Protein AF-A0A396QDQ1-F1 (afdb_monomer_lite)

Radius of gyration: 35.63 Å; chains: 1; bounding box: 81×66×108 Å

Foldseek 3Di:
DVVVVVVPDDDDPPPVVLLVLLLLLLLLLVLLLLLLLCCLQVLFPLHDDFSVQSVLSLLLVLLSLLQVLLVVVVPDQDDDLLVVLVVVLVVLCVVQVLLQVVLLVLLLVLVVLLCLQVVVDDPVRVVLQVVQSVCLNVLNCLQDPDPNHSFPLSNSSSLCSVLSSVLSSVLSVLCVVQPPCSLVVLLVVLVVLLVCLVPVPPPDDPSVNSNSSSNNSSSLSSNLNSVLVVCLVVLLPDAQVVLQVLLVVLVCVLVCSRGPPPDPDPSSCNSVSSSVNVSSLVSCRHPVSVVSSDVVSSVSSLLSSQLSSNLSNLSCCQRSPPQDPLNVVNVVSSVVSSVVSSVSSVVSSLVVVCVVCPPPVLVSLLPDDLVVQLVVLVVLLVVLVVLLSLQADPPPDDPLLVVLVVVLSVVLSCCSSVVVVVVSVCSNPPDPCPLVVQLCVQLVLLVVLCQLQPLFFEAFCVLVLSQQCSHSAGPLVQAPVLSSLVSSQSSSPNFSSSSLNVLSNLLSSLLSLLLVLLCVLPVVLSVLLVVLCVFLVNSNLSRYSGLLNNLLSLLSSLVSLVSVVVPDPDADDLVSLLVNQLSLLVSLRSDVLSVCSLPQVLVLVQVVCVVPHDNVSSVSSNCSNCVSNVVSVVSSVVNDDPVVVLLLQVLLALQLVLQLLLDPDFDFPDDVVQLVVLQCVFFNNVQSPVQHHLADSVSRSCRRDPDDDDPVSSVSNVVSSVRRCVRPVPSSLVSLVLLVCQLQLHPPHPHDDDTQQDLVSVQVNSVVSVGDNSSCVSVRRSDSNSSNVSSCVSCQQDQDPPPRDGGCSVRRNLVVLVVLLVVLLVLCVVVVVVSLNSVSVSLNSSVVSLSSRVSHRHNSSRVSSSSNSSSSSSVSVSVVVVVVVVD

Secondary structure (DSSP, 8-state):
-HHHHHTT--SS-HHHHHHHHHHHHHHHHHHHHHHHHHHHHHHSTT--SS-TTGGGHHHHHHHHHHHHHHHHHTT--SS-HHHHHHHHHHHHHHHHHHHHHHHHHHHHHHHHHHHHHHT---HHHHHHHHHHHHHHHTT-TTTS--SS-SSGGGHHHHHHHHHHHHHHHHHHHHHHHHGGGHHHHHHHHHHHHHHHHHHTGGGS-HHHHHHHHHHHHHHHHHHHHHHHHHHHHHHHTS-HHHHHHHHHHHHHHHHHHHH-SS----TTTHHHHHHHHHHHHHH--SSHHHHHT-HHHHHHHHHHHHHHHHHHHHHHHHHT-TT--TTTTTHHHHHHHHHHHHHHHHHHHHHHHHHH-TT-HHHHHHHS-HHHHHHHHHHHHHHHHHHHHHH---TT--HHHHHHHHHHHHHHHHHHHHHHHHHHHHHHTT---HHHHHHHHHHHHHHHHHHHTTT----SHHHHHHHHHHTT---GGG-HHHHHHHHHHHHHSSSHHHHHHHHHHHHHHHHHHHHHHHHHH-HHHHHHHHHHHTSHHHHHHHTS-SHHHHHHHHHHHHHHHHHHHHH--SPPPHHHHHHHHHHHHHHHHH-GGGGGHHHHHHHHHHHHHHHHS-HHHHHHHHHHHHHHHHHHHHHHHTT--HHHHHHHHHHHHHHHHHHHTT-S----SS-HHHHHHHHHTTB-HHHHHHT--SS-HHHHHTTB-SS---HHHHHHHHHHHHHHHHHSHHHHHHHHHHHHHHHTT-TTS--------SHHHHHHHHHHTT--GGGGGG---S-HHHHHHHHHHHHT-SBPTTT--BTHHHH--THHHHHHHHHHHHHHHHTT-HHHHHHHHHHHHHHHHHHHH--SS-GGGTHHHHHHHHHHHHHHHHHHHHHHT--

pLDDT: mean 81.72, std 12.89, range [23.97, 96.94]

Structure (mmCIF, N/CA/C/O backbone):
data_AF-A0A396QDQ1-F1
#
_entry.id   AF-A0A396QDQ1-F1
#
loop_
_atom_site.group_PDB
_atom_site.id
_atom_site.type_symbol
_atom_site.label_atom_id
_atom_site.label_alt_id
_atom_site.label_comp_id
_atom_site.label_asym_id
_atom_site.label_entity_id
_atom_site.label_seq_id
_atom_site.pdbx_PDB_ins_code
_atom_site.Cartn_x
_atom_site.Cartn_y
_atom_site.Cartn_z
_atom_site.occupancy
_atom_site.B_iso_or_equiv
_atom_site.auth_seq_id
_atom_site.auth_comp_id
_atom_site.auth_asym_id
_atom_site.auth_atom_id
_atom_site.pdbx_PDB_model_num
ATOM 1 N N . MET A 1 1 ? -22.490 -0.466 32.644 1.00 31.64 1 MET A N 1
ATOM 2 C CA . MET A 1 1 ? -23.391 -0.479 33.821 1.00 31.64 1 MET A CA 1
ATOM 3 C C . MET A 1 1 ? -24.008 0.895 34.090 1.00 31.64 1 MET A C 1
ATOM 5 O O . MET A 1 1 ? -25.221 0.963 34.162 1.00 31.64 1 MET A O 1
ATOM 9 N N . VAL A 1 2 ? -23.233 1.989 34.145 1.00 31.53 2 VAL A N 1
ATOM 10 C CA . VAL A 1 2 ? -23.748 3.361 34.391 1.00 31.53 2 VAL A CA 1
ATOM 11 C C . VAL A 1 2 ? -24.458 3.986 33.174 1.00 31.53 2 VAL A C 1
ATOM 13 O O . VAL A 1 2 ? -25.451 4.676 33.349 1.00 31.53 2 VAL A O 1
ATOM 16 N N . GLN A 1 3 ? -24.052 3.677 31.935 1.00 29.17 3 GLN A N 1
ATOM 17 C CA . GLN A 1 3 ? -24.669 4.257 30.721 1.00 29.17 3 GLN A CA 1
ATOM 18 C C . GLN A 1 3 ? -26.176 3.952 30.562 1.00 29.17 3 GLN A C 1
ATOM 20 O O . GLN A 1 3 ? -26.912 4.753 30.002 1.00 29.17 3 GLN A O 1
ATOM 25 N N . VAL A 1 4 ? -26.637 2.796 31.056 1.00 33.47 4 VAL A N 1
ATOM 26 C CA . VAL A 1 4 ? -28.059 2.396 31.023 1.00 33.47 4 VAL A CA 1
ATOM 27 C C . VAL A 1 4 ? -28.827 2.969 32.220 1.00 33.47 4 VAL A C 1
ATOM 29 O O . VAL A 1 4 ? -30.010 3.254 32.103 1.00 33.47 4 VAL A O 1
ATOM 32 N N . VAL A 1 5 ? -28.145 3.191 33.349 1.00 34.56 5 VAL A N 1
ATOM 33 C CA . VAL A 1 5 ? -28.727 3.791 34.562 1.00 34.56 5 VAL A CA 1
ATOM 34 C C . VAL A 1 5 ? -28.907 5.307 34.411 1.00 34.56 5 VAL A C 1
ATOM 36 O O . VAL A 1 5 ? -29.848 5.855 34.969 1.00 34.56 5 VAL A O 1
ATOM 39 N N . VAL A 1 6 ? -28.052 5.970 33.624 1.00 34.78 6 VAL A N 1
ATOM 40 C CA . VAL A 1 6 ? -28.139 7.414 33.341 1.00 34.78 6 VAL A CA 1
ATOM 41 C C . VAL A 1 6 ? -29.233 7.724 32.313 1.00 34.78 6 VAL A C 1
ATOM 43 O O . VAL A 1 6 ? -30.038 8.615 32.532 1.00 34.78 6 VAL A O 1
ATOM 46 N N . ASN A 1 7 ? -29.359 6.938 31.239 1.00 30.08 7 ASN A N 1
ATOM 47 C CA . ASN A 1 7 ? -30.282 7.271 30.143 1.00 30.08 7 ASN A CA 1
ATOM 48 C C . ASN A 1 7 ? -31.779 7.036 30.441 1.00 30.08 7 ASN A C 1
ATOM 50 O O . ASN A 1 7 ? -32.611 7.328 29.587 1.00 30.08 7 ASN A O 1
ATOM 54 N N . VAL A 1 8 ? -32.134 6.470 31.599 1.00 28.20 8 VAL A N 1
ATOM 55 C CA . VAL A 1 8 ? -33.528 6.121 31.945 1.00 28.20 8 VAL A CA 1
ATOM 56 C C . VAL A 1 8 ? -34.094 7.023 33.052 1.00 28.20 8 VAL A C 1
ATOM 58 O O . VAL A 1 8 ? -35.284 6.968 33.341 1.00 28.20 8 VAL A O 1
ATOM 61 N N . LEU A 1 9 ? -33.280 7.878 33.678 1.00 29.45 9 LEU A N 1
ATOM 62 C CA . LEU A 1 9 ? -33.678 8.616 34.878 1.00 29.45 9 LEU A CA 1
ATOM 63 C C . LEU A 1 9 ? -33.123 10.045 34.859 1.00 29.45 9 LEU A C 1
ATOM 65 O O . LEU A 1 9 ? -32.116 10.317 35.504 1.00 29.45 9 LEU A O 1
ATOM 69 N N . GLU A 1 10 ? -33.792 10.967 34.165 1.00 28.45 10 GLU A N 1
ATOM 70 C CA . GLU A 1 10 ? -33.435 12.390 34.219 1.00 28.45 10 GLU A CA 1
ATOM 71 C C . GLU A 1 10 ? -34.668 13.279 34.410 1.00 28.45 10 GLU A C 1
ATOM 73 O O . GLU A 1 10 ? -35.495 13.431 33.515 1.00 28.45 10 GLU A O 1
ATOM 78 N N . ASN A 1 11 ? -34.778 13.873 35.605 1.00 27.38 11 ASN A N 1
ATOM 79 C CA . ASN A 1 11 ? -34.887 15.327 35.760 1.00 27.38 11 ASN A CA 1
ATOM 80 C C . ASN A 1 11 ? -34.633 15.749 37.228 1.00 27.38 11 ASN A C 1
ATOM 82 O O . ASN A 1 11 ? -35.232 15.195 38.145 1.00 27.38 11 ASN A O 1
ATOM 86 N N . LYS A 1 12 ? -33.757 16.760 37.399 1.00 23.97 12 LYS A N 1
ATOM 87 C CA . LYS A 1 12 ? -33.323 17.509 38.614 1.00 23.97 12 LYS A CA 1
ATOM 88 C C . LYS A 1 12 ? -32.070 17.090 39.420 1.00 23.97 12 LYS A C 1
ATOM 90 O O . LYS A 1 12 ? -31.622 17.893 40.226 1.00 23.97 12 LYS A O 1
ATOM 95 N N . GLU A 1 13 ? -31.411 15.957 39.174 1.00 27.03 13 GLU A N 1
ATOM 96 C CA . GLU A 1 13 ? -30.294 15.463 40.024 1.00 27.03 13 GLU A CA 1
ATOM 97 C C . GLU A 1 13 ? -28.900 15.529 39.338 1.00 27.03 13 GLU A C 1
ATOM 99 O O . GLU A 1 13 ? -28.123 14.578 39.393 1.00 27.03 13 GLU A O 1
ATOM 104 N N . TYR A 1 14 ? -28.585 16.601 38.600 1.00 31.28 14 TYR A N 1
ATOM 105 C CA . TYR A 1 14 ? -27.526 16.564 37.569 1.00 31.28 14 TYR A CA 1
ATOM 106 C C . TYR A 1 14 ? -26.085 16.833 38.073 1.00 31.28 14 TYR A C 1
ATOM 108 O O . TYR A 1 14 ? -25.161 16.124 37.676 1.00 31.28 14 TYR A O 1
ATOM 116 N N . GLU A 1 15 ? -25.853 17.783 38.988 1.00 28.02 15 GLU A N 1
ATOM 117 C CA . GLU A 1 15 ? -24.480 18.139 39.424 1.00 28.02 15 GLU A CA 1
ATOM 118 C C . GLU A 1 15 ? -23.898 17.189 40.483 1.00 28.02 15 GLU A C 1
ATOM 120 O O . GLU A 1 15 ? -22.721 16.823 40.431 1.00 28.02 15 GLU A O 1
ATOM 125 N N . MET A 1 16 ? -24.729 16.708 41.412 1.00 35.06 16 MET A N 1
ATOM 126 C CA . MET A 1 16 ? -24.302 15.788 42.475 1.00 35.06 16 MET A CA 1
ATOM 127 C C . MET A 1 16 ? -24.015 14.365 41.942 1.00 35.06 16 MET A C 1
ATOM 129 O O . MET A 1 16 ? -23.217 13.625 42.521 1.00 35.06 16 MET A O 1
ATOM 133 N N . ASN A 1 17 ? -24.607 13.990 40.798 1.00 50.72 17 ASN A N 1
ATOM 134 C CA . ASN A 1 17 ? -24.373 12.705 40.124 1.00 50.72 17 ASN A CA 1
ATOM 135 C C . ASN A 1 17 ? -23.088 12.681 39.272 1.00 50.72 17 ASN A C 1
ATOM 137 O O . ASN A 1 17 ? -22.525 11.604 39.071 1.00 50.72 17 ASN A O 1
ATOM 141 N N . ALA A 1 18 ? -22.591 13.826 38.789 1.00 50.22 18 ALA A N 1
ATOM 142 C CA . ALA A 1 18 ? -21.402 13.878 37.930 1.00 50.22 18 ALA A CA 1
ATOM 143 C C . ALA A 1 18 ? -20.108 13.529 38.688 1.00 50.22 18 ALA A C 1
ATOM 145 O O . ALA A 1 18 ? -19.326 12.701 38.221 1.00 50.22 18 ALA A O 1
ATOM 146 N N . LYS A 1 19 ? -19.926 14.074 39.900 1.00 55.50 19 LYS A N 1
ATOM 147 C CA . LYS A 1 19 ? -18.766 13.764 40.757 1.00 55.50 19 LYS A CA 1
ATOM 148 C C . LYS A 1 19 ? -18.715 12.283 41.136 1.00 55.50 19 LYS A C 1
ATOM 150 O O . LYS A 1 19 ? -17.705 11.619 40.929 1.00 55.50 19 LYS A O 1
ATOM 155 N N . ARG A 1 20 ? -19.852 11.734 41.581 1.00 64.50 20 ARG A N 1
ATOM 156 C CA . ARG A 1 20 ? -19.990 10.315 41.957 1.00 64.50 20 ARG A CA 1
ATOM 157 C C . ARG A 1 20 ? -19.826 9.363 40.770 1.00 64.50 20 ARG A C 1
ATOM 159 O O . ARG A 1 20 ? -19.439 8.217 40.957 1.00 64.50 20 ARG A O 1
ATOM 166 N N . LYS A 1 21 ? -20.107 9.815 39.546 1.00 67.94 21 LYS A N 1
ATOM 167 C CA . LYS A 1 21 ? -19.883 9.040 38.319 1.00 67.94 21 LYS A CA 1
ATOM 168 C C . LYS A 1 21 ? -18.395 8.868 38.011 1.00 67.94 21 LYS A C 1
ATOM 170 O O . LYS A 1 21 ? -18.010 7.776 37.607 1.00 67.94 21 LYS A O 1
ATOM 175 N N . ASN A 1 22 ? -17.574 9.896 38.219 1.00 73.69 22 ASN A N 1
ATOM 176 C CA . ASN A 1 22 ? -16.142 9.844 37.912 1.00 73.69 22 ASN A CA 1
ATOM 177 C C . ASN A 1 22 ? -15.368 8.916 38.865 1.00 73.69 22 ASN A C 1
ATOM 179 O O . ASN A 1 22 ? -14.540 8.148 38.379 1.00 73.69 22 ASN A O 1
ATOM 183 N N . ASN A 1 23 ? -15.728 8.870 40.156 1.00 74.50 23 ASN A N 1
ATOM 184 C CA . ASN A 1 23 ? -15.151 7.919 41.125 1.00 74.50 23 ASN A CA 1
ATOM 185 C C . ASN A 1 23 ? -15.324 6.461 40.659 1.00 74.50 23 ASN A C 1
ATOM 187 O O . ASN A 1 23 ? -14.381 5.680 40.633 1.00 74.50 23 ASN A O 1
ATOM 191 N N . ILE A 1 24 ? -16.518 6.114 40.173 1.00 76.31 24 ILE A N 1
ATOM 192 C CA . ILE A 1 24 ? -16.828 4.756 39.694 1.00 76.31 24 ILE A CA 1
ATOM 193 C C . ILE A 1 24 ? -15.998 4.393 38.461 1.00 76.31 24 ILE A C 1
ATOM 195 O O . ILE A 1 24 ? -15.610 3.239 38.262 1.00 76.31 24 ILE A O 1
ATOM 199 N N . GLU A 1 25 ? -15.796 5.363 37.575 1.00 79.44 25 GLU A N 1
ATOM 200 C CA . GLU A 1 25 ? -15.000 5.176 36.368 1.00 79.44 25 GLU A CA 1
ATOM 201 C C . GLU A 1 25 ? -13.502 5.041 36.710 1.00 79.44 25 GLU A C 1
ATOM 203 O O . GLU A 1 25 ? -12.826 4.206 36.101 1.00 79.44 25 GLU A O 1
ATOM 208 N N . LEU A 1 26 ? -13.013 5.740 37.745 1.00 81.12 26 LEU A N 1
ATOM 209 C CA . LEU A 1 26 ? -11.679 5.526 38.314 1.00 81.12 26 LEU A CA 1
ATOM 210 C C . LEU A 1 26 ? -11.514 4.099 38.848 1.00 81.12 26 LEU A C 1
ATOM 212 O O . LEU A 1 26 ? -10.571 3.418 38.447 1.00 81.12 26 LEU A O 1
ATOM 216 N N . ASP A 1 27 ? -12.440 3.616 39.683 1.00 81.62 27 ASP A N 1
ATOM 217 C CA . ASP A 1 27 ? -12.343 2.277 40.281 1.00 81.62 27 ASP A CA 1
ATOM 218 C C . ASP A 1 27 ? -12.247 1.195 39.200 1.00 81.62 27 ASP A C 1
ATOM 220 O O . ASP A 1 27 ? -11.409 0.298 39.259 1.00 81.62 27 ASP A O 1
ATOM 224 N N . ARG A 1 28 ? -13.065 1.299 38.144 1.00 82.38 28 ARG A N 1
ATOM 225 C CA . ARG A 1 28 ? -13.016 0.345 37.025 1.00 82.38 28 ARG A CA 1
ATOM 226 C C . ARG A 1 28 ? -11.686 0.366 36.293 1.00 82.38 28 ARG A C 1
ATOM 228 O O . ARG A 1 28 ? -11.214 -0.687 35.869 1.00 82.38 28 ARG A O 1
ATOM 235 N N . PHE A 1 29 ? -11.118 1.550 36.086 1.00 83.69 29 PHE A N 1
ATOM 236 C CA . PHE A 1 29 ? -9.824 1.679 35.436 1.00 83.69 29 PHE A CA 1
ATOM 237 C C . PHE A 1 29 ? -8.717 1.080 36.310 1.00 83.69 29 PHE A C 1
ATOM 239 O O . PHE A 1 29 ? -7.957 0.237 35.836 1.00 83.69 29 PHE A O 1
ATOM 246 N N . MET A 1 30 ? -8.691 1.428 37.599 1.00 82.94 30 MET A N 1
ATOM 247 C CA . MET A 1 30 ? -7.705 0.934 38.561 1.00 82.94 30 MET A CA 1
ATOM 248 C C . MET A 1 30 ? -7.770 -0.580 38.752 1.00 82.94 30 MET A C 1
ATOM 250 O O . MET A 1 30 ? -6.731 -1.207 38.913 1.00 82.94 30 MET A O 1
ATOM 254 N N . LEU A 1 31 ? -8.953 -1.192 38.673 1.00 87.25 31 LEU A N 1
ATOM 255 C CA . LEU A 1 31 ? -9.101 -2.648 38.746 1.00 87.25 31 LEU A CA 1
ATOM 256 C C . LEU A 1 31 ? -8.688 -3.369 37.451 1.00 87.25 31 LEU A C 1
ATOM 258 O O . LEU A 1 31 ? -8.319 -4.541 37.494 1.00 87.25 31 LEU A O 1
ATOM 262 N N . ALA A 1 32 ? -8.721 -2.703 36.291 1.00 87.81 32 ALA A N 1
ATOM 263 C CA . ALA A 1 32 ? -8.321 -3.317 35.023 1.00 87.81 32 ALA A CA 1
ATOM 264 C C . ALA A 1 32 ? -6.793 -3.478 34.900 1.00 87.81 32 ALA A C 1
ATOM 266 O O . ALA A 1 32 ? -6.327 -4.448 34.297 1.00 87.81 32 ALA A O 1
ATOM 267 N N . LEU A 1 33 ? -6.010 -2.557 35.479 1.00 86.94 33 LEU A N 1
ATOM 268 C CA . LEU A 1 33 ? -4.547 -2.540 35.338 1.00 86.94 33 LEU A CA 1
ATOM 269 C C . LEU A 1 33 ? -3.844 -3.741 35.999 1.00 86.94 33 LEU A C 1
ATOM 271 O O . LEU A 1 33 ? -3.045 -4.374 35.308 1.00 86.94 33 LEU A O 1
ATOM 275 N N . PRO A 1 34 ? -4.130 -4.131 37.262 1.00 86.81 34 PRO A N 1
ATOM 276 C CA . PRO A 1 34 ? -3.499 -5.296 37.882 1.00 86.81 34 PRO A CA 1
ATOM 277 C C . PRO A 1 34 ? -3.752 -6.584 37.096 1.00 86.81 34 PRO A C 1
ATOM 279 O O . PRO A 1 34 ? -2.841 -7.388 36.910 1.00 86.81 34 PRO A O 1
ATOM 282 N N . VAL A 1 35 ? -4.967 -6.755 36.561 1.00 88.12 35 VAL A N 1
ATOM 283 C CA . VAL A 1 35 ? -5.313 -7.908 35.714 1.00 88.12 35 VAL A CA 1
ATOM 284 C C . VAL A 1 35 ? -4.460 -7.922 34.444 1.00 88.12 35 VAL A C 1
ATOM 286 O O . VAL A 1 35 ? -3.999 -8.984 34.025 1.00 88.12 35 VAL A O 1
ATOM 289 N N . CYS A 1 36 ? -4.225 -6.757 33.841 1.00 88.38 36 CYS A N 1
ATOM 290 C CA . CYS A 1 36 ? -3.360 -6.630 32.672 1.00 88.38 36 CYS A CA 1
ATOM 291 C C . CYS A 1 36 ? -1.909 -6.953 32.975 1.00 88.38 36 CYS A C 1
ATOM 293 O O . CYS A 1 36 ? -1.302 -7.747 32.259 1.00 88.38 36 CYS A O 1
ATOM 295 N N . LEU A 1 37 ? -1.368 -6.407 34.058 1.00 86.75 37 LEU A N 1
ATOM 296 C CA . LEU A 1 37 ? 0.009 -6.659 34.468 1.00 86.75 37 LEU A CA 1
ATOM 297 C C . LEU A 1 37 ? 0.247 -8.147 34.775 1.00 86.75 37 LEU A C 1
ATOM 299 O O . LEU A 1 37 ? 1.238 -8.714 34.319 1.00 86.75 37 LEU A O 1
ATOM 303 N N . MET A 1 38 ? -0.706 -8.815 35.434 1.00 86.31 38 MET A N 1
ATOM 304 C CA . MET A 1 38 ? -0.650 -10.263 35.666 1.00 86.31 38 MET A CA 1
ATOM 305 C C . MET A 1 38 ? -0.636 -11.062 34.352 1.00 86.31 38 MET A C 1
ATOM 307 O O . MET A 1 38 ? 0.130 -12.019 34.215 1.00 86.31 38 MET A O 1
ATOM 311 N N . HIS A 1 39 ? -1.464 -10.699 33.366 1.00 86.44 39 HIS A N 1
ATOM 312 C CA . HIS A 1 39 ? -1.489 -11.402 32.079 1.00 86.44 39 HIS A CA 1
ATOM 313 C C . HIS A 1 39 ? -0.238 -11.143 31.239 1.00 86.44 39 HIS A C 1
ATOM 315 O O . HIS A 1 39 ? 0.225 -12.067 30.576 1.00 86.44 39 HIS A O 1
ATOM 321 N N . ILE A 1 40 ? 0.345 -9.940 31.304 1.00 85.88 40 ILE A N 1
ATOM 322 C CA . ILE A 1 40 ? 1.645 -9.659 30.682 1.00 85.88 40 ILE A CA 1
ATOM 323 C C . ILE A 1 40 ? 2.693 -10.616 31.258 1.00 85.88 40 ILE A C 1
ATOM 325 O O . ILE A 1 40 ? 3.344 -11.323 30.496 1.00 85.88 40 ILE A O 1
ATOM 329 N N . GLY A 1 41 ? 2.802 -10.717 32.585 1.00 80.25 41 GLY A N 1
ATOM 330 C CA . GLY A 1 41 ? 3.794 -11.588 33.222 1.00 80.25 41 GLY A CA 1
ATOM 331 C C . GLY A 1 41 ? 3.567 -13.084 33.000 1.00 80.25 41 GLY A C 1
ATOM 332 O O . GLY A 1 41 ? 4.519 -13.824 32.786 1.00 80.25 41 GLY A O 1
ATOM 333 N N . SER A 1 42 ? 2.312 -13.539 33.024 1.00 78.69 42 SER A N 1
ATOM 334 C CA . SER A 1 42 ? 1.974 -14.968 32.880 1.00 78.69 42 SER A CA 1
ATOM 335 C C . SER A 1 42 ? 1.925 -15.466 31.434 1.00 78.69 42 SER A C 1
ATOM 337 O O . SER A 1 42 ? 2.028 -16.667 31.211 1.00 78.69 42 SER A O 1
ATOM 339 N N . SER A 1 43 ? 1.748 -14.573 30.454 1.00 78.38 43 SER A N 1
ATOM 340 C CA . SER A 1 43 ? 1.622 -14.943 29.033 1.00 78.38 43 SER A CA 1
ATOM 341 C C . SER A 1 43 ? 2.834 -14.539 28.185 1.00 78.38 43 SER A C 1
ATOM 343 O O . SER A 1 43 ? 2.807 -14.738 26.975 1.00 78.38 43 SER A O 1
ATOM 345 N N . THR A 1 44 ? 3.881 -13.966 28.787 1.00 75.19 44 THR A N 1
ATOM 346 C CA . THR A 1 44 ? 5.152 -13.625 28.121 1.00 75.19 44 THR A CA 1
ATOM 347 C C . THR A 1 44 ? 6.335 -14.273 28.845 1.00 75.19 44 THR A C 1
ATOM 349 O O . THR A 1 44 ? 6.197 -14.780 29.956 1.00 75.19 44 THR A O 1
ATOM 352 N N . MET A 1 45 ? 7.527 -14.215 28.243 1.00 69.56 45 MET A N 1
ATOM 353 C CA . MET A 1 45 ? 8.767 -14.714 28.856 1.00 69.56 45 MET A CA 1
ATOM 354 C C . MET A 1 45 ? 9.321 -13.826 29.989 1.00 69.56 45 MET A C 1
ATOM 356 O O . MET A 1 45 ? 10.334 -14.174 30.586 1.00 69.56 45 MET A O 1
ATOM 360 N N . LEU A 1 46 ? 8.665 -12.706 30.333 1.00 70.56 46 LEU A N 1
ATOM 361 C CA . LEU A 1 46 ? 9.082 -11.829 31.443 1.00 70.56 46 LEU A CA 1
ATOM 362 C C . LEU A 1 46 ? 8.993 -12.514 32.815 1.00 70.56 46 LEU A C 1
ATOM 364 O O . LEU A 1 46 ? 9.642 -12.081 33.771 1.00 70.56 46 LEU A O 1
ATOM 368 N N . GLY A 1 47 ? 8.179 -13.569 32.915 1.00 63.78 47 GLY A N 1
ATOM 369 C CA . GLY A 1 47 ? 7.889 -14.259 34.163 1.00 63.78 47 GLY A CA 1
ATOM 370 C C . GLY A 1 47 ? 7.062 -13.415 35.139 1.00 63.78 47 GLY A C 1
ATOM 371 O O . GLY A 1 47 ? 6.829 -12.216 34.963 1.00 63.78 47 GLY A O 1
ATOM 372 N N . VAL A 1 48 ? 6.613 -14.057 36.218 1.00 59.84 48 VAL A N 1
ATOM 373 C CA . VAL A 1 48 ? 5.756 -13.449 37.246 1.00 59.84 48 VAL A CA 1
ATOM 374 C C . VAL A 1 48 ? 6.605 -12.697 38.283 1.00 59.84 48 VAL A C 1
ATOM 376 O O . VAL A 1 48 ? 6.660 -13.067 39.452 1.00 59.84 48 VAL A O 1
ATOM 379 N N . ARG A 1 49 ? 7.329 -11.651 37.872 1.00 55.66 49 ARG A N 1
ATOM 380 C CA . ARG A 1 49 ? 8.073 -10.787 38.807 1.00 55.66 49 ARG A CA 1
ATOM 381 C C . ARG A 1 49 ? 7.157 -9.653 39.291 1.00 55.66 49 ARG A C 1
ATOM 383 O O . ARG A 1 49 ? 6.973 -8.670 38.588 1.00 55.66 49 ARG A O 1
ATOM 390 N N . GLY A 1 50 ? 6.540 -9.815 40.466 1.00 59.00 50 GLY A N 1
ATOM 391 C CA . GLY A 1 50 ? 5.827 -8.743 41.191 1.00 59.00 50 GLY A CA 1
ATOM 392 C C . GLY A 1 50 ? 4.342 -8.503 40.857 1.00 59.00 50 GLY A C 1
ATOM 393 O O . GLY A 1 50 ? 3.719 -7.659 41.491 1.00 59.00 50 GLY A O 1
ATOM 394 N N . PHE A 1 51 ? 3.744 -9.240 39.909 1.00 70.56 51 PHE A N 1
ATOM 395 C CA . PHE A 1 51 ? 2.352 -9.021 39.456 1.00 70.56 51 PHE A CA 1
ATOM 396 C C . PHE A 1 51 ? 1.448 -10.269 39.528 1.00 70.56 51 PHE A C 1
ATOM 398 O O . PHE A 1 51 ? 0.412 -10.336 38.867 1.00 70.56 51 PHE A O 1
ATOM 405 N N . SER A 1 52 ? 1.822 -11.275 40.324 1.00 67.38 52 SER A N 1
ATOM 406 C CA . SER A 1 52 ? 1.172 -12.599 40.403 1.00 67.38 52 SER A CA 1
ATOM 407 C C . SER A 1 52 ? -0.299 -12.563 40.806 1.00 67.38 52 SER A C 1
ATOM 409 O O . SER A 1 52 ? -1.070 -13.437 40.417 1.00 67.38 52 SER A O 1
ATOM 411 N N . TYR A 1 53 ? -0.678 -11.571 41.607 1.00 75.81 53 TYR A N 1
ATOM 412 C CA . TYR A 1 53 ? -1.957 -11.535 42.312 1.00 75.81 53 TYR A CA 1
ATOM 413 C C . TYR A 1 53 ? -2.951 -10.536 41.716 1.00 75.81 53 TYR A C 1
ATOM 415 O O . TYR A 1 53 ? -4.045 -10.347 42.246 1.00 75.81 53 TYR A O 1
ATOM 423 N N . GLY A 1 54 ? -2.633 -9.948 40.557 1.00 77.25 54 GLY A N 1
ATOM 424 C CA . GLY A 1 54 ? -3.526 -9.014 39.866 1.00 77.25 54 GLY A CA 1
ATOM 425 C C . GLY A 1 54 ? -4.888 -9.613 39.491 1.00 77.25 54 GLY A C 1
ATOM 426 O O . GLY A 1 54 ? -5.864 -8.883 39.329 1.00 77.25 54 GLY A O 1
ATOM 427 N N . GLY A 1 55 ? -4.993 -10.944 39.425 1.00 77.25 55 GLY A N 1
ATOM 428 C CA . GLY A 1 55 ? -6.249 -11.665 39.229 1.00 77.25 55 GLY A CA 1
ATOM 429 C C . GLY A 1 55 ? -7.295 -11.392 40.313 1.00 77.25 55 GLY A C 1
ATOM 430 O O . GLY A 1 55 ? -8.480 -11.446 39.997 1.00 77.25 55 GLY A O 1
ATOM 431 N N . TYR A 1 56 ? -6.882 -11.017 41.532 1.00 83.19 56 TYR A N 1
ATOM 432 C CA . TYR A 1 56 ? -7.790 -10.692 42.640 1.00 83.19 56 TYR A CA 1
ATOM 433 C C . TYR A 1 56 ? -8.623 -9.425 42.407 1.00 83.19 56 TYR A C 1
ATOM 435 O O . TYR A 1 56 ? -9.632 -9.196 43.073 1.00 83.19 56 TYR A O 1
ATOM 443 N N . ALA A 1 57 ? -8.238 -8.583 41.445 1.00 86.44 57 ALA A N 1
ATOM 444 C CA . ALA A 1 57 ? -9.033 -7.415 41.075 1.00 86.44 57 ALA A CA 1
ATOM 445 C C . ALA A 1 57 ? -10.371 -7.805 40.411 1.00 86.44 57 ALA A C 1
ATOM 447 O O . ALA A 1 57 ? -11.311 -7.007 40.390 1.00 86.44 57 ALA A O 1
ATOM 448 N N . VAL A 1 58 ? -10.501 -9.041 39.905 1.00 83.94 58 VAL A N 1
ATOM 449 C CA . VAL A 1 58 ? -11.756 -9.556 39.333 1.00 83.94 58 VAL A CA 1
ATOM 450 C C . VAL A 1 58 ? -12.844 -9.691 40.404 1.00 83.94 58 VAL A C 1
ATOM 452 O O . VAL A 1 58 ? -14.012 -9.392 40.154 1.00 83.94 58 VAL A O 1
ATOM 455 N N . GLU A 1 59 ? -12.471 -10.074 41.618 1.00 84.44 59 GLU A N 1
ATOM 456 C CA . GLU A 1 59 ? -13.347 -10.157 42.780 1.00 84.44 59 GLU A CA 1
ATOM 457 C C . GLU A 1 59 ? -13.884 -8.767 43.146 1.00 84.44 59 GLU A C 1
ATOM 459 O O . GLU A 1 59 ? -15.085 -8.611 43.375 1.00 84.44 59 GLU A O 1
ATOM 464 N N . CYS A 1 60 ? -13.038 -7.736 43.097 1.00 87.75 60 CYS A N 1
ATOM 465 C CA . CYS A 1 60 ? -13.453 -6.347 43.296 1.00 87.75 60 CYS A CA 1
ATOM 466 C C . CYS A 1 60 ? -14.421 -5.872 42.198 1.00 87.75 60 CYS A C 1
ATOM 468 O O . CYS A 1 60 ? -15.425 -5.226 42.504 1.00 87.75 60 CYS A O 1
ATOM 470 N N . PHE A 1 61 ? -14.205 -6.255 40.930 1.00 87.00 61 PHE A N 1
ATOM 471 C CA . PHE A 1 61 ? -15.154 -5.973 39.840 1.00 87.00 61 PHE A CA 1
ATOM 472 C C . PHE A 1 61 ? -16.541 -6.587 40.090 1.00 87.00 61 PHE A C 1
ATOM 474 O O . PHE A 1 61 ? -17.567 -5.971 39.772 1.00 87.00 61 PHE A O 1
ATOM 481 N N . LEU A 1 62 ? -16.591 -7.791 40.669 1.00 87.06 62 LEU A N 1
ATOM 482 C CA . LEU A 1 62 ? -17.838 -8.459 41.040 1.00 87.06 62 LEU A CA 1
ATOM 483 C C . LEU A 1 62 ? -18.527 -7.764 42.222 1.00 87.06 62 LEU A C 1
ATOM 485 O O . LEU A 1 62 ? -19.733 -7.533 42.155 1.00 87.06 62 LEU A O 1
ATOM 489 N N . VAL A 1 63 ? -17.783 -7.358 43.255 1.00 88.38 63 VAL A N 1
ATOM 490 C CA . VAL A 1 63 ? -18.325 -6.576 44.384 1.00 88.38 63 VAL A CA 1
ATOM 491 C C . VAL A 1 63 ? -18.888 -5.237 43.896 1.00 88.38 63 VAL A C 1
ATOM 493 O O . VAL A 1 63 ? -20.044 -4.918 44.179 1.00 88.38 63 VAL A O 1
ATOM 496 N N . LEU A 1 64 ? -18.144 -4.499 43.064 1.00 88.19 64 LEU A N 1
ATOM 497 C CA . LEU A 1 64 ? -18.613 -3.254 42.442 1.00 88.19 64 LEU A CA 1
ATOM 498 C C . LEU A 1 64 ? -19.913 -3.472 41.652 1.00 88.19 64 LEU A C 1
ATOM 500 O O . LEU A 1 64 ? -20.866 -2.697 41.742 1.00 88.19 64 LEU A O 1
ATOM 504 N N . SER A 1 65 ? -19.971 -4.563 40.885 1.00 86.25 65 SER A N 1
ATOM 505 C CA . SER A 1 65 ? -21.145 -4.939 40.094 1.00 86.25 65 SER A CA 1
ATOM 506 C C . SER A 1 65 ? -22.363 -5.282 40.956 1.00 86.25 65 SER A C 1
ATOM 508 O O . SER A 1 65 ? -23.493 -4.972 40.566 1.00 86.25 65 SER A O 1
ATOM 510 N N . GLY A 1 66 ? -22.147 -5.912 42.112 1.00 86.19 66 GLY A N 1
ATOM 511 C CA . GLY A 1 66 ? -23.176 -6.215 43.105 1.00 86.19 66 GLY A CA 1
ATOM 512 C C . GLY A 1 66 ? -23.743 -4.958 43.764 1.00 86.19 66 GLY A C 1
ATOM 513 O O . GLY A 1 66 ? -24.960 -4.804 43.850 1.00 86.19 66 GLY A O 1
ATOM 514 N N . PHE A 1 67 ? -22.875 -4.013 44.133 1.00 85.88 67 PHE A N 1
ATOM 515 C CA . PHE A 1 67 ? -23.262 -2.731 44.732 1.00 85.88 67 PHE A CA 1
ATOM 516 C C . PHE A 1 67 ? -24.247 -1.956 43.845 1.00 85.88 67 PHE A C 1
ATOM 518 O O . PHE A 1 67 ? -25.331 -1.566 44.284 1.00 85.88 67 PHE A O 1
ATOM 525 N N . PHE A 1 68 ? -23.945 -1.826 42.548 1.00 83.06 68 PHE A N 1
ATOM 526 C CA . PHE A 1 68 ? -24.856 -1.170 41.602 1.00 83.06 68 PHE A CA 1
ATOM 527 C C . PHE A 1 68 ? -26.105 -1.980 41.280 1.00 83.06 68 PHE A C 1
ATOM 529 O O . PHE A 1 68 ? -27.146 -1.402 40.959 1.00 83.06 68 PHE A O 1
ATOM 536 N N . LEU A 1 69 ? -26.018 -3.308 41.345 1.00 80.94 69 LEU A N 1
ATOM 537 C CA . LEU A 1 69 ? -27.178 -4.159 41.141 1.00 80.94 69 LEU A CA 1
ATOM 538 C C . LEU A 1 69 ? -28.229 -3.924 42.231 1.00 80.94 69 LEU A C 1
ATOM 540 O O . LEU A 1 69 ? -29.401 -3.764 41.898 1.00 80.94 69 LEU A O 1
ATOM 544 N N . ALA A 1 70 ? -27.817 -3.844 43.500 1.00 80.06 70 ALA A N 1
ATOM 545 C CA . ALA A 1 70 ? -28.724 -3.552 44.607 1.00 80.06 70 ALA A CA 1
ATOM 546 C C . ALA A 1 70 ? -29.421 -2.197 44.432 1.00 80.06 70 ALA A C 1
ATOM 548 O O . ALA A 1 70 ? -30.649 -2.148 44.466 1.00 80.06 70 ALA A O 1
ATOM 549 N N . ARG A 1 71 ? -28.666 -1.131 44.122 1.00 81.38 71 ARG A N 1
ATOM 550 C CA . ARG A 1 71 ? -29.221 0.206 43.835 1.00 81.38 71 ARG A CA 1
ATOM 551 C C . ARG A 1 71 ? -30.296 0.181 42.744 1.00 81.38 71 ARG A C 1
ATOM 553 O O . ARG A 1 71 ? -31.302 0.877 42.842 1.00 81.38 71 ARG A O 1
ATOM 560 N N . MET A 1 72 ? -30.080 -0.596 41.686 1.00 77.12 72 MET A N 1
ATOM 561 C CA . MET A 1 72 ? -31.015 -0.690 40.563 1.00 77.12 72 MET A CA 1
ATOM 562 C C . MET A 1 72 ? -32.294 -1.458 40.939 1.00 77.12 72 MET A C 1
ATOM 564 O O . MET A 1 72 ? -33.393 -1.008 40.624 1.00 77.12 72 MET A O 1
ATOM 568 N N . LEU A 1 73 ? -32.158 -2.566 41.674 1.00 76.94 73 LEU A N 1
ATOM 569 C CA . LEU A 1 73 ? -33.276 -3.400 42.136 1.00 76.94 73 LEU A CA 1
ATOM 570 C C . LEU A 1 73 ? -34.139 -2.732 43.221 1.00 76.94 73 LEU A C 1
ATOM 572 O O . LEU A 1 73 ? -35.191 -3.260 43.590 1.00 76.94 73 LEU A O 1
ATOM 576 N N . GLU A 1 74 ? -33.734 -1.578 43.757 1.00 70.81 74 GLU A N 1
ATOM 577 C CA . GLU A 1 74 ? -34.601 -0.775 44.625 1.00 70.81 74 GLU A CA 1
ATOM 578 C C . GLU A 1 74 ? -35.785 -0.177 43.863 1.00 70.81 74 GLU A C 1
ATOM 580 O O . GLU A 1 74 ? -36.889 -0.155 44.405 1.00 70.81 74 GLU A O 1
ATOM 585 N N . LYS A 1 75 ? -35.569 0.253 42.613 1.00 64.44 75 LYS A N 1
ATOM 586 C CA . LYS A 1 75 ? -36.563 0.972 41.800 1.00 64.44 75 LYS A CA 1
ATOM 587 C C . LYS A 1 75 ? -37.522 0.049 41.036 1.00 64.44 75 LYS A C 1
ATOM 589 O O . LYS A 1 75 ? -38.599 0.487 40.651 1.00 64.44 75 LYS A O 1
ATOM 594 N N . GLU A 1 76 ? -37.162 -1.218 40.832 1.00 59.69 76 GLU A N 1
ATOM 595 C CA . GLU A 1 76 ? -37.999 -2.215 40.149 1.00 59.69 76 GLU A CA 1
ATOM 596 C C . GLU A 1 76 ? -38.723 -3.117 41.162 1.00 59.69 76 GLU A C 1
ATOM 598 O O . GLU A 1 76 ? -38.101 -3.931 41.848 1.00 59.69 76 GLU A O 1
ATOM 603 N N . THR A 1 77 ? -40.050 -2.993 41.266 1.00 54.47 77 THR A N 1
ATOM 604 C CA . THR A 1 77 ? -40.864 -3.784 42.214 1.00 54.47 77 THR A CA 1
ATOM 605 C C . THR A 1 77 ? -41.976 -4.614 41.570 1.00 54.47 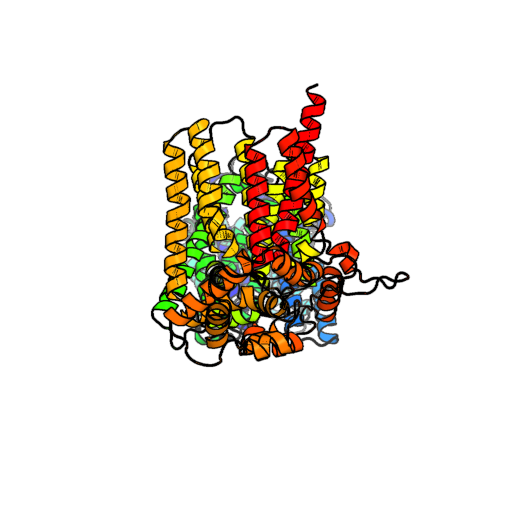77 THR A C 1
ATOM 607 O O . THR A 1 77 ? -42.356 -5.640 42.138 1.00 54.47 77 THR A O 1
ATOM 610 N N . ASN A 1 78 ? -42.437 -4.271 40.362 1.00 56.53 78 ASN A N 1
ATOM 611 C CA . ASN A 1 78 ? -43.649 -4.860 39.781 1.00 56.53 78 ASN A CA 1
ATOM 612 C C . ASN A 1 78 ? -43.351 -5.604 38.463 1.00 56.53 78 ASN A C 1
ATOM 614 O O . ASN A 1 78 ? -43.111 -4.987 37.432 1.00 56.53 78 ASN A O 1
ATOM 618 N N . GLY A 1 79 ? -43.349 -6.944 38.499 1.00 67.31 79 GLY A N 1
ATOM 619 C CA . GLY A 1 79 ? -43.124 -7.821 37.333 1.00 67.31 79 GLY A CA 1
ATOM 620 C C . GLY A 1 79 ? -42.877 -9.287 37.722 1.00 67.31 79 GLY A C 1
ATOM 621 O O . GLY A 1 79 ? -42.775 -9.594 38.899 1.00 67.31 79 GLY A O 1
ATOM 622 N N . SER A 1 80 ? -42.790 -10.236 36.789 1.00 81.94 80 SER A N 1
ATOM 623 C CA . SER A 1 80 ? -42.357 -11.617 37.112 1.00 81.94 80 SER A CA 1
ATOM 624 C C . SER A 1 80 ? -40.865 -11.645 37.492 1.00 81.94 80 SER A C 1
ATOM 626 O O . SER A 1 80 ? -40.069 -11.030 36.788 1.00 81.94 80 SER A O 1
ATOM 628 N N . ILE A 1 81 ? -40.472 -12.375 38.555 1.00 82.19 81 ILE A N 1
ATOM 629 C CA . ILE A 1 81 ? -39.064 -12.485 39.017 1.00 82.19 81 ILE A CA 1
ATOM 630 C C . ILE A 1 81 ? -38.146 -12.887 37.860 1.00 82.19 81 ILE A C 1
ATOM 632 O O . ILE A 1 81 ? -37.124 -12.245 37.622 1.00 82.19 81 ILE A O 1
ATOM 636 N N . PHE A 1 82 ? -38.548 -13.923 37.119 1.00 84.69 82 PHE A N 1
ATOM 637 C CA . PHE A 1 82 ? -37.791 -14.437 35.985 1.00 84.69 82 PHE A CA 1
ATOM 638 C C . PHE A 1 82 ? -37.654 -13.386 34.880 1.00 84.69 82 PHE A C 1
ATOM 640 O O . PHE A 1 82 ? -36.555 -13.155 34.384 1.00 84.69 82 PHE A O 1
ATOM 647 N N . ASN A 1 83 ? -38.746 -12.695 34.535 1.00 85.62 83 ASN A N 1
ATOM 648 C CA . ASN A 1 83 ? -38.732 -11.681 33.479 1.00 85.62 83 ASN A CA 1
ATOM 649 C C . ASN A 1 83 ? -37.874 -10.471 33.864 1.00 85.62 83 ASN A C 1
ATOM 651 O O . ASN A 1 83 ? -37.129 -9.968 33.026 1.00 85.62 83 ASN A O 1
ATOM 655 N N . THR A 1 84 ? -37.930 -10.023 35.121 1.00 82.75 84 THR A N 1
ATOM 656 C CA . THR A 1 84 ? -37.082 -8.934 35.623 1.00 82.75 84 THR A CA 1
ATOM 657 C C . THR A 1 84 ? -35.607 -9.332 35.576 1.00 82.75 84 THR A C 1
ATOM 659 O O . THR A 1 84 ? -34.798 -8.616 34.984 1.00 82.75 84 THR A O 1
ATOM 662 N N . ALA A 1 85 ? -35.254 -10.512 36.100 1.00 85.00 85 ALA A N 1
ATOM 663 C CA . ALA A 1 85 ? -33.886 -11.026 36.046 1.00 85.00 85 ALA A CA 1
ATOM 664 C C . ALA A 1 85 ? -33.383 -11.168 34.598 1.00 85.00 85 ALA A C 1
ATOM 666 O O . ALA A 1 85 ? -32.279 -10.725 34.274 1.00 85.00 85 ALA A O 1
ATOM 667 N N . LEU A 1 86 ? -34.211 -11.711 33.702 1.00 86.75 86 LEU A N 1
ATOM 668 C CA . LEU A 1 86 ? -33.878 -11.886 32.291 1.00 86.75 86 LEU A CA 1
ATOM 669 C C . LEU A 1 86 ? -33.687 -10.545 31.573 1.00 86.75 86 LEU A C 1
ATOM 671 O O . LEU A 1 86 ? -32.723 -10.387 30.823 1.00 86.75 86 LEU A O 1
ATOM 675 N N . ASN A 1 87 ? -34.562 -9.565 31.807 1.00 84.88 87 ASN A N 1
ATOM 676 C CA . ASN A 1 87 ? -34.478 -8.243 31.183 1.00 84.88 87 ASN A CA 1
ATOM 677 C C . ASN A 1 87 ? -33.213 -7.491 31.607 1.00 84.88 87 ASN A C 1
ATOM 679 O O . ASN A 1 87 ? -32.514 -6.931 30.754 1.00 84.88 87 ASN A O 1
ATOM 683 N N . ILE A 1 88 ? -32.871 -7.541 32.896 1.00 83.25 88 ILE A N 1
ATOM 684 C CA . ILE A 1 88 ? -31.628 -6.968 33.419 1.00 83.25 88 ILE A CA 1
ATOM 685 C C . ILE A 1 88 ? -30.414 -7.642 32.773 1.00 83.25 88 ILE A C 1
ATOM 687 O O . ILE A 1 88 ? -29.522 -6.958 32.260 1.00 83.25 88 ILE A O 1
ATOM 691 N N . THR A 1 89 ? -30.377 -8.976 32.755 1.00 85.56 89 THR A N 1
ATOM 692 C CA . THR A 1 89 ? -29.268 -9.735 32.162 1.00 85.56 89 THR A CA 1
ATOM 693 C C . THR A 1 89 ? -29.140 -9.455 30.664 1.00 85.56 89 THR A C 1
ATOM 695 O O . THR A 1 89 ? -28.037 -9.202 30.177 1.00 85.56 89 THR A O 1
ATOM 698 N N . LYS A 1 90 ? -30.256 -9.378 29.929 1.00 84.69 90 LYS A N 1
ATOM 699 C CA . LYS A 1 90 ? -30.287 -9.032 28.499 1.00 84.69 90 LYS A CA 1
ATOM 700 C C . LYS A 1 90 ? -29.771 -7.616 28.238 1.00 84.69 90 LYS A C 1
ATOM 702 O O . LYS A 1 90 ? -29.021 -7.402 27.287 1.00 84.69 90 LYS A O 1
ATOM 707 N N . SER A 1 91 ? -30.139 -6.649 29.076 1.00 82.25 91 SER A N 1
ATOM 708 C CA . SER A 1 91 ? -29.644 -5.268 28.992 1.00 82.25 91 SER A CA 1
ATOM 709 C C . SER A 1 91 ? -28.127 -5.186 29.219 1.00 82.25 91 SER A C 1
ATOM 711 O O . SER A 1 91 ? -27.398 -4.531 28.461 1.00 82.25 91 SER A O 1
ATOM 713 N N . ARG A 1 92 ? -27.619 -5.937 30.204 1.00 82.31 92 ARG A N 1
ATOM 714 C CA . ARG A 1 92 ? -26.176 -6.072 30.460 1.00 82.31 92 ARG A CA 1
ATOM 715 C C . ARG A 1 92 ? -25.453 -6.694 29.271 1.00 82.31 92 ARG A C 1
ATOM 717 O O . ARG A 1 92 ? -24.471 -6.120 28.802 1.00 82.31 92 ARG A O 1
ATOM 724 N N . PHE A 1 93 ? -25.972 -7.800 28.741 1.00 85.69 93 PHE A N 1
ATOM 725 C CA . PHE A 1 93 ? -25.400 -8.465 27.573 1.00 85.69 93 PHE A CA 1
ATOM 726 C C . PHE A 1 93 ? -25.326 -7.529 26.362 1.00 85.69 93 PHE A C 1
ATOM 728 O O . PHE A 1 93 ? -24.259 -7.391 25.776 1.00 85.69 93 PHE A O 1
ATOM 735 N N . LYS A 1 94 ? -26.397 -6.785 26.046 1.00 83.94 94 LYS A N 1
ATOM 736 C CA . LYS A 1 94 ? -26.398 -5.795 24.948 1.00 83.94 94 LYS A CA 1
ATOM 737 C C . LYS A 1 94 ? -25.289 -4.745 25.070 1.00 83.94 94 LYS A C 1
ATOM 739 O O . LYS A 1 94 ? -24.775 -4.279 24.058 1.00 83.94 94 LYS A O 1
ATOM 744 N N . THR A 1 95 ? -24.932 -4.363 26.295 1.00 81.69 95 THR A N 1
ATOM 745 C CA . THR A 1 95 ? -23.876 -3.372 26.543 1.00 81.69 95 THR A CA 1
ATOM 746 C C . THR A 1 95 ? -22.480 -3.971 26.359 1.00 81.69 95 THR A C 1
ATOM 748 O O . THR A 1 95 ? -21.599 -3.311 25.814 1.00 81.69 95 THR A O 1
ATOM 751 N N . LEU A 1 96 ? -22.281 -5.214 26.808 1.00 85.06 96 LEU A N 1
ATOM 752 C CA . LEU A 1 96 ? -20.983 -5.898 26.813 1.00 85.06 96 LEU A CA 1
ATOM 753 C C . LEU A 1 96 ? -20.645 -6.552 25.465 1.00 85.06 96 LEU A C 1
ATOM 755 O O . LEU A 1 96 ? -19.485 -6.542 25.057 1.00 85.06 96 LEU A O 1
ATOM 759 N N . ALA A 1 97 ? -21.650 -7.083 24.765 1.00 85.62 97 ALA A N 1
ATOM 760 C CA . ALA A 1 97 ? -21.491 -7.889 23.557 1.00 85.62 97 ALA A CA 1
ATOM 761 C C . ALA A 1 97 ? -20.629 -7.229 22.464 1.00 85.62 97 ALA A C 1
ATOM 763 O O . ALA A 1 97 ? -19.744 -7.909 21.950 1.00 85.62 97 ALA A O 1
ATOM 764 N N . PRO A 1 98 ? -20.783 -5.930 22.121 1.00 87.12 98 PRO A N 1
ATOM 765 C CA . PRO A 1 98 ? -19.965 -5.322 21.071 1.00 87.12 98 PRO A CA 1
ATOM 766 C C . PRO A 1 98 ? -18.464 -5.341 21.390 1.00 87.12 98 PRO A C 1
ATOM 768 O O . PRO A 1 98 ? -17.657 -5.639 20.516 1.00 87.12 98 PRO A O 1
ATOM 771 N N . TYR A 1 99 ? -18.096 -5.071 22.646 1.00 88.00 99 TYR A N 1
ATOM 772 C CA . TYR A 1 99 ? -16.705 -5.117 23.103 1.00 88.00 99 TYR A CA 1
ATOM 773 C C . TYR A 1 99 ? -16.190 -6.552 23.147 1.00 88.00 99 TYR A C 1
ATOM 775 O O . TYR A 1 99 ? -15.105 -6.833 22.643 1.00 88.00 99 TYR A O 1
ATOM 783 N N . TYR A 1 100 ? -16.992 -7.460 23.710 1.00 88.25 100 TYR A N 1
ATOM 784 C CA . TYR A 1 100 ? -16.648 -8.870 23.845 1.00 88.25 100 TYR A CA 1
ATOM 785 C C . TYR A 1 100 ? -16.369 -9.527 22.496 1.00 88.25 100 TYR A C 1
ATOM 787 O O . TYR A 1 100 ? -15.280 -10.058 22.292 1.00 88.25 100 TYR A O 1
ATOM 795 N N . TYR A 1 101 ? -17.311 -9.435 21.556 1.00 88.81 101 TYR A N 1
ATOM 796 C CA . TYR A 1 101 ? -17.188 -10.092 20.258 1.00 88.81 101 TYR A CA 1
ATOM 797 C C . TYR A 1 101 ? -16.108 -9.474 19.381 1.00 88.81 101 TYR A C 1
ATOM 799 O O . TYR A 1 101 ? -15.425 -10.213 18.678 1.00 88.81 101 TYR A O 1
ATOM 807 N N . LEU A 1 102 ? -15.903 -8.154 19.447 1.00 86.69 102 LEU A N 1
ATOM 808 C CA . LEU A 1 102 ? -14.805 -7.517 18.727 1.00 86.69 102 LEU A CA 1
ATOM 809 C C . LEU A 1 102 ? -13.451 -8.018 19.241 1.00 86.69 102 LEU A C 1
ATOM 811 O O . LEU A 1 102 ? -12.648 -8.499 18.448 1.00 86.69 102 LEU A O 1
ATOM 815 N N . CYS A 1 103 ? -13.224 -7.965 20.557 1.00 89.19 103 CYS A N 1
ATOM 816 C CA . CYS A 1 103 ? -11.962 -8.409 21.154 1.00 89.19 103 CYS A CA 1
ATOM 817 C C . CYS A 1 103 ? -11.735 -9.914 20.961 1.00 89.19 103 CYS A C 1
ATOM 819 O O . CYS A 1 103 ? -10.611 -10.342 20.694 1.00 89.19 103 CYS A O 1
ATOM 821 N N . PHE A 1 104 ? -12.796 -10.720 21.079 1.00 89.12 104 PHE A N 1
ATOM 822 C CA . PHE A 1 104 ? -12.761 -12.151 20.793 1.00 89.12 104 PHE A CA 1
ATOM 823 C C . PHE A 1 104 ? -12.362 -12.405 19.339 1.00 89.12 104 PHE A C 1
ATOM 825 O O . PHE A 1 104 ? -11.383 -13.104 19.106 1.00 89.12 104 PHE A O 1
ATOM 832 N N . ALA A 1 105 ? -13.052 -11.795 18.370 1.00 85.75 105 ALA A N 1
ATOM 833 C CA . ALA A 1 105 ? -12.794 -12.012 16.950 1.00 85.75 105 ALA A CA 1
ATOM 834 C C . ALA A 1 105 ? -11.370 -11.603 16.556 1.00 85.75 105 ALA A C 1
ATOM 836 O O . ALA A 1 105 ? -10.678 -12.367 15.885 1.00 85.75 105 ALA A O 1
ATOM 837 N N . THR A 1 106 ? -10.895 -10.439 17.011 1.00 86.00 106 THR A N 1
ATOM 838 C CA . THR A 1 106 ? -9.533 -9.984 16.697 1.00 86.00 106 THR A CA 1
ATOM 839 C C . THR A 1 106 ? -8.473 -10.906 17.297 1.00 86.00 106 THR A C 1
ATOM 841 O O . THR A 1 106 ? -7.498 -11.235 16.625 1.00 86.00 106 THR A O 1
ATOM 844 N N . THR A 1 107 ? -8.671 -11.366 18.536 1.00 88.38 107 THR A N 1
ATOM 845 C CA . THR A 1 107 ? -7.729 -12.276 19.211 1.00 88.38 107 THR A CA 1
ATOM 846 C C . THR A 1 107 ? -7.761 -13.676 18.596 1.00 88.38 107 THR A C 1
ATOM 848 O O . THR A 1 107 ? -6.707 -14.274 18.388 1.00 88.38 107 THR A O 1
ATOM 851 N N . PHE A 1 108 ? -8.951 -14.180 18.258 1.00 88.38 108 PHE A N 1
ATOM 852 C CA . PHE A 1 108 ? -9.154 -15.467 17.597 1.00 88.38 108 PHE A CA 1
ATOM 853 C C . PHE A 1 108 ? -8.442 -15.515 16.250 1.00 88.38 108 PHE A C 1
ATOM 855 O O . PHE A 1 108 ? -7.603 -16.385 16.037 1.00 88.38 108 PHE A O 1
ATOM 862 N N . LEU A 1 109 ? -8.713 -14.539 15.377 1.00 85.06 109 LEU A N 1
ATOM 863 C CA . LEU A 1 109 ? -8.094 -14.459 14.056 1.00 85.06 109 LEU A CA 1
ATOM 864 C C . LEU A 1 109 ? -6.569 -14.386 14.160 1.00 85.06 109 LEU A C 1
ATOM 866 O O . LEU A 1 109 ? -5.874 -15.104 13.446 1.00 85.06 109 LEU A O 1
ATOM 870 N N . TYR A 1 110 ? -6.046 -13.572 15.083 1.00 83.69 110 TYR A N 1
ATOM 871 C CA . TYR A 1 110 ? -4.605 -13.470 15.296 1.00 83.69 110 TYR A CA 1
ATOM 872 C C . TYR A 1 110 ? -3.986 -14.804 15.735 1.00 83.69 110 TYR A C 1
ATOM 874 O O . TYR A 1 110 ? -2.999 -15.241 15.146 1.00 83.69 110 TYR A O 1
ATOM 882 N N . LYS A 1 111 ? -4.582 -15.479 16.726 1.00 85.25 111 LYS A N 1
ATOM 883 C CA . LYS A 1 111 ? -4.106 -16.784 17.208 1.00 85.25 111 LYS A CA 1
ATOM 884 C C . LYS A 1 111 ? -4.201 -17.868 16.138 1.00 85.25 111 LYS A C 1
ATOM 886 O O . LYS A 1 111 ? -3.239 -18.606 15.973 1.00 85.25 111 LYS A O 1
ATOM 891 N N . CYS A 1 112 ? -5.290 -17.928 15.368 1.00 83.31 112 CYS A N 1
ATOM 892 C CA . CYS A 1 112 ? -5.407 -18.833 14.221 1.00 83.31 112 CYS A CA 1
ATOM 893 C C . CYS A 1 112 ? -4.256 -18.628 13.235 1.00 83.31 112 CYS A C 1
ATOM 895 O O . CYS A 1 112 ? -3.585 -19.586 12.866 1.00 83.31 112 CYS A O 1
ATOM 897 N N . ILE A 1 113 ? -4.002 -17.375 12.844 1.00 77.81 113 ILE A N 1
ATOM 898 C CA . ILE A 1 113 ? -2.913 -17.036 11.925 1.00 77.81 113 ILE A CA 1
ATOM 899 C C . ILE A 1 113 ? -1.566 -17.447 12.525 1.00 77.81 113 ILE A C 1
ATOM 901 O O . ILE A 1 113 ? -0.750 -18.039 11.826 1.00 77.81 113 ILE A O 1
ATOM 905 N N . TYR A 1 114 ? -1.323 -17.151 13.803 1.00 78.56 114 TYR A N 1
ATOM 906 C CA . TYR A 1 114 ? -0.058 -17.472 14.453 1.00 78.56 114 TYR A CA 1
ATOM 907 C C . TYR A 1 114 ? 0.168 -18.981 14.603 1.00 78.56 114 TYR A C 1
ATOM 909 O O . TYR A 1 114 ? 1.190 -19.474 14.137 1.00 78.56 114 TYR A O 1
ATOM 917 N N . TYR A 1 115 ? -0.773 -19.723 15.192 1.00 81.31 115 TYR A N 1
ATOM 918 C CA . TYR A 1 115 ? -0.629 -21.168 15.405 1.00 81.31 115 TYR A CA 1
ATOM 919 C C . TYR A 1 115 ? -0.498 -21.930 14.091 1.00 81.31 115 TYR A C 1
ATOM 921 O O . TYR A 1 115 ? 0.303 -22.858 14.002 1.00 81.31 115 TYR A O 1
ATOM 929 N N . TYR A 1 116 ? -1.211 -21.489 13.053 1.00 76.25 116 TYR A N 1
ATOM 930 C CA . TYR A 1 116 ? -1.049 -22.034 11.712 1.00 76.25 116 TYR A CA 1
ATOM 931 C C . TYR A 1 116 ? 0.345 -21.727 11.145 1.00 76.25 116 TYR A C 1
ATOM 933 O O . TYR A 1 116 ? 1.023 -22.631 10.669 1.00 76.25 116 TYR A O 1
ATOM 941 N N . ARG A 1 117 ? 0.817 -20.475 11.253 1.00 66.00 117 ARG A N 1
ATOM 942 C CA . ARG A 1 117 ? 2.155 -20.068 10.779 1.00 66.00 117 ARG A CA 1
ATOM 943 C C . ARG A 1 117 ? 3.300 -20.755 11.513 1.00 66.00 117 ARG A C 1
ATOM 945 O O . ARG A 1 117 ? 4.355 -20.950 10.923 1.00 66.00 117 ARG A O 1
ATOM 952 N N . ALA A 1 118 ? 3.133 -21.013 12.802 1.00 68.62 118 ALA A N 1
ATOM 953 C CA . ALA A 1 118 ? 4.179 -21.577 13.635 1.00 68.62 118 ALA A CA 1
ATOM 954 C C . ALA A 1 118 ? 4.203 -23.114 13.581 1.00 68.62 118 ALA A C 1
ATOM 956 O O . ALA A 1 118 ? 5.161 -23.710 14.057 1.00 68.62 118 ALA A O 1
ATOM 957 N N . GLY A 1 119 ? 3.166 -23.752 13.018 1.00 72.06 119 GLY A N 1
ATOM 958 C CA . GLY A 1 119 ? 3.072 -25.212 12.928 1.00 72.06 119 GLY A CA 1
ATOM 959 C C . GLY A 1 119 ? 3.054 -25.913 14.290 1.00 72.06 119 GLY A C 1
ATOM 960 O O . GLY A 1 119 ? 3.371 -27.092 14.367 1.00 72.06 119 GLY A O 1
ATOM 961 N N . ILE A 1 120 ? 2.720 -25.187 15.364 1.00 70.25 120 ILE A N 1
ATOM 962 C CA . ILE A 1 120 ? 2.869 -25.668 16.747 1.00 70.25 120 ILE A CA 1
ATOM 963 C C . ILE A 1 120 ? 1.759 -26.661 17.108 1.00 70.25 120 ILE A C 1
ATOM 965 O O . ILE A 1 120 ? 1.979 -27.552 17.917 1.00 70.25 120 ILE A O 1
ATOM 969 N N . PHE A 1 121 ? 0.561 -26.500 16.536 1.00 78.81 121 PHE A N 1
ATOM 970 C CA . PHE A 1 121 ? -0.614 -27.268 16.948 1.00 78.81 121 PHE A CA 1
ATOM 971 C C . PHE A 1 121 ? -0.773 -28.556 16.141 1.00 78.81 121 PHE A C 1
ATOM 973 O O . PHE A 1 121 ? -0.919 -28.535 14.916 1.00 78.81 121 PHE A O 1
ATOM 980 N N . THR A 1 122 ? -0.859 -29.671 16.857 1.00 82.81 122 THR A N 1
ATOM 981 C CA . THR A 1 122 ? -1.372 -30.954 16.372 1.00 82.81 122 THR A CA 1
ATOM 982 C C . THR A 1 122 ? -2.864 -30.865 16.019 1.00 82.81 122 THR A C 1
ATOM 984 O O . THR A 1 122 ? -3.573 -29.934 16.410 1.00 82.81 122 THR A O 1
ATOM 987 N N . GLN A 1 123 ? -3.394 -31.862 15.299 1.00 81.94 123 GLN A N 1
ATOM 988 C CA . GLN A 1 123 ? -4.829 -31.924 14.966 1.00 81.94 123 GLN A CA 1
ATOM 989 C C . GLN A 1 123 ? -5.733 -31.924 16.214 1.00 81.94 123 GLN A C 1
ATOM 991 O O . GLN A 1 123 ? -6.814 -31.325 16.206 1.00 81.94 123 GLN A O 1
ATOM 996 N N . VAL A 1 124 ? -5.286 -32.567 17.297 1.00 82.75 124 VAL A N 1
ATOM 997 C CA . VAL A 1 124 ? -6.010 -32.617 18.575 1.00 82.75 124 VAL A CA 1
ATOM 998 C C . VAL A 1 124 ? -6.037 -31.235 19.228 1.00 82.75 124 VAL A C 1
ATOM 1000 O O . VAL A 1 124 ? -7.096 -30.785 19.663 1.00 82.75 124 VAL A O 1
ATOM 1003 N N . GLU A 1 125 ? -4.913 -30.517 19.224 1.00 82.19 125 GLU A N 1
ATOM 1004 C CA . GLU A 1 125 ? -4.829 -29.163 19.782 1.00 82.19 125 GLU A CA 1
ATOM 1005 C C . GLU A 1 125 ? -5.649 -28.154 18.975 1.00 82.19 125 GLU A C 1
ATOM 1007 O O . GLU A 1 125 ? -6.345 -27.324 19.559 1.00 82.19 125 GLU A O 1
ATOM 1012 N N . TRP A 1 126 ? -5.665 -28.274 17.643 1.00 85.69 126 TRP A N 1
ATOM 1013 C CA . TRP A 1 126 ? -6.576 -27.507 16.789 1.00 85.69 126 TRP A CA 1
ATOM 1014 C C . TRP A 1 126 ? -8.041 -27.761 17.134 1.00 85.69 126 TRP A C 1
ATOM 1016 O O . TRP A 1 126 ? -8.816 -26.814 17.285 1.00 85.69 126 TRP A O 1
ATOM 1026 N N . SER A 1 127 ? -8.415 -29.029 17.298 1.00 82.88 127 SER A N 1
ATOM 1027 C CA . SER A 1 127 ? -9.780 -29.416 17.661 1.00 82.88 127 SER A CA 1
ATOM 1028 C C . SER A 1 127 ? -10.172 -28.854 19.029 1.00 82.88 127 SER A C 1
ATOM 1030 O O . SER A 1 127 ? -11.263 -28.303 19.189 1.00 82.88 127 SER A O 1
ATOM 1032 N N . GLN A 1 128 ? -9.264 -28.918 20.006 1.00 84.12 128 GLN A N 1
ATOM 1033 C CA . GLN A 1 128 ? -9.470 -28.353 21.336 1.00 84.12 128 GLN A CA 1
ATOM 1034 C C . GLN A 1 128 ? -9.595 -26.824 21.294 1.00 84.12 128 GLN A C 1
ATOM 1036 O O . GLN A 1 128 ? -10.524 -26.270 21.883 1.00 84.12 128 GLN A O 1
ATOM 1041 N N . PHE A 1 129 ? -8.721 -26.138 20.555 1.00 86.38 129 PHE A N 1
ATOM 1042 C CA . PHE A 1 129 ? -8.755 -24.685 20.394 1.00 86.38 129 PHE A CA 1
ATOM 1043 C C . PHE A 1 129 ? -10.053 -24.200 19.739 1.00 86.38 129 PHE A C 1
ATOM 1045 O O . PHE A 1 129 ? -10.679 -23.264 20.237 1.00 86.38 129 PHE A O 1
ATOM 1052 N N . LEU A 1 130 ? -10.507 -24.862 18.669 1.00 86.12 130 LEU A N 1
ATOM 1053 C CA . LEU A 1 130 ? -11.767 -24.530 17.997 1.00 86.12 130 LEU A CA 1
ATOM 1054 C C . LEU A 1 130 ? -12.989 -24.815 18.881 1.00 86.12 130 LEU A C 1
ATOM 1056 O O . LEU A 1 130 ? -13.911 -24.001 18.933 1.00 86.12 130 LEU A O 1
ATOM 1060 N N . ASN A 1 131 ? -12.987 -25.923 19.629 1.00 83.81 131 ASN A N 1
ATOM 1061 C CA . ASN A 1 131 ? -14.050 -26.236 20.588 1.00 83.81 131 ASN A CA 1
ATOM 1062 C C . ASN A 1 131 ? -14.127 -25.169 21.696 1.00 83.81 131 ASN A C 1
ATOM 1064 O O . ASN A 1 131 ? -15.204 -24.670 22.020 1.00 83.81 131 ASN A O 1
ATOM 1068 N N . ASN A 1 132 ? -12.984 -24.730 22.225 1.00 83.50 132 ASN A N 1
ATOM 1069 C CA . ASN A 1 132 ? -12.943 -23.644 23.204 1.00 83.50 132 ASN A CA 1
ATOM 1070 C C . ASN A 1 132 ? -13.402 -22.307 22.622 1.00 83.50 132 ASN A C 1
ATOM 1072 O O . ASN A 1 132 ? -14.143 -21.578 23.281 1.00 83.50 132 ASN A O 1
ATOM 1076 N N . ALA A 1 133 ? -13.011 -22.002 21.382 1.00 87.00 133 ALA A N 1
ATOM 1077 C CA . ALA A 1 133 ? -13.461 -20.808 20.681 1.00 87.00 133 ALA A CA 1
ATOM 1078 C C . ALA A 1 133 ? -14.990 -20.787 20.534 1.00 87.00 133 ALA A C 1
ATOM 1080 O O . ALA A 1 133 ? -15.605 -19.745 20.749 1.00 87.00 133 ALA A O 1
ATOM 1081 N N . LEU A 1 134 ? -15.619 -21.933 20.250 1.00 84.69 134 LEU A N 1
ATOM 1082 C CA . LEU A 1 134 ? -17.078 -22.055 20.188 1.00 84.69 134 LEU A CA 1
ATOM 1083 C C . LEU A 1 134 ? -17.739 -21.762 21.547 1.00 84.69 134 LEU A C 1
ATOM 1085 O O . LEU A 1 134 ? -18.715 -21.018 21.616 1.00 84.69 134 LEU A O 1
ATOM 1089 N N . ILE A 1 135 ? -17.194 -22.297 22.641 1.00 83.56 135 ILE A N 1
ATOM 1090 C CA . ILE A 1 135 ? -17.704 -22.052 24.002 1.00 83.56 135 ILE A CA 1
ATOM 1091 C C . ILE A 1 135 ? -17.542 -20.582 24.417 1.00 83.56 135 ILE A C 1
ATOM 1093 O O . ILE A 1 135 ? -18.440 -20.006 25.039 1.00 83.56 135 ILE A O 1
ATOM 1097 N N . GLU A 1 136 ? -16.423 -19.952 24.063 1.00 86.19 136 GLU A N 1
ATOM 1098 C CA . GLU A 1 136 ? -16.204 -18.520 24.281 1.00 86.19 136 GLU A CA 1
ATOM 1099 C C . GLU A 1 136 ? -17.151 -17.664 23.432 1.00 86.19 136 GLU A C 1
ATOM 1101 O O . GLU A 1 136 ? -17.755 -16.728 23.952 1.00 86.19 136 GLU A O 1
ATOM 1106 N N . LEU A 1 137 ? -17.400 -18.029 22.173 1.00 85.50 137 LEU A N 1
ATOM 1107 C CA . LEU A 1 137 ? -18.379 -17.350 21.320 1.00 85.50 137 LEU A CA 1
ATOM 1108 C C . LEU A 1 137 ? -19.791 -17.349 21.944 1.00 85.50 137 LEU A C 1
ATOM 1110 O O . LEU A 1 137 ? -20.534 -16.373 21.823 1.00 85.50 137 LEU A O 1
ATOM 1114 N N . LEU A 1 138 ? -20.146 -18.412 22.668 1.00 83.38 138 LEU A N 1
ATOM 1115 C CA . LEU A 1 138 ? -21.411 -18.529 23.402 1.00 83.38 138 LEU A CA 1
ATOM 1116 C C . LEU A 1 138 ? -21.394 -17.858 24.792 1.00 83.38 138 LEU A C 1
ATOM 1118 O O . LEU A 1 138 ? -22.394 -17.907 25.504 1.00 83.38 138 LEU A O 1
ATOM 1122 N N . CYS A 1 139 ? -20.286 -17.226 25.194 1.00 81.75 139 CYS A N 1
ATOM 1123 C CA . CYS A 1 139 ? -20.074 -16.652 26.527 1.00 81.75 139 CYS A CA 1
ATOM 1124 C C . CYS A 1 139 ? -20.242 -17.673 27.674 1.00 81.75 139 CYS A C 1
ATOM 1126 O O . CYS A 1 139 ? -20.764 -17.331 28.735 1.00 81.75 139 CYS A O 1
ATOM 1128 N N . LEU A 1 140 ? -19.785 -18.917 27.485 1.00 78.62 140 LEU A N 1
ATOM 1129 C CA . LEU A 1 140 ? -19.929 -20.011 28.463 1.00 78.62 140 LEU A CA 1
ATOM 1130 C C . LEU A 1 140 ? -18.617 -20.400 29.173 1.00 78.62 140 LEU A C 1
ATOM 1132 O O . LEU A 1 140 ? -18.592 -21.339 29.967 1.00 78.62 140 LEU A O 1
ATOM 1136 N N . ASN A 1 141 ? -17.526 -19.669 28.932 1.00 75.56 141 ASN A N 1
ATOM 1137 C CA . ASN A 1 141 ? -16.175 -20.030 29.392 1.00 75.56 141 ASN A CA 1
ATOM 1138 C C . ASN A 1 141 ? -16.024 -20.142 30.931 1.00 75.56 141 ASN A C 1
ATOM 1140 O O . ASN A 1 141 ? -15.214 -20.907 31.440 1.00 75.56 141 ASN A O 1
ATOM 1144 N N . GLY A 1 142 ? -16.813 -19.400 31.710 1.00 67.06 142 GLY A N 1
ATOM 1145 C CA . GLY A 1 142 ? -16.776 -19.441 33.177 1.00 67.06 142 GLY A CA 1
ATOM 1146 C C . GLY A 1 142 ? -17.519 -20.622 33.804 1.00 67.06 142 GLY A C 1
ATOM 1147 O O . GLY A 1 142 ? -17.299 -20.887 34.983 1.00 67.06 142 GLY A O 1
ATOM 1148 N N . LEU A 1 143 ? -18.368 -21.324 33.043 1.00 67.88 143 LEU A N 1
ATOM 1149 C CA . LEU A 1 143 ? -19.100 -22.512 33.506 1.00 67.88 143 LEU A CA 1
ATOM 1150 C C . LEU A 1 143 ? -18.323 -23.810 33.250 1.00 67.88 143 LEU A C 1
ATOM 1152 O O . LEU A 1 143 ? -18.473 -24.777 33.992 1.00 67.88 143 LEU A O 1
ATOM 1156 N N . PHE A 1 144 ? -17.477 -23.818 32.220 1.00 65.25 144 PHE A N 1
ATOM 1157 C CA . PHE A 1 144 ? -16.695 -24.977 31.810 1.00 65.25 144 PHE A CA 1
ATOM 1158 C C . PHE A 1 144 ? -15.213 -24.591 31.786 1.00 65.25 144 PHE A C 1
ATOM 1160 O O . PHE A 1 144 ? -14.744 -24.033 30.798 1.00 65.25 144 PHE A O 1
ATOM 1167 N N . TYR A 1 145 ? -14.462 -24.859 32.862 1.00 55.50 145 TYR A N 1
ATOM 1168 C CA . TYR A 1 145 ? -13.012 -24.649 32.848 1.00 55.50 145 TYR A CA 1
ATOM 1169 C C . TYR A 1 145 ? -12.346 -25.522 31.785 1.00 55.50 145 TYR A C 1
ATOM 1171 O O . TYR A 1 145 ? -12.568 -26.734 31.746 1.00 55.50 145 TYR A O 1
ATOM 1179 N N . ARG A 1 146 ? -11.530 -24.901 30.928 1.00 62.66 146 ARG A N 1
ATOM 1180 C CA . ARG A 1 146 ? -10.804 -25.567 29.840 1.00 62.66 146 ARG A CA 1
ATOM 1181 C C . ARG A 1 146 ? -9.441 -24.906 29.633 1.00 62.66 146 ARG A C 1
ATOM 1183 O O . ARG A 1 146 ? -9.304 -23.711 29.840 1.00 62.66 146 ARG A O 1
ATOM 1190 N N . THR A 1 147 ? -8.427 -25.667 29.237 1.00 63.69 147 THR A N 1
ATOM 1191 C CA . THR A 1 147 ? -7.113 -25.136 28.822 1.00 63.69 147 THR A CA 1
ATOM 1192 C C . THR A 1 147 ? -7.178 -24.619 27.380 1.00 63.69 147 THR A C 1
ATOM 1194 O O . THR A 1 147 ? -8.055 -25.053 26.647 1.00 63.69 147 THR A O 1
ATOM 1197 N N . MET A 1 148 ? -6.271 -23.722 26.957 1.00 71.88 148 MET A N 1
ATOM 1198 C CA . MET A 1 148 ? -6.232 -23.083 25.617 1.00 71.88 148 MET A CA 1
ATOM 1199 C C . MET A 1 148 ? -7.392 -22.121 25.295 1.00 71.88 148 MET A C 1
ATOM 1201 O O . MET A 1 148 ? -8.143 -22.309 24.337 1.00 71.88 148 MET A O 1
ATOM 1205 N N . HIS A 1 149 ? -7.512 -21.051 26.083 1.00 75.62 149 HIS A N 1
ATOM 1206 C CA . HIS A 1 149 ? -8.473 -19.974 25.835 1.00 75.62 149 HIS A CA 1
ATOM 1207 C C . HIS A 1 149 ? -8.075 -19.075 24.653 1.00 75.62 149 HIS A C 1
ATOM 1209 O O . HIS A 1 149 ? -6.898 -18.740 24.464 1.00 75.62 149 HIS A O 1
ATOM 1215 N N . VAL A 1 150 ? -9.072 -18.590 23.913 1.00 81.38 150 VAL A N 1
ATOM 1216 C CA . VAL A 1 150 ? -8.901 -17.516 22.928 1.00 81.38 150 VAL A CA 1
ATOM 1217 C C . VAL A 1 150 ? -8.644 -16.209 23.670 1.00 81.38 150 VAL A C 1
ATOM 1219 O O . VAL A 1 150 ? -7.579 -15.611 23.504 1.00 81.38 150 VAL A O 1
ATOM 1222 N N . ASN A 1 151 ? -9.568 -15.812 24.544 1.00 80.75 151 ASN A N 1
ATOM 1223 C CA . ASN A 1 151 ? -9.482 -14.616 25.366 1.00 80.75 151 ASN A CA 1
ATOM 1224 C C . ASN A 1 151 ? -9.702 -14.979 26.842 1.00 80.75 151 ASN A C 1
ATOM 1226 O O . ASN A 1 151 ? -10.828 -14.959 27.342 1.00 80.75 151 ASN A O 1
ATOM 1230 N N . GLY A 1 152 ? -8.605 -15.294 27.542 1.00 71.19 152 GLY A N 1
ATOM 1231 C CA . GLY A 1 152 ? -8.606 -15.705 28.953 1.00 71.19 152 GLY A CA 1
ATOM 1232 C C . GLY A 1 152 ? -9.509 -14.847 29.855 1.00 71.19 152 GLY A C 1
ATOM 1233 O O . GLY A 1 152 ? -10.419 -15.402 30.460 1.00 71.19 152 GLY A O 1
ATOM 1234 N N . PRO A 1 153 ? -9.364 -13.509 29.891 1.00 75.31 153 PRO A N 1
ATOM 1235 C CA . PRO A 1 153 ? -10.218 -12.601 30.671 1.00 75.31 153 PRO A CA 1
ATOM 1236 C C . PRO A 1 153 ? -11.732 -12.735 30.425 1.00 75.31 153 PRO A C 1
ATOM 1238 O O . PRO A 1 153 ? -12.539 -12.361 31.274 1.00 75.31 153 PRO A O 1
ATOM 1241 N N . GLY A 1 154 ? -12.158 -13.292 29.288 1.00 75.44 154 GLY A N 1
ATOM 1242 C CA . GLY A 1 154 ? -13.566 -13.418 28.916 1.00 75.44 154 GLY A CA 1
ATOM 1243 C C . GLY A 1 154 ? -14.432 -14.218 29.899 1.00 75.44 154 GLY A C 1
ATOM 1244 O O . GLY A 1 154 ? -15.650 -14.022 29.921 1.00 75.44 154 GLY A O 1
ATOM 1245 N N . TRP A 1 155 ? -13.845 -15.072 30.749 1.00 79.25 155 TRP A N 1
ATOM 1246 C CA . TRP A 1 155 ? -14.602 -15.849 31.741 1.00 79.25 155 TRP A CA 1
ATOM 1247 C C . TRP A 1 155 ? -15.364 -14.956 32.739 1.00 79.25 155 TRP A C 1
ATOM 1249 O O . TRP A 1 155 ? -16.472 -15.309 33.148 1.00 79.25 155 TRP A O 1
ATOM 1259 N N . TYR A 1 156 ? -14.852 -13.765 33.069 1.00 80.19 156 TYR A N 1
ATOM 1260 C CA . TYR A 1 156 ? -15.544 -12.820 33.953 1.00 80.19 156 TYR A CA 1
ATOM 1261 C C . TYR A 1 156 ? -16.914 -12.399 33.407 1.00 80.19 156 TYR A C 1
ATOM 1263 O O . TYR A 1 156 ? -17.874 -12.286 34.165 1.00 80.19 156 TYR A O 1
ATOM 1271 N N . ILE A 1 157 ? -17.043 -12.222 32.087 1.00 82.44 157 ILE A N 1
ATOM 1272 C CA . ILE A 1 157 ? -18.310 -11.824 31.458 1.00 82.44 157 ILE A CA 1
ATOM 1273 C C . ILE A 1 157 ? -19.366 -12.908 31.653 1.00 82.44 157 ILE A C 1
ATOM 1275 O O . ILE A 1 157 ? -20.496 -12.613 32.041 1.00 82.44 157 ILE A O 1
ATOM 1279 N N . SER A 1 158 ? -18.986 -14.168 31.444 1.00 79.06 158 SER A N 1
ATOM 1280 C CA . SER A 1 158 ? -19.883 -15.298 31.680 1.00 79.06 158 SER A CA 1
ATOM 1281 C C . SER A 1 158 ? -20.294 -15.397 33.154 1.00 79.06 158 SER A C 1
ATOM 1283 O O . SER A 1 158 ? -21.484 -15.476 33.454 1.00 79.06 158 SER A O 1
ATOM 1285 N N . ALA A 1 159 ? -19.342 -15.261 34.081 1.00 79.38 159 ALA A N 1
ATOM 1286 C CA . ALA A 1 159 ? -19.614 -15.247 35.514 1.00 79.38 159 ALA A CA 1
ATOM 1287 C C . ALA A 1 159 ? -20.592 -14.118 35.895 1.00 79.38 159 ALA A C 1
ATOM 1289 O O . ALA A 1 159 ? -21.596 -14.358 36.562 1.00 79.38 159 ALA A O 1
ATOM 1290 N N . LEU A 1 160 ? -20.368 -12.901 35.398 1.00 82.44 160 LEU A N 1
ATOM 1291 C CA . LEU A 1 160 ? -21.212 -11.742 35.676 1.00 82.44 160 LEU A CA 1
ATOM 1292 C C . LEU A 1 160 ? -22.654 -11.906 35.162 1.00 82.44 160 LEU A C 1
ATOM 1294 O O . LEU A 1 160 ? -23.592 -11.454 35.823 1.00 82.44 160 LEU A O 1
ATOM 1298 N N . LEU A 1 161 ? -22.843 -12.522 33.990 1.00 85.81 161 LEU A N 1
ATOM 1299 C CA . LEU A 1 161 ? -24.167 -12.722 33.390 1.00 85.81 161 LEU A CA 1
ATOM 1300 C C . LEU A 1 161 ? -24.956 -13.823 34.108 1.00 85.81 161 LEU A C 1
ATOM 1302 O O . LEU A 1 161 ? -26.090 -13.579 34.523 1.00 85.81 161 LEU A O 1
ATOM 1306 N N . PHE A 1 162 ? -24.353 -15.000 34.303 1.00 84.06 162 PHE A N 1
ATOM 1307 C CA . PHE A 1 162 ? -25.008 -16.132 34.968 1.00 84.06 162 PHE A CA 1
ATOM 1308 C C . PHE A 1 162 ? -25.160 -15.901 36.472 1.00 84.06 162 PHE A C 1
ATOM 1310 O O . PHE A 1 162 ? -26.264 -16.001 37.007 1.00 84.06 162 PHE A O 1
ATOM 1317 N N . GLY A 1 163 ? -24.073 -15.521 37.148 1.00 80.19 163 GLY A N 1
ATOM 1318 C CA . GLY A 1 163 ? -24.088 -15.199 38.573 1.00 80.19 163 GLY A CA 1
ATOM 1319 C C . GLY A 1 163 ? -25.021 -14.029 38.871 1.00 80.19 163 GLY A C 1
ATOM 1320 O O . GLY A 1 163 ? -25.814 -14.102 39.803 1.00 80.19 163 GLY A O 1
ATOM 1321 N N . GLY A 1 164 ? -25.017 -12.994 38.024 1.00 84.00 164 GLY A N 1
ATOM 1322 C CA . GLY A 1 164 ? -25.957 -11.881 38.125 1.00 84.00 164 GLY A CA 1
ATOM 1323 C C . GLY A 1 164 ? -27.415 -12.330 38.033 1.00 84.00 164 GLY A C 1
ATOM 1324 O O . GLY A 1 164 ? -28.209 -11.956 38.889 1.00 84.00 164 GLY A O 1
ATOM 1325 N N . PHE A 1 165 ? -27.770 -13.158 37.047 1.00 86.88 165 PHE A N 1
ATOM 1326 C CA . PHE A 1 165 ? -29.136 -13.672 36.892 1.00 86.88 165 PHE A CA 1
ATOM 1327 C C . PHE A 1 165 ? -29.621 -14.444 38.133 1.00 86.88 165 PHE A C 1
ATOM 1329 O O . PHE A 1 165 ? -30.731 -14.203 38.617 1.00 86.88 165 PHE A O 1
ATOM 1336 N N . ILE A 1 166 ? -28.777 -15.327 38.678 1.00 85.38 166 ILE A N 1
ATOM 1337 C CA . ILE A 1 166 ? -29.080 -16.107 39.887 1.00 85.38 166 ILE A CA 1
ATOM 1338 C C . ILE A 1 166 ? -29.256 -15.172 41.088 1.00 85.38 166 ILE A C 1
ATOM 1340 O O . ILE A 1 166 ? -30.273 -15.234 41.776 1.00 85.38 166 ILE A O 1
ATOM 1344 N N . VAL A 1 167 ? -28.303 -14.260 41.303 1.00 84.00 167 VAL A N 1
ATOM 1345 C CA . VAL A 1 167 ? -28.318 -13.315 42.427 1.00 84.00 167 VAL A CA 1
ATOM 1346 C C . VAL A 1 167 ? -29.555 -12.416 42.393 1.00 84.00 167 VAL A C 1
ATOM 1348 O O . VAL A 1 167 ? -30.220 -12.253 43.413 1.00 84.00 167 VAL A O 1
ATOM 1351 N N . ILE A 1 168 ? -29.920 -11.884 41.222 1.00 84.12 168 ILE A N 1
ATOM 1352 C CA . ILE A 1 168 ? -31.138 -11.076 41.052 1.00 84.12 168 ILE A CA 1
ATOM 1353 C C . ILE A 1 168 ? -32.377 -11.885 41.428 1.00 84.12 168 ILE A C 1
ATOM 1355 O O . ILE A 1 168 ? -33.239 -11.395 42.158 1.00 84.12 168 ILE A O 1
ATOM 1359 N N . SER A 1 169 ? -32.462 -13.120 40.934 1.00 84.88 169 SER A N 1
ATOM 1360 C CA . SER A 1 169 ? -33.615 -13.989 41.164 1.00 84.88 169 SER A CA 1
ATOM 1361 C C . SER A 1 169 ? -33.796 -14.273 42.656 1.00 84.88 169 SER A C 1
ATOM 1363 O O . SER A 1 169 ? -34.881 -14.053 43.191 1.00 84.88 169 SER A O 1
ATOM 1365 N N . ILE A 1 170 ? -32.720 -14.666 43.348 1.00 81.38 170 ILE A N 1
ATOM 1366 C CA . ILE A 1 170 ? -32.739 -14.932 44.794 1.00 81.38 170 ILE A CA 1
ATOM 1367 C C . ILE A 1 170 ? -33.078 -13.655 45.572 1.00 81.38 170 ILE A C 1
ATOM 1369 O O . ILE A 1 170 ? -33.920 -13.686 46.469 1.00 81.38 170 ILE A O 1
ATOM 1373 N N . TYR A 1 171 ? -32.482 -12.515 45.214 1.00 78.19 171 TYR A N 1
ATOM 1374 C CA . TYR A 1 171 ? -32.752 -11.243 45.883 1.00 78.19 171 TYR A CA 1
ATOM 1375 C C . TYR A 1 171 ? -34.231 -10.850 45.784 1.00 78.19 171 TYR A C 1
ATOM 1377 O O . TYR A 1 171 ? -34.846 -10.491 46.785 1.00 78.19 171 TYR A O 1
ATOM 1385 N N . LEU A 1 172 ? -34.836 -10.963 44.598 1.00 78.88 172 LEU A N 1
ATOM 1386 C CA . LEU A 1 172 ? -36.253 -10.648 44.399 1.00 78.88 172 LEU A CA 1
ATOM 1387 C C . LEU A 1 172 ? -37.184 -11.615 45.148 1.00 78.88 172 LEU A C 1
ATOM 1389 O O . LEU A 1 172 ? -38.215 -11.172 45.660 1.00 78.88 172 LEU A O 1
ATOM 1393 N N . ILE A 1 173 ? -36.824 -12.901 45.252 1.00 79.88 173 ILE A N 1
ATOM 1394 C CA . ILE A 1 173 ? -37.554 -13.887 46.068 1.00 79.88 173 ILE A CA 1
ATOM 1395 C C . ILE A 1 173 ? -37.549 -13.455 47.539 1.00 79.88 173 ILE A C 1
ATOM 1397 O O . ILE A 1 173 ? -38.613 -13.288 48.137 1.00 79.88 173 ILE A O 1
ATOM 1401 N N . ILE A 1 174 ? -36.366 -13.185 48.101 1.00 76.00 174 ILE A N 1
ATOM 1402 C CA . ILE A 1 174 ? -36.202 -12.767 49.502 1.00 76.00 174 ILE A CA 1
ATOM 1403 C C . ILE A 1 174 ? -36.949 -11.452 49.771 1.00 76.00 174 ILE A C 1
ATOM 1405 O O . ILE A 1 174 ? -37.667 -11.338 50.768 1.00 76.00 174 ILE A O 1
ATOM 1409 N N . LYS A 1 175 ? -36.849 -10.473 48.859 1.00 74.06 175 LYS A N 1
ATOM 1410 C CA . LYS A 1 175 ? -37.535 -9.174 48.963 1.00 74.06 175 LYS A CA 1
ATOM 1411 C C . LYS A 1 175 ? -39.051 -9.341 49.064 1.00 74.06 175 LYS A C 1
ATOM 1413 O O . LYS A 1 175 ? -39.686 -8.660 49.865 1.00 74.06 175 LYS A O 1
ATOM 1418 N N . ARG A 1 176 ? -39.630 -10.254 48.275 1.00 75.75 176 ARG A N 1
ATOM 1419 C CA . ARG A 1 176 ? -41.075 -10.539 48.279 1.00 75.75 176 ARG A CA 1
ATOM 1420 C C . ARG A 1 176 ? -41.532 -11.267 49.529 1.00 75.75 176 ARG A C 1
ATOM 1422 O O . ARG A 1 176 ? -42.586 -10.928 50.056 1.00 75.75 176 ARG A O 1
ATOM 1429 N N . MET A 1 177 ? -40.750 -12.241 49.989 1.00 72.38 177 MET A N 1
ATOM 1430 C CA . MET A 1 177 ? -41.094 -13.036 51.166 1.00 72.38 177 MET A CA 1
ATOM 1431 C C . MET A 1 177 ? -41.040 -12.216 52.459 1.00 72.38 177 MET A C 1
ATOM 1433 O O . MET A 1 177 ? -41.874 -12.411 53.336 1.00 72.38 177 MET A O 1
ATOM 1437 N N . LEU A 1 178 ? -40.078 -11.294 52.588 1.00 70.12 178 LEU A N 1
ATOM 1438 C CA . LEU A 1 178 ? -39.765 -10.650 53.871 1.00 70.12 178 LEU A CA 1
ATOM 1439 C C . LEU A 1 178 ? -40.196 -9.181 54.000 1.00 70.12 178 LEU A C 1
ATOM 1441 O O . LEU A 1 178 ? -40.058 -8.629 55.093 1.00 70.12 178 LEU A O 1
ATOM 1445 N N . ARG A 1 179 ? -40.703 -8.547 52.929 1.00 68.56 179 ARG A N 1
ATOM 1446 C CA . ARG A 1 179 ? -41.164 -7.138 52.901 1.00 68.56 179 ARG A CA 1
ATOM 1447 C C . ARG A 1 179 ? -40.240 -6.202 53.718 1.00 68.56 179 ARG A C 1
ATOM 1449 O O . ARG A 1 179 ? -39.051 -6.110 53.401 1.00 68.56 179 ARG A O 1
ATOM 1456 N N . ASP A 1 180 ? -40.734 -5.563 54.783 1.00 58.97 180 ASP A N 1
ATOM 1457 C CA . ASP A 1 180 ? -39.996 -4.583 55.606 1.00 58.97 180 ASP A CA 1
ATOM 1458 C C . ASP A 1 180 ? -38.826 -5.171 56.418 1.00 58.97 180 ASP A C 1
ATOM 1460 O O . ASP A 1 180 ? -37.899 -4.450 56.785 1.00 58.97 180 ASP A O 1
ATOM 1464 N N . LYS A 1 181 ? -38.788 -6.491 56.658 1.00 59.25 181 LYS A N 1
ATOM 1465 C CA . LYS A 1 181 ? -37.657 -7.157 57.342 1.00 59.25 181 LYS A CA 1
ATOM 1466 C C . LYS A 1 181 ? -36.492 -7.499 56.401 1.00 59.25 181 LYS A C 1
ATOM 1468 O O . LYS A 1 181 ? -35.448 -7.970 56.859 1.00 59.25 181 LYS A O 1
ATOM 1473 N N . SER A 1 182 ? -36.639 -7.244 55.099 1.00 61.59 182 SER A N 1
ATOM 1474 C CA . SER A 1 182 ? -35.684 -7.661 54.064 1.00 61.59 182 SER A CA 1
ATOM 1475 C C . SER A 1 182 ? -34.268 -7.095 54.260 1.00 61.59 182 SER A C 1
ATOM 1477 O O . SER A 1 182 ? -33.297 -7.824 54.074 1.00 61.59 182 SER A O 1
ATOM 1479 N N . GLN A 1 183 ? -34.123 -5.852 54.734 1.00 60.84 183 GLN A N 1
ATOM 1480 C CA . GLN A 1 183 ? -32.812 -5.205 54.913 1.00 60.84 183 GLN A CA 1
ATOM 1481 C C . GLN A 1 183 ? -31.897 -5.920 55.918 1.00 60.84 183 GLN A C 1
ATOM 1483 O O . GLN A 1 183 ? -30.714 -6.116 55.639 1.00 60.84 183 GLN A O 1
ATOM 1488 N N . LYS A 1 184 ? -32.432 -6.353 57.070 1.00 61.16 184 LYS A N 1
ATOM 1489 C CA . LYS A 1 184 ? -31.655 -7.103 58.074 1.00 61.16 184 LYS A CA 1
ATOM 1490 C C . LYS A 1 184 ? -31.246 -8.474 57.527 1.00 61.16 184 LYS A C 1
ATOM 1492 O O . LYS A 1 184 ? -30.091 -8.866 57.667 1.00 61.16 184 LYS A O 1
ATOM 1497 N N . CYS A 1 185 ? -32.148 -9.163 56.826 1.00 62.25 185 CYS A N 1
ATOM 1498 C CA . CYS A 1 185 ? -31.847 -10.452 56.202 1.00 62.25 185 CYS A CA 1
ATOM 1499 C C . CYS A 1 185 ? -30.775 -10.371 55.108 1.00 62.25 185 CYS A C 1
ATOM 1501 O O . CYS A 1 185 ? -30.010 -11.320 54.975 1.00 62.25 185 CYS A O 1
ATOM 1503 N N . TYR A 1 186 ? -30.642 -9.267 54.366 1.00 63.25 186 TYR A N 1
ATOM 1504 C CA . TYR A 1 186 ? -29.545 -9.132 53.397 1.00 63.25 186 TYR A CA 1
ATOM 1505 C C . TYR A 1 186 ? -28.174 -9.045 54.064 1.00 63.25 186 TYR A C 1
ATOM 1507 O O . TYR A 1 186 ? -27.254 -9.717 53.616 1.00 63.25 186 TYR A O 1
ATOM 1515 N N . ILE A 1 187 ? -28.056 -8.292 55.160 1.00 61.44 187 ILE A N 1
ATOM 1516 C CA . ILE A 1 187 ? -26.794 -8.143 55.901 1.00 61.44 187 ILE A CA 1
ATOM 1517 C C . ILE A 1 187 ? -26.412 -9.468 56.586 1.00 61.44 187 ILE A C 1
ATOM 1519 O O . ILE A 1 187 ? -25.278 -9.935 56.457 1.00 61.44 187 ILE A O 1
ATOM 1523 N N . TYR A 1 188 ? -27.364 -10.136 57.246 1.00 65.69 188 TYR A N 1
ATOM 1524 C CA . TYR A 1 188 ? -27.096 -11.433 57.878 1.00 65.69 188 TYR A CA 1
ATOM 1525 C C . TYR A 1 188 ? -26.844 -12.544 56.850 1.00 65.69 188 TYR A C 1
ATOM 1527 O O . TYR A 1 188 ? -25.906 -13.317 57.021 1.00 65.69 188 TYR A O 1
ATOM 1535 N N . SER A 1 189 ? -27.596 -12.596 55.742 1.00 65.19 189 SER A N 1
ATOM 1536 C CA . SER A 1 189 ? -27.341 -13.573 54.670 1.00 65.19 189 SER A CA 1
ATOM 1537 C C . SER A 1 189 ? -26.000 -13.344 53.981 1.00 65.19 189 SER A C 1
ATOM 1539 O O . SER A 1 189 ? -25.346 -14.324 53.647 1.00 65.19 189 SER A O 1
ATOM 1541 N N . SER A 1 190 ? -25.538 -12.096 53.823 1.00 61.25 190 SER A N 1
ATOM 1542 C CA . SER A 1 190 ? -24.199 -11.823 53.289 1.00 61.25 190 SER A CA 1
ATOM 1543 C C . SER A 1 190 ? -23.082 -12.283 54.210 1.00 61.25 190 SER A C 1
ATOM 1545 O O . SER A 1 190 ? -22.125 -12.876 53.728 1.00 61.25 190 SER A O 1
ATOM 1547 N N . LEU A 1 191 ? -23.225 -12.089 55.524 1.00 63.00 191 LEU A N 1
ATOM 1548 C CA . LEU A 1 191 ? -22.241 -12.564 56.494 1.00 63.00 191 LEU A CA 1
ATOM 1549 C C . LEU A 1 191 ? -22.230 -14.094 56.561 1.00 63.00 191 LEU A C 1
ATOM 1551 O O . LEU A 1 191 ? -21.156 -14.679 56.587 1.00 63.00 191 LEU A O 1
ATOM 1555 N N . ILE A 1 192 ? -23.398 -14.744 56.492 1.00 66.62 192 ILE A N 1
ATOM 1556 C CA . ILE A 1 192 ? -23.521 -16.210 56.462 1.00 66.62 192 ILE A CA 1
ATOM 1557 C C . ILE A 1 192 ? -22.953 -16.791 55.158 1.00 66.62 192 ILE A C 1
ATOM 1559 O O . ILE A 1 192 ? -22.158 -17.723 55.212 1.00 66.62 192 ILE A O 1
ATOM 1563 N N . LEU A 1 193 ? -23.293 -16.235 53.989 1.00 64.88 193 LEU A N 1
ATOM 1564 C CA . LEU A 1 193 ? -22.744 -16.658 52.689 1.00 64.88 193 LEU A CA 1
ATOM 1565 C C . LEU A 1 193 ? -21.230 -16.442 52.611 1.00 64.88 193 LEU A C 1
ATOM 1567 O O . LEU A 1 193 ? -20.520 -17.291 52.076 1.00 64.88 193 LEU A O 1
ATOM 1571 N N . PHE A 1 194 ? -20.729 -15.343 53.175 1.00 63.84 194 PHE A N 1
ATOM 1572 C CA . PHE A 1 194 ? -19.299 -15.084 53.302 1.00 63.84 194 PHE A CA 1
ATOM 1573 C C . PHE A 1 194 ? -18.627 -16.088 54.250 1.00 63.84 194 PHE A C 1
ATOM 1575 O O . PHE A 1 194 ? -17.578 -16.630 53.916 1.00 63.84 194 PHE A O 1
ATOM 1582 N N . PHE A 1 195 ? -19.249 -16.426 55.383 1.00 63.81 195 PHE A N 1
ATOM 1583 C CA . PHE A 1 195 ? -18.728 -17.433 56.316 1.00 63.81 195 PHE A CA 1
ATOM 1584 C C . PHE A 1 195 ? -18.713 -18.841 55.697 1.00 63.81 195 PHE A C 1
ATOM 1586 O O . PHE A 1 195 ? -17.732 -19.572 55.828 1.00 63.81 195 PHE A O 1
ATOM 1593 N N . ILE A 1 196 ? -19.755 -19.196 54.938 1.00 63.09 196 ILE A N 1
ATOM 1594 C CA . ILE A 1 196 ? -19.826 -20.439 54.155 1.00 63.09 196 ILE A CA 1
ATOM 1595 C C . ILE A 1 196 ? -18.724 -20.460 53.084 1.00 63.09 196 ILE A C 1
ATOM 1597 O O . ILE A 1 196 ? -18.024 -21.460 52.946 1.00 63.09 196 ILE A O 1
ATOM 1601 N N . TYR A 1 197 ? -18.505 -19.354 52.367 1.00 64.12 197 TYR A N 1
ATOM 1602 C CA . TYR A 1 197 ? -17.413 -19.210 51.396 1.00 64.12 197 TYR A CA 1
ATOM 1603 C C . TYR A 1 197 ? -16.025 -19.359 52.039 1.00 64.12 197 TYR A C 1
ATOM 1605 O O . TYR A 1 197 ? -15.131 -19.985 51.465 1.00 64.12 197 TYR A O 1
ATOM 1613 N N . MET A 1 198 ? -15.854 -18.827 53.252 1.00 60.56 198 MET A N 1
ATOM 1614 C CA . MET A 1 198 ? -14.612 -18.921 54.018 1.00 60.56 198 MET A CA 1
ATOM 1615 C C . MET A 1 198 ? -14.286 -20.362 54.436 1.00 60.56 198 MET A C 1
ATOM 1617 O O . MET A 1 198 ? -13.127 -20.768 54.289 1.00 60.56 198 MET A O 1
ATOM 1621 N N . TYR A 1 199 ? -15.289 -21.130 54.892 1.00 56.66 199 TYR A N 1
ATOM 1622 C CA . TYR A 1 199 ? -15.098 -22.411 55.589 1.00 56.66 199 TYR A CA 1
ATOM 1623 C C . TYR A 1 199 ? -15.483 -23.686 54.806 1.00 56.66 199 TYR A C 1
ATOM 1625 O O . TYR A 1 199 ? -14.878 -24.727 55.047 1.00 56.66 199 TYR A O 1
ATOM 1633 N N . VAL A 1 200 ? -16.431 -23.651 53.858 1.00 54.09 200 VAL A N 1
ATOM 1634 C CA . VAL A 1 200 ? -17.013 -24.874 53.243 1.00 54.09 200 VAL A CA 1
ATOM 1635 C C . VAL A 1 200 ? -16.338 -25.284 51.920 1.00 54.09 200 VAL A C 1
ATOM 1637 O O . VAL A 1 200 ? -16.366 -26.447 51.527 1.00 54.09 200 VAL A O 1
ATOM 1640 N N . LEU A 1 201 ? -15.656 -24.369 51.228 1.00 53.69 201 LEU A N 1
ATOM 1641 C CA . LEU A 1 201 ? -15.172 -24.595 49.854 1.00 53.69 201 LEU A CA 1
ATOM 1642 C C . LEU A 1 201 ? -13.868 -25.395 49.702 1.00 53.69 201 LEU A C 1
ATOM 1644 O O . LEU A 1 201 ? -13.378 -25.534 48.585 1.00 53.69 201 LEU A O 1
ATOM 1648 N N . LYS A 1 202 ? -13.315 -25.977 50.773 1.00 50.94 202 LYS A N 1
ATOM 1649 C CA . LYS A 1 202 ? -12.124 -26.846 50.668 1.00 50.94 202 LYS A CA 1
ATOM 1650 C C . LYS A 1 202 ? -12.389 -28.170 49.916 1.00 50.94 202 LYS A C 1
ATOM 1652 O O . LYS A 1 202 ? -11.439 -28.895 49.652 1.00 50.94 202 LYS A O 1
ATOM 1657 N N . VAL A 1 203 ? -13.650 -28.478 49.578 1.00 48.50 203 VAL A N 1
ATOM 1658 C CA . VAL A 1 203 ? -14.115 -29.805 49.113 1.00 48.50 203 VAL A CA 1
ATOM 1659 C C . VAL A 1 203 ? -14.721 -29.789 47.689 1.00 48.50 203 VAL A C 1
ATOM 1661 O O . VAL A 1 203 ? -15.072 -30.836 47.154 1.00 48.50 203 VAL A O 1
ATOM 1664 N N . ALA A 1 204 ? -14.850 -28.632 47.025 1.00 51.28 204 ALA A N 1
ATOM 1665 C CA . ALA A 1 204 ? -15.581 -28.528 45.752 1.00 51.28 204 ALA A CA 1
ATOM 1666 C C . ALA A 1 204 ? -14.681 -28.535 44.496 1.00 51.28 204 ALA A C 1
ATOM 1668 O O . ALA A 1 204 ? -13.579 -27.999 44.491 1.00 51.28 204 ALA A O 1
ATOM 1669 N N . ASN A 1 205 ? -15.202 -29.090 43.392 1.00 62.00 205 ASN A N 1
ATOM 1670 C CA . ASN A 1 205 ? -14.626 -29.004 42.042 1.00 62.00 205 ASN A CA 1
ATOM 1671 C C . ASN A 1 205 ? -14.366 -27.529 41.639 1.00 62.00 205 ASN A C 1
ATOM 1673 O O . ASN A 1 205 ? -15.218 -26.670 41.876 1.00 62.00 205 ASN A O 1
ATOM 1677 N N . VAL A 1 206 ? -13.237 -27.245 40.973 1.00 63.16 206 VAL A N 1
ATOM 1678 C CA . VAL A 1 206 ? -12.792 -25.899 40.534 1.00 63.16 206 VAL A CA 1
ATOM 1679 C C . VAL A 1 206 ? -13.885 -25.109 39.790 1.00 63.16 206 VAL A C 1
ATOM 1681 O O . VAL A 1 206 ? -13.968 -23.886 39.910 1.00 63.16 206 VAL A O 1
ATOM 1684 N N . ASN A 1 207 ? -14.764 -25.784 39.040 1.00 62.53 207 ASN A N 1
ATOM 1685 C CA . ASN A 1 207 ? -15.890 -25.134 38.353 1.00 62.53 207 ASN A CA 1
ATOM 1686 C C . ASN A 1 207 ? -16.961 -24.608 39.325 1.00 62.53 207 ASN A C 1
ATOM 1688 O O . ASN A 1 207 ? -17.472 -23.500 39.158 1.00 62.53 207 ASN A O 1
ATOM 1692 N N . ILE A 1 208 ? -17.271 -25.382 40.365 1.00 67.00 208 ILE A N 1
ATOM 1693 C CA . ILE A 1 208 ? -18.255 -25.030 41.396 1.00 67.00 208 ILE A CA 1
ATOM 1694 C C . ILE A 1 208 ? -17.715 -23.884 42.260 1.00 67.00 208 ILE A C 1
ATOM 1696 O O . ILE A 1 208 ? -18.442 -22.933 42.552 1.00 67.00 208 ILE A O 1
ATOM 1700 N N . GLU A 1 209 ? -16.419 -23.914 42.582 1.00 70.88 209 GLU A N 1
ATOM 1701 C CA . GLU A 1 209 ? -15.732 -22.837 43.304 1.00 70.88 209 GLU A CA 1
ATOM 1702 C C . GLU A 1 209 ? -15.881 -21.481 42.590 1.00 70.88 209 GLU A C 1
ATOM 1704 O O . GLU A 1 209 ? -16.205 -20.477 43.224 1.00 70.88 209 GLU A O 1
ATOM 1709 N N . ARG A 1 210 ? -15.719 -21.436 41.258 1.00 71.69 210 ARG A N 1
ATOM 1710 C CA . ARG A 1 210 ? -15.828 -20.196 40.462 1.00 71.69 210 ARG A CA 1
ATOM 1711 C C . ARG A 1 210 ? -17.225 -19.586 40.486 1.00 71.69 210 ARG A C 1
ATOM 1713 O O . ARG A 1 210 ? -17.353 -18.363 40.600 1.00 71.69 210 ARG A O 1
ATOM 1720 N N . ILE A 1 211 ? -18.259 -20.418 40.373 1.00 73.75 211 ILE A N 1
ATOM 1721 C CA . ILE A 1 211 ? -19.654 -19.969 40.424 1.00 73.75 211 ILE A CA 1
ATOM 1722 C C . ILE A 1 211 ? -19.961 -19.434 41.820 1.00 73.75 211 ILE A C 1
ATOM 1724 O O . ILE A 1 211 ? -20.434 -18.307 41.944 1.00 73.75 211 ILE A O 1
ATOM 1728 N N . ILE A 1 212 ? -19.623 -20.187 42.871 1.00 75.69 212 ILE A N 1
ATOM 1729 C CA . ILE A 1 212 ? -19.888 -19.771 44.254 1.00 75.69 212 ILE A CA 1
ATOM 1730 C C . ILE A 1 212 ? -19.137 -18.481 44.585 1.00 75.69 212 ILE A C 1
ATOM 1732 O O . ILE A 1 212 ? -19.744 -17.553 45.115 1.00 75.69 212 ILE A O 1
ATOM 1736 N N . ARG A 1 213 ? -17.864 -18.363 44.188 1.00 77.81 213 ARG A N 1
ATOM 1737 C CA . ARG A 1 213 ? -17.090 -17.119 44.319 1.00 77.81 213 ARG A CA 1
ATOM 1738 C C . ARG A 1 213 ? -17.823 -15.935 43.697 1.00 77.81 213 ARG A C 1
ATOM 1740 O O . ARG A 1 213 ? -17.959 -14.890 44.322 1.00 77.81 213 ARG A O 1
ATOM 1747 N N . THR A 1 214 ? -18.337 -16.117 42.485 1.00 80.75 214 THR A N 1
ATOM 1748 C CA . THR A 1 214 ? -19.075 -15.075 41.765 1.00 80.75 214 THR A CA 1
ATOM 1749 C C . THR A 1 214 ? -20.333 -14.645 42.515 1.00 80.75 214 THR A C 1
ATOM 1751 O O . THR A 1 214 ? -20.581 -13.448 42.669 1.00 80.75 214 THR A O 1
ATOM 1754 N N . LEU A 1 215 ? -21.111 -15.615 43.003 1.00 82.00 215 LEU A N 1
ATOM 1755 C CA . LEU A 1 215 ? -22.324 -15.359 43.776 1.00 82.00 215 LEU A CA 1
ATOM 1756 C C . LEU A 1 215 ? -22.002 -14.587 45.062 1.00 82.00 215 LEU A C 1
ATOM 1758 O O . LEU A 1 215 ? -22.640 -13.574 45.329 1.00 82.00 215 LEU A O 1
ATOM 1762 N N . VAL A 1 216 ? -20.981 -15.016 45.809 1.00 81.12 216 VAL A N 1
ATOM 1763 C CA . VAL A 1 216 ? -20.568 -14.401 47.080 1.00 81.12 216 VAL A CA 1
ATOM 1764 C C . VAL A 1 216 ? -20.081 -12.970 46.868 1.00 81.12 216 VAL A C 1
ATOM 1766 O O . VAL A 1 216 ? -20.549 -12.069 47.558 1.00 81.12 216 VAL A O 1
ATOM 1769 N N . SER A 1 217 ? -19.207 -12.721 45.887 1.00 84.69 217 SER A N 1
ATOM 1770 C CA . SER A 1 217 ? -18.706 -11.369 45.603 1.00 84.69 217 SER A CA 1
ATOM 1771 C C . SER A 1 217 ? -19.827 -10.408 45.190 1.00 84.69 217 SER A C 1
ATOM 1773 O O . SER A 1 217 ? -19.887 -9.284 45.689 1.00 84.69 217 SER A O 1
ATOM 1775 N N . LEU A 1 218 ? -20.756 -10.844 44.330 1.00 85.62 218 LEU A N 1
ATOM 1776 C CA . LEU A 1 218 ? -21.928 -10.039 43.965 1.00 85.62 218 LEU A CA 1
ATOM 1777 C C . LEU A 1 218 ? -22.812 -9.753 45.189 1.00 85.62 218 LEU A C 1
ATOM 1779 O O . LEU A 1 218 ? -23.240 -8.616 45.382 1.00 85.62 218 LEU A O 1
ATOM 1783 N N . TRP A 1 219 ? -23.055 -10.759 46.033 1.00 83.19 219 TRP A N 1
ATOM 1784 C CA . TRP A 1 219 ? -23.872 -10.613 47.240 1.00 83.19 219 TRP A CA 1
ATOM 1785 C C . TRP A 1 219 ? -23.235 -9.661 48.261 1.00 83.19 219 TRP A C 1
ATOM 1787 O O . TRP A 1 219 ? -23.931 -8.829 48.840 1.00 83.19 219 TRP A O 1
ATOM 1797 N N . MET A 1 220 ? -21.908 -9.713 48.426 1.00 84.62 220 MET A N 1
ATOM 1798 C CA . MET A 1 220 ? -21.145 -8.781 49.267 1.00 84.62 220 MET A CA 1
ATOM 1799 C C . MET A 1 220 ? -21.276 -7.334 48.789 1.00 84.62 220 MET A C 1
ATOM 1801 O O . MET A 1 220 ? -21.486 -6.434 49.599 1.00 84.62 220 MET A O 1
ATOM 1805 N N . GLY A 1 221 ? -21.241 -7.102 47.475 1.00 87.12 221 GLY A N 1
ATOM 1806 C CA . GLY A 1 221 ? -21.521 -5.783 46.907 1.00 87.12 221 GLY A CA 1
ATOM 1807 C C . GLY A 1 221 ? -22.929 -5.282 47.236 1.00 87.12 221 GLY A C 1
ATOM 1808 O O . GLY A 1 221 ? -23.114 -4.131 47.630 1.00 87.12 221 GLY A O 1
ATOM 1809 N N . MET A 1 222 ? -23.934 -6.154 47.123 1.00 82.62 222 MET A N 1
ATOM 1810 C CA . MET A 1 222 ? -25.316 -5.806 47.476 1.00 82.62 222 MET A CA 1
ATOM 1811 C C . MET A 1 222 ? -25.475 -5.498 48.970 1.00 82.62 222 MET A C 1
ATOM 1813 O O . MET A 1 222 ? -26.228 -4.598 49.342 1.00 82.62 222 MET A O 1
ATOM 1817 N N . ALA A 1 223 ? -24.755 -6.218 49.830 1.00 81.56 223 ALA A N 1
ATOM 1818 C CA . ALA A 1 223 ? -24.712 -5.946 51.259 1.00 81.56 223 ALA A CA 1
ATOM 1819 C C . ALA A 1 223 ? -24.067 -4.592 51.565 1.00 81.56 223 ALA A C 1
ATOM 1821 O O . ALA A 1 223 ? -24.631 -3.825 52.341 1.00 81.56 223 ALA A O 1
ATOM 1822 N N . ALA A 1 224 ? -22.955 -4.264 50.902 1.00 85.31 224 ALA A N 1
ATOM 1823 C CA . ALA A 1 224 ? -22.305 -2.962 51.016 1.00 85.31 224 ALA A CA 1
ATOM 1824 C C . ALA A 1 224 ? -23.262 -1.809 50.672 1.00 85.31 224 ALA A C 1
ATOM 1826 O O . ALA A 1 224 ? -23.333 -0.841 51.421 1.00 85.31 224 ALA A O 1
ATOM 1827 N N . TRP A 1 225 ? -24.082 -1.939 49.622 1.00 84.38 225 TRP A N 1
ATOM 1828 C CA . TRP A 1 225 ? -25.115 -0.939 49.305 1.00 84.38 225 TRP A CA 1
ATOM 1829 C C . TRP A 1 225 ? -26.131 -0.755 50.445 1.00 84.38 225 TRP A C 1
ATOM 1831 O O . TRP A 1 225 ? -26.471 0.370 50.810 1.00 84.38 225 TRP A O 1
ATOM 1841 N N . ASN A 1 226 ? -26.596 -1.853 51.045 1.00 79.00 226 ASN A N 1
ATOM 1842 C CA . ASN A 1 226 ? -27.547 -1.794 52.158 1.00 79.00 226 ASN A CA 1
ATOM 1843 C C . ASN A 1 226 ? -26.921 -1.208 53.435 1.00 79.00 226 ASN A C 1
ATOM 1845 O O 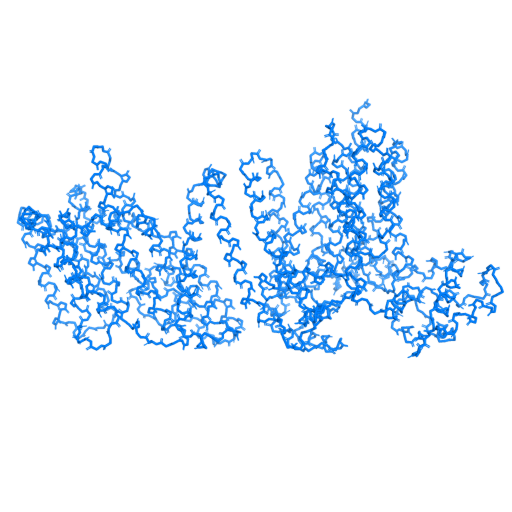. ASN A 1 226 ? -27.598 -0.490 54.170 1.00 79.00 226 ASN A O 1
ATOM 1849 N N . ILE A 1 227 ? -25.643 -1.503 53.700 1.00 81.75 227 ILE A N 1
ATOM 1850 C CA . ILE A 1 227 ? -24.878 -0.919 54.811 1.00 81.75 227 ILE A CA 1
ATOM 1851 C C . ILE A 1 227 ? -24.726 0.584 54.592 1.00 81.75 227 ILE A C 1
ATOM 1853 O O . ILE A 1 227 ? -25.084 1.357 55.477 1.00 81.75 227 ILE A O 1
ATOM 1857 N N . TYR A 1 228 ? -24.283 0.991 53.400 1.00 84.12 228 TYR A N 1
ATOM 1858 C CA . TYR A 1 228 ? -24.205 2.392 52.998 1.00 84.12 228 TYR A CA 1
ATOM 1859 C C . TYR A 1 228 ? -25.532 3.109 53.260 1.00 84.12 228 TYR A C 1
ATOM 1861 O O . TYR A 1 228 ? -25.562 4.075 54.009 1.00 84.12 228 TYR A O 1
ATOM 1869 N N . LYS A 1 229 ? -26.652 2.583 52.755 1.00 79.69 229 LYS A N 1
ATOM 1870 C CA . LYS A 1 229 ? -27.974 3.204 52.922 1.00 79.69 229 LYS A CA 1
ATOM 1871 C C . LYS A 1 229 ? -28.389 3.391 54.383 1.00 79.69 229 LYS A C 1
ATOM 1873 O O . LYS A 1 229 ? -29.090 4.342 54.704 1.00 79.69 229 LYS A O 1
ATOM 1878 N N . LYS A 1 230 ? -28.010 2.457 55.257 1.00 78.50 230 LYS A N 1
ATOM 1879 C CA . LYS A 1 230 ? -28.393 2.486 56.671 1.00 78.50 230 LYS A CA 1
ATOM 1880 C C . LYS A 1 230 ? -27.503 3.407 57.505 1.00 78.50 230 LYS A C 1
ATOM 1882 O O . LYS A 1 230 ? -27.980 3.989 58.472 1.00 78.50 230 LYS A O 1
ATOM 1887 N N . PHE A 1 231 ? -26.220 3.494 57.166 1.00 78.44 231 PHE A N 1
ATOM 1888 C CA . PHE A 1 231 ? -25.212 4.157 57.993 1.00 78.44 231 PHE A CA 1
ATOM 1889 C C . PHE A 1 231 ? -24.621 5.418 57.355 1.00 78.44 231 PHE A C 1
ATOM 1891 O O . PHE A 1 231 ? -23.803 6.069 57.998 1.00 78.44 231 PHE A O 1
ATOM 1898 N N . SER A 1 232 ? -25.037 5.808 56.145 1.00 78.12 232 SER A N 1
ATOM 1899 C CA . SER A 1 232 ? -24.480 6.964 55.430 1.00 78.12 232 SER A CA 1
ATOM 1900 C C . SER A 1 232 ? -24.564 8.257 56.232 1.00 78.12 232 SER A C 1
ATOM 1902 O O . SER A 1 232 ? -23.603 9.011 56.236 1.00 78.12 232 SER A O 1
ATOM 1904 N N . GLU A 1 233 ? -25.663 8.498 56.953 1.00 75.50 233 GLU A N 1
ATOM 1905 C CA . GLU A 1 233 ? -25.830 9.703 57.783 1.00 75.50 233 GLU A CA 1
ATOM 1906 C C . GLU A 1 233 ? -24.876 9.722 58.986 1.00 75.50 233 GLU A C 1
ATOM 1908 O O . GLU A 1 233 ? -24.306 10.758 59.317 1.00 75.50 233 GLU A O 1
ATOM 1913 N N . HIS A 1 234 ? -24.637 8.562 59.605 1.00 77.75 234 HIS A N 1
ATOM 1914 C CA . HIS A 1 234 ? -23.700 8.442 60.725 1.00 77.75 234 HIS A CA 1
ATOM 1915 C C . HIS A 1 234 ? -22.250 8.553 60.247 1.00 77.75 234 HIS A C 1
ATOM 1917 O O . HIS A 1 234 ? -21.454 9.261 60.854 1.00 77.75 234 HIS A O 1
ATOM 1923 N N . ILE A 1 235 ? -21.907 7.905 59.132 1.00 74.88 235 ILE A N 1
ATOM 1924 C CA . ILE A 1 235 ? -20.571 7.987 58.529 1.00 74.88 235 ILE A CA 1
ATOM 1925 C C . ILE A 1 235 ? -20.296 9.416 58.045 1.00 74.88 235 ILE A C 1
ATOM 1927 O O . ILE A 1 235 ? -19.185 9.911 58.203 1.00 74.88 235 ILE A O 1
ATOM 1931 N N . ALA A 1 236 ? -21.313 10.110 57.531 1.00 68.94 236 ALA A N 1
ATOM 1932 C CA . ALA A 1 236 ? -21.200 11.501 57.117 1.00 68.94 236 ALA A CA 1
ATOM 1933 C C . ALA A 1 236 ? -20.886 12.460 58.283 1.00 68.94 236 ALA A C 1
ATOM 1935 O O . ALA A 1 236 ? -20.273 13.501 58.057 1.00 68.94 236 ALA A O 1
ATOM 1936 N N . SER A 1 237 ? -21.263 12.114 59.518 1.00 74.69 237 SER A N 1
ATOM 1937 C CA . SER A 1 237 ? -20.956 12.916 60.714 1.00 74.69 237 SER A CA 1
ATOM 1938 C C . SER A 1 237 ? -19.513 12.764 61.224 1.00 74.69 237 SER A C 1
ATOM 1940 O O . SER A 1 237 ? -19.084 13.515 62.098 1.00 74.69 237 SER A O 1
ATOM 1942 N N . VAL A 1 238 ? -18.748 11.809 60.680 1.00 81.00 238 VAL A N 1
ATOM 1943 C CA . VAL A 1 238 ? -17.340 11.582 61.031 1.00 81.00 238 VAL A CA 1
ATOM 1944 C C . VAL A 1 238 ? -16.454 12.631 60.352 1.00 81.00 238 VAL A C 1
ATOM 1946 O O . VAL A 1 238 ? -16.649 12.974 59.188 1.00 81.00 238 VAL A O 1
ATOM 1949 N N . HIS A 1 239 ? -15.448 13.135 61.073 1.00 82.38 239 HIS A N 1
ATOM 1950 C CA . HIS A 1 239 ? -14.518 14.145 60.563 1.00 82.38 239 HIS A CA 1
ATOM 1951 C C . HIS A 1 239 ? -13.758 13.657 59.313 1.00 82.38 239 HIS A C 1
ATOM 1953 O O . HIS A 1 239 ? -13.219 12.548 59.305 1.00 82.38 239 HIS A O 1
ATOM 1959 N N . SER A 1 240 ? -13.638 14.508 58.287 1.00 79.44 240 SER A N 1
ATOM 1960 C CA . SER A 1 240 ? -13.094 14.138 56.966 1.00 79.44 240 SER A CA 1
ATOM 1961 C C . SER A 1 240 ? -11.687 13.532 57.026 1.00 79.44 240 SER A C 1
ATOM 1963 O O . SER A 1 240 ? -11.433 12.538 56.359 1.00 79.44 240 SER A O 1
ATOM 1965 N N . CYS A 1 241 ? -10.794 14.044 57.885 1.00 80.50 241 CYS A N 1
ATOM 1966 C CA . CYS A 1 241 ? -9.445 13.480 58.056 1.00 80.50 241 CYS A CA 1
ATOM 1967 C C . CYS A 1 241 ? -9.443 12.018 58.539 1.00 80.50 241 CYS A C 1
ATOM 1969 O O . CYS A 1 241 ? -8.552 11.256 58.179 1.00 80.50 241 CYS A O 1
ATOM 1971 N N . VAL A 1 242 ? -10.421 11.611 59.358 1.00 81.94 242 VAL A N 1
ATOM 1972 C CA . VAL A 1 242 ? -10.530 10.219 59.829 1.00 81.94 242 VAL A CA 1
ATOM 1973 C C . VAL A 1 242 ? -10.981 9.316 58.681 1.00 81.94 242 VAL A C 1
ATOM 1975 O O . VAL A 1 242 ? -10.455 8.216 58.523 1.00 81.94 242 VAL A O 1
ATOM 1978 N N . LEU A 1 243 ? -11.907 9.800 57.848 1.00 82.19 243 LEU A N 1
ATOM 1979 C CA . LEU A 1 243 ? -12.337 9.106 56.633 1.00 82.19 243 LEU A CA 1
ATOM 1980 C C . LEU A 1 243 ? -11.188 8.987 55.620 1.00 82.19 243 LEU A C 1
ATOM 1982 O O . LEU A 1 243 ? -10.977 7.901 55.091 1.00 82.19 243 LEU A O 1
ATOM 1986 N N . ASP A 1 244 ? -10.395 10.048 55.429 1.00 81.94 244 ASP A N 1
ATOM 1987 C CA . ASP A 1 244 ? -9.211 10.047 54.557 1.00 81.94 244 ASP A CA 1
ATOM 1988 C C . ASP A 1 244 ? -8.183 8.990 55.009 1.00 81.94 244 ASP A C 1
ATOM 1990 O O . ASP A 1 244 ? -7.682 8.216 54.193 1.00 81.94 244 ASP A O 1
ATOM 1994 N N . ILE A 1 245 ? -7.895 8.903 56.316 1.00 83.75 245 ILE A N 1
ATOM 1995 C CA . ILE A 1 245 ? -6.980 7.891 56.875 1.00 83.75 245 ILE A CA 1
ATOM 1996 C C . ILE A 1 245 ? -7.518 6.475 56.633 1.00 83.75 245 ILE A C 1
ATOM 1998 O O . ILE A 1 245 ? -6.766 5.599 56.202 1.00 83.75 245 ILE A O 1
ATOM 2002 N N . LEU A 1 246 ? -8.809 6.239 56.884 1.00 85.06 246 LEU A N 1
ATOM 2003 C CA . LEU A 1 246 ? -9.436 4.934 56.660 1.00 85.06 246 LEU A CA 1
ATOM 2004 C C . LEU A 1 246 ? -9.423 4.536 55.176 1.00 85.06 246 LEU A C 1
ATOM 2006 O O . LEU A 1 246 ? -9.107 3.389 54.859 1.00 85.06 246 LEU A O 1
ATOM 2010 N N . GLU A 1 247 ? -9.714 5.467 54.266 1.00 84.38 247 GLU A N 1
ATOM 2011 C CA . GLU A 1 247 ? -9.636 5.237 52.819 1.00 84.38 247 GLU A CA 1
ATOM 2012 C C . GLU A 1 247 ? -8.209 4.913 52.371 1.00 84.38 247 GLU A C 1
ATOM 2014 O O . GLU A 1 247 ? -8.012 3.944 51.638 1.00 84.38 247 GLU A O 1
ATOM 2019 N N . ILE A 1 248 ? -7.202 5.650 52.855 1.00 84.94 248 ILE A N 1
ATOM 2020 C CA . ILE A 1 248 ? -5.788 5.381 52.551 1.00 84.94 248 ILE A CA 1
ATOM 2021 C C . ILE A 1 248 ? -5.381 3.991 53.043 1.00 84.94 248 ILE A C 1
ATOM 2023 O O . ILE A 1 248 ? -4.753 3.244 52.292 1.00 84.94 248 ILE A O 1
ATOM 2027 N N . ILE A 1 249 ? -5.763 3.612 54.267 1.00 85.94 249 ILE A N 1
ATOM 2028 C CA . ILE A 1 249 ? -5.488 2.276 54.812 1.00 85.94 249 ILE A CA 1
ATOM 2029 C C . ILE A 1 249 ? -6.094 1.201 53.905 1.00 85.94 249 ILE A C 1
ATOM 2031 O O . ILE A 1 249 ? -5.393 0.270 53.509 1.00 85.94 249 ILE A O 1
ATOM 2035 N N . LEU A 1 250 ? -7.363 1.344 53.512 1.00 86.69 250 LEU A N 1
ATOM 2036 C CA . LEU A 1 250 ? -8.028 0.379 52.633 1.00 86.69 250 LEU A CA 1
ATOM 2037 C C . LEU A 1 250 ? -7.393 0.326 51.237 1.00 86.69 250 LEU A C 1
ATOM 2039 O O . LEU A 1 250 ? -7.219 -0.766 50.699 1.00 86.69 250 LEU A O 1
ATOM 2043 N N . ILE A 1 251 ? -6.989 1.464 50.665 1.00 84.88 251 ILE A N 1
ATOM 2044 C CA . ILE A 1 251 ? -6.266 1.515 49.385 1.00 84.88 251 ILE A CA 1
ATOM 2045 C C . ILE A 1 251 ? -4.922 0.788 49.501 1.00 84.88 251 ILE A C 1
ATOM 2047 O O . ILE A 1 251 ? -4.604 -0.034 48.643 1.00 84.88 251 ILE A O 1
ATOM 2051 N N . ILE A 1 252 ? -4.150 1.024 50.566 1.00 83.19 252 ILE A N 1
ATOM 2052 C CA . ILE A 1 252 ? -2.875 0.333 50.813 1.00 83.19 252 ILE A CA 1
ATOM 2053 C C . ILE A 1 252 ? -3.104 -1.177 50.959 1.00 83.19 252 ILE A C 1
ATOM 2055 O O . ILE A 1 252 ? -2.369 -1.976 50.373 1.00 83.19 252 ILE A O 1
ATOM 2059 N N . MET A 1 253 ? -4.149 -1.594 51.677 1.00 82.31 253 MET A N 1
ATOM 2060 C CA . MET A 1 253 ? -4.519 -3.007 51.804 1.00 82.31 253 MET A CA 1
ATOM 2061 C C . MET A 1 253 ? -4.887 -3.623 50.446 1.00 82.31 253 MET A C 1
ATOM 2063 O O . MET A 1 253 ? -4.430 -4.717 50.125 1.00 82.31 253 MET A O 1
ATOM 2067 N N . LEU A 1 254 ? -5.649 -2.918 49.605 1.00 83.00 254 LEU A N 1
ATOM 2068 C CA . LEU A 1 254 ? -6.011 -3.384 48.261 1.00 83.00 254 LEU A CA 1
ATOM 2069 C C . LEU A 1 254 ? -4.790 -3.496 47.339 1.00 83.00 254 LEU A C 1
ATOM 2071 O O . LEU A 1 254 ? -4.591 -4.530 46.705 1.00 83.00 254 LEU A O 1
ATOM 2075 N N . VAL A 1 255 ? -3.944 -2.464 47.294 1.00 79.88 255 VAL A N 1
ATOM 2076 C CA . VAL A 1 255 ? -2.716 -2.449 46.484 1.00 79.88 255 VAL A CA 1
ATOM 2077 C C . VAL A 1 255 ? -1.761 -3.551 46.945 1.00 79.88 255 VAL A C 1
ATOM 2079 O O . VAL A 1 255 ? -1.253 -4.312 46.125 1.00 79.88 255 VAL A O 1
ATOM 2082 N N . SER A 1 256 ? -1.561 -3.710 48.253 1.00 77.12 256 SER A N 1
ATOM 2083 C CA . SER A 1 256 ? -0.702 -4.777 48.778 1.00 77.12 256 SER A CA 1
ATOM 2084 C C . SER A 1 256 ? -1.225 -6.177 48.432 1.00 77.12 256 SER A C 1
ATOM 2086 O O . SER A 1 256 ? -0.415 -7.038 48.096 1.00 77.12 256 SER A O 1
ATOM 2088 N N . CYS A 1 257 ? -2.547 -6.386 48.383 1.00 76.75 257 CYS A N 1
ATOM 2089 C CA . CYS A 1 257 ? -3.141 -7.642 47.908 1.00 76.75 257 CYS A CA 1
ATOM 2090 C C . CYS A 1 257 ? -2.902 -7.909 46.409 1.00 76.75 257 CYS A C 1
ATOM 2092 O O . CYS A 1 257 ? -2.880 -9.068 46.001 1.00 76.75 257 CYS A O 1
ATOM 2094 N N . PHE A 1 258 ? -2.738 -6.875 45.577 1.00 77.06 258 PHE A N 1
ATOM 2095 C CA . PHE A 1 258 ? -2.506 -7.041 44.136 1.00 77.06 258 PHE A CA 1
ATOM 2096 C C . PHE A 1 258 ? -1.032 -7.272 43.769 1.00 77.06 258 PHE A C 1
ATOM 2098 O O . PHE A 1 258 ? -0.764 -7.935 42.764 1.00 77.06 258 PHE A O 1
ATOM 2105 N N . PHE A 1 259 ? -0.091 -6.736 44.558 1.00 70.62 259 PHE A N 1
ATOM 2106 C CA . PHE A 1 259 ? 1.327 -6.641 44.172 1.00 70.62 259 PHE A CA 1
ATOM 2107 C C . PHE A 1 259 ? 2.328 -7.271 45.163 1.00 70.62 259 PHE A C 1
ATOM 2109 O O . PHE A 1 259 ? 3.459 -7.550 44.771 1.00 70.62 259 PHE A O 1
ATOM 2116 N N . SER A 1 260 ? 1.971 -7.517 46.431 1.00 65.06 260 SER A N 1
ATOM 2117 C CA . SER A 1 260 ? 2.923 -8.062 47.417 1.00 65.06 260 SER A CA 1
ATOM 2118 C C . SER A 1 260 ? 2.982 -9.590 47.395 1.00 65.06 260 SER A C 1
ATOM 2120 O O . SER A 1 260 ? 1.958 -10.263 47.470 1.00 65.06 260 SER A O 1
ATOM 2122 N N . THR A 1 261 ? 4.194 -10.151 47.355 1.00 56.41 261 THR A N 1
ATOM 2123 C CA . THR A 1 261 ? 4.437 -11.603 47.431 1.00 56.41 261 THR A CA 1
ATOM 2124 C C . THR A 1 261 ? 4.573 -12.143 48.852 1.00 56.41 261 THR A C 1
ATOM 2126 O O . THR A 1 261 ? 4.467 -13.351 49.042 1.00 56.41 261 THR A O 1
ATOM 2129 N N . ASN A 1 262 ? 4.784 -11.268 49.842 1.00 54.50 262 ASN A N 1
ATOM 2130 C CA . ASN A 1 262 ? 5.176 -11.649 51.207 1.00 54.50 262 ASN A CA 1
ATOM 2131 C C . ASN A 1 262 ? 4.041 -11.525 52.238 1.00 54.50 262 ASN A C 1
ATOM 2133 O O . ASN A 1 262 ? 4.250 -11.766 53.424 1.00 54.50 262 ASN A O 1
ATOM 2137 N N . LEU A 1 263 ? 2.842 -11.133 51.808 1.00 56.00 263 LEU A N 1
ATOM 2138 C CA . LEU A 1 263 ? 1.682 -10.965 52.677 1.00 56.00 263 LEU A CA 1
ATOM 2139 C C . LEU A 1 263 ? 0.779 -12.206 52.574 1.00 56.00 263 LEU A C 1
ATOM 2141 O O . LEU A 1 263 ? 0.231 -12.494 51.515 1.00 56.00 263 LEU A O 1
ATOM 2145 N N . LEU A 1 264 ? 0.602 -12.919 53.696 1.00 49.97 264 LEU A N 1
ATOM 2146 C CA . LEU A 1 264 ? -0.288 -14.084 53.908 1.00 49.97 264 LEU A CA 1
ATOM 2147 C C . LEU A 1 264 ? -1.793 -13.732 53.809 1.00 49.97 264 LEU A C 1
ATOM 2149 O O . LEU A 1 264 ? -2.625 -14.246 54.557 1.00 49.97 264 LEU A O 1
ATOM 2153 N N . TRP A 1 265 ? -2.169 -12.813 52.924 1.00 54.91 265 TRP A N 1
ATOM 2154 C CA . TRP A 1 265 ? -3.553 -12.383 52.771 1.00 54.91 265 TRP A CA 1
ATOM 2155 C C . TRP A 1 265 ? -4.246 -13.332 51.794 1.00 54.91 265 TRP A C 1
ATOM 2157 O O . TRP A 1 265 ? -4.007 -13.305 50.589 1.00 54.91 265 TRP A O 1
ATOM 2167 N N . ASP A 1 266 ? -5.093 -14.216 52.330 1.00 58.56 266 ASP A N 1
ATOM 2168 C CA . ASP A 1 266 ? -5.930 -15.110 51.526 1.00 58.56 266 ASP A CA 1
ATOM 2169 C C . ASP A 1 266 ? -6.850 -14.261 50.622 1.00 58.56 266 ASP A C 1
ATOM 2171 O O . ASP A 1 266 ? -7.512 -13.325 51.084 1.00 58.56 266 ASP A O 1
ATOM 2175 N N . ARG A 1 267 ? -6.930 -14.618 49.331 1.00 61.06 267 ARG A N 1
ATOM 2176 C CA . ARG A 1 267 ? -7.779 -14.010 48.279 1.00 61.06 267 ARG A CA 1
ATOM 2177 C C . ARG A 1 267 ? -9.223 -13.738 48.709 1.00 61.06 267 ARG A C 1
ATOM 2179 O O . ARG A 1 267 ? -9.925 -12.934 48.106 1.00 61.06 267 ARG A O 1
ATOM 2186 N N . LYS A 1 268 ? -9.695 -14.426 49.746 1.00 63.31 268 LYS A N 1
ATOM 2187 C CA . LYS A 1 268 ? -11.049 -14.315 50.287 1.00 63.31 268 LYS A CA 1
ATOM 2188 C C . LYS A 1 268 ? -11.323 -12.974 50.982 1.00 63.31 268 LYS A C 1
ATOM 2190 O O . LYS A 1 268 ? -12.448 -12.483 50.896 1.00 63.31 268 LYS A O 1
ATOM 2195 N N . TYR A 1 269 ? -10.320 -12.344 51.598 1.00 73.81 269 TYR A N 1
ATOM 2196 C CA . TYR A 1 269 ? -10.508 -11.104 52.366 1.00 73.81 269 TYR A CA 1
ATOM 2197 C C . TYR A 1 269 ? -10.683 -9.858 51.488 1.00 73.81 269 TYR A C 1
ATOM 2199 O O . TYR A 1 269 ? -11.303 -8.886 51.919 1.00 73.81 269 TYR A O 1
ATOM 2207 N N . ILE A 1 270 ? -10.216 -9.896 50.235 1.00 80.56 270 ILE A N 1
ATOM 2208 C CA . ILE A 1 270 ? -10.232 -8.727 49.344 1.00 80.56 270 ILE A CA 1
ATOM 2209 C C . ILE A 1 270 ? -11.648 -8.225 49.042 1.00 80.56 270 ILE A C 1
ATOM 2211 O O . ILE A 1 270 ? -11.883 -7.023 48.950 1.00 80.56 270 ILE A O 1
ATOM 2215 N N . THR A 1 271 ? -12.615 -9.144 48.961 1.00 80.50 271 THR A N 1
ATOM 2216 C CA . THR A 1 271 ? -14.023 -8.808 48.710 1.00 80.50 271 THR A CA 1
ATOM 2217 C C . THR A 1 271 ? -14.625 -7.966 49.832 1.00 80.50 271 THR A C 1
ATOM 2219 O O . THR A 1 271 ? -15.396 -7.050 49.555 1.00 80.50 271 THR A O 1
ATOM 2222 N N . LEU A 1 272 ? -14.245 -8.242 51.084 1.00 81.25 272 LEU A N 1
ATOM 2223 C CA . LEU A 1 272 ? -14.695 -7.500 52.258 1.00 81.25 272 LEU A CA 1
ATOM 2224 C C . LEU A 1 272 ? -14.018 -6.128 52.339 1.00 81.25 272 LEU A C 1
ATOM 2226 O O . LEU A 1 272 ? -14.699 -5.128 52.544 1.00 81.25 272 LEU A O 1
ATOM 2230 N N . ILE A 1 273 ? -12.699 -6.076 52.128 1.00 85.88 273 ILE A N 1
ATOM 2231 C CA . ILE A 1 273 ? -11.920 -4.826 52.127 1.00 85.88 273 ILE A CA 1
ATOM 2232 C C . ILE A 1 273 ? -12.472 -3.870 51.064 1.00 85.88 273 ILE A C 1
ATOM 2234 O O . ILE A 1 273 ? -12.753 -2.710 51.355 1.00 85.88 273 ILE A O 1
ATOM 2238 N N . PHE A 1 274 ? -12.706 -4.371 49.848 1.00 88.38 274 PHE A N 1
ATOM 2239 C CA . PHE A 1 274 ? -13.253 -3.562 48.762 1.00 88.38 274 PHE A CA 1
ATOM 2240 C C . PHE A 1 274 ? -14.713 -3.152 49.010 1.00 88.38 274 PHE A C 1
ATOM 2242 O O . PHE A 1 274 ? -15.102 -2.034 48.690 1.00 88.38 274 PHE A O 1
ATOM 2249 N N . ALA A 1 275 ? -15.527 -4.017 49.623 1.00 86.62 275 ALA A N 1
ATOM 2250 C CA . ALA A 1 275 ? -16.890 -3.674 50.027 1.00 86.62 275 ALA A CA 1
ATOM 2251 C C . ALA A 1 275 ? -16.923 -2.521 51.049 1.00 86.62 275 ALA A C 1
ATOM 2253 O O . ALA A 1 275 ? -17.741 -1.615 50.908 1.00 86.62 275 ALA A O 1
ATOM 2254 N N . LEU A 1 276 ? -16.024 -2.528 52.042 1.00 86.19 276 LEU A N 1
ATOM 2255 C CA . LEU A 1 276 ? -15.877 -1.441 53.019 1.00 86.19 276 LEU A CA 1
ATOM 2256 C C . LEU A 1 276 ? -15.385 -0.147 52.363 1.00 86.19 276 LEU A C 1
ATOM 2258 O O . LEU A 1 276 ? -15.924 0.921 52.649 1.00 86.19 276 LEU A O 1
ATOM 2262 N N . PHE A 1 277 ? -14.420 -0.256 51.448 1.00 87.88 277 PHE A N 1
ATOM 2263 C CA . PHE A 1 277 ? -13.926 0.875 50.663 1.00 87.88 277 PHE A CA 1
ATOM 2264 C C . PHE A 1 277 ? -15.058 1.555 49.883 1.00 87.88 277 PHE A C 1
ATOM 2266 O O . PHE A 1 277 ? -15.228 2.766 49.993 1.00 87.88 277 PHE A O 1
ATOM 2273 N N . LEU A 1 278 ? -15.907 0.780 49.195 1.00 86.44 278 LEU A N 1
ATOM 2274 C CA . LEU A 1 278 ? -17.060 1.329 48.475 1.00 86.44 278 LEU A CA 1
ATOM 2275 C C . LEU A 1 278 ? -18.052 2.044 49.393 1.00 86.44 278 LEU A C 1
ATOM 2277 O O . LEU A 1 278 ? -18.604 3.062 48.994 1.00 86.44 278 LEU A O 1
ATOM 2281 N N . VAL A 1 279 ? -18.300 1.534 50.605 1.00 85.00 279 VAL A N 1
ATOM 2282 C CA . VAL A 1 279 ? -19.201 2.199 51.564 1.00 85.00 279 VAL A CA 1
ATOM 2283 C C . VAL A 1 279 ? -18.661 3.574 51.954 1.00 85.00 279 VAL A C 1
ATOM 2285 O O . VAL A 1 279 ? -19.430 4.532 51.952 1.00 85.00 279 VAL A O 1
ATOM 2288 N N . LEU A 1 280 ? -17.363 3.677 52.255 1.00 83.31 280 LEU A N 1
ATOM 2289 C CA . LEU A 1 280 ? -16.720 4.939 52.638 1.00 83.31 280 LEU A CA 1
ATOM 2290 C C . LEU A 1 280 ? -16.707 5.940 51.475 1.00 83.31 280 LEU A C 1
ATOM 2292 O O . LEU A 1 280 ? -17.249 7.036 51.614 1.00 83.31 280 LEU A O 1
ATOM 2296 N N . GLN A 1 281 ? -16.235 5.507 50.305 1.00 80.62 281 GLN A N 1
ATOM 2297 C CA . GLN A 1 281 ? -16.125 6.337 49.102 1.00 80.62 281 GLN A CA 1
ATOM 2298 C C . GLN A 1 281 ? -17.495 6.847 48.602 1.00 80.62 281 GLN A C 1
ATOM 2300 O O . GLN A 1 281 ? -17.604 7.924 48.020 1.00 80.62 281 GLN A O 1
ATOM 2305 N N . TYR A 1 282 ? -18.588 6.094 48.807 1.00 77.12 282 TYR A N 1
ATOM 2306 C CA . TYR A 1 282 ? -19.933 6.538 48.397 1.00 77.12 282 TYR A CA 1
ATOM 2307 C C . TYR A 1 282 ? -20.603 7.499 49.391 1.00 77.12 282 TYR A C 1
ATOM 2309 O O . TYR A 1 282 ? -21.577 8.170 49.024 1.00 77.12 282 TYR A O 1
ATOM 2317 N N . CYS A 1 283 ? -20.110 7.586 50.632 1.00 75.19 283 CYS A N 1
ATOM 2318 C CA . CYS A 1 283 ? -20.585 8.560 51.618 1.00 75.19 283 CYS A CA 1
ATOM 2319 C C . CYS A 1 283 ? -20.202 9.999 51.241 1.00 75.19 283 CYS A C 1
ATOM 2321 O O . CYS A 1 283 ? -20.969 10.906 51.555 1.00 75.19 283 CYS A O 1
ATOM 2323 N N . GLY A 1 284 ? -19.126 10.210 50.472 1.00 65.06 284 GLY A N 1
ATOM 2324 C CA . GLY A 1 284 ? -18.862 11.483 49.792 1.00 65.06 284 GLY A CA 1
ATOM 2325 C C . GLY A 1 284 ? -18.284 12.600 50.668 1.00 65.06 284 GLY A C 1
ATOM 2326 O O . GLY A 1 284 ? -18.375 13.764 50.273 1.00 65.06 284 GLY A O 1
ATOM 2327 N N . ASN A 1 285 ? -17.761 12.267 51.853 1.00 70.56 285 ASN A N 1
ATOM 2328 C CA . ASN A 1 285 ? -17.294 13.229 52.859 1.00 70.56 285 ASN A CA 1
ATOM 2329 C C . ASN A 1 285 ? -15.766 13.225 53.058 1.00 70.56 285 ASN A C 1
ATOM 2331 O O . ASN A 1 285 ? -15.269 13.966 53.913 1.00 70.56 285 ASN A O 1
ATOM 2335 N N . SER A 1 286 ? -15.016 12.430 52.285 1.00 76.50 286 SER A N 1
ATOM 2336 C CA . SER A 1 286 ? -13.549 12.451 52.306 1.00 76.50 286 SER A CA 1
ATOM 2337 C C . SER A 1 286 ? -13.007 13.594 51.434 1.00 76.50 286 SER A C 1
ATOM 2339 O O . SER A 1 286 ? -13.666 14.089 50.513 1.00 76.50 286 SER A O 1
ATOM 2341 N N . ASN A 1 287 ? -11.795 14.071 51.716 1.00 75.06 287 ASN A N 1
ATOM 2342 C CA . ASN A 1 287 ? -11.118 15.017 50.829 1.00 75.06 287 ASN A CA 1
ATOM 2343 C C . ASN A 1 287 ? -10.597 14.328 49.561 1.00 75.06 287 ASN A C 1
ATOM 2345 O O . ASN A 1 287 ? -10.490 14.981 48.518 1.00 75.06 287 ASN A O 1
ATOM 2349 N N . LEU A 1 288 ? -10.317 13.024 49.627 1.00 73.56 288 LEU A N 1
ATOM 2350 C CA . LEU A 1 288 ? -9.906 12.214 48.478 1.00 73.56 288 LEU A CA 1
ATOM 2351 C C . LEU A 1 288 ? -10.995 12.135 47.400 1.00 73.56 288 LEU A C 1
ATOM 2353 O O . LEU A 1 288 ? -10.676 12.147 46.210 1.00 73.56 288 LEU A O 1
ATOM 2357 N N . ASP A 1 289 ? -12.273 12.198 47.779 1.00 71.62 289 ASP A N 1
ATOM 2358 C CA . ASP A 1 289 ? -13.396 12.247 46.837 1.00 71.62 289 ASP A CA 1
ATOM 2359 C C . ASP A 1 289 ? -13.325 13.436 45.866 1.00 71.62 289 ASP A C 1
ATOM 2361 O O . ASP A 1 289 ? -13.754 13.341 44.710 1.00 71.62 289 ASP A O 1
ATOM 2365 N N . LYS A 1 290 ? -12.746 14.569 46.286 1.00 71.44 290 LYS A N 1
ATOM 2366 C CA . LYS A 1 290 ? -12.537 15.729 45.399 1.00 71.44 290 LYS A CA 1
ATOM 2367 C C . LYS A 1 290 ? -11.506 15.429 44.310 1.00 71.44 290 LYS A C 1
ATOM 2369 O O . LYS A 1 290 ? -11.645 15.926 43.196 1.00 71.44 290 LYS A O 1
ATOM 2374 N N . ILE A 1 291 ? -10.504 14.607 44.616 1.00 73.81 291 ILE A N 1
ATOM 2375 C CA . ILE A 1 291 ? -9.484 14.171 43.659 1.00 73.81 291 ILE A CA 1
ATOM 2376 C C . ILE A 1 291 ? -10.079 13.106 42.736 1.00 73.81 291 ILE A C 1
ATOM 2378 O O . ILE A 1 291 ? -9.980 13.223 41.518 1.00 73.81 291 ILE A O 1
ATOM 2382 N N . PHE A 1 292 ? -10.763 12.101 43.285 1.00 71.38 292 PHE A N 1
ATOM 2383 C CA . PHE A 1 292 ? -11.337 10.998 42.503 1.00 71.38 292 PHE A CA 1
ATOM 2384 C C . PHE A 1 292 ? -12.475 11.426 41.567 1.00 71.38 292 PHE A C 1
ATOM 2386 O O . PHE A 1 292 ? -12.750 10.747 40.574 1.00 71.38 292 PHE A O 1
ATOM 2393 N N . SER A 1 293 ? -13.084 12.588 41.816 1.00 69.94 293 SER A N 1
ATOM 2394 C CA . SER A 1 293 ? -14.182 13.115 41.002 1.00 69.94 293 SER A CA 1
ATOM 2395 C C . SER A 1 293 ? -13.745 13.959 39.796 1.00 69.94 293 SER A C 1
ATOM 2397 O O . SER A 1 293 ? -14.606 14.465 39.067 1.00 69.94 293 SER A O 1
ATOM 2399 N N . LEU A 1 294 ? -12.437 14.081 39.531 1.00 74.56 294 LEU A N 1
ATOM 2400 C CA . LEU A 1 294 ? -11.907 14.791 38.361 1.00 74.56 294 LEU A CA 1
ATOM 2401 C C . LEU A 1 294 ? -12.415 14.200 37.033 1.00 74.56 294 LEU A C 1
ATOM 2403 O O . LEU A 1 294 ? -12.531 12.985 36.862 1.00 74.56 294 LEU A O 1
ATOM 2407 N N . GLU A 1 295 ? -12.667 15.068 36.047 1.00 71.19 295 GLU A N 1
ATOM 2408 C CA . GLU A 1 295 ? -13.235 14.670 34.747 1.00 71.19 295 GLU A CA 1
ATOM 2409 C C . GLU A 1 295 ? -12.369 13.669 33.972 1.00 71.19 295 GLU A C 1
ATOM 2411 O O . GLU A 1 295 ? -12.901 12.824 33.247 1.00 71.19 295 GLU A O 1
ATOM 2416 N N . ILE A 1 296 ? -11.043 13.725 34.143 1.00 69.06 296 ILE A N 1
ATOM 2417 C CA . ILE A 1 296 ? -10.098 12.817 33.480 1.00 69.06 296 ILE A CA 1
ATOM 2418 C C . ILE A 1 296 ? -10.417 11.345 33.779 1.00 69.06 296 ILE A C 1
ATOM 2420 O O . ILE A 1 296 ? -10.350 10.499 32.884 1.00 69.06 296 ILE A O 1
ATOM 2424 N N . PHE A 1 297 ? -10.878 11.044 34.994 1.00 75.25 297 PHE A N 1
ATOM 2425 C CA . PHE A 1 297 ? -11.220 9.685 35.399 1.00 75.25 297 PHE A CA 1
ATOM 2426 C C . PHE A 1 297 ? -12.507 9.176 34.748 1.00 75.25 297 PHE A C 1
ATOM 2428 O O . PHE A 1 297 ? -12.601 7.993 34.413 1.00 75.25 297 PHE A O 1
ATOM 2435 N N . GLY A 1 298 ? -13.441 10.076 34.431 1.00 67.50 298 GLY A N 1
ATOM 2436 C CA . GLY A 1 298 ? -14.614 9.758 33.618 1.00 67.50 298 GLY A CA 1
ATOM 2437 C C . GLY A 1 298 ? -14.257 9.297 32.197 1.00 67.50 298 GLY A C 1
ATOM 2438 O O . GLY A 1 298 ? -14.963 8.465 31.619 1.00 67.50 298 GLY A O 1
ATOM 2439 N N . TYR A 1 299 ? -13.153 9.793 31.625 1.00 68.38 299 TYR A N 1
ATOM 2440 C CA . TYR A 1 299 ? -12.624 9.301 30.347 1.00 68.38 299 TYR A CA 1
ATOM 2441 C C . TYR A 1 299 ? -11.879 7.972 30.507 1.00 68.38 299 TYR A C 1
ATOM 2443 O O . TYR A 1 299 ? -12.083 7.066 29.699 1.00 68.38 299 TYR A O 1
ATOM 2451 N N . MET A 1 300 ? -11.065 7.828 31.555 1.00 71.81 300 MET A N 1
ATOM 2452 C CA . MET A 1 300 ? -10.273 6.617 31.804 1.00 71.81 300 MET A CA 1
ATOM 2453 C C . MET A 1 300 ? -11.151 5.386 32.066 1.00 71.81 300 MET A C 1
ATOM 2455 O O . MET A 1 300 ? -10.889 4.320 31.507 1.00 71.81 300 MET A O 1
ATOM 2459 N N . GLY A 1 301 ? -12.254 5.514 32.810 1.00 74.19 301 GLY A N 1
ATOM 2460 C CA . GLY A 1 301 ? -13.138 4.370 33.065 1.00 74.19 301 GLY A CA 1
ATOM 2461 C C . GLY A 1 301 ? -13.850 3.826 31.828 1.00 74.19 301 GLY A C 1
ATOM 2462 O O . GLY A 1 301 ? -14.091 2.619 31.757 1.00 74.19 301 GLY A O 1
ATOM 2463 N N . LYS A 1 302 ? -14.070 4.639 30.783 1.00 76.94 302 LYS A N 1
ATOM 2464 C CA . LYS A 1 302 ? -14.578 4.138 29.488 1.00 76.94 302 LYS A CA 1
ATOM 2465 C C . LYS A 1 302 ? -13.622 3.136 28.836 1.00 76.94 302 LYS A C 1
ATOM 2467 O O . LYS A 1 302 ? -14.077 2.239 28.131 1.00 76.94 302 LYS A O 1
ATOM 2472 N N . LEU A 1 303 ? -12.320 3.254 29.101 1.00 82.06 303 LEU A N 1
ATOM 2473 C CA . LEU A 1 303 ? -11.296 2.352 28.571 1.00 82.06 303 LEU A CA 1
ATOM 2474 C C . LEU A 1 303 ? -11.163 1.055 29.377 1.00 82.06 303 LEU A C 1
ATOM 2476 O O . LEU A 1 303 ? -10.596 0.099 28.864 1.00 82.06 303 LEU A O 1
ATOM 2480 N N . SER A 1 304 ? -11.715 0.973 30.593 1.00 86.44 304 SER A N 1
ATOM 2481 C CA . SER A 1 304 ? -11.560 -0.197 31.477 1.00 86.44 304 SER A CA 1
ATOM 2482 C C . SER A 1 304 ? -11.982 -1.523 30.829 1.00 86.44 304 SER A C 1
ATOM 2484 O O . SER A 1 304 ? -11.247 -2.506 30.885 1.00 86.44 304 SER A O 1
ATOM 2486 N N . LEU A 1 305 ? -13.148 -1.554 30.175 1.00 85.06 305 LEU A N 1
ATOM 2487 C CA . LEU A 1 305 ? -13.684 -2.757 29.536 1.00 85.06 305 LEU A CA 1
ATOM 2488 C C . LEU A 1 305 ? -12.888 -3.154 28.274 1.00 85.06 305 LEU A C 1
ATOM 2490 O O . LEU A 1 305 ? -12.538 -4.332 28.162 1.00 85.06 305 LEU A O 1
ATOM 2494 N N . PRO A 1 306 ? -12.559 -2.226 27.351 1.00 87.25 306 PRO A N 1
ATOM 2495 C CA . PRO A 1 306 ? -11.602 -2.490 26.278 1.00 87.25 306 PRO A CA 1
ATOM 2496 C C . PRO A 1 306 ? -10.221 -2.956 26.760 1.00 87.25 306 PRO A C 1
ATOM 2498 O O . PRO A 1 306 ? -9.682 -3.875 26.156 1.00 87.25 306 PRO A O 1
ATOM 2501 N N . ILE A 1 307 ? -9.674 -2.403 27.850 1.00 88.00 307 ILE A N 1
ATOM 2502 C CA . ILE A 1 307 ? -8.393 -2.851 28.430 1.00 88.00 307 ILE A CA 1
ATOM 2503 C C . ILE A 1 307 ? -8.531 -4.300 28.886 1.00 88.00 307 ILE A C 1
ATOM 2505 O O . ILE A 1 307 ? -7.783 -5.175 28.455 1.00 88.00 307 ILE A O 1
ATOM 2509 N N . TYR A 1 308 ? -9.552 -4.574 29.696 1.00 88.69 308 TYR A N 1
ATOM 2510 C CA . TYR A 1 308 ? -9.781 -5.891 30.271 1.00 88.69 308 TYR A CA 1
ATOM 2511 C C . TYR A 1 308 ? -9.994 -6.982 29.206 1.00 88.69 308 TYR A C 1
ATOM 2513 O O . TYR A 1 308 ? -9.446 -8.079 29.319 1.00 88.69 308 TYR A O 1
ATOM 2521 N N . LEU A 1 309 ? -10.780 -6.698 28.162 1.00 88.00 309 LEU A N 1
ATOM 2522 C CA . LEU A 1 309 ? -11.104 -7.672 27.114 1.00 88.00 309 LEU A CA 1
ATOM 2523 C C . LEU A 1 309 ? -10.099 -7.683 25.956 1.00 88.00 309 LEU A C 1
ATOM 2525 O O . LEU A 1 309 ? -9.921 -8.719 25.322 1.00 88.00 309 LEU A O 1
ATOM 2529 N N . GLY A 1 310 ? -9.467 -6.553 25.649 1.00 86.44 310 GLY A N 1
ATOM 2530 C CA . GLY A 1 310 ? -8.612 -6.364 24.476 1.00 86.44 310 GLY A CA 1
ATOM 2531 C C . GLY A 1 310 ? -7.135 -6.666 24.713 1.00 86.44 310 GLY A C 1
ATOM 2532 O O . GLY A 1 310 ? -6.398 -6.855 23.746 1.00 86.44 310 GLY A O 1
ATOM 2533 N N . GLN A 1 311 ? -6.698 -6.757 25.972 1.00 89.94 311 GLN A N 1
ATOM 2534 C CA . GLN A 1 311 ? -5.297 -6.989 26.340 1.00 89.94 311 GLN A CA 1
ATOM 2535 C C . GLN A 1 311 ? -4.664 -8.224 25.686 1.00 89.94 311 GLN A C 1
ATOM 2537 O O . GLN A 1 311 ? -3.503 -8.173 25.285 1.00 89.94 311 GLN A O 1
ATOM 2542 N N . MET A 1 312 ? -5.416 -9.319 25.524 1.00 88.38 312 MET A N 1
ATOM 2543 C CA . MET A 1 312 ? -4.852 -10.591 25.061 1.00 88.38 312 MET A CA 1
ATOM 2544 C C . MET A 1 312 ? -4.314 -10.538 23.636 1.00 88.38 312 MET A C 1
ATOM 2546 O O . MET A 1 312 ? -3.305 -11.178 23.364 1.00 88.38 312 MET A O 1
ATOM 2550 N N . LEU A 1 313 ? -4.923 -9.759 22.739 1.00 87.44 313 LEU A N 1
ATOM 2551 C CA . LEU A 1 313 ? -4.394 -9.586 21.386 1.00 87.44 313 LEU A CA 1
ATOM 2552 C C . LEU A 1 313 ? -2.992 -8.971 21.420 1.00 87.44 313 LEU A C 1
ATOM 2554 O O . LEU A 1 313 ? -2.074 -9.481 20.781 1.00 87.44 313 LEU A O 1
ATOM 2558 N N . VAL A 1 314 ? -2.841 -7.876 22.168 1.00 85.56 314 VAL A N 1
ATOM 2559 C CA . VAL A 1 314 ? -1.576 -7.144 22.278 1.00 85.56 314 VAL A CA 1
ATOM 2560 C C . VAL A 1 314 ? -0.532 -8.026 22.947 1.00 85.56 314 VAL A C 1
ATOM 2562 O O . VAL A 1 314 ? 0.546 -8.210 22.394 1.00 85.56 314 VAL A O 1
ATOM 2565 N N . ILE A 1 315 ? -0.874 -8.642 24.080 1.00 85.56 315 ILE A N 1
ATOM 2566 C CA . ILE A 1 315 ? 0.033 -9.533 24.807 1.00 85.56 315 ILE A CA 1
ATOM 2567 C C . ILE A 1 315 ? 0.483 -10.691 23.913 1.00 85.56 315 ILE A C 1
ATOM 2569 O O . ILE A 1 315 ? 1.680 -10.928 23.812 1.00 85.56 315 ILE A O 1
ATOM 2573 N N . CYS A 1 316 ? -0.435 -11.355 23.199 1.00 80.50 316 CYS A N 1
ATOM 2574 C CA . CYS A 1 316 ? -0.082 -12.421 22.257 1.00 80.50 316 CYS A CA 1
ATOM 2575 C C . CYS A 1 316 ? 0.831 -11.908 21.142 1.00 80.50 316 CYS A C 1
ATOM 2577 O O . CYS A 1 316 ? 1.779 -12.592 20.780 1.00 80.50 316 CYS A O 1
ATOM 2579 N N . LYS A 1 317 ? 0.584 -10.704 20.613 1.00 80.38 317 LYS A N 1
ATOM 2580 C CA . LYS A 1 317 ? 1.430 -10.124 19.566 1.00 80.38 317 LYS A CA 1
ATOM 2581 C C . LYS A 1 317 ? 2.872 -9.958 20.019 1.00 80.38 317 LYS A C 1
ATOM 2583 O O . LYS A 1 317 ? 3.770 -10.236 19.238 1.00 80.38 317 LYS A O 1
ATOM 2588 N N . TYR A 1 318 ? 3.083 -9.514 21.252 1.00 76.12 318 TYR A N 1
ATOM 2589 C CA . TYR A 1 318 ? 4.417 -9.367 21.820 1.00 76.12 318 TYR A CA 1
ATOM 2590 C C . TYR A 1 318 ? 5.011 -10.729 22.203 1.00 76.12 318 TYR A C 1
ATOM 2592 O O . TYR A 1 318 ? 6.108 -11.048 21.757 1.00 76.12 318 TYR A O 1
ATOM 2600 N N . ALA A 1 319 ? 4.271 -11.568 22.932 1.00 71.56 319 ALA A N 1
ATOM 2601 C CA . ALA A 1 319 ? 4.718 -12.890 23.379 1.00 71.56 319 ALA A CA 1
ATOM 2602 C C . ALA A 1 319 ? 5.153 -13.817 22.235 1.00 71.56 319 ALA A C 1
ATOM 2604 O O . ALA A 1 319 ? 6.036 -14.649 22.408 1.00 71.56 319 ALA A O 1
ATOM 2605 N N . PHE A 1 320 ? 4.513 -13.685 21.075 1.00 67.81 320 PHE A N 1
ATOM 2606 C CA . PHE A 1 320 ? 4.698 -14.569 19.932 1.00 67.81 320 PHE A CA 1
ATOM 2607 C C . PHE A 1 320 ? 5.523 -13.949 18.797 1.00 67.81 320 PHE A C 1
ATOM 2609 O O . PHE A 1 320 ? 5.610 -14.542 17.720 1.00 67.81 320 PHE A O 1
ATOM 2616 N N . ASN A 1 321 ? 6.120 -12.767 18.997 1.00 65.38 321 ASN A N 1
ATOM 2617 C CA . ASN A 1 321 ? 6.933 -12.116 17.971 1.00 65.38 321 ASN A CA 1
ATOM 2618 C C . ASN A 1 321 ? 8.353 -12.722 17.924 1.00 65.38 321 ASN A C 1
ATOM 2620 O O . ASN A 1 321 ? 9.129 -12.490 18.847 1.00 65.38 321 ASN A O 1
ATOM 2624 N N . PRO A 1 322 ? 8.745 -13.438 16.852 1.00 52.25 322 PRO A N 1
ATOM 2625 C CA . PRO A 1 322 ? 10.018 -14.164 16.799 1.00 52.25 322 PRO A CA 1
ATOM 2626 C C . PRO A 1 322 ? 11.272 -13.273 16.715 1.00 52.25 322 PRO A C 1
ATOM 2628 O O . PRO A 1 322 ? 12.378 -13.802 16.739 1.00 52.25 322 PRO A O 1
ATOM 2631 N N . GLY A 1 323 ? 11.126 -11.950 16.578 1.00 54.72 323 GLY A N 1
ATOM 2632 C CA . GLY A 1 323 ? 12.245 -11.007 16.430 1.00 54.72 323 GLY A CA 1
ATOM 2633 C C . GLY A 1 323 ? 12.454 -10.037 17.596 1.00 54.72 323 GLY A C 1
ATOM 2634 O O . GLY A 1 323 ? 13.305 -9.161 17.489 1.00 54.72 323 GLY A O 1
ATOM 2635 N N . TYR A 1 324 ? 11.675 -10.137 18.677 1.00 59.53 324 TYR A N 1
ATOM 2636 C CA . TYR A 1 324 ? 11.781 -9.223 19.817 1.00 59.53 324 TYR A CA 1
ATOM 2637 C C . TYR A 1 324 ? 12.030 -10.012 21.101 1.00 59.53 324 TYR A C 1
ATOM 2639 O O . TYR A 1 324 ? 11.119 -10.661 21.615 1.00 59.53 324 TYR A O 1
ATOM 2647 N N . ASP A 1 325 ? 13.259 -9.948 21.619 1.00 64.88 325 ASP A N 1
ATOM 2648 C CA . ASP A 1 325 ? 13.567 -10.489 22.940 1.00 64.88 325 ASP A CA 1
ATOM 2649 C C . ASP A 1 325 ? 13.029 -9.546 24.019 1.00 64.88 325 ASP A C 1
ATOM 2651 O O . ASP A 1 325 ? 13.668 -8.588 24.453 1.00 64.88 325 ASP A O 1
ATOM 2655 N N . ILE A 1 326 ? 11.806 -9.840 24.445 1.00 67.38 326 ILE A N 1
ATOM 2656 C CA . ILE A 1 326 ? 11.102 -9.123 25.505 1.00 67.38 326 ILE A CA 1
ATOM 2657 C C . ILE A 1 326 ? 11.887 -9.130 26.825 1.00 67.38 326 ILE A C 1
ATOM 2659 O O . ILE A 1 326 ? 11.696 -8.228 27.646 1.00 67.38 326 ILE A O 1
ATOM 2663 N N . THR A 1 327 ? 12.740 -10.134 27.050 1.00 67.94 327 THR A N 1
ATOM 2664 C CA . THR A 1 327 ? 13.438 -10.319 28.325 1.00 67.94 327 THR A CA 1
ATOM 2665 C C . THR A 1 327 ? 14.618 -9.368 28.504 1.00 67.94 327 THR A C 1
ATOM 2667 O O . THR A 1 327 ? 14.906 -8.995 29.641 1.00 67.94 327 THR A O 1
ATOM 2670 N N . ALA A 1 328 ? 15.219 -8.889 27.408 1.00 67.00 328 ALA A N 1
ATOM 2671 C CA . ALA A 1 328 ? 16.363 -7.978 27.435 1.00 67.00 328 ALA A CA 1
ATOM 2672 C C . ALA A 1 328 ? 16.060 -6.631 28.124 1.00 67.00 328 ALA A C 1
ATOM 2674 O O . ALA A 1 328 ? 16.929 -6.052 28.768 1.00 67.00 328 ALA A O 1
ATOM 2675 N N . GLU A 1 329 ? 14.814 -6.155 28.036 1.00 66.12 329 GLU A N 1
ATOM 2676 C CA . GLU A 1 329 ? 14.400 -4.810 28.476 1.00 66.12 329 GLU A CA 1
ATOM 2677 C C . GLU A 1 329 ? 13.585 -4.817 29.795 1.00 66.12 329 GLU A C 1
ATOM 2679 O O . GLU A 1 329 ? 13.182 -3.770 30.311 1.00 66.12 329 GLU A O 1
ATOM 2684 N N . GLY A 1 330 ? 13.318 -5.998 30.373 1.00 71.75 330 GLY A N 1
ATOM 2685 C CA . GLY A 1 330 ? 12.706 -6.165 31.701 1.00 71.75 330 GLY A CA 1
ATOM 2686 C C . GLY A 1 330 ? 11.427 -5.340 31.949 1.00 71.75 330 GLY A C 1
ATOM 2687 O O . GLY A 1 330 ? 10.381 -5.578 31.343 1.00 71.75 330 GLY A O 1
ATOM 2688 N N . TYR A 1 331 ? 11.485 -4.380 32.883 1.00 72.38 331 TYR A N 1
ATOM 2689 C CA . TYR A 1 331 ? 10.347 -3.519 33.249 1.00 72.38 331 TYR A CA 1
ATOM 2690 C C . TYR A 1 331 ? 9.914 -2.561 32.129 1.00 72.38 331 TYR A C 1
ATOM 2692 O O . TYR A 1 331 ? 8.737 -2.199 32.062 1.00 72.38 331 TYR A O 1
ATOM 2700 N N . LEU A 1 332 ? 10.820 -2.174 31.226 1.00 71.62 332 LEU A N 1
ATOM 2701 C CA . LEU A 1 332 ? 10.473 -1.317 30.092 1.00 71.62 332 LEU A CA 1
ATOM 2702 C C . LEU A 1 332 ? 9.496 -2.040 29.150 1.00 71.62 332 LEU A C 1
ATOM 2704 O O . LEU A 1 332 ? 8.529 -1.435 28.683 1.00 71.62 332 LEU A O 1
ATOM 2708 N N . SER A 1 333 ? 9.659 -3.356 28.973 1.00 75.81 333 SER A N 1
ATOM 2709 C CA . SER A 1 333 ? 8.719 -4.204 28.228 1.00 75.81 333 SER A CA 1
ATOM 2710 C C . SER A 1 333 ? 7.314 -4.204 28.842 1.00 75.81 333 SER A C 1
ATOM 2712 O O . SER A 1 333 ? 6.329 -4.123 28.108 1.00 75.81 333 SER A O 1
ATOM 2714 N N . TYR A 1 334 ? 7.190 -4.229 30.178 1.00 79.06 334 TYR A N 1
ATOM 2715 C CA . TYR A 1 334 ? 5.888 -4.117 30.855 1.00 79.06 334 TYR A CA 1
ATOM 2716 C C . TYR A 1 334 ? 5.186 -2.796 30.517 1.00 79.06 334 TYR A C 1
ATOM 2718 O O . TYR A 1 334 ? 3.999 -2.797 30.187 1.00 79.06 334 TYR A O 1
ATOM 2726 N N . ILE A 1 335 ? 5.920 -1.680 30.563 1.00 79.00 335 ILE A N 1
ATOM 2727 C CA . ILE A 1 335 ? 5.385 -0.342 30.270 1.00 79.00 335 ILE A CA 1
ATOM 2728 C C . ILE A 1 335 ? 4.959 -0.243 28.801 1.00 79.00 335 ILE A C 1
ATOM 2730 O O . ILE A 1 335 ? 3.859 0.229 28.513 1.00 79.00 335 ILE A O 1
ATOM 2734 N N . LEU A 1 336 ? 5.786 -0.734 27.874 1.00 78.69 336 LEU A N 1
ATOM 2735 C CA . LEU A 1 336 ? 5.496 -0.715 26.437 1.00 78.69 336 LEU A CA 1
ATOM 2736 C C . LEU A 1 336 ? 4.255 -1.541 26.082 1.00 78.69 336 LEU A C 1
ATOM 2738 O O . LEU A 1 336 ? 3.398 -1.081 25.319 1.00 78.69 336 LEU A O 1
ATOM 2742 N N . ILE A 1 337 ? 4.125 -2.744 26.650 1.00 83.56 337 ILE A N 1
ATOM 2743 C CA . ILE A 1 337 ? 2.957 -3.598 26.413 1.00 83.56 337 ILE A CA 1
ATOM 2744 C C . ILE A 1 337 ? 1.711 -2.962 27.033 1.00 83.56 337 ILE A C 1
ATOM 2746 O O . ILE A 1 337 ? 0.681 -2.884 26.364 1.00 83.56 337 ILE A O 1
ATOM 2750 N N . LEU A 1 338 ? 1.795 -2.441 28.262 1.00 84.44 338 LEU A N 1
ATOM 2751 C CA . LEU A 1 338 ? 0.673 -1.760 28.914 1.00 84.44 338 LEU A CA 1
ATOM 2752 C C . LEU A 1 338 ? 0.201 -0.541 28.108 1.00 84.44 338 LEU A C 1
ATOM 2754 O O . LEU A 1 338 ? -0.997 -0.382 27.865 1.00 84.44 338 LEU A O 1
ATOM 2758 N N . PHE A 1 339 ? 1.131 0.288 27.635 1.00 81.12 339 PHE A N 1
ATOM 2759 C CA . PHE A 1 339 ? 0.821 1.429 26.777 1.00 81.12 339 PHE A CA 1
ATOM 2760 C C . PHE A 1 339 ? 0.146 0.986 25.471 1.00 81.12 339 PHE A C 1
ATOM 2762 O O . PHE A 1 339 ? -0.860 1.563 25.056 1.00 81.12 339 PHE A O 1
ATOM 2769 N N . SER A 1 340 ? 0.633 -0.099 24.867 1.00 81.38 340 SER A N 1
ATOM 2770 C CA . SER A 1 340 ? 0.041 -0.689 23.662 1.00 81.38 340 SER A CA 1
ATOM 2771 C C . SER A 1 340 ? -1.375 -1.227 23.905 1.00 81.38 340 SER A C 1
ATOM 2773 O O . SER A 1 340 ? -2.245 -1.079 23.046 1.00 81.38 340 SER A O 1
ATOM 2775 N N . VAL A 1 341 ? -1.646 -1.804 25.083 1.00 85.50 341 VAL A N 1
ATOM 2776 C CA . VAL A 1 341 ? -2.995 -2.231 25.493 1.00 85.50 341 VAL A CA 1
ATOM 2777 C C . VAL A 1 341 ? -3.927 -1.029 25.634 1.00 85.50 341 VAL A C 1
ATOM 2779 O O . VAL A 1 341 ? -5.056 -1.075 25.142 1.00 85.50 341 VAL A O 1
ATOM 2782 N N . ILE A 1 342 ? -3.470 0.061 26.254 1.00 83.12 342 ILE A N 1
ATOM 2783 C CA . ILE A 1 342 ? -4.255 1.299 26.387 1.00 83.12 342 ILE A CA 1
ATOM 2784 C C . ILE A 1 342 ? -4.554 1.894 25.004 1.00 83.12 342 ILE A C 1
ATOM 2786 O O . ILE A 1 342 ? -5.695 2.262 24.725 1.00 83.12 342 ILE A O 1
ATOM 2790 N N . LEU A 1 343 ? -3.574 1.923 24.102 1.00 78.38 343 LEU A N 1
ATOM 2791 C CA . LEU A 1 343 ? -3.773 2.388 22.730 1.00 78.38 343 LEU A CA 1
ATOM 2792 C C . LEU A 1 343 ? -4.807 1.533 21.983 1.00 78.38 343 LEU A C 1
ATOM 2794 O O . LEU A 1 343 ? -5.742 2.061 21.380 1.00 78.38 343 LEU A O 1
ATOM 2798 N N . TRP A 1 344 ? -4.671 0.208 22.053 1.00 85.19 344 TRP A N 1
ATOM 2799 C CA . TRP A 1 344 ? -5.621 -0.725 21.448 1.00 85.19 344 TRP A CA 1
ATOM 2800 C C . TRP A 1 344 ? -7.041 -0.543 22.002 1.00 85.19 344 TRP A C 1
ATOM 2802 O O . TRP A 1 344 ? -8.026 -0.578 21.265 1.00 85.19 344 TRP A O 1
ATOM 2812 N N . SER A 1 345 ? -7.142 -0.248 23.293 1.00 82.88 345 SER A N 1
ATOM 2813 C CA . SER A 1 345 ? -8.399 0.035 23.985 1.00 82.88 345 SER A CA 1
ATOM 2814 C C . SER A 1 345 ? -9.081 1.305 23.477 1.00 82.88 345 SER A C 1
ATOM 2816 O O . SER A 1 345 ? -10.297 1.315 23.273 1.00 82.88 345 SER A O 1
ATOM 2818 N N . ILE A 1 346 ? -8.302 2.356 23.204 1.00 78.00 346 ILE A N 1
ATOM 2819 C CA . ILE A 1 346 ? -8.791 3.587 22.569 1.00 78.00 346 ILE A CA 1
ATOM 2820 C C . ILE A 1 346 ? -9.310 3.286 21.156 1.00 78.00 346 ILE A C 1
ATOM 2822 O O . ILE A 1 346 ? -10.379 3.768 20.780 1.00 78.00 346 ILE A O 1
ATOM 2826 N N . LEU A 1 347 ? -8.601 2.457 20.381 1.00 76.25 347 LEU A N 1
ATOM 2827 C CA . LEU A 1 347 ? -9.025 2.073 19.028 1.00 76.25 347 LEU A CA 1
ATOM 2828 C C . LEU A 1 347 ? -10.346 1.297 19.031 1.00 76.25 347 LEU A C 1
ATOM 2830 O O . LEU A 1 347 ? -11.231 1.606 18.231 1.00 76.25 347 LEU A O 1
ATOM 2834 N N . ILE A 1 348 ? -10.506 0.336 19.947 1.00 79.31 348 ILE A N 1
ATOM 2835 C CA . ILE A 1 348 ? -11.759 -0.410 20.140 1.00 79.31 348 ILE A CA 1
ATOM 2836 C C . ILE A 1 348 ? -12.917 0.546 20.440 1.00 79.31 348 ILE A C 1
ATOM 2838 O O . ILE A 1 348 ? -13.975 0.456 19.812 1.00 79.31 348 ILE A O 1
ATOM 2842 N N . GLU A 1 349 ? -12.721 1.475 21.376 1.00 79.69 349 GLU A N 1
ATOM 2843 C CA . GLU A 1 349 ? -13.750 2.439 21.768 1.00 79.69 349 GLU A CA 1
ATOM 2844 C C . GLU A 1 349 ? -14.132 3.360 20.599 1.00 79.69 349 GLU A C 1
ATOM 2846 O O . GLU A 1 349 ? -15.316 3.551 20.311 1.00 79.69 349 GLU A O 1
ATOM 2851 N N . CYS A 1 350 ? -13.146 3.868 19.856 1.00 69.69 350 CYS A N 1
ATOM 2852 C CA . CYS A 1 350 ? -13.374 4.650 18.641 1.00 69.69 350 CYS A CA 1
ATOM 2853 C C . CYS A 1 350 ? -14.162 3.855 17.589 1.00 69.69 350 CYS A C 1
ATOM 2855 O O . CYS A 1 350 ? -15.165 4.347 17.069 1.00 69.69 350 CYS A O 1
ATOM 2857 N N . PHE A 1 351 ? -13.756 2.616 17.303 1.00 72.94 351 PHE A N 1
ATOM 2858 C CA . PHE A 1 351 ? -14.403 1.758 16.310 1.00 72.94 351 PHE A CA 1
ATOM 2859 C C . PHE A 1 351 ? -15.861 1.445 16.671 1.00 72.94 351 PHE A C 1
ATOM 2861 O O . PHE A 1 351 ? -16.762 1.574 15.839 1.00 72.94 351 PHE A O 1
ATOM 2868 N N . LEU A 1 352 ? -16.131 1.098 17.930 1.00 75.50 352 LEU A N 1
ATOM 2869 C CA . LEU A 1 352 ? -17.490 0.813 18.389 1.00 75.50 352 LEU A CA 1
ATOM 2870 C C . LEU A 1 352 ? -18.372 2.064 18.418 1.00 75.50 352 LEU A C 1
ATOM 2872 O O . LEU A 1 352 ? -19.561 1.972 18.106 1.00 75.50 352 LEU A O 1
ATOM 2876 N N . ASN A 1 353 ? -17.811 3.234 18.729 1.00 70.12 353 ASN A N 1
ATOM 2877 C CA . ASN A 1 353 ? -18.533 4.504 18.636 1.00 70.12 353 ASN A CA 1
ATOM 2878 C C . ASN A 1 353 ? -18.891 4.862 17.185 1.00 70.12 353 ASN A C 1
ATOM 2880 O O . ASN A 1 353 ? -19.998 5.344 16.934 1.00 70.12 353 ASN A O 1
ATOM 2884 N N . ILE A 1 354 ? -18.014 4.557 16.223 1.00 61.94 354 ILE A N 1
ATOM 2885 C CA . ILE A 1 354 ? -18.300 4.689 14.785 1.00 61.94 354 ILE A CA 1
ATOM 2886 C C . ILE A 1 354 ? -19.457 3.760 14.378 1.00 61.94 354 ILE A C 1
ATOM 2888 O O . ILE A 1 354 ? -20.398 4.209 13.726 1.00 61.94 354 ILE A O 1
ATOM 2892 N N . LEU A 1 355 ? -19.436 2.491 14.804 1.00 65.94 355 LEU A N 1
ATOM 2893 C CA . LEU A 1 355 ? -20.479 1.512 14.468 1.00 65.94 355 LEU A CA 1
ATOM 2894 C C . LEU A 1 355 ? -21.844 1.818 15.103 1.00 65.94 355 LEU A C 1
ATOM 2896 O O . LEU A 1 355 ? -22.878 1.614 14.464 1.00 65.94 355 LEU A O 1
ATOM 2900 N N . LYS A 1 356 ? -21.870 2.293 16.357 1.00 66.38 356 LYS A N 1
ATOM 2901 C CA . LYS A 1 356 ? -23.114 2.654 17.064 1.00 66.38 356 LYS A CA 1
ATOM 2902 C C . LYS A 1 356 ? -23.784 3.877 16.438 1.00 66.38 356 LYS A C 1
ATOM 2904 O O . LYS A 1 356 ? -25.006 3.898 16.303 1.00 66.38 356 LYS A O 1
ATOM 2909 N N . ASN A 1 357 ? -23.003 4.851 15.972 1.00 59.28 357 ASN A N 1
ATOM 2910 C CA . ASN A 1 357 ? -23.501 6.043 15.287 1.00 59.28 357 ASN A CA 1
ATOM 2911 C C . ASN A 1 357 ? -23.752 5.788 13.790 1.00 59.28 357 ASN A C 1
ATOM 2913 O O . ASN A 1 357 ? -23.287 6.546 12.935 1.00 59.28 357 ASN A O 1
ATOM 2917 N N . LYS A 1 358 ? -24.564 4.758 13.478 1.00 47.91 358 LYS A N 1
ATOM 2918 C CA . LYS A 1 358 ? -24.985 4.366 12.112 1.00 47.91 358 LYS A CA 1
ATOM 2919 C C . LYS A 1 358 ? -25.472 5.533 11.242 1.00 47.91 358 LYS A C 1
ATOM 2921 O O . LYS A 1 358 ? -25.505 5.395 10.024 1.00 47.91 358 LYS A O 1
ATOM 2926 N N . LYS A 1 359 ? -25.871 6.662 11.840 1.00 45.59 359 LYS A N 1
ATOM 2927 C CA . LYS A 1 359 ? -26.428 7.808 11.121 1.00 45.59 359 LYS A CA 1
ATOM 2928 C C . LYS A 1 359 ? -25.440 8.874 10.658 1.00 45.59 359 LYS A C 1
ATOM 2930 O O . LYS A 1 359 ? -25.864 9.654 9.825 1.00 45.59 359 LYS A O 1
ATOM 2935 N N . ASN A 1 360 ? -24.172 8.908 11.080 1.00 52.94 360 ASN A N 1
ATOM 2936 C CA . ASN A 1 360 ? -23.185 9.821 10.478 1.00 52.94 360 ASN A CA 1
ATOM 2937 C C . ASN A 1 360 ? -21.758 9.517 10.973 1.00 52.94 360 ASN A C 1
ATOM 2939 O O . ASN A 1 360 ? -21.227 10.209 11.844 1.00 52.94 360 ASN A O 1
ATOM 2943 N N . ILE A 1 361 ? -21.075 8.546 10.356 1.00 50.00 361 ILE A N 1
ATOM 2944 C CA . ILE A 1 361 ? -19.606 8.403 10.477 1.00 50.00 361 ILE A CA 1
ATOM 2945 C C . ILE A 1 361 ? -18.926 9.762 10.225 1.00 50.00 361 ILE A C 1
ATOM 2947 O O . ILE A 1 361 ? -18.006 10.158 10.934 1.00 50.00 361 ILE A O 1
ATOM 2951 N N . VAL A 1 362 ? -19.481 10.538 9.290 1.00 52.09 362 VAL A N 1
ATOM 2952 C CA . VAL A 1 362 ? -19.063 11.904 8.961 1.00 52.09 362 VAL A CA 1
ATOM 2953 C C . VAL A 1 362 ? -19.201 12.883 10.142 1.00 52.09 362 VAL A C 1
ATOM 2955 O O . VAL A 1 362 ? -18.370 13.773 10.269 1.00 52.09 362 VAL A O 1
ATOM 2958 N N . GLU A 1 363 ? -20.192 12.759 11.034 1.00 52.72 363 GLU A N 1
ATOM 2959 C CA . GLU A 1 363 ? -20.325 13.641 12.215 1.00 52.72 363 GLU A CA 1
ATOM 2960 C C . GLU A 1 363 ? -19.382 13.255 13.349 1.00 52.72 363 GLU A C 1
ATOM 2962 O O . GLU A 1 363 ? -18.818 14.136 13.996 1.00 52.72 363 GLU A O 1
ATOM 2967 N N . VAL A 1 364 ? -19.155 11.959 13.567 1.00 52.53 364 VAL A N 1
ATOM 2968 C CA . VAL A 1 364 ? -18.155 11.491 14.540 1.00 52.53 364 VAL A CA 1
ATOM 2969 C C . VAL A 1 364 ? -16.756 11.923 14.095 1.00 52.53 364 VAL A C 1
ATOM 2971 O O . VAL A 1 364 ? -16.009 12.505 14.879 1.00 52.53 364 VAL A O 1
ATOM 2974 N N . MET A 1 365 ? -16.436 11.752 12.809 1.00 51.81 365 MET A N 1
ATOM 2975 C CA . MET A 1 365 ? -15.190 12.256 12.223 1.00 51.81 365 MET A CA 1
ATOM 2976 C C . MET A 1 365 ? -15.127 13.791 12.203 1.00 51.81 365 MET A C 1
ATOM 2978 O O . MET A 1 365 ? -14.050 14.367 12.253 1.00 51.81 365 MET A O 1
ATOM 2982 N N . LYS A 1 366 ? -16.248 14.519 12.213 1.00 55.69 366 LYS A N 1
ATOM 2983 C CA . LYS A 1 366 ? -16.202 15.975 12.439 1.00 55.69 366 LYS A CA 1
ATOM 2984 C C . LYS A 1 366 ? -15.774 16.337 13.859 1.00 55.69 366 LYS A C 1
ATOM 2986 O O . LYS A 1 366 ? -15.065 17.325 14.013 1.00 55.69 366 LYS A O 1
ATOM 2991 N N . LYS A 1 367 ? -16.144 15.539 14.864 1.00 54.03 367 LYS A N 1
ATOM 2992 C CA . LYS A 1 367 ? -15.856 15.805 16.285 1.00 54.03 367 LYS A CA 1
ATOM 2993 C C . LYS A 1 367 ? -14.482 15.324 16.771 1.00 54.03 367 LYS A C 1
ATOM 2995 O O . LYS A 1 367 ? -14.049 15.781 17.821 1.00 54.03 367 LYS A O 1
ATOM 3000 N N . LEU A 1 368 ? -13.795 14.430 16.051 1.00 57.56 368 LEU A N 1
ATOM 3001 C CA . LEU A 1 368 ? -12.455 13.965 16.447 1.00 57.56 368 LEU A CA 1
ATOM 3002 C C . LEU A 1 368 ? -11.433 15.111 16.363 1.00 57.56 368 LEU A C 1
ATOM 3004 O O . LEU A 1 368 ? -11.259 15.698 15.302 1.00 57.56 368 LEU A O 1
ATOM 3008 N N . ASP A 1 369 ? -10.748 15.435 17.455 1.00 64.06 369 ASP A N 1
ATOM 3009 C CA . ASP A 1 369 ? -9.702 16.464 17.459 1.00 64.06 369 ASP A CA 1
ATOM 3010 C C . ASP A 1 369 ? -8.488 16.028 16.609 1.00 64.06 369 ASP A C 1
ATOM 3012 O O . ASP A 1 369 ? -8.073 14.866 16.642 1.00 64.06 369 ASP A O 1
ATOM 3016 N N . ASN A 1 370 ? -7.887 16.972 15.877 1.00 68.62 370 ASN A N 1
ATOM 3017 C CA . ASN A 1 370 ? -6.657 16.755 15.110 1.00 68.62 370 ASN A CA 1
ATOM 3018 C C . ASN A 1 370 ? -5.506 16.258 16.007 1.00 68.62 370 ASN A C 1
ATOM 3020 O O . ASN A 1 370 ? -4.633 15.533 15.532 1.00 68.62 370 ASN A O 1
ATOM 3024 N N . ARG A 1 371 ? -5.525 16.594 17.306 1.00 67.38 371 ARG A N 1
ATOM 3025 C CA . ARG A 1 371 ? -4.540 16.124 18.294 1.00 67.38 371 ARG A CA 1
ATOM 3026 C C . ARG A 1 371 ? -4.527 14.601 18.457 1.00 67.38 371 ARG A C 1
ATOM 3028 O O . ARG A 1 371 ? -3.453 14.028 18.606 1.00 67.38 371 ARG A O 1
ATOM 3035 N N . TYR A 1 372 ? -5.679 13.930 18.364 1.00 66.00 372 TYR A N 1
ATOM 3036 C CA . TYR A 1 372 ? -5.742 12.464 18.454 1.00 66.00 372 TYR A CA 1
ATOM 3037 C C . TYR A 1 372 ? -5.156 11.781 17.217 1.00 66.00 372 TYR A C 1
ATOM 3039 O O . TYR A 1 372 ? -4.512 10.742 17.333 1.00 66.00 372 TYR A O 1
ATOM 3047 N N . LEU A 1 373 ? -5.354 12.377 16.037 1.00 68.25 373 LEU A N 1
ATOM 3048 C CA . LEU A 1 373 ? -4.752 11.892 14.794 1.00 68.25 373 LEU A CA 1
ATOM 3049 C C . LEU A 1 373 ? -3.237 12.053 14.831 1.00 68.25 373 LEU A C 1
ATOM 3051 O O . LEU A 1 373 ? -2.528 11.104 14.526 1.00 68.25 373 LEU A O 1
ATOM 3055 N N . LEU A 1 374 ? -2.753 13.218 15.272 1.00 73.00 374 LEU A N 1
ATOM 3056 C CA . LEU A 1 374 ? -1.325 13.457 15.450 1.00 73.00 374 LEU A CA 1
ATOM 3057 C C . LEU A 1 374 ? -0.712 12.472 16.453 1.00 73.00 374 LEU A C 1
ATOM 3059 O O . LEU A 1 374 ? 0.330 11.895 16.170 1.00 73.00 374 LEU A O 1
ATOM 3063 N N . PHE A 1 375 ? -1.377 12.237 17.587 1.00 73.06 375 PHE A N 1
ATOM 3064 C CA . PHE A 1 375 ? -0.939 11.240 18.562 1.00 73.06 375 PHE A CA 1
ATOM 3065 C C . PHE A 1 375 ? -0.843 9.843 17.936 1.00 73.06 375 PHE A C 1
ATOM 3067 O O . PHE A 1 375 ? 0.173 9.177 18.095 1.00 73.06 375 PHE A O 1
ATOM 3074 N N . PHE A 1 376 ? -1.853 9.415 17.173 1.00 71.88 376 PHE A N 1
ATOM 3075 C CA . PHE A 1 376 ? -1.826 8.116 16.500 1.00 71.88 376 PHE A CA 1
ATOM 3076 C C . PHE A 1 376 ? -0.689 8.010 15.473 1.00 71.88 376 PHE A C 1
ATOM 3078 O O . PHE A 1 376 ? 0.015 7.004 15.457 1.00 71.88 376 PHE A O 1
ATOM 3085 N N . SER A 1 377 ? -0.466 9.055 14.670 1.00 79.38 377 SER A N 1
ATOM 3086 C CA . SER A 1 377 ? 0.657 9.135 13.728 1.00 79.38 377 SER A CA 1
ATOM 3087 C C . SER A 1 377 ? 2.010 9.044 14.437 1.00 79.38 377 SER A C 1
ATOM 3089 O O . SER A 1 377 ? 2.876 8.304 13.995 1.00 79.38 377 SER A O 1
ATOM 3091 N N . ILE A 1 378 ? 2.180 9.737 15.568 1.00 77.31 378 ILE A N 1
ATOM 3092 C CA . ILE A 1 378 ? 3.410 9.671 16.372 1.00 77.31 378 ILE A CA 1
ATOM 3093 C C . ILE A 1 378 ? 3.615 8.264 16.934 1.00 77.31 378 ILE A C 1
ATOM 3095 O O . ILE A 1 378 ? 4.733 7.760 16.938 1.00 77.31 378 ILE A O 1
ATOM 3099 N N . VAL A 1 379 ? 2.550 7.611 17.400 1.00 75.31 379 VAL A N 1
ATOM 3100 C CA . VAL A 1 379 ? 2.655 6.245 17.916 1.00 75.31 379 VAL A CA 1
ATOM 3101 C C . VAL A 1 379 ? 3.046 5.269 16.806 1.00 75.31 379 VAL A C 1
ATOM 3103 O O . VAL A 1 379 ? 3.953 4.469 17.023 1.00 75.31 379 VAL A O 1
ATOM 3106 N N . LEU A 1 380 ? 2.437 5.361 15.618 1.00 77.81 380 LEU A N 1
ATOM 3107 C CA . LEU A 1 380 ? 2.850 4.565 14.455 1.00 77.81 380 LEU A CA 1
ATOM 3108 C C . LEU A 1 380 ? 4.330 4.795 14.120 1.00 77.81 380 LEU A C 1
ATOM 3110 O O . LEU A 1 380 ? 5.092 3.827 14.027 1.00 77.81 380 LEU A O 1
ATOM 3114 N N . PHE A 1 381 ? 4.759 6.056 14.096 1.00 83.75 381 PHE A N 1
ATOM 3115 C CA . PHE A 1 381 ? 6.148 6.418 13.851 1.00 83.75 381 PHE A CA 1
ATOM 3116 C C . PHE A 1 381 ? 7.101 5.798 14.877 1.00 83.75 381 PHE A C 1
ATOM 3118 O O . PHE A 1 381 ? 8.107 5.198 14.503 1.00 83.75 381 PHE A O 1
ATOM 3125 N N . ILE A 1 382 ? 6.771 5.864 16.171 1.00 76.06 382 ILE A N 1
ATOM 3126 C CA . ILE A 1 382 ? 7.571 5.241 17.237 1.00 76.06 382 ILE A CA 1
ATOM 3127 C C . ILE A 1 382 ? 7.629 3.720 17.046 1.00 76.06 382 ILE A C 1
ATOM 3129 O O . ILE A 1 382 ? 8.702 3.129 17.162 1.00 76.06 382 ILE A O 1
ATOM 3133 N N . THR A 1 383 ? 6.511 3.074 16.693 1.00 74.94 383 THR A N 1
ATOM 3134 C CA . THR A 1 383 ? 6.512 1.625 16.438 1.00 74.94 383 THR A CA 1
ATOM 3135 C C . THR A 1 383 ? 7.354 1.221 15.228 1.00 74.94 383 THR A C 1
ATOM 3137 O O . THR A 1 383 ? 7.890 0.111 15.214 1.00 74.94 383 THR A O 1
ATOM 3140 N N . SER A 1 384 ? 7.543 2.115 14.251 1.00 82.62 384 SER A N 1
ATOM 3141 C CA . SER A 1 384 ? 8.370 1.834 13.074 1.00 82.62 384 SER A CA 1
ATOM 3142 C C . SER A 1 384 ? 9.831 1.534 13.437 1.00 82.62 384 SER A C 1
ATOM 3144 O O . SER A 1 384 ? 10.447 0.689 12.800 1.00 82.62 384 SER A O 1
ATOM 3146 N N . PHE A 1 385 ? 10.384 2.131 14.501 1.00 80.75 385 PHE A N 1
ATOM 3147 C CA . PHE A 1 385 ? 11.758 1.844 14.947 1.00 80.75 385 PHE A CA 1
ATOM 3148 C C . PHE A 1 385 ? 11.939 0.394 15.408 1.00 80.75 385 PHE A C 1
ATOM 3150 O O . PHE A 1 385 ? 12.990 -0.209 15.195 1.00 80.75 385 PHE A O 1
ATOM 3157 N N . SER A 1 386 ? 10.912 -0.191 16.031 1.00 76.38 386 SER A N 1
ATOM 3158 C CA . SER A 1 386 ? 10.930 -1.607 16.406 1.00 76.38 386 SER A CA 1
ATOM 3159 C C . SER A 1 386 ? 10.829 -2.513 15.180 1.00 76.38 386 SER A C 1
ATOM 3161 O O . SER A 1 386 ? 11.474 -3.558 15.144 1.00 76.38 386 SER A O 1
ATOM 3163 N N . ASN A 1 387 ? 10.048 -2.111 14.174 1.00 81.69 387 ASN A N 1
ATOM 3164 C CA . ASN A 1 387 ? 9.918 -2.852 12.921 1.00 81.69 387 ASN A CA 1
ATOM 3165 C C . ASN A 1 387 ? 11.233 -2.893 12.140 1.00 81.69 387 ASN A C 1
ATOM 3167 O O . ASN A 1 387 ? 11.540 -3.923 11.543 1.00 81.69 387 ASN A O 1
ATOM 3171 N N . ASP A 1 388 ? 12.018 -1.811 12.174 1.00 85.12 388 ASP A N 1
ATOM 3172 C CA . ASP A 1 388 ? 13.260 -1.729 11.406 1.00 85.12 388 ASP A CA 1
ATOM 3173 C C . ASP A 1 388 ? 14.222 -2.872 11.749 1.00 85.12 388 ASP A C 1
ATOM 3175 O O . ASP A 1 388 ? 14.786 -3.505 10.859 1.00 85.12 388 ASP A O 1
ATOM 3179 N N . ARG A 1 389 ? 14.351 -3.183 13.046 1.00 83.00 389 ARG A N 1
ATOM 3180 C CA . ARG A 1 389 ? 15.257 -4.220 13.566 1.00 83.00 389 ARG A CA 1
ATOM 3181 C C . ARG A 1 389 ? 14.881 -5.643 13.142 1.00 83.00 389 ARG A C 1
ATOM 3183 O O . ARG A 1 389 ? 15.673 -6.557 13.338 1.00 83.00 389 ARG A O 1
ATOM 3190 N N . VAL A 1 390 ? 13.681 -5.851 12.595 1.00 81.38 390 VAL A N 1
ATOM 3191 C CA . VAL A 1 390 ? 13.212 -7.176 12.154 1.00 81.38 390 VAL A CA 1
ATOM 3192 C C . VAL A 1 390 ? 13.802 -7.562 10.797 1.00 81.38 390 VAL A C 1
ATOM 3194 O O . VAL A 1 390 ? 14.012 -8.748 10.545 1.00 81.38 390 VAL A O 1
ATOM 3197 N N . PHE A 1 391 ? 14.044 -6.583 9.922 1.00 86.50 391 PHE A N 1
ATOM 3198 C CA . PHE A 1 391 ? 14.499 -6.826 8.553 1.00 86.50 391 PHE A CA 1
ATOM 3199 C C . PHE A 1 391 ? 15.848 -6.175 8.254 1.00 86.50 391 PHE A C 1
ATOM 3201 O O . PHE A 1 391 ? 16.722 -6.849 7.713 1.00 86.50 391 PHE A O 1
ATOM 3208 N N . PHE A 1 392 ? 16.023 -4.897 8.602 1.00 90.44 392 PHE A N 1
ATOM 3209 C CA . PHE A 1 392 ? 17.204 -4.131 8.220 1.00 90.44 392 PHE A CA 1
ATOM 3210 C C . PHE A 1 392 ? 18.420 -4.457 9.087 1.00 90.44 392 PHE A C 1
ATOM 3212 O O . PHE A 1 392 ? 18.315 -4.674 10.297 1.00 90.44 392 PHE A O 1
ATOM 3219 N N . VAL A 1 393 ? 19.590 -4.422 8.457 1.00 88.81 393 VAL A N 1
ATOM 3220 C CA . VAL A 1 393 ? 20.895 -4.632 9.080 1.00 88.81 393 VAL A CA 1
ATOM 3221 C C . VAL A 1 393 ? 21.553 -3.272 9.308 1.00 88.81 393 VAL A C 1
ATOM 3223 O O . VAL A 1 393 ? 21.592 -2.433 8.416 1.00 88.81 393 VAL A O 1
ATOM 3226 N N . PHE A 1 394 ? 22.053 -3.042 10.524 1.00 88.19 394 PHE A N 1
ATOM 3227 C CA . PHE A 1 394 ? 22.700 -1.783 10.931 1.00 88.19 394 PHE A CA 1
ATOM 3228 C C . PHE A 1 394 ? 24.217 -1.929 11.152 1.00 88.19 394 PHE A C 1
ATOM 3230 O O . PHE A 1 394 ? 24.850 -1.034 11.710 1.00 88.19 394 PHE A O 1
ATOM 3237 N N . GLN A 1 395 ? 24.800 -3.060 10.752 1.00 85.81 395 GLN A N 1
ATOM 3238 C CA . GLN A 1 395 ? 26.245 -3.297 10.818 1.00 85.81 395 GLN A CA 1
ATOM 3239 C C . GLN A 1 395 ? 26.947 -2.579 9.654 1.00 85.81 395 GLN A C 1
ATOM 3241 O O . GLN A 1 395 ? 26.381 -2.486 8.569 1.00 85.81 395 GLN A O 1
ATOM 3246 N N . ASP A 1 396 ? 28.144 -2.040 9.904 1.00 85.00 396 ASP A N 1
ATOM 3247 C CA . ASP A 1 396 ? 29.034 -1.421 8.903 1.00 85.00 396 ASP A CA 1
ATOM 3248 C C . ASP A 1 396 ? 28.391 -0.335 8.014 1.00 85.00 396 ASP A C 1
ATOM 3250 O O . ASP A 1 396 ? 28.663 -0.200 6.822 1.00 85.00 396 ASP A O 1
ATOM 3254 N N . MET A 1 397 ? 27.527 0.488 8.615 1.00 88.44 397 MET A N 1
ATOM 3255 C CA . MET A 1 397 ? 26.781 1.535 7.915 1.00 88.44 397 MET A CA 1
ATOM 3256 C C . MET A 1 397 ? 27.677 2.670 7.401 1.00 88.44 397 MET A C 1
ATOM 3258 O O . MET A 1 397 ? 28.253 3.434 8.181 1.00 88.44 397 MET A O 1
ATOM 3262 N N . SER A 1 398 ? 27.701 2.857 6.078 1.00 88.25 398 SER A N 1
ATOM 3263 C CA . SER A 1 398 ? 28.335 4.015 5.439 1.00 88.25 398 SER A CA 1
ATOM 3264 C C . SER A 1 398 ? 27.593 5.329 5.759 1.00 88.25 398 SER A C 1
ATOM 3266 O O . SER A 1 398 ? 26.418 5.337 6.142 1.00 88.25 398 SER A O 1
ATOM 3268 N N . LYS A 1 399 ? 28.246 6.483 5.543 1.00 88.62 399 LYS A N 1
ATOM 3269 C CA . LYS A 1 399 ? 27.597 7.807 5.668 1.00 88.62 399 LYS A CA 1
ATOM 3270 C C . LYS A 1 399 ? 26.367 7.932 4.760 1.00 88.62 399 LYS A C 1
ATOM 3272 O O . LYS A 1 399 ? 25.370 8.532 5.157 1.00 88.62 399 LYS A O 1
ATOM 3277 N N . LEU A 1 400 ? 26.438 7.367 3.556 1.00 85.19 400 LEU A N 1
ATOM 3278 C CA . LEU A 1 400 ? 25.358 7.407 2.577 1.00 85.19 400 LEU A CA 1
ATOM 3279 C C . LEU A 1 400 ? 24.165 6.554 3.044 1.00 85.19 400 LEU A C 1
ATOM 3281 O O . LEU A 1 400 ? 23.028 7.020 3.009 1.00 85.19 400 LEU A O 1
ATOM 3285 N N . ASN A 1 401 ? 24.434 5.375 3.607 1.00 89.81 401 ASN A N 1
ATOM 3286 C CA . ASN A 1 401 ? 23.421 4.476 4.167 1.00 89.81 401 ASN A CA 1
ATOM 3287 C C . ASN A 1 401 ? 22.679 5.140 5.341 1.00 89.81 401 ASN A C 1
ATOM 3289 O O . ASN A 1 401 ? 21.450 5.091 5.428 1.00 89.81 401 ASN A O 1
ATOM 3293 N N . TRP A 1 402 ? 23.406 5.851 6.212 1.00 90.75 402 TRP A N 1
ATOM 3294 C CA . TRP A 1 402 ? 22.798 6.662 7.273 1.00 90.75 402 TRP A CA 1
ATOM 3295 C C . TRP A 1 402 ? 21.888 7.764 6.728 1.00 90.75 402 TRP A C 1
ATOM 3297 O O . TRP A 1 402 ? 20.809 8.000 7.277 1.00 90.75 402 TRP A O 1
ATOM 3307 N N . MET A 1 403 ? 22.282 8.421 5.633 1.00 88.31 403 MET A N 1
ATOM 3308 C CA . MET A 1 403 ? 21.432 9.417 4.981 1.00 88.31 403 MET A CA 1
ATOM 3309 C C . MET A 1 403 ? 20.151 8.790 4.424 1.00 88.31 403 MET A C 1
ATOM 3311 O O . MET A 1 403 ? 19.088 9.391 4.586 1.00 88.31 403 MET A O 1
ATOM 3315 N N . VAL A 1 404 ? 20.210 7.591 3.833 1.00 90.38 404 VAL A N 1
ATOM 3316 C CA . VAL A 1 404 ? 19.015 6.866 3.359 1.00 90.38 404 VAL A CA 1
ATOM 3317 C C . VAL A 1 404 ? 18.072 6.564 4.519 1.00 90.38 404 VAL A C 1
ATOM 3319 O O . VAL A 1 404 ? 16.878 6.858 4.424 1.00 90.38 404 VAL A O 1
ATOM 3322 N N . TYR A 1 405 ? 18.595 6.043 5.631 1.00 93.25 405 TYR A N 1
ATOM 3323 C CA . TYR A 1 405 ? 17.805 5.733 6.824 1.00 93.25 405 TYR A CA 1
ATOM 3324 C C . TYR A 1 405 ? 17.102 6.974 7.395 1.00 93.25 405 TYR A C 1
ATOM 3326 O O . TYR A 1 405 ? 15.876 6.987 7.537 1.00 93.25 405 TYR A O 1
ATOM 3334 N N . ILE A 1 406 ? 17.860 8.044 7.668 1.00 91.94 406 ILE A N 1
ATOM 3335 C CA . ILE A 1 406 ? 17.330 9.292 8.240 1.00 91.94 406 ILE A CA 1
ATOM 3336 C C . ILE A 1 406 ? 16.296 9.915 7.298 1.00 91.94 406 ILE A C 1
ATOM 3338 O O . ILE A 1 406 ? 15.206 10.291 7.733 1.00 91.94 406 ILE A O 1
ATOM 3342 N N . SER A 1 407 ? 16.600 9.978 5.999 1.00 90.69 407 SER A N 1
ATOM 3343 C CA . SER A 1 407 ? 15.683 10.537 5.001 1.00 90.69 407 SER A CA 1
ATOM 3344 C C . SER A 1 407 ? 14.394 9.724 4.916 1.00 90.69 407 SER A C 1
ATOM 3346 O O . SER A 1 407 ? 13.307 10.298 4.910 1.00 90.69 407 SER A O 1
ATOM 3348 N N . SER A 1 408 ? 14.494 8.392 4.934 1.00 93.88 408 SER A N 1
ATOM 3349 C CA . SER A 1 408 ? 13.331 7.500 4.926 1.00 93.88 408 SER A CA 1
ATOM 3350 C C . SER A 1 408 ? 12.467 7.690 6.171 1.00 93.88 408 SER A C 1
ATOM 3352 O O . SER A 1 408 ? 11.246 7.752 6.054 1.00 93.88 408 SER A O 1
ATOM 3354 N N . LYS A 1 409 ? 13.066 7.882 7.354 1.00 93.06 409 LYS A N 1
ATOM 3355 C CA . LYS A 1 409 ? 12.318 8.192 8.584 1.00 93.06 409 LYS A CA 1
ATOM 3356 C C . LYS A 1 409 ? 11.613 9.541 8.526 1.00 93.06 409 LYS A C 1
ATOM 3358 O O . LYS A 1 409 ? 10.452 9.629 8.919 1.00 93.06 409 LYS A O 1
ATOM 3363 N N . ILE A 1 410 ? 12.270 10.576 8.007 1.00 93.56 410 ILE A N 1
ATOM 3364 C CA . ILE A 1 410 ? 11.642 11.893 7.826 1.00 93.56 410 ILE A CA 1
ATOM 3365 C C . ILE A 1 410 ? 10.455 11.782 6.864 1.00 93.56 410 ILE A C 1
ATOM 3367 O O . ILE A 1 410 ? 9.370 12.281 7.164 1.00 93.56 410 ILE A O 1
ATOM 3371 N N . ILE A 1 411 ? 10.634 11.091 5.735 1.00 93.12 411 ILE A N 1
ATOM 3372 C CA . ILE A 1 411 ? 9.562 10.861 4.762 1.00 93.12 411 ILE A CA 1
ATOM 3373 C C . ILE A 1 411 ? 8.415 10.079 5.410 1.00 93.12 411 ILE A C 1
ATOM 3375 O O . ILE A 1 411 ? 7.263 10.490 5.278 1.00 93.12 411 ILE A O 1
ATOM 3379 N N . LEU A 1 412 ? 8.708 9.004 6.146 1.00 93.00 412 LEU A N 1
ATOM 3380 C CA . LEU A 1 412 ? 7.698 8.205 6.838 1.00 93.00 412 LEU A CA 1
ATOM 3381 C C . LEU A 1 412 ? 6.881 9.058 7.812 1.00 93.00 412 LEU A C 1
ATOM 3383 O O . LEU A 1 412 ? 5.657 9.040 7.739 1.00 93.00 412 LEU A O 1
ATOM 3387 N N . LEU A 1 413 ? 7.540 9.867 8.648 1.00 91.06 413 LEU A N 1
ATOM 3388 C CA . LEU A 1 413 ? 6.866 10.765 9.587 1.00 91.06 413 LEU A CA 1
ATOM 3389 C C . LEU A 1 413 ? 5.945 11.751 8.858 1.00 91.06 413 LEU A C 1
ATOM 3391 O O . LEU A 1 413 ? 4.793 11.940 9.251 1.00 91.06 413 LEU A O 1
ATOM 3395 N N . ILE A 1 414 ? 6.429 12.365 7.773 1.00 90.38 414 ILE A N 1
ATOM 3396 C CA . ILE A 1 414 ? 5.617 13.276 6.959 1.00 90.38 414 ILE A CA 1
ATOM 3397 C C . ILE A 1 414 ? 4.397 12.537 6.408 1.00 90.38 414 ILE A C 1
ATOM 3399 O O . ILE A 1 414 ? 3.287 13.060 6.496 1.00 90.38 414 ILE A O 1
ATOM 3403 N N . LEU A 1 415 ? 4.557 11.328 5.867 1.00 89.25 415 LEU A N 1
ATOM 3404 C CA . LEU A 1 415 ? 3.451 10.545 5.311 1.00 89.25 415 LEU A CA 1
ATOM 3405 C C . LEU A 1 415 ? 2.441 10.136 6.391 1.00 89.25 415 LEU A C 1
ATOM 3407 O O . LEU A 1 415 ? 1.240 10.351 6.217 1.00 89.25 415 LEU A O 1
ATOM 3411 N N . GLU A 1 416 ? 2.912 9.616 7.523 1.00 85.88 416 GLU A N 1
ATOM 3412 C CA . GLU A 1 416 ? 2.075 9.178 8.643 1.00 85.88 416 GLU A CA 1
ATOM 3413 C C . GLU A 1 416 ? 1.303 10.331 9.281 1.00 85.88 416 GLU A C 1
ATOM 3415 O O . GLU A 1 416 ? 0.196 10.121 9.769 1.00 85.88 416 GLU A O 1
ATOM 3420 N N . VAL A 1 417 ? 1.828 11.558 9.250 1.00 84.44 417 VAL A N 1
ATOM 3421 C CA . VAL A 1 417 ? 1.128 12.752 9.746 1.00 84.44 417 VAL A CA 1
ATOM 3422 C C . VAL A 1 417 ? 0.189 13.333 8.684 1.00 84.44 417 VAL A C 1
ATOM 3424 O O . VAL A 1 417 ? -0.984 13.595 8.960 1.00 84.44 417 VAL A O 1
ATOM 3427 N N . THR A 1 418 ? 0.672 13.539 7.459 1.00 84.00 418 THR A N 1
ATOM 3428 C CA . THR A 1 418 ? -0.067 14.278 6.420 1.00 84.00 418 THR A CA 1
ATOM 3429 C C . THR A 1 418 ? -1.210 13.476 5.811 1.00 84.00 418 THR A C 1
ATOM 3431 O O . THR A 1 418 ? -2.285 14.042 5.597 1.00 84.00 418 THR A O 1
ATOM 3434 N N . ILE A 1 419 ? -1.030 12.173 5.557 1.00 82.75 419 ILE A N 1
ATOM 3435 C CA . ILE A 1 419 ? -2.052 11.342 4.907 1.00 82.75 419 ILE A CA 1
ATOM 3436 C C . ILE A 1 419 ? -3.318 11.263 5.775 1.00 82.75 419 ILE A C 1
ATOM 3438 O O . ILE A 1 419 ? -4.387 11.640 5.275 1.00 82.75 419 ILE A O 1
ATOM 3442 N N . PRO A 1 420 ? -3.262 10.865 7.066 1.00 77.81 420 PRO A N 1
ATOM 3443 C CA . PRO A 1 420 ? -4.458 10.805 7.904 1.00 77.81 420 PRO A CA 1
ATOM 3444 C C . PRO A 1 420 ? -5.137 12.165 8.045 1.00 77.81 420 PRO A C 1
ATOM 3446 O O . PRO A 1 420 ? -6.360 12.252 7.924 1.00 77.81 420 PRO A O 1
ATOM 3449 N N . GLN A 1 421 ? -4.363 13.240 8.228 1.00 76.69 421 GLN A N 1
ATOM 3450 C CA . GLN A 1 421 ? -4.905 14.597 8.325 1.00 76.69 421 GLN A CA 1
ATOM 3451 C C . GLN A 1 421 ? -5.617 15.026 7.039 1.00 76.69 421 GLN A C 1
ATOM 3453 O O . GLN A 1 421 ? -6.726 15.561 7.098 1.00 76.69 421 GLN A O 1
ATOM 3458 N N . TYR A 1 422 ? -5.026 14.763 5.871 1.00 78.56 422 TYR A N 1
ATOM 3459 C CA . TYR A 1 422 ? -5.627 15.088 4.582 1.00 78.56 422 TYR A CA 1
ATOM 3460 C C . TYR A 1 422 ? -6.951 14.351 4.375 1.00 78.56 422 TYR A C 1
ATOM 3462 O O . TYR A 1 422 ? -7.970 14.985 4.077 1.00 78.56 422 TYR A O 1
ATOM 3470 N N . PHE A 1 423 ? -6.960 13.028 4.577 1.00 71.75 423 PHE A N 1
ATOM 3471 C CA . PHE A 1 423 ? -8.178 12.220 4.486 1.00 71.75 423 PHE A CA 1
ATOM 3472 C C . PHE A 1 423 ? -9.251 12.735 5.443 1.00 71.75 423 PHE A C 1
ATOM 3474 O O . PHE A 1 423 ? -10.409 12.898 5.060 1.00 71.75 423 PHE A O 1
ATOM 3481 N N . PHE A 1 424 ? -8.863 13.081 6.664 1.00 71.06 424 PHE A N 1
ATOM 3482 C CA . PHE A 1 424 ? -9.779 13.565 7.680 1.00 71.06 424 PHE A CA 1
ATOM 3483 C C . PHE A 1 424 ? -10.380 14.942 7.351 1.00 71.06 424 PHE A C 1
ATOM 3485 O O . PHE A 1 424 ? -11.596 15.131 7.442 1.00 71.06 424 PHE A O 1
ATOM 3492 N N . ILE A 1 425 ? -9.569 15.892 6.873 1.00 72.44 425 ILE A N 1
ATOM 3493 C CA . ILE A 1 425 ? -10.041 17.196 6.376 1.00 72.44 425 ILE A CA 1
ATOM 3494 C C . ILE A 1 425 ? -11.006 17.006 5.202 1.00 72.44 425 ILE A C 1
ATOM 3496 O O . ILE A 1 425 ? -12.044 17.672 5.129 1.00 72.44 425 ILE A O 1
ATOM 3500 N N . LYS A 1 426 ? -10.677 16.097 4.278 1.00 69.62 426 LYS A N 1
ATOM 3501 C CA . LYS A 1 426 ? -11.515 15.787 3.118 1.00 69.62 426 LYS A CA 1
ATOM 3502 C C . LYS A 1 426 ? -12.830 15.125 3.510 1.00 69.62 426 LYS A C 1
ATOM 3504 O O . LYS A 1 426 ? -13.822 15.415 2.860 1.00 69.62 426 LYS A O 1
ATOM 3509 N N . ILE A 1 427 ? -12.862 14.321 4.571 1.00 66.06 427 ILE A N 1
ATOM 3510 C CA . ILE A 1 427 ? -14.105 13.735 5.087 1.00 66.06 427 ILE A CA 1
ATOM 3511 C C . ILE A 1 427 ? -14.977 14.787 5.802 1.00 66.06 427 ILE A C 1
ATOM 3513 O O . ILE A 1 427 ? -16.208 14.768 5.731 1.00 66.06 427 ILE A O 1
ATOM 3517 N N . ARG A 1 428 ? -14.352 15.758 6.479 1.00 65.62 428 ARG A N 1
ATOM 3518 C CA . ARG A 1 428 ? -15.067 16.867 7.136 1.00 65.62 428 ARG A CA 1
ATOM 3519 C C . ARG A 1 428 ? -15.744 17.804 6.143 1.00 65.62 428 ARG A C 1
ATOM 3521 O O . ARG A 1 428 ? -16.880 18.233 6.374 1.00 65.62 428 ARG A O 1
ATOM 3528 N N . LYS A 1 429 ? -15.055 18.128 5.048 1.00 64.94 429 LYS A N 1
ATOM 3529 C CA . LYS A 1 429 ? -15.631 18.862 3.916 1.00 64.94 429 LYS A CA 1
ATOM 3530 C C . LYS A 1 429 ? -16.602 17.899 3.221 1.00 64.94 429 LYS A C 1
ATOM 3532 O O . LYS A 1 429 ? -16.212 16.791 2.907 1.00 64.94 429 LYS A O 1
ATOM 3537 N N . LYS A 1 430 ? -17.876 18.259 3.023 1.00 55.44 430 LYS A N 1
ATOM 3538 C CA . LYS A 1 430 ? -18.904 17.394 2.394 1.00 55.44 430 LYS A CA 1
ATOM 3539 C C . LYS A 1 430 ? -18.576 17.103 0.914 1.00 55.44 430 LYS A C 1
ATOM 3541 O O . LYS A 1 430 ? -19.213 17.646 0.019 1.00 55.44 430 LYS A O 1
ATOM 3546 N N . ILE A 1 431 ? -17.541 16.317 0.653 1.00 60.16 431 ILE A N 1
ATOM 3547 C CA . ILE A 1 431 ? -17.060 16.003 -0.689 1.00 60.16 431 ILE A CA 1
ATOM 3548 C C . ILE A 1 431 ? -17.892 14.863 -1.262 1.00 60.16 431 ILE A C 1
ATOM 3550 O O . ILE A 1 431 ? -18.383 14.008 -0.531 1.00 60.16 431 ILE A O 1
ATOM 3554 N N . ASP A 1 432 ? -18.063 14.871 -2.580 1.00 61.72 432 ASP A N 1
ATOM 3555 C CA . ASP A 1 432 ? -18.679 13.768 -3.304 1.00 61.72 432 ASP A CA 1
ATOM 3556 C C . ASP A 1 432 ? -17.873 12.469 -3.093 1.00 61.72 432 ASP A C 1
ATOM 3558 O O . ASP A 1 432 ? -16.741 12.331 -3.563 1.00 61.72 432 ASP A O 1
ATOM 3562 N N . TYR A 1 433 ? -18.467 11.517 -2.368 1.00 66.38 433 TYR A N 1
ATOM 3563 C CA . TYR A 1 433 ? -17.912 10.186 -2.099 1.00 66.38 433 TYR A CA 1
ATOM 3564 C C . TYR A 1 433 ? -18.271 9.164 -3.185 1.00 66.38 433 TYR A C 1
ATOM 3566 O O . TYR A 1 433 ? -18.121 7.961 -2.969 1.00 66.38 433 TYR A O 1
ATOM 3574 N N . SER A 1 434 ? -18.735 9.602 -4.362 1.00 70.12 434 SER A N 1
ATOM 3575 C CA . SER A 1 434 ? -19.038 8.717 -5.494 1.00 70.12 434 SER A CA 1
ATOM 3576 C C . SER A 1 434 ? -17.867 7.801 -5.866 1.00 70.12 434 SER A C 1
ATOM 3578 O O . SER A 1 434 ? -18.091 6.675 -6.323 1.00 70.12 434 SER A O 1
ATOM 3580 N N . TRP A 1 435 ? -16.633 8.245 -5.597 1.00 76.94 435 TRP A N 1
ATOM 3581 C CA . TRP A 1 435 ? -15.420 7.465 -5.807 1.00 76.94 435 TRP A CA 1
ATOM 3582 C C . TRP A 1 435 ? -15.129 6.412 -4.746 1.00 76.94 435 TRP A C 1
ATOM 3584 O O . TRP A 1 435 ? -14.526 5.389 -5.072 1.00 76.94 435 TRP A O 1
ATOM 3594 N N . LEU A 1 436 ? -15.609 6.613 -3.518 1.00 80.94 436 LEU A N 1
ATOM 3595 C CA . LEU A 1 436 ? -15.354 5.723 -2.391 1.00 80.94 436 LEU A CA 1
ATOM 3596 C C . LEU A 1 436 ? -15.936 4.332 -2.647 1.00 80.94 436 LEU A C 1
ATOM 3598 O O . LEU A 1 436 ? -15.281 3.337 -2.366 1.00 80.94 436 LEU A O 1
ATOM 3602 N N . LYS A 1 437 ? -17.135 4.246 -3.241 1.00 81.19 437 LYS A N 1
ATOM 3603 C CA . LYS A 1 437 ? -17.751 2.953 -3.581 1.00 81.19 437 LYS A CA 1
ATOM 3604 C C . LYS A 1 437 ? -16.884 2.164 -4.564 1.00 81.19 437 LYS A C 1
ATOM 3606 O O . LYS A 1 437 ? -16.615 0.991 -4.332 1.00 81.19 437 LYS A O 1
ATOM 3611 N N . SER A 1 438 ? -16.442 2.808 -5.644 1.00 85.81 438 SER A N 1
ATOM 3612 C CA . SER A 1 438 ? -15.584 2.174 -6.651 1.00 85.81 438 SER A CA 1
ATOM 3613 C C . SER A 1 438 ? -14.237 1.762 -6.053 1.00 85.81 438 SER A C 1
ATOM 3615 O O . SER A 1 438 ? -13.745 0.683 -6.367 1.00 85.81 438 SER A O 1
ATOM 3617 N N . TRP A 1 439 ? -13.681 2.596 -5.167 1.00 90.44 439 TRP A N 1
ATOM 3618 C CA . TRP A 1 439 ? -12.443 2.316 -4.445 1.00 90.44 439 TRP A CA 1
ATOM 3619 C C . TRP A 1 439 ? -12.569 1.111 -3.516 1.00 90.44 439 TRP A C 1
ATOM 3621 O O . TRP A 1 439 ? -11.763 0.199 -3.631 1.00 90.44 439 TRP A O 1
ATOM 3631 N N . VAL A 1 440 ? -13.600 1.058 -2.664 1.00 85.50 440 VAL A N 1
ATOM 3632 C CA . VAL A 1 440 ? -13.831 -0.064 -1.735 1.00 85.50 440 VAL A CA 1
ATOM 3633 C C . VAL A 1 440 ? -13.961 -1.387 -2.485 1.00 85.50 440 VAL A C 1
ATOM 3635 O O . VAL A 1 440 ? -13.423 -2.391 -2.030 1.00 85.50 440 VAL A O 1
ATOM 3638 N N . ILE A 1 441 ? -14.638 -1.399 -3.637 1.00 85.62 441 ILE A N 1
ATOM 3639 C CA . ILE A 1 441 ? -14.775 -2.617 -4.444 1.00 85.62 441 ILE A CA 1
ATOM 3640 C C . ILE A 1 441 ? -13.419 -3.034 -5.029 1.00 85.62 441 ILE A C 1
ATOM 3642 O O . ILE A 1 441 ? -13.024 -4.180 -4.838 1.00 85.62 441 ILE A O 1
ATOM 3646 N N . LEU A 1 442 ? -12.687 -2.124 -5.688 1.00 91.69 442 LEU A N 1
ATOM 3647 C CA . LEU A 1 442 ? -11.367 -2.443 -6.256 1.00 91.69 442 LEU A CA 1
ATOM 3648 C C . LEU A 1 442 ? -10.389 -2.896 -5.166 1.00 91.69 442 LEU A C 1
ATOM 3650 O O . LEU A 1 442 ? -9.775 -3.949 -5.281 1.00 91.69 442 LEU A O 1
ATOM 3654 N N . PHE A 1 443 ? -10.294 -2.133 -4.077 1.00 92.94 443 PHE A N 1
ATOM 3655 C CA . PHE A 1 443 ? -9.454 -2.454 -2.929 1.00 92.94 443 PHE A CA 1
ATOM 3656 C C . PHE A 1 443 ? -9.833 -3.801 -2.305 1.00 92.94 443 PHE A C 1
ATOM 3658 O O . PHE A 1 443 ? -8.951 -4.596 -1.991 1.00 92.94 443 PHE A O 1
ATOM 3665 N N . GLY A 1 444 ? -11.132 -4.082 -2.162 1.00 85.12 444 GLY A N 1
ATOM 3666 C CA . GLY A 1 444 ? -11.641 -5.343 -1.629 1.00 85.12 444 GLY A CA 1
ATOM 3667 C C . GLY A 1 444 ? -11.277 -6.543 -2.500 1.00 85.12 444 GLY A C 1
ATOM 3668 O O . GLY A 1 444 ? -10.765 -7.528 -1.974 1.00 85.12 444 GLY A O 1
ATOM 3669 N N . VAL A 1 445 ? -11.473 -6.449 -3.820 1.00 89.81 445 VAL A N 1
ATOM 3670 C CA . VAL A 1 445 ? -11.104 -7.517 -4.765 1.00 89.81 445 VAL A CA 1
ATOM 3671 C C . VAL A 1 445 ? -9.594 -7.740 -4.765 1.00 89.81 445 VAL A C 1
ATOM 3673 O O . VAL A 1 445 ? -9.147 -8.865 -4.569 1.00 89.81 445 VAL A O 1
ATOM 3676 N N . TYR A 1 446 ? -8.796 -6.680 -4.904 1.00 94.81 446 TYR A N 1
ATOM 3677 C CA . TYR A 1 446 ? -7.337 -6.800 -4.910 1.00 94.81 446 TYR A CA 1
ATOM 3678 C C . TYR A 1 446 ? -6.791 -7.353 -3.592 1.00 94.81 446 TYR A C 1
ATOM 3680 O O . TYR A 1 446 ? -5.898 -8.194 -3.607 1.00 94.81 446 TYR A O 1
ATOM 3688 N N . THR A 1 447 ? -7.349 -6.934 -2.451 1.00 92.25 447 THR A N 1
ATOM 3689 C CA . THR A 1 447 ? -6.966 -7.474 -1.139 1.00 92.25 447 THR A CA 1
ATOM 3690 C C . THR A 1 447 ? -7.357 -8.943 -1.018 1.00 92.25 447 THR A C 1
ATOM 3692 O O . THR A 1 447 ? -6.563 -9.736 -0.523 1.00 92.25 447 THR A O 1
ATOM 3695 N N . ALA A 1 448 ? -8.541 -9.338 -1.496 1.00 86.81 448 ALA A N 1
ATOM 3696 C CA . ALA A 1 448 ? -8.944 -10.740 -1.514 1.00 86.81 448 ALA A CA 1
ATOM 3697 C C . ALA A 1 448 ? -7.970 -11.581 -2.352 1.00 86.81 448 ALA A C 1
ATOM 3699 O O . ALA A 1 448 ? -7.472 -12.593 -1.865 1.00 86.81 448 ALA A O 1
ATOM 3700 N N . CYS A 1 449 ? -7.615 -11.127 -3.558 1.00 89.00 449 CYS A N 1
ATOM 3701 C CA . CYS A 1 449 ? -6.616 -11.799 -4.385 1.00 89.00 449 CYS A CA 1
ATOM 3702 C C . CYS A 1 449 ? -5.239 -11.844 -3.704 1.00 89.00 449 CYS A C 1
ATOM 3704 O O . CYS A 1 449 ? -4.619 -12.902 -3.697 1.00 89.00 449 CYS A O 1
ATOM 3706 N N . LEU A 1 450 ? -4.793 -10.758 -3.057 1.00 92.38 450 LEU A N 1
ATOM 3707 C CA . LEU A 1 450 ? -3.548 -10.733 -2.280 1.00 92.38 450 LEU A CA 1
ATOM 3708 C C . LEU A 1 450 ? -3.547 -11.770 -1.158 1.00 92.38 450 LEU A C 1
ATOM 3710 O O . LEU A 1 450 ? -2.532 -12.418 -0.942 1.00 92.38 450 LEU A O 1
ATOM 3714 N N . LEU A 1 451 ? -4.661 -11.952 -0.449 1.00 86.75 451 LEU A N 1
ATOM 3715 C CA . LEU A 1 451 ? -4.762 -12.973 0.596 1.00 86.75 451 LEU A CA 1
ATOM 3716 C C . LEU A 1 451 ? -4.665 -14.393 0.019 1.00 86.75 451 LEU A C 1
ATOM 3718 O O . LEU A 1 451 ? -4.079 -15.262 0.661 1.00 86.75 451 LEU A O 1
ATOM 3722 N N . LEU A 1 452 ? -5.185 -14.618 -1.194 1.00 84.62 452 LEU A N 1
ATOM 3723 C CA . LEU A 1 452 ? -5.080 -15.901 -1.897 1.00 84.62 452 LEU A CA 1
ATOM 3724 C C . LEU A 1 452 ? -3.650 -16.204 -2.368 1.00 84.62 452 LEU A C 1
ATOM 3726 O O . LEU A 1 452 ? -3.242 -17.364 -2.349 1.00 84.62 452 LEU A O 1
ATOM 3730 N N . VAL A 1 453 ? -2.881 -15.181 -2.756 1.00 87.69 453 VAL A N 1
ATOM 3731 C CA . VAL A 1 453 ? -1.475 -15.324 -3.181 1.00 87.69 453 VAL A CA 1
ATOM 3732 C C . VAL A 1 453 ? -0.467 -14.855 -2.134 1.00 87.69 453 VAL A C 1
ATOM 3734 O O . VAL A 1 453 ? 0.690 -14.627 -2.476 1.00 87.69 453 VAL A O 1
ATOM 3737 N N . TRP A 1 454 ? -0.874 -14.677 -0.873 1.00 88.81 454 TRP A N 1
ATOM 3738 C CA . TRP A 1 454 ? -0.040 -14.056 0.162 1.00 88.81 454 TRP A CA 1
ATOM 3739 C C . TRP A 1 454 ? 1.342 -14.731 0.239 1.00 88.81 454 TRP A C 1
ATOM 3741 O O . TRP A 1 454 ? 1.385 -15.962 0.195 1.00 88.81 454 TRP A O 1
ATOM 3751 N N . PRO A 1 455 ? 2.459 -13.985 0.381 1.00 89.94 455 PRO A N 1
ATOM 3752 C CA . PRO A 1 455 ? 2.577 -12.532 0.532 1.00 89.94 455 PRO A CA 1
ATOM 3753 C C . PRO A 1 455 ? 2.734 -11.804 -0.814 1.00 89.94 455 PRO A C 1
ATOM 3755 O O . PRO A 1 455 ? 3.444 -10.806 -0.872 1.00 89.94 455 PRO A O 1
ATOM 3758 N N . GLY A 1 456 ? 2.131 -12.320 -1.888 1.00 91.25 456 GLY A N 1
ATOM 3759 C CA . GLY A 1 456 ? 2.218 -11.788 -3.245 1.00 91.25 456 GLY A CA 1
ATOM 3760 C C . GLY A 1 456 ? 2.883 -12.717 -4.253 1.00 91.25 456 GLY A C 1
ATOM 3761 O O . GLY A 1 456 ? 3.330 -13.826 -3.935 1.00 91.25 456 GLY A O 1
ATOM 3762 N N . ILE A 1 457 ? 3.003 -12.224 -5.480 1.00 89.88 457 ILE A N 1
ATOM 3763 C CA . ILE A 1 457 ? 3.761 -12.859 -6.555 1.00 89.88 457 ILE A CA 1
ATOM 3764 C C . ILE A 1 457 ? 5.159 -12.250 -6.525 1.00 89.88 457 ILE A C 1
ATOM 3766 O O . ILE A 1 457 ? 5.303 -11.039 -6.589 1.00 89.88 457 ILE A O 1
ATOM 3770 N N . TRP A 1 458 ? 6.174 -13.087 -6.360 1.00 88.12 458 TRP A N 1
ATOM 3771 C CA . TRP A 1 458 ? 7.578 -12.686 -6.266 1.00 88.12 458 TRP A CA 1
ATOM 3772 C C . TRP A 1 458 ? 8.362 -13.595 -7.194 1.00 88.12 458 TRP A C 1
ATOM 3774 O O . TRP A 1 458 ? 8.069 -14.798 -7.221 1.00 88.12 458 TRP A O 1
ATOM 3784 N N . ASN A 1 459 ? 9.285 -13.031 -7.971 1.00 80.19 459 ASN A N 1
ATOM 3785 C CA . ASN A 1 459 ? 9.973 -13.803 -8.989 1.00 80.19 459 ASN A CA 1
ATOM 3786 C C . ASN A 1 459 ? 11.470 -13.527 -9.024 1.00 80.19 459 ASN A C 1
ATOM 3788 O O . ASN A 1 459 ? 12.213 -14.365 -8.545 1.00 80.19 459 ASN A O 1
ATOM 3792 N N . ASN A 1 460 ? 11.898 -12.368 -9.525 1.00 79.81 460 ASN A N 1
ATOM 3793 C CA . ASN A 1 460 ? 13.273 -12.124 -9.961 1.00 79.81 460 ASN A CA 1
ATOM 3794 C C . ASN A 1 460 ? 13.863 -10.907 -9.229 1.00 79.81 460 ASN A C 1
ATOM 3796 O O . ASN A 1 460 ? 14.251 -10.999 -8.064 1.00 79.81 460 ASN A O 1
ATOM 3800 N N . ASP A 1 461 ? 13.871 -9.749 -9.898 1.00 83.62 461 ASP A N 1
ATOM 3801 C CA . ASP A 1 461 ? 14.491 -8.495 -9.456 1.00 83.62 461 ASP A CA 1
ATOM 3802 C C . ASP A 1 461 ? 14.019 -8.024 -8.075 1.00 83.62 461 ASP A C 1
ATOM 3804 O O . ASP A 1 461 ? 14.726 -7.293 -7.384 1.00 83.62 461 ASP A O 1
ATOM 3808 N N . GLU A 1 462 ? 12.828 -8.436 -7.645 1.00 88.94 462 GLU A N 1
ATOM 3809 C CA . GLU A 1 462 ? 12.255 -8.041 -6.359 1.00 88.94 462 GLU A CA 1
ATOM 3810 C C . GLU A 1 462 ? 13.057 -8.603 -5.181 1.00 88.94 462 GLU A C 1
ATOM 3812 O O . GLU A 1 462 ? 13.205 -7.931 -4.158 1.00 88.94 462 GLU A O 1
ATOM 3817 N N . PHE A 1 463 ? 13.606 -9.815 -5.323 1.00 89.19 463 PHE A N 1
ATOM 3818 C CA . PHE A 1 463 ? 14.481 -10.401 -4.308 1.00 89.19 463 PHE A CA 1
ATOM 3819 C C . PHE A 1 463 ? 15.835 -9.695 -4.262 1.00 89.19 463 PHE A C 1
ATOM 3821 O O . PHE A 1 463 ? 16.358 -9.473 -3.170 1.00 89.19 463 PHE A O 1
ATOM 3828 N N . LEU A 1 464 ? 16.355 -9.270 -5.418 1.00 88.88 464 LEU A N 1
ATOM 3829 C CA . LEU A 1 464 ? 17.564 -8.454 -5.491 1.00 88.88 464 LEU A CA 1
ATOM 3830 C C . LEU A 1 464 ? 17.360 -7.108 -4.784 1.00 88.88 464 LEU A C 1
ATOM 3832 O O . LEU A 1 464 ? 18.159 -6.757 -3.923 1.00 88.88 464 LEU A O 1
ATOM 3836 N N . ILE A 1 465 ? 16.245 -6.411 -5.052 1.00 91.88 465 ILE A N 1
ATOM 3837 C CA . ILE A 1 465 ? 15.888 -5.172 -4.339 1.00 91.88 465 ILE A CA 1
ATOM 3838 C C . ILE A 1 465 ? 15.853 -5.424 -2.829 1.00 91.88 465 ILE A C 1
ATOM 3840 O O . ILE A 1 465 ? 16.468 -4.666 -2.086 1.00 91.88 465 ILE A O 1
ATOM 3844 N N . LEU A 1 466 ? 15.170 -6.483 -2.367 1.00 91.94 466 LEU A N 1
ATOM 3845 C CA . LEU A 1 466 ? 15.100 -6.820 -0.940 1.00 91.94 466 LEU A CA 1
ATOM 3846 C C . LEU A 1 466 ? 16.484 -7.027 -0.318 1.00 91.94 466 LEU A C 1
ATOM 3848 O O . LEU A 1 466 ? 16.733 -6.494 0.760 1.00 91.94 466 LEU A O 1
ATOM 3852 N N . GLY A 1 467 ? 17.369 -7.772 -0.983 1.00 90.56 467 GLY A N 1
ATOM 3853 C CA . GLY A 1 467 ? 18.738 -7.996 -0.512 1.00 90.56 467 GLY A CA 1
ATOM 3854 C C . GLY A 1 467 ? 19.546 -6.703 -0.395 1.00 90.56 467 GLY A C 1
ATOM 3855 O O . GLY A 1 467 ? 20.225 -6.484 0.610 1.00 90.56 467 GLY A O 1
ATOM 3856 N N . THR A 1 468 ? 19.419 -5.816 -1.385 1.00 90.50 468 THR A N 1
ATOM 3857 C CA . THR A 1 468 ? 20.101 -4.515 -1.410 1.00 90.50 468 THR A CA 1
ATOM 3858 C C . THR A 1 468 ? 19.581 -3.587 -0.309 1.00 90.50 468 THR A C 1
ATOM 3860 O O . THR A 1 468 ? 20.357 -3.085 0.507 1.00 90.50 468 THR A O 1
ATOM 3863 N N . ILE A 1 469 ? 18.258 -3.409 -0.203 1.00 92.50 469 ILE A N 1
ATOM 3864 C CA . ILE A 1 469 ? 17.682 -2.486 0.786 1.00 92.50 469 ILE A CA 1
ATOM 3865 C C . ILE A 1 469 ? 17.820 -2.981 2.227 1.00 92.50 469 ILE A C 1
ATOM 3867 O O . ILE A 1 469 ? 17.756 -2.170 3.150 1.00 92.50 469 ILE A O 1
ATOM 3871 N N . GLN A 1 470 ? 18.027 -4.287 2.442 1.00 91.75 470 GLN A N 1
ATOM 3872 C CA . GLN A 1 470 ? 18.299 -4.852 3.764 1.00 91.75 470 GLN A CA 1
ATOM 3873 C C . GLN A 1 470 ? 19.511 -4.176 4.427 1.00 91.75 470 GLN A C 1
ATOM 3875 O O . GLN A 1 470 ? 19.518 -3.994 5.643 1.00 91.75 470 GLN A O 1
ATOM 3880 N N . HIS A 1 471 ? 20.486 -3.754 3.619 1.00 90.62 471 HIS A N 1
ATOM 3881 C CA . HIS A 1 471 ? 21.723 -3.095 4.043 1.00 90.62 471 HIS A CA 1
ATOM 3882 C C . HIS A 1 471 ? 21.701 -1.575 3.812 1.00 90.62 471 HIS A C 1
ATOM 3884 O O . HIS A 1 471 ? 22.750 -0.933 3.831 1.00 90.62 471 HIS A O 1
ATOM 3890 N N . TRP A 1 472 ? 20.512 -0.989 3.608 1.00 90.62 472 TRP A N 1
ATOM 3891 C CA . TRP A 1 472 ? 20.307 0.443 3.333 1.00 90.62 472 TRP A CA 1
ATOM 3892 C C . TRP A 1 472 ? 20.961 0.960 2.048 1.00 90.62 472 TRP A C 1
ATOM 3894 O O . TRP A 1 472 ? 21.163 2.169 1.906 1.00 90.62 472 TRP A O 1
ATOM 3904 N N . ASP A 1 473 ? 21.258 0.059 1.118 1.00 88.56 473 ASP A N 1
ATOM 3905 C CA . ASP A 1 473 ? 21.774 0.404 -0.199 1.00 88.56 473 ASP A CA 1
ATOM 3906 C C . ASP A 1 473 ? 20.623 0.562 -1.214 1.00 88.56 473 ASP A C 1
ATOM 3908 O O . ASP A 1 473 ? 19.470 0.206 -0.941 1.00 88.56 473 ASP A O 1
ATOM 3912 N N . ILE A 1 474 ? 20.912 1.127 -2.386 1.00 87.62 474 ILE A N 1
ATOM 3913 C CA . ILE A 1 474 ? 19.920 1.455 -3.413 1.00 87.62 474 ILE A CA 1
ATOM 3914 C C . ILE A 1 474 ? 20.236 0.719 -4.709 1.00 87.62 474 ILE A C 1
ATOM 3916 O O . ILE A 1 474 ? 21.227 1.001 -5.378 1.00 87.62 474 ILE A O 1
ATOM 3920 N N . GLN A 1 475 ? 19.312 -0.140 -5.148 1.00 85.69 475 GLN A N 1
ATOM 3921 C CA . GLN A 1 475 ? 19.439 -0.788 -6.448 1.00 85.69 475 GLN A CA 1
ATOM 3922 C C . GLN A 1 475 ? 19.075 0.192 -7.569 1.00 85.69 475 GLN A C 1
ATOM 3924 O O . GLN A 1 475 ? 17.898 0.352 -7.920 1.00 85.69 475 GLN A O 1
ATOM 3929 N N . PHE A 1 476 ? 20.080 0.867 -8.133 1.00 78.06 476 PHE A N 1
ATOM 3930 C CA . PHE A 1 476 ? 19.876 1.992 -9.051 1.00 78.06 476 PHE A CA 1
ATOM 3931 C C . PHE A 1 476 ? 19.124 1.602 -10.335 1.00 78.06 476 PHE A C 1
ATOM 3933 O O . PHE A 1 476 ? 18.286 2.375 -10.810 1.00 78.06 476 PHE A O 1
ATOM 3940 N N . HIS A 1 477 ? 19.333 0.385 -10.859 1.00 76.38 477 HIS A N 1
ATOM 3941 C CA . HIS A 1 477 ? 18.614 -0.120 -12.037 1.00 76.38 477 HIS A CA 1
ATOM 3942 C C . HIS A 1 477 ? 17.102 -0.163 -11.844 1.00 76.38 477 HIS A C 1
ATOM 3944 O O . HIS A 1 477 ? 16.370 -0.070 -12.827 1.00 76.38 477 HIS A O 1
ATOM 3950 N N . GLN A 1 478 ? 16.630 -0.268 -10.599 1.00 82.31 478 GLN A N 1
ATOM 3951 C CA . GLN A 1 478 ? 15.213 -0.351 -10.248 1.00 82.31 478 GLN A CA 1
ATOM 3952 C C . GLN A 1 478 ? 14.619 0.998 -9.810 1.00 82.31 478 GLN A C 1
ATOM 3954 O O . GLN A 1 478 ? 13.432 1.058 -9.496 1.00 82.31 478 GLN A O 1
ATOM 3959 N N . SER A 1 479 ? 15.382 2.097 -9.911 1.00 85.62 479 SER A N 1
ATOM 3960 C CA . SER A 1 479 ? 15.049 3.464 -9.470 1.00 85.62 479 SER A CA 1
ATOM 3961 C C . SER A 1 479 ? 15.000 3.648 -7.949 1.00 85.62 479 SER A C 1
ATOM 3963 O O . SER A 1 479 ? 14.449 2.832 -7.205 1.00 85.62 479 SER A O 1
ATOM 3965 N N . LEU A 1 480 ? 15.517 4.790 -7.483 1.00 89.00 480 LEU A N 1
ATOM 3966 C CA . LEU A 1 480 ? 15.429 5.239 -6.090 1.00 89.00 480 LEU A CA 1
ATOM 3967 C C . LEU A 1 480 ? 13.993 5.194 -5.536 1.00 89.00 480 LEU A C 1
ATOM 3969 O O . LEU A 1 480 ? 13.802 4.810 -4.385 1.00 89.00 480 LEU A O 1
ATOM 3973 N N . LEU A 1 481 ? 12.974 5.534 -6.340 1.00 90.69 481 LEU A N 1
ATOM 3974 C CA . LEU A 1 481 ? 11.576 5.538 -5.880 1.00 90.69 481 LEU A CA 1
ATOM 3975 C C . LEU A 1 481 ? 11.092 4.143 -5.475 1.00 90.69 481 LEU A C 1
ATOM 3977 O O . LEU A 1 481 ? 10.382 4.012 -4.481 1.00 90.69 481 LEU A O 1
ATOM 3981 N N . THR A 1 482 ? 11.490 3.104 -6.210 1.00 92.44 482 THR A N 1
ATOM 3982 C CA . THR A 1 482 ? 11.117 1.715 -5.902 1.00 92.44 482 THR A CA 1
ATOM 3983 C C . THR A 1 482 ? 11.783 1.249 -4.613 1.00 92.44 482 THR A C 1
ATOM 3985 O O . THR A 1 482 ? 11.119 0.676 -3.753 1.00 92.44 482 THR A O 1
ATOM 3988 N N . ASN A 1 483 ? 13.071 1.558 -4.441 1.00 92.88 483 ASN A N 1
ATOM 3989 C CA . ASN A 1 483 ? 13.812 1.226 -3.224 1.00 92.88 483 ASN A CA 1
ATOM 3990 C C . ASN A 1 483 ? 13.202 1.932 -1.999 1.00 92.88 483 ASN A C 1
ATOM 3992 O O . ASN A 1 483 ? 12.889 1.281 -1.005 1.00 92.88 483 ASN A O 1
ATOM 3996 N N . LEU A 1 484 ? 12.928 3.240 -2.095 1.00 93.44 484 LEU A N 1
ATOM 3997 C CA . LEU A 1 484 ? 12.255 3.993 -1.030 1.00 93.44 484 LEU A CA 1
ATOM 3998 C C . LEU A 1 484 ? 10.855 3.444 -0.737 1.00 93.44 484 LEU A C 1
ATOM 4000 O O . LEU A 1 484 ? 10.474 3.329 0.426 1.00 93.44 484 LEU A O 1
ATOM 4004 N N . PHE A 1 485 ? 10.094 3.070 -1.767 1.00 95.00 485 PHE A N 1
ATOM 4005 C CA . PHE A 1 485 ? 8.782 2.451 -1.592 1.00 95.00 485 PHE A CA 1
ATOM 4006 C C . PHE A 1 485 ? 8.867 1.153 -0.776 1.00 95.00 485 PHE A C 1
ATOM 4008 O O . PHE A 1 485 ? 8.075 0.964 0.151 1.00 95.00 485 PHE A O 1
ATOM 4015 N N . TYR A 1 486 ? 9.845 0.290 -1.066 1.00 95.12 486 TYR A N 1
ATOM 4016 C CA . TYR A 1 486 ? 10.079 -0.936 -0.301 1.00 95.12 486 TYR A CA 1
ATOM 4017 C C . TYR A 1 486 ? 10.489 -0.631 1.144 1.00 95.12 486 TYR A C 1
ATOM 4019 O O . TYR A 1 486 ? 9.883 -1.173 2.070 1.00 95.12 486 TYR A O 1
ATOM 4027 N N . ILE A 1 487 ? 11.460 0.269 1.342 1.00 95.31 487 ILE A N 1
ATOM 4028 C CA . ILE A 1 487 ? 11.956 0.646 2.672 1.00 95.31 487 ILE A CA 1
ATOM 4029 C C . ILE A 1 487 ? 10.802 1.156 3.541 1.00 95.31 487 ILE A C 1
ATOM 4031 O O . ILE A 1 487 ? 10.541 0.601 4.608 1.00 95.31 487 ILE A O 1
ATOM 4035 N N . LEU A 1 488 ? 10.057 2.158 3.062 1.00 95.44 488 LEU A N 1
ATOM 4036 C CA . LEU A 1 488 ? 8.933 2.753 3.792 1.00 95.44 488 LEU A CA 1
ATOM 4037 C C . LEU A 1 488 ? 7.844 1.720 4.109 1.00 95.44 488 LEU A C 1
ATOM 4039 O O . LEU A 1 488 ? 7.279 1.728 5.202 1.00 95.44 488 LEU A O 1
ATOM 4043 N N . SER A 1 489 ? 7.572 0.801 3.180 1.00 94.69 489 SER A N 1
ATOM 4044 C CA . SER A 1 489 ? 6.591 -0.267 3.386 1.00 94.69 489 SER A CA 1
ATOM 4045 C C . SER A 1 489 ? 7.006 -1.234 4.497 1.00 94.69 489 SER A C 1
ATOM 4047 O O . SER A 1 489 ? 6.181 -1.605 5.332 1.00 94.69 489 SER A O 1
ATOM 4049 N N . ILE A 1 490 ? 8.283 -1.619 4.545 1.00 92.50 490 ILE A N 1
ATOM 4050 C CA . ILE A 1 490 ? 8.825 -2.513 5.578 1.00 92.50 490 ILE A CA 1
ATOM 4051 C C . ILE A 1 490 ? 8.876 -1.811 6.943 1.00 92.50 490 ILE A C 1
ATOM 4053 O O . ILE A 1 490 ? 8.554 -2.442 7.951 1.00 92.50 490 ILE A O 1
ATOM 4057 N N . MET A 1 491 ? 9.188 -0.508 6.985 1.00 89.31 491 MET A N 1
ATOM 4058 C CA . MET A 1 491 ? 9.142 0.287 8.223 1.00 89.31 491 MET A CA 1
ATOM 4059 C C . MET A 1 491 ? 7.736 0.306 8.851 1.00 89.31 491 MET A C 1
ATOM 4061 O O . MET A 1 491 ? 7.605 0.267 10.077 1.00 89.31 491 MET A O 1
ATOM 4065 N N . ILE A 1 492 ? 6.674 0.326 8.033 1.00 87.12 492 ILE A N 1
ATOM 4066 C CA . ILE A 1 492 ? 5.281 0.249 8.512 1.00 87.12 492 ILE A CA 1
ATOM 4067 C C . ILE A 1 492 ? 4.985 -1.129 9.114 1.00 87.12 492 ILE A C 1
ATOM 4069 O O . ILE A 1 492 ? 4.406 -1.225 10.199 1.00 87.12 492 ILE A O 1
ATOM 4073 N N . TYR A 1 493 ? 5.361 -2.204 8.417 1.00 85.94 493 TYR A N 1
ATOM 4074 C CA . TYR A 1 493 ? 5.291 -3.566 8.945 1.00 85.94 493 TYR A CA 1
ATOM 4075 C C . TYR A 1 493 ? 6.244 -4.492 8.171 1.00 85.94 493 TYR A C 1
ATOM 4077 O O . TYR A 1 493 ? 6.110 -4.585 6.945 1.00 85.94 493 TYR A O 1
ATOM 4085 N N . PRO A 1 494 ? 7.144 -5.235 8.847 1.00 87.12 494 PRO A N 1
ATOM 4086 C CA . PRO A 1 494 ? 8.227 -5.972 8.200 1.00 87.12 494 PRO A CA 1
ATOM 4087 C C . PRO A 1 494 ? 7.720 -7.279 7.570 1.00 87.12 494 PRO A C 1
ATOM 4089 O O . PRO A 1 494 ? 7.871 -8.373 8.112 1.00 87.12 494 PRO A O 1
ATOM 4092 N N . SER A 1 495 ? 7.059 -7.159 6.419 1.00 87.12 495 SER A N 1
ATOM 4093 C CA . SER A 1 495 ? 6.549 -8.271 5.618 1.00 87.12 495 SER A CA 1
ATOM 4094 C C . SER A 1 495 ? 6.552 -7.925 4.133 1.00 87.12 495 SER A C 1
ATOM 4096 O O . SER A 1 495 ? 6.135 -6.833 3.750 1.00 87.12 495 SER A O 1
ATOM 4098 N N . CYS A 1 496 ? 6.902 -8.899 3.288 1.00 89.62 496 CYS A N 1
ATOM 4099 C CA . CYS A 1 496 ? 6.725 -8.809 1.835 1.00 89.62 496 CYS A CA 1
ATOM 4100 C C . CYS A 1 496 ? 5.277 -8.456 1.447 1.00 89.62 496 CYS A C 1
ATOM 4102 O O . CYS A 1 496 ? 5.040 -7.699 0.508 1.00 89.62 496 CYS A O 1
ATOM 4104 N N . GLY A 1 497 ? 4.297 -8.942 2.218 1.00 91.25 497 GLY A N 1
ATOM 4105 C CA . GLY A 1 497 ? 2.884 -8.668 1.966 1.00 91.25 497 GLY A CA 1
ATOM 4106 C C . GLY A 1 497 ? 2.505 -7.204 2.202 1.00 91.25 497 GLY A C 1
ATOM 4107 O O . GLY A 1 497 ? 1.580 -6.714 1.560 1.00 91.25 497 GLY A O 1
ATOM 4108 N N . THR A 1 498 ? 3.230 -6.478 3.064 1.00 91.75 498 THR A N 1
ATOM 4109 C CA . THR A 1 498 ? 2.987 -5.048 3.326 1.00 91.75 498 THR A CA 1
ATOM 4110 C C . THR A 1 498 ? 3.277 -4.198 2.097 1.00 91.75 498 THR A C 1
ATOM 4112 O O . THR A 1 498 ? 2.484 -3.318 1.771 1.00 91.75 498 THR A O 1
ATOM 4115 N N . ILE A 1 499 ? 4.374 -4.496 1.390 1.00 94.88 499 ILE A N 1
ATOM 4116 C CA . ILE A 1 499 ? 4.790 -3.794 0.165 1.00 94.88 499 ILE A CA 1
ATOM 4117 C C . ILE A 1 499 ? 3.652 -3.841 -0.858 1.00 94.88 499 ILE A C 1
ATOM 4119 O O . ILE A 1 499 ? 3.197 -2.818 -1.371 1.00 94.88 499 ILE A O 1
ATOM 4123 N N . ILE A 1 500 ? 3.112 -5.038 -1.083 1.00 95.50 500 ILE A N 1
ATOM 4124 C CA . ILE A 1 500 ? 2.037 -5.241 -2.052 1.00 95.50 500 ILE A CA 1
ATOM 4125 C C . ILE A 1 500 ? 0.709 -4.699 -1.533 1.00 95.50 500 ILE A C 1
ATOM 4127 O O . ILE A 1 500 ? -0.067 -4.153 -2.307 1.00 95.50 500 ILE A O 1
ATOM 4131 N N . TRP A 1 501 ? 0.436 -4.775 -0.232 1.00 94.94 501 TRP A N 1
ATOM 4132 C CA . TRP A 1 501 ? -0.782 -4.200 0.336 1.00 94.94 501 TRP A CA 1
ATOM 4133 C C . TRP A 1 501 ? -0.837 -2.671 0.175 1.00 94.94 501 TRP A C 1
ATOM 4135 O O . TRP A 1 501 ? -1.882 -2.122 -0.184 1.00 94.94 501 TRP A O 1
ATOM 4145 N N . ILE A 1 502 ? 0.291 -1.976 0.358 1.00 94.88 502 ILE A N 1
ATOM 4146 C CA . ILE A 1 502 ? 0.387 -0.532 0.098 1.00 94.88 502 ILE A CA 1
ATOM 4147 C C . ILE A 1 502 ? 0.241 -0.253 -1.405 1.00 94.88 502 ILE A C 1
ATOM 4149 O O . ILE A 1 502 ? -0.486 0.666 -1.786 1.00 94.88 502 ILE A O 1
ATOM 4153 N N . GLN A 1 503 ? 0.842 -1.079 -2.269 1.00 96.19 503 GLN A N 1
ATOM 4154 C CA . GLN A 1 503 ? 0.643 -0.993 -3.720 1.00 96.19 503 GLN A CA 1
ATOM 4155 C C . GLN A 1 503 ? -0.842 -1.149 -4.095 1.00 96.19 503 GLN A C 1
ATOM 4157 O O . GLN A 1 503 ? -1.388 -0.309 -4.806 1.00 96.19 503 GLN A O 1
ATOM 4162 N N . VAL A 1 504 ? -1.535 -2.150 -3.545 1.00 96.75 504 VAL A N 1
ATOM 4163 C CA . VAL A 1 504 ? -2.982 -2.379 -3.701 1.00 96.75 504 VAL A CA 1
ATOM 4164 C C . VAL A 1 504 ? -3.790 -1.149 -3.275 1.00 96.75 504 VAL A C 1
ATOM 4166 O O . VAL A 1 504 ? -4.725 -0.748 -3.976 1.00 96.75 504 VAL A O 1
ATOM 4169 N N . LEU A 1 505 ? -3.435 -0.516 -2.155 1.00 94.50 505 LEU A N 1
ATOM 4170 C CA . LEU A 1 505 ? -4.091 0.697 -1.668 1.00 94.50 505 LEU A CA 1
ATOM 4171 C C . LEU A 1 505 ? -3.928 1.871 -2.648 1.00 94.50 505 LEU A C 1
ATOM 4173 O O . LEU A 1 505 ? -4.916 2.530 -2.984 1.00 94.50 505 LEU A O 1
ATOM 4177 N N . ILE A 1 506 ? -2.714 2.103 -3.155 1.00 94.75 506 ILE A N 1
ATOM 4178 C CA . ILE A 1 506 ? -2.417 3.191 -4.101 1.00 94.75 506 ILE A CA 1
ATOM 4179 C C . ILE A 1 506 ? -3.090 2.930 -5.457 1.00 94.75 506 ILE A C 1
ATOM 4181 O O . ILE A 1 506 ? -3.812 3.787 -5.975 1.00 94.75 506 ILE A O 1
ATOM 4185 N N . CYS A 1 507 ? -2.910 1.732 -6.017 1.00 96.62 507 CYS A N 1
ATOM 4186 C CA . CYS A 1 507 ? -3.453 1.345 -7.317 1.00 96.62 507 CYS A CA 1
ATOM 4187 C C . CYS A 1 507 ? -4.986 1.346 -7.320 1.00 96.62 507 CYS A C 1
ATOM 4189 O O . CYS A 1 507 ? -5.600 1.874 -8.249 1.00 96.62 507 CYS A O 1
ATOM 4191 N N . SER A 1 508 ? -5.634 0.832 -6.267 1.00 96.00 508 SER A N 1
ATOM 4192 C CA . SER A 1 508 ? -7.098 0.897 -6.153 1.00 96.00 508 SER A CA 1
ATOM 4193 C C . SER A 1 508 ? -7.607 2.338 -6.107 1.00 96.00 508 SER A C 1
ATOM 4195 O O . SER A 1 508 ? -8.622 2.642 -6.740 1.00 96.00 508 SER A O 1
ATOM 4197 N N . PHE A 1 509 ? -6.914 3.243 -5.404 1.00 93.25 509 PHE A N 1
ATOM 4198 C CA . PHE A 1 509 ? -7.290 4.657 -5.328 1.00 93.25 509 PHE A CA 1
ATOM 4199 C C . PHE A 1 509 ? -7.194 5.342 -6.691 1.00 93.25 509 PHE A C 1
ATOM 4201 O O . PHE A 1 509 ? -8.155 5.971 -7.139 1.00 93.25 509 PHE A O 1
ATOM 4208 N N . ILE A 1 510 ? -6.068 5.167 -7.382 1.00 95.50 510 ILE A N 1
ATOM 4209 C CA . ILE A 1 510 ? -5.846 5.738 -8.712 1.00 95.50 510 ILE A CA 1
ATOM 4210 C C . ILE A 1 510 ? -6.826 5.156 -9.742 1.00 95.50 510 ILE A C 1
ATOM 4212 O O . ILE A 1 510 ? -7.411 5.904 -10.531 1.00 95.50 510 ILE A O 1
ATOM 4216 N N . GLY A 1 511 ? -7.048 3.839 -9.719 1.00 95.75 511 GLY A N 1
ATOM 4217 C CA . GLY A 1 511 ? -8.008 3.170 -10.596 1.00 95.75 511 GLY A CA 1
ATOM 4218 C C . GLY A 1 511 ? -9.430 3.688 -10.379 1.00 95.75 511 GLY A C 1
ATOM 4219 O O . GLY A 1 511 ? -10.113 4.065 -11.334 1.00 95.75 511 GLY A O 1
ATOM 4220 N N . ALA A 1 512 ? -9.856 3.813 -9.118 1.00 93.56 512 ALA A N 1
ATOM 4221 C CA . ALA A 1 512 ? -11.153 4.385 -8.775 1.00 93.56 512 ALA A CA 1
ATOM 4222 C C . ALA A 1 512 ? -11.266 5.845 -9.226 1.00 93.56 512 ALA A C 1
ATOM 4224 O O . ALA A 1 512 ? -12.274 6.224 -9.819 1.00 93.56 512 ALA A O 1
ATOM 4225 N N . TYR A 1 513 ? -10.250 6.671 -8.984 1.00 92.56 513 TYR A N 1
ATOM 4226 C CA . TYR A 1 513 ? -10.236 8.064 -9.425 1.00 92.56 513 TYR A CA 1
ATOM 4227 C C . TYR A 1 513 ? -10.415 8.183 -10.947 1.00 92.56 513 TYR A C 1
ATOM 4229 O O . TYR A 1 513 ? -11.333 8.865 -11.411 1.00 92.56 513 TYR A O 1
ATOM 4237 N N . SER A 1 514 ? -9.610 7.444 -11.712 1.00 94.56 514 SER A N 1
ATOM 4238 C CA . SER A 1 514 ? -9.622 7.455 -13.181 1.00 94.56 514 SER A CA 1
ATOM 4239 C C . SER A 1 514 ? -10.962 6.966 -13.742 1.00 94.56 514 SER A C 1
ATOM 4241 O O . SER A 1 514 ? -11.538 7.589 -14.637 1.00 94.56 514 SER A O 1
ATOM 4243 N N . PHE A 1 515 ? -11.533 5.916 -13.142 1.00 94.31 515 PHE A N 1
ATOM 4244 C CA . PHE A 1 515 ? -12.879 5.444 -13.465 1.00 94.31 515 PHE A CA 1
ATOM 4245 C C . PHE A 1 515 ? -13.946 6.522 -13.242 1.00 94.31 515 PHE A C 1
ATOM 4247 O O . PHE A 1 515 ? -14.825 6.707 -14.086 1.00 94.31 515 PHE A O 1
ATOM 4254 N N . ASN A 1 516 ? -13.882 7.273 -12.138 1.00 91.69 516 ASN A N 1
ATOM 4255 C CA . ASN A 1 516 ? -14.895 8.290 -11.856 1.00 91.69 516 ASN A CA 1
ATOM 4256 C C . ASN A 1 516 ? -14.825 9.493 -12.797 1.00 91.69 516 ASN A C 1
ATOM 4258 O O . ASN A 1 516 ? -15.871 10.071 -13.096 1.00 91.69 516 ASN A O 1
ATOM 4262 N N . ILE A 1 517 ? -13.642 9.835 -13.314 1.00 91.44 517 ILE A N 1
ATOM 4263 C CA . ILE A 1 517 ? -13.502 10.858 -14.361 1.00 91.44 517 ILE A CA 1
ATOM 4264 C C . ILE A 1 517 ? -14.305 10.463 -15.606 1.00 91.44 517 ILE A C 1
ATOM 4266 O O . ILE A 1 517 ? -15.068 11.279 -16.131 1.00 91.44 517 ILE A O 1
ATOM 4270 N N . LEU A 1 518 ? -14.204 9.204 -16.047 1.00 92.38 518 LEU A N 1
ATOM 4271 C CA . LEU A 1 518 ? -15.005 8.702 -17.168 1.00 92.38 518 LEU A CA 1
ATOM 4272 C C . LEU A 1 518 ? -16.486 8.594 -16.800 1.00 92.38 518 LEU A C 1
ATOM 4274 O O . LEU A 1 518 ? -17.343 9.036 -17.565 1.00 92.38 518 LEU A O 1
ATOM 4278 N N . LYS A 1 519 ? -16.803 8.075 -15.609 1.00 91.69 519 LYS A N 1
ATOM 4279 C CA . LYS A 1 519 ? -18.181 7.852 -15.146 1.00 91.69 519 LYS A CA 1
ATOM 4280 C C . LYS A 1 519 ? -18.997 9.141 -15.095 1.00 91.69 519 LYS A C 1
ATOM 4282 O O . LYS A 1 519 ? -20.157 9.127 -15.500 1.00 91.69 519 LYS A O 1
ATOM 4287 N N . LYS A 1 520 ? -18.393 10.254 -14.653 1.00 88.88 520 LYS A N 1
ATOM 4288 C CA . LYS A 1 520 ? -19.016 11.591 -14.673 1.00 88.88 520 LYS A CA 1
ATOM 4289 C C . LYS A 1 520 ? -19.421 12.026 -16.086 1.00 88.88 520 LYS A C 1
ATOM 4291 O O . LYS A 1 520 ? -20.340 12.824 -16.236 1.00 88.88 520 LYS A O 1
ATOM 4296 N N . LYS A 1 521 ? -18.743 11.527 -17.126 1.00 87.38 521 LYS A N 1
ATOM 4297 C CA . LYS A 1 521 ? -19.022 11.861 -18.530 1.00 87.38 521 LYS A CA 1
ATOM 4298 C C . LYS A 1 521 ? -19.971 10.860 -19.194 1.00 87.38 521 LYS A C 1
ATOM 4300 O O . LYS A 1 521 ? -20.852 11.291 -19.930 1.00 87.38 521 LYS A O 1
ATOM 4305 N N . ASN A 1 522 ? -19.779 9.560 -18.965 1.00 89.88 522 ASN A N 1
ATOM 4306 C CA . ASN A 1 522 ? -20.659 8.481 -19.413 1.00 89.88 522 ASN A CA 1
ATOM 4307 C C . ASN A 1 522 ? -20.420 7.220 -18.563 1.00 89.88 522 ASN A C 1
ATOM 4309 O O . ASN A 1 522 ? -19.359 6.601 -18.643 1.00 89.88 522 ASN A O 1
ATOM 4313 N N . LYS A 1 523 ? -21.424 6.812 -17.777 1.00 88.25 523 LYS A N 1
ATOM 4314 C CA . LYS A 1 523 ? -21.301 5.660 -16.873 1.00 88.25 523 LYS A CA 1
ATOM 4315 C C . LYS A 1 523 ? -21.086 4.326 -17.596 1.00 88.25 523 LYS A C 1
ATOM 4317 O O . LYS A 1 523 ? -20.374 3.491 -17.061 1.00 88.25 523 LYS A O 1
ATOM 4322 N N . TYR A 1 524 ? -21.680 4.127 -18.775 1.00 89.44 524 TYR A N 1
ATOM 4323 C CA . TYR A 1 524 ? -21.650 2.838 -19.474 1.00 89.44 524 TYR A CA 1
ATOM 4324 C C . TYR A 1 524 ? -20.275 2.574 -20.081 1.00 89.44 524 TYR A C 1
ATOM 4326 O O . TYR A 1 524 ? -19.706 1.511 -19.866 1.00 89.44 524 TYR A O 1
ATOM 4334 N N . ILE A 1 525 ? -19.696 3.578 -20.744 1.00 90.06 525 ILE A N 1
ATOM 4335 C CA . ILE A 1 525 ? -18.349 3.459 -21.317 1.00 90.06 525 ILE A CA 1
ATOM 4336 C C . ILE A 1 525 ? -17.284 3.389 -20.217 1.00 90.06 525 ILE A C 1
ATOM 4338 O O . ILE A 1 525 ? -16.307 2.661 -20.354 1.00 90.06 525 ILE A O 1
ATOM 4342 N N . ALA A 1 526 ? -17.486 4.077 -19.088 1.00 90.56 526 ALA A N 1
ATOM 4343 C CA . ALA A 1 526 ? -16.554 4.008 -17.964 1.00 90.56 526 ALA A CA 1
ATOM 4344 C C . ALA A 1 526 ? -16.348 2.575 -17.436 1.00 90.56 526 ALA A C 1
ATOM 4346 O O . ALA A 1 526 ? -15.267 2.269 -16.934 1.00 90.56 526 ALA A O 1
ATOM 4347 N N . TYR A 1 527 ? -17.345 1.687 -17.561 1.00 90.81 527 TYR A N 1
ATOM 4348 C CA . TYR A 1 527 ? -17.205 0.290 -17.141 1.00 90.81 527 TYR A CA 1
ATOM 4349 C C . TYR A 1 527 ? -16.161 -0.488 -17.950 1.00 90.81 527 TYR A C 1
ATOM 4351 O O . TYR A 1 527 ? -15.621 -1.442 -17.406 1.00 90.81 527 TYR A O 1
ATOM 4359 N N . ALA A 1 528 ? -15.796 -0.066 -19.167 1.00 90.69 528 ALA A N 1
ATOM 4360 C CA . ALA A 1 528 ? -14.711 -0.699 -19.920 1.00 90.69 528 ALA A CA 1
ATOM 4361 C C . ALA A 1 528 ? -13.370 -0.613 -19.167 1.00 90.69 528 ALA A C 1
ATOM 4363 O O . ALA A 1 528 ? -12.690 -1.622 -18.991 1.00 90.69 528 ALA A O 1
ATOM 4364 N N . LEU A 1 529 ? -13.036 0.564 -18.618 1.00 92.88 529 LEU A N 1
ATOM 4365 C CA . LEU A 1 529 ? -11.864 0.718 -17.749 1.00 92.88 529 LEU A CA 1
ATOM 4366 C C . LEU A 1 529 ? -12.002 -0.104 -16.466 1.00 92.88 529 LEU A C 1
ATOM 4368 O O . LEU A 1 529 ? -11.036 -0.699 -16.005 1.00 92.88 529 LEU A O 1
ATOM 4372 N N . TYR A 1 530 ? -13.198 -0.128 -15.877 1.00 90.56 530 TYR A N 1
ATOM 4373 C CA . TYR A 1 530 ? -13.441 -0.882 -14.648 1.00 90.56 530 TYR A CA 1
ATOM 4374 C C . TYR A 1 530 ? -13.227 -2.388 -14.841 1.00 90.56 530 TYR A C 1
ATOM 4376 O O . TYR A 1 530 ? -12.659 -3.038 -13.972 1.00 90.56 530 TYR A O 1
ATOM 4384 N N . ILE A 1 531 ? -13.637 -2.921 -15.996 1.00 90.81 531 ILE A N 1
ATOM 4385 C CA . ILE A 1 531 ? -13.382 -4.305 -16.400 1.00 90.81 531 ILE A CA 1
ATOM 4386 C C . ILE A 1 531 ? -11.882 -4.523 -16.583 1.00 90.81 531 ILE A C 1
ATOM 4388 O O . ILE A 1 531 ? -11.351 -5.448 -15.982 1.00 90.81 531 ILE A O 1
ATOM 4392 N N . ALA A 1 532 ? -11.184 -3.654 -17.322 1.00 92.12 532 ALA A N 1
ATOM 4393 C CA . ALA A 1 532 ? -9.739 -3.782 -17.525 1.00 92.12 532 ALA A CA 1
ATOM 4394 C C . ALA A 1 532 ? -8.948 -3.777 -16.207 1.00 92.12 532 ALA A C 1
ATOM 4396 O O . ALA A 1 532 ? -8.013 -4.557 -16.063 1.00 92.12 532 ALA A O 1
ATOM 4397 N N . LEU A 1 533 ? -9.366 -2.969 -15.225 1.00 94.38 533 LEU A N 1
ATOM 4398 C CA . LEU A 1 533 ? -8.784 -2.944 -13.879 1.00 94.38 533 LEU A CA 1
ATOM 4399 C C . LEU A 1 533 ? -8.987 -4.262 -13.105 1.00 94.38 533 LEU A C 1
ATOM 4401 O O . LEU A 1 533 ? -8.186 -4.599 -12.242 1.00 94.38 533 LEU A O 1
ATOM 4405 N N . LEU A 1 534 ? -10.041 -5.017 -13.414 1.00 93.31 534 LEU A N 1
ATOM 4406 C CA . LEU A 1 534 ? -10.344 -6.317 -12.809 1.00 93.31 534 LEU A CA 1
ATOM 4407 C C . LEU A 1 534 ? -9.874 -7.502 -13.667 1.00 93.31 534 LEU A C 1
ATOM 4409 O O . LEU A 1 534 ? -10.105 -8.651 -13.291 1.00 93.31 534 LEU A O 1
ATOM 4413 N N . MET A 1 535 ? -9.234 -7.249 -14.812 1.00 91.62 535 MET A N 1
ATOM 4414 C CA . MET A 1 535 ? -8.717 -8.316 -15.660 1.00 91.62 535 MET A CA 1
ATOM 4415 C C . MET A 1 535 ? -7.460 -8.955 -15.054 1.00 91.62 535 MET A C 1
ATOM 4417 O O . MET A 1 535 ? -6.688 -8.276 -14.366 1.00 91.62 535 MET A O 1
ATOM 4421 N N . PRO A 1 536 ? -7.217 -10.248 -15.337 1.00 92.00 536 PRO A N 1
ATOM 4422 C CA . PRO A 1 536 ? -6.087 -10.986 -14.781 1.00 92.00 536 PRO A CA 1
ATOM 4423 C C . PRO A 1 536 ? -4.709 -10.327 -14.950 1.00 92.00 536 PRO A C 1
ATOM 4425 O O . PRO A 1 536 ? -3.991 -10.307 -13.951 1.00 92.00 536 PRO A O 1
ATOM 4428 N N . PRO A 1 537 ? -4.343 -9.698 -16.092 1.00 91.44 537 PRO A N 1
ATOM 4429 C CA . PRO A 1 537 ? -3.065 -8.990 -16.206 1.00 91.44 537 PRO A CA 1
ATOM 4430 C C . PRO A 1 537 ? -2.923 -7.872 -15.170 1.00 91.44 537 PRO A C 1
ATOM 4432 O O . PRO A 1 537 ? -1.892 -7.745 -14.515 1.00 91.44 537 PRO A O 1
ATOM 4435 N N . THR A 1 538 ? -3.979 -7.081 -14.953 1.00 94.69 538 THR A N 1
ATOM 4436 C CA . THR A 1 538 ? -3.934 -5.994 -13.970 1.00 94.69 538 THR A CA 1
ATOM 4437 C C . THR A 1 538 ? -3.874 -6.511 -12.545 1.00 94.69 538 THR A C 1
ATOM 4439 O O . THR A 1 538 ? -3.078 -6.004 -11.756 1.00 94.69 538 THR A O 1
ATOM 4442 N N . ILE A 1 539 ? -4.655 -7.541 -12.214 1.00 95.19 539 ILE A N 1
ATOM 4443 C CA . ILE A 1 539 ? -4.586 -8.165 -10.890 1.00 95.19 539 ILE A CA 1
ATOM 4444 C C . ILE A 1 539 ? -3.190 -8.759 -10.660 1.00 95.19 539 ILE A C 1
ATOM 4446 O O . ILE A 1 539 ? -2.611 -8.515 -9.606 1.00 95.19 539 ILE A O 1
ATOM 4450 N N . TYR A 1 540 ? -2.614 -9.457 -11.643 1.00 93.88 540 TYR A N 1
ATOM 4451 C CA . TYR A 1 540 ? -1.254 -9.993 -11.569 1.00 93.88 540 TYR A CA 1
ATOM 4452 C C . TYR A 1 540 ? -0.237 -8.899 -11.229 1.00 93.88 540 TYR A C 1
ATOM 4454 O O . TYR A 1 540 ? 0.463 -9.014 -10.225 1.00 93.88 540 TYR A O 1
ATOM 4462 N N . TYR A 1 541 ? -0.200 -7.803 -11.996 1.00 93.44 541 TYR A N 1
ATOM 4463 C CA . TYR A 1 541 ? 0.762 -6.725 -11.753 1.00 93.44 541 TYR A CA 1
ATOM 4464 C C . TYR A 1 541 ? 0.539 -6.016 -10.423 1.00 93.44 541 TYR A C 1
ATOM 4466 O O . TYR A 1 541 ? 1.500 -5.666 -9.747 1.00 93.44 541 TYR A O 1
ATOM 4474 N N . ILE A 1 542 ? -0.709 -5.835 -9.992 1.00 95.62 542 ILE A N 1
ATOM 4475 C CA . ILE A 1 542 ? -1.000 -5.280 -8.663 1.00 95.62 542 ILE A CA 1
ATOM 4476 C C . ILE A 1 542 ? -0.429 -6.162 -7.552 1.00 95.62 542 ILE A C 1
ATOM 4478 O O . ILE A 1 542 ? 0.002 -5.634 -6.528 1.00 95.62 542 ILE A O 1
ATOM 4482 N N . LEU A 1 543 ? -0.394 -7.477 -7.760 1.00 94.44 543 LEU A N 1
ATOM 4483 C CA . LEU A 1 543 ? 0.133 -8.459 -6.815 1.00 94.44 543 LEU A CA 1
ATOM 4484 C C . LEU A 1 543 ? 1.624 -8.759 -7.011 1.00 94.44 543 LEU A C 1
ATOM 4486 O O . LEU A 1 543 ? 2.167 -9.584 -6.278 1.00 94.44 543 LEU A O 1
ATOM 4490 N N . TYR A 1 544 ? 2.271 -8.091 -7.964 1.00 91.81 544 TYR A N 1
ATOM 4491 C CA . TYR A 1 544 ? 3.679 -8.239 -8.306 1.00 91.81 544 TYR A CA 1
ATOM 4492 C C . TYR A 1 544 ? 4.417 -6.930 -7.962 1.00 91.81 544 TYR A C 1
ATOM 4494 O O . TYR A 1 544 ? 4.089 -5.881 -8.528 1.00 91.81 544 TYR A O 1
ATOM 4502 N N . PRO A 1 545 ? 5.365 -6.915 -7.006 1.00 90.00 545 PRO A N 1
ATOM 4503 C CA . PRO A 1 545 ? 5.903 -5.677 -6.440 1.00 90.00 545 PRO A CA 1
ATOM 4504 C C . PRO A 1 545 ? 7.019 -5.060 -7.294 1.00 90.00 545 PRO A C 1
ATOM 4506 O O . PRO A 1 545 ? 8.007 -4.553 -6.773 1.00 90.00 545 PRO A O 1
ATOM 4509 N N . LEU A 1 546 ? 6.876 -5.064 -8.615 1.00 86.56 546 LEU A N 1
ATOM 4510 C CA . LEU A 1 546 ? 7.844 -4.449 -9.514 1.00 86.56 546 LEU A CA 1
ATOM 4511 C C . LEU A 1 546 ? 7.468 -2.989 -9.811 1.00 86.56 546 LEU A C 1
ATOM 4513 O O . LEU A 1 546 ? 6.290 -2.623 -9.869 1.00 86.56 546 LEU A O 1
ATOM 4517 N N . ARG A 1 547 ? 8.474 -2.143 -10.074 1.00 87.69 547 ARG A N 1
ATOM 4518 C CA . ARG A 1 547 ? 8.300 -0.704 -10.357 1.00 87.69 547 ARG A CA 1
ATOM 4519 C C . ARG A 1 547 ? 7.247 -0.388 -11.424 1.00 87.69 547 ARG A C 1
ATOM 4521 O O . ARG A 1 547 ? 6.578 0.642 -11.345 1.00 87.69 547 ARG A O 1
ATOM 4528 N N . VAL A 1 548 ? 7.091 -1.281 -12.409 1.00 90.38 548 VAL A N 1
ATOM 4529 C CA . VAL A 1 548 ? 6.169 -1.126 -13.543 1.00 90.38 548 VAL A CA 1
ATOM 4530 C C . VAL A 1 548 ? 4.738 -0.874 -13.080 1.00 90.38 548 VAL A C 1
ATOM 4532 O O . VAL A 1 548 ? 4.033 -0.083 -13.701 1.00 90.38 548 VAL A O 1
ATOM 4535 N N . THR A 1 549 ? 4.300 -1.496 -11.987 1.00 93.19 549 THR A N 1
ATOM 4536 C CA . THR A 1 549 ? 2.909 -1.422 -11.547 1.00 93.19 549 THR A CA 1
ATOM 4537 C C . THR A 1 549 ? 2.567 -0.016 -11.075 1.00 93.19 549 THR A C 1
ATOM 4539 O O . THR A 1 549 ? 1.650 0.611 -11.610 1.00 93.19 549 THR A O 1
ATOM 4542 N N . LEU A 1 550 ? 3.329 0.517 -10.117 1.00 94.12 550 LEU A N 1
ATOM 4543 C CA . LEU A 1 550 ? 3.129 1.879 -9.618 1.00 94.12 550 LEU A CA 1
ATOM 4544 C C . LEU A 1 550 ? 3.339 2.916 -10.726 1.00 94.12 550 LEU A C 1
ATOM 4546 O O . LEU A 1 550 ? 2.530 3.836 -10.848 1.00 94.12 550 LEU A O 1
ATOM 4550 N N . TYR A 1 551 ? 4.350 2.721 -11.577 1.00 94.94 551 TYR A N 1
ATOM 4551 C CA . TYR A 1 551 ? 4.574 3.552 -12.759 1.00 94.94 551 TYR A CA 1
ATOM 4552 C C . TYR A 1 551 ? 3.346 3.574 -13.689 1.00 94.94 551 TYR A C 1
ATOM 4554 O O . TYR A 1 551 ? 2.864 4.649 -14.039 1.00 94.94 551 TYR A O 1
ATOM 4562 N N . SER A 1 552 ? 2.773 2.411 -14.021 1.00 95.38 552 SER A N 1
ATOM 4563 C CA . SER A 1 552 ? 1.617 2.292 -14.926 1.00 95.38 552 SER A CA 1
ATOM 4564 C C . SER A 1 552 ? 0.382 2.991 -14.368 1.00 95.38 552 SER A C 1
ATOM 4566 O O . SER A 1 552 ? -0.331 3.692 -15.087 1.00 95.38 552 SER A O 1
ATOM 4568 N N . PHE A 1 553 ? 0.131 2.840 -13.065 1.00 96.94 553 PHE A N 1
ATOM 4569 C CA . PHE A 1 553 ? -0.971 3.535 -12.407 1.00 96.94 553 PHE A CA 1
ATOM 4570 C C . PHE A 1 553 ? -0.722 5.045 -12.337 1.00 96.94 553 PHE A C 1
ATOM 4572 O O . PHE A 1 553 ? -1.643 5.817 -12.590 1.00 96.94 553 PHE A O 1
ATOM 4579 N N . LEU A 1 554 ? 0.500 5.505 -12.068 1.00 95.88 554 LEU A N 1
ATOM 4580 C CA . LEU A 1 554 ? 0.811 6.936 -12.111 1.00 95.88 554 LEU A CA 1
ATOM 4581 C C . LEU A 1 554 ? 0.675 7.520 -13.518 1.00 95.88 554 LEU A C 1
ATOM 4583 O O . LEU A 1 554 ? 0.134 8.616 -13.659 1.00 95.88 554 LEU A O 1
ATOM 4587 N N . MET A 1 555 ? 1.075 6.784 -14.554 1.00 96.00 555 MET A N 1
ATOM 4588 C CA . MET A 1 555 ? 0.857 7.169 -15.947 1.00 96.00 555 MET A CA 1
ATOM 4589 C C . MET A 1 555 ? -0.644 7.290 -16.251 1.00 96.00 555 MET A C 1
ATOM 4591 O O . MET A 1 555 ? -1.094 8.327 -16.742 1.00 96.00 555 MET A O 1
ATOM 4595 N N . LEU A 1 556 ? -1.455 6.302 -15.852 1.00 96.62 556 LEU A N 1
ATOM 4596 C CA . LEU A 1 556 ? -2.919 6.383 -15.923 1.00 96.62 556 LEU A CA 1
ATOM 4597 C C . LEU A 1 556 ? -3.454 7.617 -15.182 1.00 96.62 556 LEU A C 1
ATOM 4599 O O . LEU A 1 556 ? -4.305 8.333 -15.709 1.00 96.62 556 LEU A O 1
ATOM 4603 N N . TYR A 1 557 ? -2.934 7.902 -13.987 1.00 96.62 557 TYR A N 1
ATOM 4604 C CA . TYR A 1 557 ? -3.320 9.071 -13.204 1.00 96.62 557 TYR A CA 1
ATOM 4605 C C . TYR A 1 557 ? -3.001 10.379 -13.929 1.00 96.62 557 TYR A C 1
ATOM 4607 O O . TYR A 1 557 ? -3.834 11.283 -13.931 1.00 96.62 557 TYR A O 1
ATOM 4615 N N . LEU A 1 558 ? -1.834 10.482 -14.570 1.00 96.12 558 LEU A N 1
ATOM 4616 C CA . LEU A 1 558 ? -1.408 11.655 -15.334 1.00 96.12 558 LEU A CA 1
ATOM 4617 C C . LEU A 1 558 ? -2.347 11.955 -16.490 1.00 96.12 558 LEU A C 1
ATOM 4619 O O . LEU A 1 558 ? -2.833 13.084 -16.608 1.00 96.12 558 LEU A O 1
ATOM 4623 N N . PHE A 1 559 ? -2.652 10.955 -17.308 1.00 95.06 559 PHE A N 1
ATOM 4624 C CA . PHE A 1 559 ? -3.534 11.143 -18.454 1.00 95.06 559 PHE A CA 1
ATOM 4625 C C . PHE A 1 559 ? -4.995 11.332 -18.030 1.00 95.06 559 PHE A C 1
ATOM 4627 O O . PHE A 1 559 ? -5.693 12.179 -18.593 1.00 95.06 559 PHE A O 1
ATOM 4634 N N . ALA A 1 560 ? -5.454 10.649 -16.978 1.00 94.69 560 ALA A N 1
ATOM 4635 C CA . ALA A 1 560 ? -6.788 10.873 -16.433 1.00 94.69 560 ALA A CA 1
ATOM 4636 C C . ALA A 1 560 ? -6.946 12.282 -15.849 1.00 94.69 560 ALA A C 1
ATOM 4638 O O . ALA A 1 560 ? -7.907 12.983 -16.172 1.00 94.69 560 ALA A O 1
ATOM 4639 N N . PHE A 1 561 ? -5.981 12.731 -15.045 1.00 94.38 561 PHE A N 1
ATOM 4640 C CA . PHE A 1 561 ? -5.973 14.077 -14.481 1.00 94.38 561 PHE A CA 1
ATOM 4641 C C . PHE A 1 561 ? -5.867 15.148 -15.571 1.00 94.38 561 PHE A C 1
ATOM 4643 O O . PHE A 1 561 ? -6.573 16.152 -15.507 1.00 94.38 561 PHE A O 1
ATOM 4650 N N . SER A 1 562 ? -5.074 14.897 -16.617 1.00 93.00 562 SER A N 1
ATOM 4651 C CA . SER A 1 562 ? -5.000 15.759 -17.800 1.00 93.00 562 SER A CA 1
ATOM 4652 C C . SER A 1 562 ? -6.372 15.937 -18.451 1.00 93.00 562 SER A C 1
ATOM 4654 O O . SER A 1 562 ? -6.812 17.061 -18.684 1.00 93.00 562 SER A O 1
ATOM 4656 N N . VAL A 1 563 ? -7.100 14.838 -18.673 1.00 91.25 563 VAL A N 1
ATOM 4657 C CA . VAL A 1 563 ? -8.470 14.873 -19.208 1.00 91.25 563 VAL A CA 1
ATOM 4658 C C . VAL A 1 563 ? -9.424 15.640 -18.298 1.00 91.25 563 VAL A C 1
ATOM 4660 O O . VAL A 1 563 ? -10.276 16.371 -18.805 1.00 91.25 563 VAL A O 1
ATOM 4663 N N . GLU A 1 564 ? -9.315 15.480 -16.977 1.00 90.81 564 GLU A N 1
ATOM 4664 C CA . GLU A 1 564 ? -10.132 16.232 -16.021 1.00 90.81 564 GLU A CA 1
ATOM 4665 C C . GLU A 1 564 ? -9.890 17.736 -16.179 1.00 90.81 564 GLU A C 1
ATOM 4667 O O . GLU A 1 564 ? -10.844 18.446 -16.499 1.00 90.81 564 GLU A O 1
ATOM 4672 N N . LEU A 1 565 ? -8.632 18.185 -16.095 1.00 90.31 565 LEU A N 1
ATOM 4673 C CA . LEU A 1 565 ? -8.239 19.594 -16.213 1.00 90.31 565 LEU A CA 1
ATOM 4674 C C . LEU A 1 565 ? -8.695 20.239 -17.525 1.00 90.31 565 LEU A C 1
ATOM 4676 O O . LEU A 1 565 ? -9.249 21.331 -17.505 1.00 90.31 565 LEU A O 1
ATOM 4680 N N . ILE A 1 566 ? -8.524 19.556 -18.660 1.00 86.75 566 ILE A N 1
ATOM 4681 C CA . ILE A 1 566 ? -8.930 20.099 -19.971 1.00 86.75 566 ILE A CA 1
ATOM 4682 C C . ILE A 1 566 ? -10.456 20.204 -20.081 1.00 86.75 566 ILE A C 1
ATOM 4684 O O . ILE A 1 566 ? -10.991 20.986 -20.865 1.00 86.75 566 ILE A O 1
ATOM 4688 N N . SER A 1 567 ? -11.177 19.366 -19.338 1.00 78.88 567 SER A N 1
ATOM 4689 C CA . SER A 1 567 ? -12.629 19.283 -19.422 1.00 78.88 567 SER A CA 1
ATOM 4690 C C . SER A 1 567 ? -13.383 20.126 -18.401 1.00 78.88 567 SER A C 1
ATOM 4692 O O . SER A 1 567 ? -14.600 20.274 -18.538 1.00 78.88 567 SER A O 1
ATOM 4694 N N . GLU A 1 568 ? -12.698 20.642 -17.383 1.00 74.00 568 GLU A N 1
ATOM 4695 C CA . GLU A 1 568 ? -13.277 21.588 -16.440 1.00 74.00 568 GLU A CA 1
ATOM 4696 C C . GLU A 1 568 ? -13.406 22.965 -17.100 1.00 74.00 568 GLU A C 1
ATOM 4698 O O . GLU A 1 568 ? -12.482 23.478 -17.718 1.00 74.00 568 GLU A O 1
ATOM 4703 N N . THR A 1 569 ? -14.576 23.590 -16.959 1.00 60.25 569 THR A N 1
ATOM 4704 C CA . THR A 1 569 ? -14.834 24.949 -17.469 1.00 60.25 569 THR A CA 1
ATOM 4705 C C . THR A 1 569 ? -14.375 26.043 -16.500 1.00 60.25 569 THR A C 1
ATOM 4707 O O . THR A 1 569 ? -14.658 27.216 -16.722 1.00 60.25 569 THR A O 1
ATOM 4710 N N . ARG A 1 570 ? -13.747 25.668 -15.379 1.00 69.31 570 ARG A N 1
ATOM 4711 C CA . ARG A 1 570 ? -13.303 26.580 -14.317 1.00 69.31 570 ARG A CA 1
ATOM 4712 C C . ARG A 1 570 ? -11.854 27.000 -14.547 1.00 69.31 570 ARG A C 1
ATOM 4714 O O . ARG A 1 570 ? -11.101 26.294 -15.209 1.00 69.31 570 ARG A O 1
ATOM 4721 N N . GLU A 1 571 ? -11.457 28.133 -13.967 1.00 79.56 571 GLU A N 1
ATOM 4722 C CA . GLU A 1 571 ? -10.043 28.510 -13.932 1.00 79.56 571 GLU A CA 1
ATOM 4723 C C . GLU A 1 571 ? -9.222 27.453 -13.190 1.00 79.56 571 GLU A C 1
ATOM 4725 O O . GLU A 1 571 ? -9.589 27.004 -12.100 1.00 79.56 571 GLU A O 1
ATOM 4730 N N . ILE A 1 572 ? -8.089 27.080 -13.781 1.00 86.62 572 ILE A N 1
ATOM 4731 C CA . ILE A 1 572 ? -7.166 26.130 -13.175 1.00 86.62 572 ILE A CA 1
ATOM 4732 C C . ILE A 1 572 ? -6.385 26.803 -12.052 1.00 86.62 572 ILE A C 1
ATOM 4734 O O . ILE A 1 572 ? -5.869 27.915 -12.179 1.00 86.62 572 ILE A O 1
ATOM 4738 N N . THR A 1 573 ? -6.272 26.085 -10.943 1.00 90.00 573 THR A N 1
ATOM 4739 C CA . THR A 1 573 ? -5.574 26.537 -9.742 1.00 90.00 573 THR A CA 1
ATOM 4740 C C . THR A 1 573 ? -4.079 26.219 -9.791 1.00 90.00 573 THR A C 1
ATOM 4742 O O . THR A 1 573 ? -3.650 25.229 -10.386 1.00 90.00 573 THR A O 1
ATOM 4745 N N . LEU A 1 574 ? -3.275 27.008 -9.070 1.00 91.50 574 LEU A N 1
ATOM 4746 C CA . LEU A 1 574 ? -1.839 26.760 -8.907 1.00 91.50 574 LEU A CA 1
ATOM 4747 C C . LEU A 1 574 ? -1.546 25.344 -8.380 1.00 91.50 574 LEU A C 1
ATOM 4749 O O . LEU A 1 574 ? -0.670 24.657 -8.894 1.00 91.50 574 LEU A O 1
ATOM 4753 N N . ALA A 1 575 ? -2.316 24.882 -7.392 1.00 91.00 575 ALA A N 1
ATOM 4754 C CA . ALA A 1 575 ? -2.139 23.558 -6.801 1.00 91.00 575 ALA A CA 1
ATOM 4755 C C . ALA A 1 575 ? -2.328 22.422 -7.823 1.00 91.00 575 ALA A C 1
ATOM 4757 O O . ALA A 1 575 ? -1.623 21.417 -7.760 1.00 91.00 575 ALA A O 1
ATOM 4758 N N . GLN A 1 576 ? -3.253 22.577 -8.779 1.00 92.81 576 GLN A N 1
ATOM 4759 C CA . GLN A 1 576 ? -3.453 21.606 -9.858 1.00 92.81 576 GLN A CA 1
ATOM 4760 C C . GLN A 1 576 ? -2.249 21.556 -10.808 1.00 92.81 576 GLN A C 1
ATOM 4762 O O . GLN A 1 576 ? -1.842 20.464 -11.198 1.00 92.81 576 GLN A O 1
ATOM 4767 N N . ILE A 1 577 ? -1.651 22.706 -11.129 1.00 94.94 577 ILE A N 1
ATOM 4768 C CA . ILE A 1 577 ? -0.467 22.781 -11.997 1.00 94.94 577 ILE A CA 1
ATOM 4769 C C . ILE A 1 577 ? 0.781 22.232 -11.315 1.00 94.94 577 ILE A C 1
ATOM 4771 O O . ILE A 1 577 ? 1.491 21.432 -11.913 1.00 94.94 577 ILE A O 1
ATOM 4775 N N . VAL A 1 578 ? 1.013 22.588 -10.051 1.00 95.56 578 VAL A N 1
ATOM 4776 C CA . VAL A 1 578 ? 2.133 22.037 -9.274 1.00 95.56 578 VAL A CA 1
ATOM 4777 C C . VAL A 1 578 ? 2.016 20.516 -9.174 1.00 95.56 578 VAL A C 1
ATOM 4779 O O . VAL A 1 578 ? 2.992 19.801 -9.375 1.00 95.56 578 VAL A O 1
ATOM 4782 N N . LYS A 1 579 ? 0.806 20.002 -8.930 1.00 95.00 579 LYS A N 1
ATOM 4783 C CA . LYS A 1 579 ? 0.542 18.561 -8.919 1.00 95.00 579 LYS A CA 1
ATOM 4784 C C . LYS A 1 579 ? 0.841 17.909 -10.273 1.00 95.00 579 LYS A C 1
ATOM 4786 O O . LYS A 1 579 ? 1.465 16.853 -10.297 1.00 95.00 579 LYS A O 1
ATOM 4791 N N . LEU A 1 580 ? 0.413 18.522 -11.378 1.00 95.88 580 LEU A N 1
ATOM 4792 C CA . LEU A 1 580 ? 0.700 18.035 -12.728 1.00 95.88 580 LEU A CA 1
ATOM 4793 C C . LEU A 1 580 ? 2.214 17.968 -12.985 1.00 95.88 580 LEU A C 1
ATOM 4795 O O . LEU A 1 580 ? 2.701 16.937 -13.443 1.00 95.88 580 LEU A O 1
ATOM 4799 N N . GLY A 1 581 ? 2.954 19.028 -12.646 1.00 96.69 581 GLY A N 1
ATOM 4800 C CA . GLY A 1 581 ? 4.402 19.074 -12.839 1.00 96.69 581 GLY A CA 1
ATOM 4801 C C . GLY A 1 581 ? 5.152 18.032 -12.009 1.00 96.69 581 GLY A C 1
ATOM 4802 O O . GLY A 1 581 ? 5.986 17.309 -12.550 1.00 96.69 581 GLY A O 1
ATOM 4803 N N . ILE A 1 582 ? 4.773 17.851 -10.737 1.00 95.94 582 ILE A N 1
ATOM 4804 C CA . ILE A 1 582 ? 5.331 16.790 -9.881 1.00 95.94 582 ILE A CA 1
ATOM 4805 C C . ILE A 1 582 ? 5.065 15.406 -10.486 1.00 95.94 582 ILE A C 1
ATOM 4807 O O . ILE A 1 582 ? 5.947 14.554 -10.483 1.00 95.94 582 ILE A O 1
ATOM 4811 N N . MET A 1 583 ? 3.870 15.162 -11.031 1.00 95.50 583 MET A N 1
ATOM 4812 C CA . MET A 1 583 ? 3.554 13.875 -11.657 1.00 95.50 583 MET A CA 1
ATOM 4813 C C . MET A 1 583 ? 4.393 13.611 -12.911 1.00 95.50 583 MET A C 1
ATOM 4815 O O . MET A 1 583 ? 4.888 12.496 -13.070 1.00 95.50 583 MET A O 1
ATOM 4819 N N . ILE A 1 584 ? 4.594 14.624 -13.765 1.00 96.31 584 ILE A N 1
ATOM 4820 C CA . ILE A 1 584 ? 5.492 14.527 -14.928 1.00 96.31 584 ILE A CA 1
ATOM 4821 C C . ILE A 1 584 ? 6.913 14.193 -14.458 1.00 96.31 584 ILE A C 1
ATOM 4823 O O . ILE A 1 584 ? 7.521 13.265 -14.991 1.00 96.31 584 ILE A O 1
ATOM 4827 N N . ALA A 1 585 ? 7.418 14.883 -13.430 1.00 96.06 585 ALA A N 1
ATOM 4828 C CA . ALA A 1 585 ? 8.745 14.636 -12.870 1.00 96.06 585 ALA A CA 1
ATOM 4829 C C . ALA A 1 585 ? 8.898 13.206 -12.329 1.00 96.06 585 ALA A C 1
ATOM 4831 O O . ALA A 1 585 ? 9.875 12.534 -12.648 1.00 96.06 585 ALA A O 1
ATOM 4832 N N . LEU A 1 586 ? 7.923 12.722 -11.550 1.00 94.25 586 LEU A N 1
ATOM 4833 C CA . LEU A 1 586 ? 7.960 11.384 -10.954 1.00 94.25 586 LEU A CA 1
ATOM 4834 C C . LEU A 1 586 ? 7.953 10.281 -12.014 1.00 94.25 586 LEU A C 1
ATOM 4836 O O . LEU A 1 586 ? 8.779 9.379 -11.941 1.00 94.25 586 LEU A O 1
ATOM 4840 N N . ILE A 1 587 ? 7.064 10.358 -13.009 1.00 93.81 587 ILE A N 1
ATOM 4841 C CA . ILE A 1 587 ? 6.973 9.357 -14.089 1.00 93.81 587 ILE A CA 1
ATOM 4842 C C . ILE A 1 587 ? 8.265 9.337 -14.909 1.00 93.81 587 ILE A C 1
ATOM 4844 O O . ILE A 1 587 ? 8.826 8.270 -15.149 1.00 93.81 587 ILE A O 1
ATOM 4848 N N . SER A 1 588 ? 8.768 10.520 -15.267 1.00 93.44 588 SER A N 1
ATOM 4849 C CA . SER A 1 588 ? 10.001 10.682 -16.047 1.00 93.44 588 SER A CA 1
ATOM 4850 C C . SER A 1 588 ? 11.256 10.239 -15.288 1.00 93.44 588 SER A C 1
ATOM 4852 O O . SER A 1 588 ? 12.259 9.880 -15.897 1.00 93.44 588 SER A O 1
ATOM 4854 N N . PHE A 1 589 ? 11.229 10.290 -13.955 1.00 91.31 589 PHE A N 1
ATOM 4855 C CA . PHE A 1 589 ? 12.318 9.805 -13.112 1.00 91.31 589 PHE A CA 1
ATOM 4856 C C . PHE A 1 589 ? 12.257 8.286 -12.894 1.00 91.31 589 PHE A C 1
ATOM 4858 O O . PHE A 1 589 ? 13.293 7.623 -12.867 1.00 91.31 589 PHE A O 1
ATOM 4865 N N . TRP A 1 590 ? 11.057 7.721 -12.729 1.00 89.88 590 TRP A N 1
ATOM 4866 C CA . TRP A 1 590 ? 10.882 6.304 -12.393 1.00 89.88 590 TRP A CA 1
ATOM 4867 C C . TRP A 1 590 ? 11.316 5.369 -13.531 1.00 89.88 590 TRP A C 1
ATOM 4869 O O . TRP A 1 590 ? 11.792 4.261 -13.267 1.00 89.88 590 TRP A O 1
ATOM 4879 N N . ARG A 1 591 ? 11.168 5.817 -14.786 1.00 87.38 591 ARG A N 1
ATOM 4880 C CA . ARG A 1 591 ? 11.522 5.062 -15.992 1.00 87.38 591 ARG A CA 1
ATOM 4881 C C . ARG A 1 591 ? 12.298 5.933 -16.984 1.00 87.38 591 ARG A C 1
ATOM 4883 O O . ARG A 1 591 ? 11.893 7.055 -17.272 1.00 87.38 591 ARG A O 1
ATOM 4890 N N . ILE A 1 592 ? 13.417 5.415 -17.494 1.00 85.62 592 ILE A N 1
ATOM 4891 C CA . ILE A 1 592 ? 14.374 6.179 -18.314 1.00 85.62 592 ILE A CA 1
ATOM 4892 C C . ILE A 1 592 ? 13.769 6.536 -19.673 1.00 85.62 592 ILE A C 1
ATOM 4894 O O . ILE A 1 592 ? 13.907 7.670 -20.127 1.00 85.62 592 ILE A O 1
ATOM 4898 N N . GLU A 1 593 ? 13.051 5.595 -20.278 1.00 87.75 593 GLU A N 1
ATOM 4899 C CA . GLU A 1 593 ? 12.375 5.729 -21.569 1.00 87.75 593 GLU A CA 1
ATOM 4900 C C . GLU A 1 593 ? 11.378 6.890 -21.571 1.00 87.75 593 GLU A C 1
ATOM 4902 O O . GLU A 1 593 ? 11.205 7.545 -22.591 1.00 87.75 593 GLU A O 1
ATOM 4907 N N . SER A 1 594 ? 10.816 7.228 -20.407 1.00 92.06 594 SER A N 1
ATOM 4908 C CA . SER A 1 594 ? 9.840 8.306 -20.240 1.00 92.06 594 SER A CA 1
ATOM 4909 C C . SER A 1 594 ? 10.458 9.664 -19.901 1.00 92.06 594 SER A C 1
ATOM 4911 O O . SER A 1 594 ? 9.727 10.636 -19.712 1.00 92.06 594 SER A O 1
ATOM 4913 N N . ARG A 1 595 ? 11.794 9.791 -19.844 1.00 92.00 595 ARG A N 1
ATOM 4914 C CA . ARG A 1 595 ? 12.471 11.075 -19.558 1.00 92.00 595 ARG A CA 1
ATOM 4915 C C . ARG A 1 595 ? 12.116 12.174 -20.558 1.00 92.00 595 ARG A C 1
ATOM 4917 O O . ARG A 1 595 ? 12.106 13.349 -20.193 1.00 92.00 595 ARG A O 1
ATOM 4924 N N . PHE A 1 596 ? 11.774 11.817 -21.795 1.00 92.44 596 PHE A N 1
ATOM 4925 C CA . PHE A 1 596 ? 11.364 12.792 -22.809 1.00 92.44 596 PHE A CA 1
ATOM 4926 C C . PHE A 1 596 ? 10.054 13.521 -22.447 1.00 92.44 596 PHE A C 1
ATOM 4928 O O . PHE A 1 596 ? 9.835 14.642 -22.920 1.00 92.44 596 PHE A O 1
ATOM 4935 N N . PHE A 1 597 ? 9.206 12.956 -21.572 1.00 94.31 597 PHE A N 1
ATOM 4936 C CA . PHE A 1 597 ? 7.986 13.621 -21.100 1.00 94.31 597 PHE A CA 1
ATOM 4937 C C . PHE A 1 597 ? 8.265 14.948 -20.396 1.00 94.31 597 PHE A C 1
ATOM 4939 O O . PHE A 1 597 ? 7.437 15.856 -20.489 1.00 94.31 597 PHE A O 1
ATOM 4946 N N . ILE A 1 598 ? 9.436 15.105 -19.770 1.00 94.62 598 ILE A N 1
ATOM 4947 C CA . ILE A 1 598 ? 9.876 16.373 -19.168 1.00 94.62 598 ILE A CA 1
ATOM 4948 C C . ILE A 1 598 ? 9.833 17.500 -20.187 1.00 94.62 598 ILE A C 1
ATOM 4950 O O . ILE A 1 598 ? 9.452 18.613 -19.844 1.00 94.62 598 ILE A O 1
ATOM 4954 N N . ILE A 1 599 ? 10.205 17.226 -21.433 1.00 92.94 599 ILE A N 1
ATOM 4955 C CA . ILE A 1 599 ? 10.209 18.227 -22.494 1.00 92.94 599 ILE A CA 1
ATOM 4956 C C . ILE A 1 599 ? 8.827 18.264 -23.141 1.00 92.94 599 ILE A C 1
ATOM 4958 O O . ILE A 1 599 ? 8.163 19.300 -23.124 1.00 92.94 599 ILE A O 1
ATOM 4962 N N . VAL A 1 600 ? 8.355 17.128 -23.661 1.00 93.81 600 VAL A N 1
ATOM 4963 C CA . VAL A 1 600 ? 7.143 17.076 -24.492 1.00 93.81 600 VAL A CA 1
ATOM 4964 C C . VAL A 1 600 ? 5.897 17.492 -23.714 1.00 93.81 600 VAL A C 1
ATOM 4966 O O . VAL A 1 600 ? 5.179 18.390 -24.151 1.00 93.81 600 VAL A O 1
ATOM 4969 N N . LEU A 1 601 ? 5.635 16.906 -22.543 1.00 94.75 601 LEU A N 1
ATOM 4970 C CA . LEU A 1 601 ? 4.416 17.220 -21.791 1.00 94.75 601 LEU A CA 1
ATOM 4971 C C . LEU A 1 601 ? 4.469 18.616 -21.175 1.00 94.75 601 LEU A C 1
ATOM 4973 O O . LEU A 1 601 ? 3.452 19.309 -21.165 1.00 94.75 601 LEU A O 1
ATOM 4977 N N . THR A 1 602 ? 5.640 19.058 -20.716 1.00 94.25 602 THR A N 1
ATOM 4978 C CA . THR A 1 602 ? 5.811 20.408 -20.161 1.00 94.25 602 THR A CA 1
ATOM 4979 C C . THR A 1 602 ? 5.602 21.482 -21.220 1.00 94.25 602 THR A C 1
ATOM 4981 O O . THR A 1 602 ? 4.942 22.479 -20.938 1.00 94.25 602 THR A O 1
ATOM 4984 N N . LEU A 1 603 ? 6.096 21.280 -22.446 1.00 93.75 603 LEU A N 1
ATOM 4985 C CA . LEU A 1 603 ? 5.846 22.197 -23.558 1.00 93.75 603 LEU A CA 1
ATOM 4986 C C . LEU A 1 603 ? 4.379 22.174 -23.985 1.00 93.75 603 LEU A C 1
ATOM 4988 O O . LEU A 1 603 ? 3.778 23.237 -24.122 1.00 93.75 603 LEU A O 1
ATOM 4992 N N . LEU A 1 604 ? 3.773 20.991 -24.137 1.00 93.62 604 LEU A N 1
ATOM 4993 C CA . LEU A 1 604 ? 2.360 20.873 -24.505 1.00 93.62 604 LEU A CA 1
ATOM 4994 C C . LEU A 1 604 ? 1.457 21.592 -23.495 1.00 93.62 604 LEU A C 1
ATOM 4996 O O . LEU A 1 604 ? 0.621 22.415 -23.875 1.00 93.62 604 LEU A O 1
ATOM 5000 N N . TRP A 1 605 ? 1.638 21.332 -22.200 1.00 93.25 605 TRP A N 1
ATOM 5001 C CA . TRP A 1 605 ? 0.904 22.028 -21.144 1.00 93.25 605 TRP A CA 1
ATOM 5002 C C . TRP A 1 605 ? 1.273 23.505 -21.038 1.00 93.25 605 TRP A C 1
ATOM 5004 O O . TRP A 1 605 ? 0.387 24.331 -20.836 1.00 93.25 605 TRP A O 1
ATOM 5014 N N . GLY A 1 606 ? 2.541 23.860 -21.231 1.00 91.88 606 GLY A N 1
ATOM 5015 C CA . GLY A 1 606 ? 3.006 25.241 -21.237 1.00 91.88 606 GLY A CA 1
ATOM 5016 C C . GLY A 1 606 ? 2.330 26.081 -22.312 1.00 91.88 606 GLY A C 1
ATOM 5017 O O . GLY A 1 606 ? 1.742 27.112 -21.998 1.00 91.88 606 GLY A O 1
ATOM 5018 N N . ILE A 1 607 ? 2.321 25.603 -23.559 1.00 90.75 607 ILE A N 1
ATOM 5019 C CA . ILE A 1 607 ? 1.628 26.253 -24.681 1.00 90.75 607 ILE A CA 1
ATOM 5020 C C . ILE A 1 607 ? 0.142 26.409 -24.359 1.00 90.75 607 ILE A C 1
ATOM 5022 O O . ILE A 1 607 ? -0.420 27.492 -24.511 1.00 90.75 607 ILE A O 1
ATOM 5026 N N . TRP A 1 608 ? -0.498 25.352 -23.860 1.00 89.81 608 TRP A N 1
ATOM 5027 C CA . TRP A 1 608 ? -1.916 25.397 -23.517 1.00 89.81 608 TRP A CA 1
ATOM 5028 C C . TRP A 1 608 ? -2.225 26.427 -22.416 1.00 89.81 608 TRP A C 1
ATOM 5030 O O . TRP A 1 608 ? -3.167 27.210 -22.555 1.00 89.81 608 TRP A O 1
ATOM 5040 N N . LEU A 1 609 ? -1.393 26.504 -21.371 1.00 90.12 609 LEU A N 1
ATOM 5041 C CA . LEU A 1 609 ? -1.512 27.499 -20.302 1.00 90.12 609 LEU A CA 1
ATOM 5042 C C . LEU A 1 609 ? -1.257 28.925 -20.791 1.00 90.12 609 LEU A C 1
ATOM 5044 O O . LEU A 1 609 ? -1.961 29.831 -20.361 1.00 90.12 609 LEU A O 1
ATOM 5048 N N . LEU A 1 610 ? -0.292 29.136 -21.687 1.00 88.69 610 LEU A N 1
ATOM 5049 C CA . LEU A 1 610 ? 0.002 30.452 -22.261 1.00 88.69 610 LEU A CA 1
ATOM 5050 C C . LEU A 1 610 ? -1.135 30.964 -23.155 1.00 88.69 610 LEU A C 1
ATOM 5052 O O . LEU A 1 610 ? -1.376 32.168 -23.200 1.00 88.69 610 LEU A O 1
ATOM 5056 N N . VAL A 1 611 ? -1.837 30.060 -23.845 1.00 86.81 611 VAL A N 1
ATOM 5057 C CA . VAL A 1 611 ? -2.957 30.400 -24.737 1.00 86.81 611 VAL A CA 1
ATOM 5058 C C . VAL A 1 611 ? -4.270 30.596 -23.973 1.00 86.81 611 VAL A C 1
ATOM 5060 O O . VAL A 1 611 ? -5.085 31.429 -24.365 1.00 86.81 611 VAL A O 1
ATOM 5063 N N . LYS A 1 612 ? -4.524 29.809 -22.919 1.00 84.56 612 LYS A N 1
ATOM 5064 C CA . LYS A 1 612 ? -5.834 29.766 -22.236 1.00 84.56 612 LYS A CA 1
ATOM 5065 C C . LYS A 1 612 ? -5.848 30.357 -20.827 1.00 84.56 612 LYS A C 1
ATOM 5067 O O . LYS A 1 612 ? -6.930 30.630 -20.313 1.00 84.56 612 LYS A O 1
ATOM 5072 N N . HIS A 1 613 ? -4.691 30.545 -20.199 1.00 86.38 613 HIS A N 1
ATOM 5073 C CA . HIS A 1 613 ? -4.572 30.926 -18.792 1.00 86.38 613 HIS A CA 1
ATOM 5074 C C . HIS A 1 613 ? -3.414 31.920 -18.556 1.00 86.38 613 HIS A C 1
ATOM 5076 O O . HIS A 1 613 ? -2.955 32.615 -19.460 1.00 86.38 613 HIS A O 1
ATOM 5082 N N . LYS A 1 614 ? -2.982 32.065 -17.296 1.00 85.00 614 LYS A N 1
ATOM 5083 C CA . LYS A 1 614 ? -1.986 33.058 -16.867 1.00 85.00 614 LYS A CA 1
ATOM 5084 C C . LYS A 1 614 ? -0.560 32.543 -17.082 1.00 85.00 614 LYS A C 1
ATOM 5086 O O . LYS A 1 614 ? -0.240 31.428 -16.675 1.00 85.00 614 LYS A O 1
ATOM 5091 N N . LYS A 1 615 ? 0.332 33.407 -17.588 1.00 88.06 615 LYS A N 1
ATOM 5092 C CA . LYS A 1 615 ? 1.767 33.102 -17.785 1.00 88.06 615 LYS A CA 1
ATOM 5093 C C . LYS A 1 615 ? 2.474 32.635 -16.505 1.00 88.06 615 LYS A C 1
ATOM 5095 O O . LYS A 1 615 ? 3.364 31.796 -16.566 1.00 88.06 615 LYS A O 1
ATOM 5100 N N . THR A 1 616 ? 2.052 33.123 -15.338 1.00 90.19 616 THR A N 1
ATOM 5101 C CA . THR A 1 616 ? 2.610 32.711 -14.040 1.00 90.19 616 THR A CA 1
ATOM 5102 C C . THR A 1 616 ? 2.421 31.221 -13.759 1.00 90.19 616 THR A C 1
ATOM 5104 O O . THR A 1 616 ? 3.304 30.605 -13.171 1.00 90.19 616 THR A O 1
ATOM 5107 N N . LEU A 1 617 ? 1.324 30.608 -14.220 1.00 91.19 617 LEU A N 1
ATOM 5108 C CA . LEU A 1 617 ? 1.098 29.168 -14.058 1.00 91.19 617 LEU A CA 1
ATOM 5109 C C . LEU A 1 617 ? 2.127 28.338 -14.831 1.00 91.19 617 LEU A C 1
ATOM 5111 O O . LEU A 1 617 ? 2.520 27.277 -14.359 1.00 91.19 617 LEU A O 1
ATOM 5115 N N . PHE A 1 618 ? 2.608 28.828 -15.976 1.00 93.06 618 PHE A N 1
ATOM 5116 C CA . PHE A 1 618 ? 3.654 28.144 -16.733 1.00 93.06 618 PHE A CA 1
ATOM 5117 C C . PHE A 1 618 ? 4.994 28.125 -15.981 1.00 93.06 618 PHE A C 1
ATOM 5119 O O . PHE A 1 618 ? 5.650 27.090 -15.936 1.00 93.06 618 PHE A O 1
ATOM 5126 N N . ILE A 1 619 ? 5.364 29.219 -15.305 1.00 93.25 619 ILE A N 1
ATOM 5127 C CA . ILE A 1 619 ? 6.576 29.266 -14.464 1.00 93.25 619 ILE A CA 1
ATOM 5128 C C . ILE A 1 619 ? 6.487 28.228 -13.339 1.00 93.25 619 ILE A C 1
ATOM 5130 O O . ILE A 1 619 ? 7.435 27.487 -13.091 1.00 93.25 619 ILE A O 1
ATOM 5134 N N . TRP A 1 620 ? 5.324 28.127 -12.694 1.00 95.19 620 TRP A N 1
ATOM 5135 C CA . TRP A 1 620 ? 5.095 27.121 -11.658 1.00 95.19 620 TRP A CA 1
ATOM 5136 C C . TRP A 1 620 ? 5.090 25.690 -12.200 1.00 95.19 620 TRP A C 1
ATOM 5138 O O . TRP A 1 620 ? 5.561 24.787 -11.509 1.00 95.19 620 TRP A O 1
ATOM 5148 N N . LEU A 1 621 ? 4.617 25.469 -13.431 1.00 95.88 621 LEU A N 1
ATOM 5149 C CA . LEU A 1 621 ? 4.758 24.180 -14.108 1.00 95.88 621 LEU A CA 1
ATOM 5150 C C . LEU A 1 621 ? 6.241 23.827 -14.285 1.00 95.88 621 LEU A C 1
ATOM 5152 O O . LEU A 1 621 ? 6.656 22.762 -13.848 1.00 95.88 621 LEU A O 1
ATOM 5156 N N . LEU A 1 622 ? 7.052 24.736 -14.838 1.00 95.56 622 LEU A N 1
ATOM 5157 C CA . LEU A 1 622 ? 8.493 24.519 -15.011 1.00 95.56 622 LEU A CA 1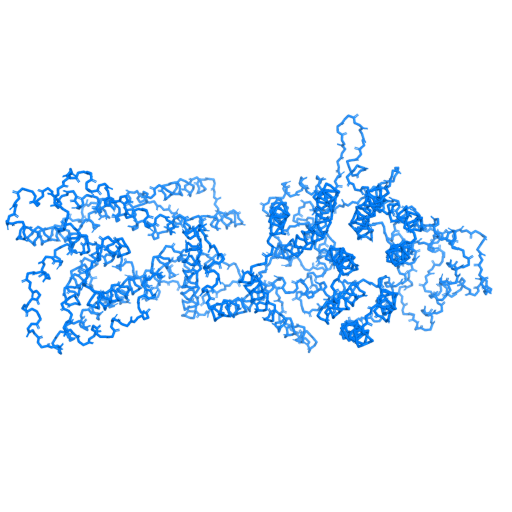
ATOM 5158 C C . LEU A 1 622 ? 9.174 24.207 -13.671 1.00 95.56 622 LEU A C 1
ATOM 5160 O O . LEU A 1 622 ? 9.849 23.188 -13.545 1.00 95.56 622 LEU A O 1
ATOM 5164 N N . ALA A 1 623 ? 8.942 25.032 -12.647 1.00 95.81 623 ALA A N 1
ATOM 5165 C CA . ALA A 1 623 ? 9.527 24.829 -11.324 1.00 95.81 623 ALA A CA 1
ATOM 5166 C C . ALA A 1 623 ? 9.130 23.471 -10.718 1.00 95.81 623 ALA A C 1
ATOM 5168 O O . ALA A 1 623 ? 9.979 22.757 -10.189 1.00 95.81 623 ALA A O 1
ATOM 5169 N N . SER A 1 624 ? 7.856 23.084 -10.834 1.00 96.31 624 SER A N 1
ATOM 5170 C CA . SER A 1 624 ? 7.353 21.815 -10.290 1.00 96.31 624 SER A CA 1
ATOM 5171 C C . SER A 1 624 ? 7.766 20.573 -11.084 1.00 96.31 624 SER A C 1
ATOM 5173 O O . SER A 1 624 ? 7.705 19.481 -10.529 1.00 96.31 624 SER A O 1
ATOM 5175 N N . VAL A 1 625 ? 8.220 20.714 -12.334 1.00 96.44 625 VAL A N 1
ATOM 5176 C CA . VAL A 1 625 ? 8.813 19.616 -13.115 1.00 96.44 625 VAL A CA 1
ATOM 5177 C C . VAL A 1 625 ? 10.314 19.500 -12.838 1.00 96.44 625 VAL A C 1
ATOM 5179 O O . VAL A 1 625 ? 10.799 18.439 -12.444 1.00 96.44 625 VAL A O 1
ATOM 5182 N N . PHE A 1 626 ? 11.063 20.589 -13.030 1.00 95.88 626 PHE A N 1
ATOM 5183 C CA . PHE A 1 626 ? 12.526 20.545 -13.044 1.00 95.88 626 PHE A CA 1
ATOM 5184 C C . PHE A 1 626 ? 13.146 20.441 -11.647 1.00 95.88 626 PHE A C 1
ATOM 5186 O O . PHE A 1 626 ? 14.133 19.722 -11.499 1.00 95.88 626 PHE A O 1
ATOM 5193 N N . LEU A 1 627 ? 12.579 21.087 -10.614 1.00 95.00 627 LEU A N 1
ATOM 5194 C CA . LEU A 1 627 ? 13.142 21.002 -9.257 1.00 95.00 627 LEU A CA 1
ATOM 5195 C C . LEU A 1 627 ? 13.060 19.575 -8.689 1.00 95.00 627 LEU A C 1
ATOM 5197 O O . LEU A 1 627 ? 14.101 19.059 -8.276 1.00 95.00 627 LEU A O 1
ATOM 5201 N N . PRO A 1 628 ? 11.895 18.885 -8.692 1.00 93.50 628 PRO A N 1
ATOM 5202 C CA . PRO A 1 628 ? 11.830 17.521 -8.173 1.00 93.50 628 PRO A CA 1
ATOM 5203 C C . PRO A 1 628 ? 12.636 16.537 -9.022 1.00 93.50 628 PRO A C 1
ATOM 5205 O O . PRO A 1 628 ? 13.327 15.689 -8.464 1.00 93.50 628 PRO A O 1
ATOM 5208 N N . PHE A 1 629 ? 12.595 16.661 -10.355 1.00 93.44 629 PHE A N 1
ATOM 5209 C CA . PHE A 1 629 ? 13.369 15.785 -11.235 1.00 93.44 629 PHE A CA 1
ATOM 5210 C C . PHE A 1 629 ? 14.880 15.950 -11.028 1.00 93.44 629 PHE A C 1
ATOM 5212 O O . PHE A 1 629 ? 15.594 14.953 -10.923 1.00 93.44 629 PHE A O 1
ATOM 5219 N N . GLY A 1 630 ? 15.364 17.194 -10.935 1.00 92.44 630 GLY A N 1
ATOM 5220 C CA . GLY A 1 630 ? 16.772 17.499 -10.690 1.00 92.44 630 GLY A CA 1
ATOM 5221 C C . GLY A 1 630 ? 17.248 16.967 -9.341 1.00 92.44 630 GLY A C 1
ATOM 5222 O O . GLY A 1 630 ? 18.287 16.313 -9.280 1.00 92.44 630 GLY A O 1
ATOM 5223 N N . LEU A 1 631 ? 16.453 17.163 -8.282 1.00 89.88 631 LEU A N 1
ATOM 5224 C CA . LEU A 1 631 ? 16.753 16.641 -6.947 1.00 89.88 631 LEU A CA 1
ATOM 5225 C C . LEU A 1 631 ? 16.838 15.108 -6.943 1.00 89.88 631 LEU A C 1
ATOM 5227 O O . LEU A 1 631 ? 17.836 14.550 -6.493 1.00 89.88 631 LEU A O 1
ATOM 5231 N N . LEU A 1 632 ? 15.815 14.426 -7.468 1.00 89.31 632 LEU A N 1
ATOM 5232 C CA . LEU A 1 632 ? 15.772 12.961 -7.507 1.00 89.31 632 LEU A CA 1
ATOM 5233 C C . LEU A 1 632 ? 16.913 12.383 -8.351 1.00 89.31 632 LEU A C 1
ATOM 5235 O O . LEU A 1 632 ? 17.549 11.416 -7.940 1.00 89.31 632 LEU A O 1
ATOM 5239 N N . SER A 1 633 ? 17.209 12.998 -9.498 1.00 88.44 633 SER A N 1
ATOM 5240 C CA . SER A 1 633 ? 18.306 12.578 -10.377 1.00 88.44 633 SER A CA 1
ATOM 5241 C C . SER A 1 633 ? 19.667 12.759 -9.716 1.00 88.44 633 SER A C 1
ATOM 5243 O O . SER A 1 633 ? 20.501 11.862 -9.800 1.00 88.44 633 SER A O 1
ATOM 5245 N N . HIS A 1 634 ? 19.882 13.877 -9.019 1.00 87.06 634 HIS A N 1
ATOM 5246 C CA . HIS A 1 634 ? 21.123 14.121 -8.289 1.00 87.06 634 HIS A CA 1
ATOM 5247 C C . HIS A 1 634 ? 21.352 13.068 -7.200 1.00 87.06 634 HIS A C 1
ATOM 5249 O O . HIS A 1 634 ? 22.431 12.485 -7.135 1.00 87.06 634 HIS A O 1
ATOM 5255 N N . VAL A 1 635 ? 20.321 12.769 -6.401 1.00 84.12 635 VAL A N 1
ATOM 5256 C CA . VAL A 1 635 ? 20.408 11.737 -5.359 1.00 84.12 635 VAL A CA 1
ATOM 5257 C C . VAL A 1 635 ? 20.640 10.361 -5.975 1.00 84.12 635 VAL A C 1
ATOM 5259 O O . VAL A 1 635 ? 21.522 9.646 -5.523 1.00 84.12 635 VAL A O 1
ATOM 5262 N N . ASN A 1 636 ? 19.901 9.988 -7.023 1.00 85.12 636 ASN A N 1
ATOM 5263 C CA . ASN A 1 636 ? 20.059 8.685 -7.668 1.00 85.12 636 ASN A CA 1
ATOM 5264 C C . ASN A 1 636 ? 21.472 8.491 -8.225 1.00 85.12 636 ASN A C 1
ATOM 5266 O O . ASN A 1 636 ? 22.061 7.440 -8.019 1.00 85.12 636 ASN A O 1
ATOM 5270 N N . ASN A 1 637 ? 22.030 9.513 -8.878 1.00 83.19 637 ASN A N 1
ATOM 5271 C CA . ASN A 1 637 ? 23.372 9.456 -9.454 1.00 83.19 637 ASN A CA 1
ATOM 5272 C C . ASN A 1 637 ? 24.479 9.289 -8.403 1.00 83.19 637 ASN A C 1
ATOM 5274 O O . ASN A 1 637 ? 25.549 8.807 -8.752 1.00 83.19 637 ASN A O 1
ATOM 5278 N N . ALA A 1 638 ? 24.233 9.629 -7.132 1.00 82.69 638 ALA A N 1
ATOM 5279 C CA . ALA A 1 638 ? 25.188 9.378 -6.052 1.00 82.69 638 ALA A CA 1
ATOM 5280 C C . ALA A 1 638 ? 25.360 7.879 -5.722 1.00 82.69 638 ALA A C 1
ATOM 5282 O O . ALA A 1 638 ? 26.360 7.515 -5.114 1.00 82.69 638 ALA A O 1
ATOM 5283 N N . PHE A 1 639 ? 24.409 7.027 -6.128 1.00 78.62 639 PHE A N 1
ATOM 5284 C CA . PHE A 1 639 ? 24.441 5.566 -5.942 1.00 78.62 639 PHE A CA 1
ATOM 5285 C C . PHE A 1 639 ? 24.744 4.801 -7.240 1.00 78.62 639 PHE A C 1
ATOM 5287 O O . PHE A 1 639 ? 24.782 3.574 -7.242 1.00 78.62 639 PHE A O 1
ATOM 5294 N N . VAL A 1 640 ? 24.894 5.498 -8.370 1.00 81.12 640 VAL A N 1
ATOM 5295 C CA . VAL A 1 640 ? 25.107 4.850 -9.668 1.00 81.12 640 VAL A CA 1
ATOM 5296 C C . VAL A 1 640 ? 26.588 4.549 -9.845 1.00 81.12 640 VAL A C 1
ATOM 5298 O O . VAL A 1 640 ? 27.400 5.468 -9.949 1.00 81.12 640 VAL A O 1
ATOM 5301 N N . ASP A 1 641 ? 26.921 3.268 -9.986 1.00 80.12 641 ASP A N 1
ATOM 5302 C CA . ASP A 1 641 ? 28.189 2.887 -10.594 1.00 80.12 641 ASP A CA 1
ATOM 5303 C C . ASP A 1 641 ? 28.144 3.177 -12.104 1.00 80.12 641 ASP A C 1
ATOM 5305 O O . ASP A 1 641 ? 27.273 2.695 -12.841 1.00 80.12 641 ASP A O 1
ATOM 5309 N N . LYS A 1 642 ? 29.081 4.008 -12.567 1.00 82.44 642 LYS A N 1
ATOM 5310 C CA . LYS A 1 642 ? 29.095 4.531 -13.938 1.00 82.44 642 LYS A CA 1
ATOM 5311 C C . LYS A 1 642 ? 29.194 3.407 -14.970 1.00 82.44 642 LYS A C 1
ATOM 5313 O O . LYS A 1 642 ? 28.450 3.423 -15.953 1.00 82.44 642 LYS A O 1
ATOM 5318 N N . LYS A 1 643 ? 30.063 2.425 -14.725 1.00 80.12 643 LYS A N 1
ATOM 5319 C CA . LYS A 1 643 ? 30.308 1.305 -15.638 1.00 80.12 643 LYS A CA 1
ATOM 5320 C C . LYS A 1 643 ? 29.080 0.405 -15.742 1.00 80.12 643 LYS A C 1
ATOM 5322 O O . LYS A 1 643 ? 28.622 0.092 -16.839 1.00 80.12 643 LYS A O 1
ATOM 5327 N N . THR A 1 644 ? 28.472 0.073 -14.608 1.00 79.00 644 THR A N 1
ATOM 5328 C CA . THR A 1 644 ? 27.244 -0.730 -14.565 1.00 79.00 644 THR A CA 1
ATOM 5329 C C . THR A 1 644 ? 26.090 -0.031 -15.307 1.00 79.00 644 THR A C 1
ATOM 5331 O O . THR A 1 644 ? 25.329 -0.664 -16.041 1.00 79.00 644 THR A O 1
ATOM 5334 N N . SER A 1 645 ? 25.988 1.299 -15.202 1.00 81.38 645 SER A N 1
ATOM 5335 C CA . SER A 1 645 ? 25.018 2.099 -15.966 1.00 81.38 645 SER A CA 1
ATOM 5336 C C . SER A 1 645 ? 25.272 2.071 -17.482 1.00 81.38 645 SER A C 1
ATOM 5338 O O . SER A 1 645 ? 24.321 1.990 -18.266 1.00 81.38 645 SER A O 1
ATOM 5340 N N . GLN A 1 646 ? 26.536 2.128 -17.909 1.00 86.31 646 GLN A N 1
ATOM 5341 C CA . GLN A 1 646 ? 26.928 2.024 -19.320 1.00 86.31 646 GLN A CA 1
ATOM 5342 C C . GLN A 1 646 ? 26.559 0.650 -19.899 1.00 86.31 646 GLN A C 1
ATOM 5344 O O . GLN A 1 646 ? 25.897 0.580 -20.934 1.00 86.31 646 GLN A O 1
ATOM 5349 N N . ILE A 1 647 ? 26.878 -0.433 -19.185 1.00 83.69 647 ILE A N 1
ATOM 5350 C CA . ILE A 1 647 ? 26.553 -1.808 -19.594 1.00 83.69 647 ILE A CA 1
ATOM 5351 C C . ILE A 1 647 ? 25.036 -2.007 -19.713 1.00 83.69 647 ILE A C 1
ATOM 5353 O O . ILE A 1 647 ? 24.551 -2.512 -20.724 1.00 83.69 647 ILE A O 1
ATOM 5357 N N . ALA A 1 648 ? 24.255 -1.552 -18.729 1.00 81.50 648 ALA A N 1
ATOM 5358 C CA . ALA A 1 648 ? 22.796 -1.663 -18.791 1.00 81.50 648 ALA A CA 1
ATOM 5359 C C . ALA A 1 648 ? 22.171 -0.870 -19.950 1.00 81.50 648 ALA A C 1
ATOM 5361 O O . ALA A 1 648 ? 21.144 -1.278 -20.494 1.00 81.50 648 ALA A O 1
ATOM 5362 N N . THR A 1 649 ? 22.796 0.240 -20.352 1.00 86.62 649 THR A N 1
ATOM 5363 C CA . THR A 1 649 ? 22.366 0.997 -21.535 1.00 86.62 649 THR A CA 1
ATOM 5364 C C . THR A 1 649 ? 22.618 0.194 -22.810 1.00 86.62 649 THR A C 1
ATOM 5366 O O . THR A 1 649 ? 21.710 0.068 -23.626 1.00 86.62 649 THR A O 1
ATOM 5369 N N . LEU A 1 650 ? 23.801 -0.412 -22.962 1.00 87.88 650 LEU A N 1
ATOM 5370 C CA . LEU A 1 650 ? 24.118 -1.255 -24.122 1.00 87.88 650 LEU A CA 1
ATOM 5371 C C . LEU A 1 650 ? 23.177 -2.462 -24.219 1.00 87.88 650 LEU A C 1
ATOM 5373 O O . LEU A 1 650 ? 22.613 -2.702 -25.284 1.00 87.88 650 LEU A O 1
ATOM 5377 N N . ASN A 1 651 ? 22.896 -3.132 -23.096 1.00 86.81 651 ASN A N 1
ATOM 5378 C CA . ASN A 1 651 ? 21.957 -4.261 -23.023 1.00 86.81 651 ASN A CA 1
ATOM 5379 C C . ASN A 1 651 ? 20.560 -3.957 -23.594 1.00 86.81 651 ASN A C 1
ATOM 5381 O O . ASN A 1 651 ? 19.871 -4.871 -24.037 1.00 86.81 651 ASN A O 1
ATOM 5385 N N . SER A 1 652 ? 20.142 -2.687 -23.619 1.00 87.81 652 SER A N 1
ATOM 5386 C CA . SER A 1 652 ? 18.856 -2.275 -24.205 1.00 87.81 652 SER A CA 1
ATOM 5387 C C . SER A 1 652 ? 18.803 -2.480 -25.727 1.00 87.81 652 SER A C 1
ATOM 5389 O O . SER A 1 652 ? 17.726 -2.657 -26.294 1.00 87.81 652 SER A O 1
ATOM 5391 N N . PHE A 1 653 ? 19.964 -2.494 -26.391 1.00 89.31 653 PHE A N 1
ATOM 5392 C CA . PHE A 1 653 ? 20.079 -2.576 -27.848 1.00 89.31 653 PHE A CA 1
ATOM 5393 C C . PHE A 1 653 ? 20.635 -3.914 -28.351 1.00 89.31 653 PHE A C 1
ATOM 5395 O O . PHE A 1 653 ? 20.373 -4.258 -29.503 1.00 89.31 653 PHE A O 1
ATOM 5402 N N . VAL A 1 654 ? 21.348 -4.673 -27.509 1.00 88.62 654 VAL A N 1
ATOM 5403 C CA . VAL A 1 654 ? 22.110 -5.879 -27.894 1.00 88.62 654 VAL A CA 1
ATOM 5404 C C . VAL A 1 654 ? 21.275 -6.909 -28.661 1.00 88.62 654 VAL A C 1
ATOM 5406 O O . VAL A 1 654 ? 21.714 -7.351 -29.716 1.00 88.62 654 VAL A O 1
ATOM 5409 N N . THR A 1 655 ? 20.066 -7.255 -28.208 1.00 89.38 655 THR A N 1
ATOM 5410 C CA . THR A 1 655 ? 19.225 -8.257 -28.902 1.00 89.38 655 THR A CA 1
ATOM 5411 C C . THR A 1 655 ? 18.851 -7.816 -30.316 1.00 89.38 655 THR A C 1
ATOM 5413 O O . THR A 1 655 ? 19.039 -8.564 -31.271 1.00 89.38 655 THR A O 1
ATOM 5416 N N . GLY A 1 656 ? 18.420 -6.561 -30.483 1.00 91.31 656 GLY A N 1
ATOM 5417 C CA . GLY A 1 656 ? 18.095 -6.015 -31.804 1.00 91.31 656 GLY A CA 1
ATOM 5418 C C . GLY A 1 656 ? 19.316 -5.887 -32.713 1.00 91.31 656 GLY A C 1
ATOM 5419 O O . GLY A 1 656 ? 19.238 -6.198 -33.895 1.00 91.31 656 GLY A O 1
ATOM 5420 N N . ILE A 1 657 ? 20.456 -5.466 -32.156 1.00 91.38 657 ILE A N 1
ATOM 5421 C CA . ILE A 1 657 ? 21.709 -5.339 -32.907 1.00 91.38 657 ILE A CA 1
ATOM 5422 C C . ILE A 1 657 ? 22.243 -6.710 -33.328 1.00 91.38 657 ILE A C 1
ATOM 5424 O O . ILE A 1 657 ? 22.716 -6.837 -34.450 1.00 91.38 657 ILE A O 1
ATOM 5428 N N . SER A 1 658 ? 22.119 -7.738 -32.483 1.00 91.88 658 SER A N 1
ATOM 5429 C CA . SER A 1 658 ? 22.582 -9.094 -32.799 1.00 91.88 658 SER A CA 1
ATOM 5430 C C . SER A 1 658 ? 21.934 -9.650 -34.068 1.00 91.88 658 SER A C 1
ATOM 5432 O O . SER A 1 658 ? 22.626 -10.223 -34.900 1.00 91.88 658 SER A O 1
ATOM 5434 N N . ILE A 1 659 ? 20.635 -9.398 -34.263 1.00 92.12 659 ILE A N 1
ATOM 5435 C CA . ILE A 1 659 ? 19.914 -9.776 -35.483 1.00 92.12 659 ILE A CA 1
ATOM 5436 C C . ILE A 1 659 ? 20.248 -8.831 -36.627 1.00 92.12 659 ILE A C 1
ATOM 5438 O O . ILE A 1 659 ? 20.499 -9.294 -37.734 1.00 92.12 659 ILE A O 1
ATOM 5442 N N . LEU A 1 660 ? 20.274 -7.517 -36.382 1.00 93.00 660 LEU A N 1
ATOM 5443 C CA . LEU A 1 660 ? 20.572 -6.539 -37.429 1.00 93.00 660 LEU A CA 1
ATOM 5444 C C . LEU A 1 660 ? 21.922 -6.836 -38.106 1.00 93.00 660 LEU A C 1
ATOM 5446 O O . LEU A 1 660 ? 22.021 -6.760 -39.324 1.00 93.00 660 LEU A O 1
ATOM 5450 N N . LEU A 1 661 ? 22.933 -7.236 -37.327 1.00 91.06 661 LEU A N 1
ATOM 5451 C CA . LEU A 1 661 ? 24.274 -7.586 -37.809 1.00 91.06 661 LEU A CA 1
ATOM 5452 C C . LEU A 1 661 ? 24.334 -8.863 -38.663 1.00 91.06 661 LEU A C 1
ATOM 5454 O O . LEU A 1 661 ? 25.363 -9.109 -39.283 1.00 91.06 661 LEU A O 1
ATOM 5458 N N . THR A 1 662 ? 23.265 -9.664 -38.715 1.00 90.25 662 THR A N 1
ATOM 5459 C CA . THR A 1 662 ? 23.180 -10.825 -39.621 1.00 90.25 662 THR A CA 1
ATOM 5460 C C . THR A 1 662 ? 22.823 -10.440 -41.056 1.00 90.25 662 THR A C 1
ATOM 5462 O O . THR A 1 662 ? 22.910 -11.277 -41.949 1.00 90.25 662 THR A O 1
ATOM 5465 N N . ASN A 1 663 ? 22.405 -9.191 -41.285 1.00 88.56 663 ASN A N 1
ATOM 5466 C CA . ASN A 1 663 ? 22.058 -8.703 -42.610 1.00 88.56 663 ASN A CA 1
ATOM 5467 C C . ASN A 1 663 ? 23.318 -8.265 -43.376 1.00 88.56 663 ASN A C 1
ATOM 5469 O O . ASN A 1 663 ? 24.097 -7.447 -42.886 1.00 88.56 663 ASN A O 1
ATOM 5473 N N . ASP A 1 664 ? 23.475 -8.763 -44.602 1.00 79.81 664 ASP A N 1
ATOM 5474 C CA . ASP A 1 664 ? 24.603 -8.437 -45.479 1.00 79.81 664 ASP A CA 1
ATOM 5475 C C . ASP A 1 664 ? 24.504 -7.017 -46.087 1.00 79.81 664 ASP A C 1
ATOM 5477 O O . ASP A 1 664 ? 25.513 -6.453 -46.513 1.00 79.81 664 ASP A O 1
ATOM 5481 N N . GLU A 1 665 ? 23.314 -6.400 -46.105 1.00 86.00 665 GLU A N 1
ATOM 5482 C CA . GLU A 1 665 ? 23.047 -5.097 -46.745 1.00 86.00 665 GLU A CA 1
ATOM 5483 C C . GLU A 1 665 ? 22.869 -3.931 -45.750 1.00 86.00 665 GLU A C 1
ATOM 5485 O O . GLU A 1 665 ? 21.941 -3.124 -45.855 1.00 86.00 665 GLU A O 1
ATOM 5490 N N . LEU A 1 666 ? 23.765 -3.800 -44.769 1.00 89.25 666 LEU A N 1
ATOM 5491 C CA . LEU A 1 666 ? 23.704 -2.697 -43.803 1.00 89.25 666 LEU A CA 1
ATOM 5492 C C . LEU A 1 666 ? 24.163 -1.356 -44.387 1.00 89.25 666 LEU A C 1
ATOM 5494 O O . LEU A 1 666 ? 25.135 -1.259 -45.136 1.00 89.25 666 LEU A O 1
ATOM 5498 N N . ARG A 1 667 ? 23.491 -0.282 -43.967 1.00 90.12 667 ARG A N 1
ATOM 5499 C CA . ARG A 1 667 ? 23.829 1.108 -44.305 1.00 90.12 667 ARG A CA 1
ATOM 5500 C C . ARG A 1 667 ? 24.423 1.841 -43.103 1.00 90.12 667 ARG A C 1
ATOM 5502 O O . ARG A 1 667 ? 23.996 1.625 -41.970 1.00 90.12 667 ARG A O 1
ATOM 5509 N N . SER A 1 668 ? 25.359 2.750 -43.354 1.00 92.00 668 SER A N 1
ATOM 5510 C CA . SER A 1 668 ? 25.972 3.636 -42.353 1.00 92.00 668 SER A CA 1
ATOM 5511 C C . SER A 1 668 ? 26.299 5.003 -42.967 1.00 92.00 668 SER A C 1
ATOM 5513 O O . SER A 1 668 ? 26.372 5.141 -44.189 1.00 92.00 668 SER A O 1
ATOM 5515 N N . PHE A 1 669 ? 26.478 6.033 -42.133 1.00 88.12 669 PHE A N 1
ATOM 5516 C CA . PHE A 1 669 ? 26.947 7.353 -42.576 1.00 88.12 669 PHE A CA 1
ATOM 5517 C C . PHE A 1 669 ? 28.466 7.376 -42.788 1.00 88.12 669 PHE A C 1
ATOM 5519 O O . PHE A 1 669 ? 28.964 8.147 -43.609 1.00 88.12 669 PHE A O 1
ATOM 5526 N N . ARG A 1 670 ? 29.198 6.561 -42.023 1.00 91.25 670 ARG A N 1
ATOM 5527 C CA . ARG A 1 670 ? 30.655 6.382 -42.084 1.00 91.25 670 ARG A CA 1
ATOM 5528 C C . ARG A 1 670 ? 31.028 5.058 -42.740 1.00 91.25 670 ARG A C 1
ATOM 5530 O O . ARG A 1 670 ? 30.149 4.251 -43.040 1.00 91.25 670 ARG A O 1
ATOM 5537 N N . ASP A 1 671 ? 32.325 4.832 -42.956 1.00 89.06 671 ASP A N 1
ATOM 5538 C CA . ASP A 1 671 ? 32.818 3.537 -43.433 1.00 89.06 671 ASP A CA 1
ATOM 5539 C C . ASP A 1 671 ? 32.352 2.429 -42.475 1.00 89.06 671 ASP A C 1
ATOM 5541 O O . ASP A 1 671 ? 32.597 2.477 -41.265 1.00 89.06 671 ASP A O 1
ATOM 5545 N N . MET A 1 672 ? 31.667 1.426 -43.025 1.00 90.81 672 MET A N 1
ATOM 5546 C CA . MET A 1 672 ? 31.125 0.300 -42.272 1.00 90.81 672 MET A CA 1
ATOM 5547 C C . MET A 1 672 ? 32.214 -0.413 -41.458 1.00 90.81 672 MET A C 1
ATOM 5549 O O . MET A 1 672 ? 31.949 -0.866 -40.346 1.00 90.81 672 MET A O 1
ATOM 5553 N N . LYS A 1 673 ? 33.463 -0.459 -41.948 1.00 88.25 673 LYS A N 1
ATOM 5554 C CA . LYS A 1 673 ? 34.587 -1.051 -41.204 1.00 88.25 673 LYS A CA 1
ATOM 5555 C C . LYS A 1 673 ? 34.889 -0.303 -39.907 1.00 88.25 673 LYS A C 1
ATOM 5557 O O . LYS A 1 673 ? 35.207 -0.940 -38.904 1.00 88.25 673 LYS A O 1
ATOM 5562 N N . GLU A 1 674 ? 34.771 1.024 -39.901 1.00 89.94 674 GLU A N 1
ATOM 5563 C CA . GLU A 1 674 ? 34.977 1.844 -38.701 1.00 89.94 674 GLU A CA 1
ATOM 5564 C C . GLU A 1 674 ? 33.841 1.650 -37.692 1.00 89.94 674 GLU A C 1
ATOM 5566 O O . GLU A 1 674 ? 34.093 1.517 -36.491 1.00 89.94 674 GLU A O 1
ATOM 5571 N N . VAL A 1 675 ? 32.598 1.583 -38.182 1.00 90.62 675 VAL A N 1
ATOM 5572 C CA . VAL A 1 675 ? 31.391 1.356 -37.369 1.00 90.62 675 VAL A CA 1
ATOM 5573 C C . VAL A 1 675 ? 31.453 -0.018 -36.697 1.00 90.62 675 VAL A C 1
ATOM 5575 O O . VAL A 1 675 ? 31.324 -0.117 -35.476 1.00 90.62 675 VAL A O 1
ATOM 5578 N N . ILE A 1 676 ? 31.733 -1.066 -37.477 1.00 90.94 676 ILE A N 1
ATOM 5579 C CA . ILE A 1 676 ? 31.905 -2.444 -36.999 1.00 90.94 676 ILE A CA 1
ATOM 5580 C C . ILE A 1 676 ? 33.075 -2.524 -36.013 1.00 90.94 676 ILE A C 1
ATOM 5582 O O . ILE A 1 676 ? 32.908 -3.050 -34.918 1.00 90.94 676 ILE A O 1
ATOM 5586 N N . SER A 1 677 ? 34.239 -1.947 -36.332 1.00 90.75 677 SER A N 1
ATOM 5587 C CA . SER A 1 677 ? 35.398 -1.968 -35.426 1.00 90.75 677 SER A CA 1
ATOM 5588 C C . SER A 1 677 ? 35.105 -1.289 -34.084 1.00 90.75 677 SER A C 1
ATOM 5590 O O . SER A 1 677 ? 35.543 -1.766 -33.039 1.00 90.75 677 SER A O 1
ATOM 5592 N N . SER A 1 678 ? 34.344 -0.195 -34.093 1.00 91.00 678 SER A N 1
ATOM 5593 C CA . SER A 1 678 ? 33.970 0.532 -32.876 1.00 91.00 678 SER A CA 1
ATOM 5594 C C . SER A 1 678 ? 33.040 -0.275 -31.973 1.00 91.00 678 SER A C 1
ATOM 5596 O O . SER A 1 678 ? 33.160 -0.208 -30.750 1.00 91.00 678 SER A O 1
ATOM 5598 N N . ILE A 1 679 ? 32.137 -1.054 -32.570 1.00 90.88 679 ILE A N 1
ATOM 5599 C CA . ILE A 1 679 ? 31.248 -1.965 -31.849 1.00 90.88 679 ILE A CA 1
ATOM 5600 C C . ILE A 1 679 ? 32.042 -3.164 -31.316 1.00 90.88 679 ILE A C 1
ATOM 5602 O O . ILE A 1 679 ? 31.943 -3.448 -30.126 1.00 90.88 679 ILE A O 1
ATOM 5606 N N . ASP A 1 680 ? 32.883 -3.796 -32.143 1.00 90.38 680 ASP A N 1
ATOM 5607 C CA . ASP A 1 680 ? 33.634 -5.018 -31.801 1.00 90.38 680 ASP A CA 1
ATOM 5608 C C . ASP A 1 680 ? 34.609 -4.835 -30.626 1.00 90.38 680 ASP A C 1
ATOM 5610 O O . ASP A 1 680 ? 34.854 -5.766 -29.862 1.00 90.38 680 ASP A O 1
ATOM 5614 N N . LYS A 1 681 ? 35.097 -3.604 -30.407 1.00 88.38 681 LYS A N 1
ATOM 5615 C CA . LYS A 1 681 ? 35.902 -3.242 -29.225 1.00 88.38 681 LYS A CA 1
ATOM 5616 C C . LYS A 1 681 ? 35.189 -3.489 -27.895 1.00 88.38 681 LYS A C 1
ATOM 5618 O O . LYS A 1 681 ? 35.851 -3.739 -26.893 1.00 88.38 681 LYS A O 1
ATOM 5623 N N . ILE A 1 682 ? 33.861 -3.367 -27.868 1.00 88.31 682 ILE A N 1
ATOM 5624 C CA . ILE A 1 682 ? 33.054 -3.489 -26.645 1.00 88.31 682 ILE A CA 1
ATOM 5625 C C . ILE A 1 682 ? 32.107 -4.676 -26.709 1.00 88.31 682 ILE A C 1
ATOM 5627 O O . ILE A 1 682 ? 31.802 -5.247 -25.674 1.00 88.31 682 ILE A O 1
ATOM 5631 N N . MET A 1 683 ? 31.606 -5.047 -27.879 1.00 87.81 683 MET A N 1
ATOM 5632 C CA . MET A 1 683 ? 30.651 -6.132 -28.052 1.00 87.81 683 MET A CA 1
ATOM 5633 C C . MET A 1 683 ? 31.136 -7.021 -29.181 1.00 87.81 683 MET A C 1
ATOM 5635 O O . MET A 1 683 ? 31.133 -6.580 -30.324 1.00 87.81 683 MET A O 1
ATOM 5639 N N . SER A 1 684 ? 31.532 -8.258 -28.875 1.00 87.81 684 SER A N 1
ATOM 5640 C CA . SER A 1 684 ? 32.095 -9.145 -29.896 1.00 87.81 684 SER A CA 1
ATOM 5641 C C . SER A 1 684 ? 31.072 -9.417 -30.999 1.00 87.81 684 SER A C 1
ATOM 5643 O O . SER A 1 684 ? 30.104 -10.151 -30.790 1.00 87.81 684 SER A O 1
ATOM 5645 N N . ILE A 1 685 ? 31.297 -8.854 -32.187 1.00 88.81 685 ILE A N 1
ATOM 5646 C CA . ILE A 1 685 ? 30.364 -8.943 -33.317 1.00 88.81 685 ILE A CA 1
ATOM 5647 C C . ILE A 1 685 ? 30.229 -10.383 -33.778 1.00 88.81 685 ILE A C 1
ATOM 5649 O O . ILE A 1 685 ? 29.122 -10.852 -34.029 1.00 88.81 685 ILE A O 1
ATOM 5653 N N . ARG A 1 686 ? 31.350 -11.108 -33.826 1.00 89.06 686 ARG A N 1
ATOM 5654 C CA . ARG A 1 686 ? 31.358 -12.530 -34.167 1.00 89.06 686 ARG A CA 1
ATOM 5655 C C . ARG A 1 686 ? 30.405 -13.320 -33.267 1.00 89.06 686 ARG A C 1
ATOM 5657 O O . ARG A 1 686 ? 29.568 -14.056 -33.777 1.00 89.06 686 ARG A O 1
ATOM 5664 N N . MET A 1 687 ? 30.503 -13.131 -31.950 1.00 87.75 687 MET A N 1
ATOM 5665 C CA . MET A 1 687 ? 29.647 -13.838 -30.995 1.00 87.75 687 MET A CA 1
ATOM 5666 C C . MET A 1 687 ? 28.186 -13.382 -31.082 1.00 87.75 687 MET A C 1
ATOM 5668 O O . MET A 1 687 ? 27.285 -14.210 -30.981 1.00 87.75 687 MET A O 1
ATOM 5672 N N . LEU A 1 688 ? 27.943 -12.084 -31.311 1.00 88.94 688 LEU A N 1
ATOM 5673 C CA . LEU A 1 688 ? 26.594 -11.550 -31.515 1.00 88.94 688 LEU A CA 1
ATOM 5674 C C . LEU A 1 688 ? 25.902 -12.154 -32.742 1.00 88.94 688 LEU A C 1
ATOM 5676 O O . LEU A 1 688 ? 24.705 -12.406 -32.678 1.00 88.94 688 LEU A O 1
ATOM 5680 N N . ILE A 1 689 ? 26.634 -12.395 -33.832 1.00 90.19 689 ILE A N 1
ATOM 5681 C CA . ILE A 1 689 ? 26.102 -13.038 -35.042 1.00 90.19 689 ILE A CA 1
ATOM 5682 C C . ILE A 1 689 ? 25.869 -14.535 -34.793 1.00 90.19 689 ILE A C 1
ATOM 5684 O O . ILE A 1 689 ? 24.769 -15.030 -35.044 1.00 90.19 689 ILE A O 1
ATOM 5688 N N . GLU A 1 690 ? 26.876 -15.246 -34.261 1.00 89.38 690 GLU A N 1
ATOM 5689 C CA . GLU A 1 690 ? 26.825 -16.701 -34.012 1.00 89.38 690 GLU A CA 1
ATOM 5690 C C . GLU A 1 690 ? 25.678 -17.103 -33.064 1.00 89.38 690 GLU A C 1
ATOM 5692 O O . GLU A 1 690 ? 25.072 -18.159 -33.242 1.00 89.38 690 GLU A O 1
ATOM 5697 N N . HIS A 1 691 ? 25.353 -16.255 -32.087 1.00 89.06 691 HIS A N 1
ATOM 5698 C CA . HIS A 1 691 ? 24.315 -16.497 -31.078 1.00 89.06 691 HIS A CA 1
ATOM 5699 C C . HIS A 1 691 ? 23.154 -15.496 -31.159 1.00 89.06 691 HIS A C 1
ATOM 5701 O O . HIS A 1 691 ? 22.485 -15.235 -30.155 1.00 89.06 691 HIS A O 1
ATOM 5707 N N . SER A 1 692 ? 22.926 -14.915 -32.339 1.00 89.00 692 SER A N 1
ATOM 5708 C CA . SER A 1 692 ? 21.881 -13.912 -32.556 1.00 89.00 692 SER A CA 1
ATOM 5709 C C . SER A 1 692 ? 20.506 -14.401 -32.088 1.00 89.00 692 SER A C 1
ATOM 5711 O O . SER A 1 692 ? 20.089 -15.531 -32.348 1.00 89.00 692 SER A O 1
ATOM 5713 N N . SER A 1 693 ? 19.793 -13.545 -31.351 1.00 88.69 693 SER A N 1
ATOM 5714 C CA . SER A 1 693 ? 18.471 -13.881 -30.820 1.00 88.69 693 SER A CA 1
ATOM 5715 C C . SER A 1 693 ? 17.631 -12.637 -30.560 1.00 88.69 693 SER A C 1
ATOM 5717 O O . SER A 1 693 ? 18.082 -11.673 -29.934 1.00 88.69 693 SER A O 1
ATOM 5719 N N . ALA A 1 694 ? 16.369 -12.682 -30.997 1.00 85.31 694 ALA A N 1
ATOM 5720 C CA . ALA A 1 694 ? 15.400 -11.629 -30.702 1.00 85.31 694 ALA A CA 1
ATOM 5721 C C . ALA A 1 694 ? 14.914 -11.737 -29.258 1.00 85.31 694 ALA A C 1
ATOM 5723 O O . ALA A 1 694 ? 14.570 -10.734 -28.638 1.00 85.31 694 ALA A O 1
ATOM 5724 N N . THR A 1 695 ? 14.836 -12.962 -28.734 1.00 84.88 695 THR A N 1
ATOM 5725 C CA . THR A 1 695 ? 14.040 -13.288 -27.550 1.00 84.88 695 THR A CA 1
ATOM 5726 C C . THR A 1 695 ? 14.877 -13.648 -26.328 1.00 84.88 695 THR A C 1
ATOM 5728 O O . THR A 1 695 ? 14.449 -13.370 -25.204 1.00 84.88 695 THR A O 1
ATOM 5731 N N . ASP A 1 696 ? 16.076 -14.198 -26.529 1.00 83.25 696 ASP A N 1
ATOM 5732 C CA . ASP A 1 696 ? 16.977 -14.627 -25.462 1.00 83.25 696 ASP A CA 1
ATOM 5733 C C . ASP A 1 696 ? 18.118 -13.625 -25.260 1.00 83.25 696 ASP A C 1
ATOM 5735 O O . ASP A 1 696 ? 19.139 -13.649 -25.946 1.00 83.25 696 ASP A O 1
ATOM 5739 N N . LEU A 1 697 ? 17.950 -12.739 -24.275 1.00 82.44 697 LEU A N 1
ATOM 5740 C CA . LEU A 1 697 ? 19.009 -11.815 -23.876 1.00 82.44 697 LEU A CA 1
ATOM 5741 C C . LEU A 1 697 ? 20.230 -12.561 -23.326 1.00 82.44 697 LEU A C 1
ATOM 5743 O O . LEU A 1 697 ? 21.344 -12.118 -23.570 1.00 82.44 697 LEU A O 1
ATOM 5747 N N . TYR A 1 698 ? 20.054 -13.662 -22.588 1.00 80.31 698 TYR A N 1
ATOM 5748 C CA . TYR A 1 698 ? 21.169 -14.358 -21.937 1.00 80.31 698 TYR A CA 1
ATOM 5749 C C . TYR A 1 698 ? 22.083 -15.056 -22.940 1.00 80.31 698 TYR A C 1
ATOM 5751 O O . TYR A 1 698 ? 23.283 -15.139 -22.679 1.00 80.31 698 TYR A O 1
ATOM 5759 N N . ALA A 1 699 ? 21.546 -15.462 -24.096 1.00 77.19 699 ALA A N 1
ATOM 5760 C CA . ALA A 1 699 ? 22.340 -15.951 -25.219 1.00 77.19 699 ALA A CA 1
ATOM 5761 C C . ALA A 1 699 ? 23.396 -14.934 -25.668 1.00 77.19 699 ALA A C 1
ATOM 5763 O O . ALA A 1 699 ? 24.479 -15.338 -26.061 1.00 77.19 699 ALA A O 1
ATOM 5764 N N . VAL A 1 700 ? 23.111 -13.631 -25.556 1.00 77.25 700 VAL A N 1
ATOM 5765 C CA . VAL A 1 700 ? 23.978 -12.541 -26.042 1.00 77.25 700 VAL A CA 1
ATOM 5766 C C . VAL A 1 700 ? 24.559 -11.650 -24.935 1.00 77.25 700 VAL A C 1
ATOM 5768 O O . VAL A 1 700 ? 25.443 -10.832 -25.188 1.00 77.25 700 VAL A O 1
ATOM 5771 N N . TYR A 1 701 ? 24.107 -11.821 -23.689 1.00 72.31 701 TYR A N 1
ATOM 5772 C CA . TYR A 1 701 ? 24.450 -10.975 -22.539 1.00 72.31 701 TYR A CA 1
ATOM 5773 C C . TYR A 1 701 ? 25.947 -10.993 -22.206 1.00 72.31 701 TYR A C 1
ATOM 5775 O O . TYR A 1 701 ? 26.512 -9.979 -21.801 1.00 72.31 701 TYR A O 1
ATOM 5783 N N . GLY A 1 702 ? 26.598 -12.147 -22.380 1.00 69.50 702 GLY A N 1
ATOM 5784 C CA . GLY A 1 702 ? 28.011 -12.348 -22.049 1.00 69.50 702 GLY A CA 1
ATOM 5785 C C . GLY A 1 702 ? 29.006 -11.777 -23.063 1.00 69.50 702 GLY A C 1
ATOM 5786 O O . GLY A 1 702 ? 30.208 -11.890 -22.837 1.00 69.50 702 GLY A O 1
ATOM 5787 N N . TYR A 1 703 ? 28.539 -11.200 -24.177 1.00 77.19 703 TYR A N 1
ATOM 5788 C CA . TYR A 1 703 ? 29.411 -10.745 -25.271 1.00 77.19 703 TYR A CA 1
ATOM 5789 C C . TYR A 1 703 ? 29.729 -9.258 -25.247 1.00 77.19 703 TYR A C 1
ATOM 5791 O O . TYR A 1 703 ? 30.505 -8.795 -26.083 1.00 77.19 703 TYR A O 1
ATOM 5799 N N . ILE A 1 704 ? 29.190 -8.521 -24.274 1.00 72.88 704 ILE A N 1
ATOM 5800 C CA . ILE A 1 704 ? 29.784 -7.252 -23.862 1.00 72.88 704 ILE A CA 1
ATOM 5801 C C . ILE A 1 704 ? 31.120 -7.607 -23.193 1.00 72.88 704 ILE A C 1
ATOM 5803 O O . ILE A 1 704 ? 31.138 -8.365 -22.224 1.00 72.88 704 ILE A O 1
ATOM 5807 N N . ALA A 1 705 ? 32.224 -7.117 -23.758 1.00 54.75 705 ALA A N 1
ATOM 5808 C CA . ALA A 1 705 ? 33.597 -7.470 -23.433 1.00 54.75 705 ALA A CA 1
ATOM 5809 C C . ALA A 1 705 ? 33.804 -7.560 -21.909 1.00 54.75 705 ALA A C 1
ATOM 5811 O O . ALA A 1 705 ? 33.453 -6.623 -21.184 1.00 54.75 705 ALA A O 1
ATOM 5812 N N . PRO A 1 706 ? 34.378 -8.665 -21.397 1.00 52.50 706 PRO A N 1
ATOM 5813 C CA . PRO A 1 706 ? 34.399 -8.930 -19.962 1.00 52.50 706 PRO A CA 1
ATOM 5814 C C . PRO A 1 706 ? 35.362 -8.040 -19.146 1.00 52.50 706 PRO A C 1
ATOM 5816 O O . PRO A 1 706 ? 35.446 -8.229 -17.935 1.00 52.50 706 PRO A O 1
ATOM 5819 N N . TYR A 1 707 ? 36.057 -7.051 -19.731 1.00 57.00 707 TYR A N 1
ATOM 5820 C CA . TYR A 1 707 ? 37.053 -6.218 -19.032 1.00 57.00 707 TYR A CA 1
ATOM 5821 C C . TYR A 1 707 ? 37.070 -4.754 -19.521 1.00 57.00 707 TYR A C 1
ATOM 5823 O O . TYR A 1 707 ? 36.515 -4.439 -20.566 1.00 57.00 707 TYR A O 1
ATOM 5831 N N . ASP A 1 708 ? 37.624 -3.857 -18.693 1.00 68.75 708 ASP A N 1
ATOM 5832 C CA . ASP A 1 708 ? 37.537 -2.384 -18.748 1.00 68.75 708 ASP A CA 1
ATOM 5833 C C . ASP A 1 708 ? 37.607 -1.741 -20.149 1.00 68.75 708 ASP A C 1
ATOM 5835 O O . ASP A 1 708 ? 38.625 -1.829 -20.828 1.00 68.75 708 ASP A O 1
ATOM 5839 N N . PHE A 1 709 ? 36.545 -1.017 -20.528 1.00 83.69 709 PHE A N 1
ATOM 5840 C CA . PHE A 1 709 ? 36.527 -0.084 -21.660 1.00 83.69 709 PHE A CA 1
ATOM 5841 C C . PHE A 1 709 ? 36.581 1.364 -21.160 1.00 83.69 709 PHE A C 1
ATOM 5843 O O . PHE A 1 709 ? 36.080 1.694 -20.080 1.00 83.69 709 PHE A O 1
ATOM 5850 N N . THR A 1 710 ? 37.173 2.245 -21.958 1.00 88.56 710 THR A N 1
ATOM 5851 C CA . THR A 1 710 ? 37.229 3.684 -21.680 1.00 88.56 710 THR A CA 1
ATOM 5852 C C . THR A 1 710 ? 35.897 4.375 -21.996 1.00 88.56 710 THR A C 1
ATOM 5854 O O . THR A 1 710 ? 35.075 3.895 -22.779 1.00 88.56 710 THR A O 1
ATOM 5857 N N . ASP A 1 711 ? 35.677 5.560 -21.418 1.00 87.81 711 ASP A N 1
ATOM 5858 C CA . ASP A 1 711 ? 34.491 6.374 -21.720 1.00 87.81 711 ASP A CA 1
ATOM 5859 C C . ASP A 1 711 ? 34.412 6.805 -23.192 1.00 87.81 711 ASP A C 1
ATOM 5861 O O . ASP A 1 711 ? 33.318 7.038 -23.714 1.00 87.81 711 ASP A O 1
ATOM 5865 N N . ASP A 1 712 ? 35.559 6.948 -23.855 1.00 90.88 712 ASP A N 1
ATOM 5866 C CA . ASP A 1 712 ? 35.630 7.300 -25.272 1.00 90.88 712 ASP A CA 1
ATOM 5867 C C . ASP A 1 712 ? 35.213 6.121 -26.145 1.00 90.88 712 ASP A C 1
ATOM 5869 O O . ASP A 1 712 ? 34.363 6.287 -27.019 1.00 90.88 712 ASP A O 1
ATOM 5873 N N . GLU A 1 713 ? 35.706 4.918 -25.844 1.00 90.75 713 GLU A N 1
ATOM 5874 C CA . GLU A 1 713 ? 35.276 3.689 -26.517 1.00 90.75 713 GLU A CA 1
ATOM 5875 C C . GLU A 1 713 ? 33.778 3.444 -26.322 1.00 90.75 713 GLU A C 1
ATOM 5877 O O . GLU A 1 713 ? 33.078 3.137 -27.286 1.00 90.75 713 GLU A O 1
ATOM 5882 N N . TYR A 1 714 ? 33.251 3.641 -25.106 1.00 91.25 714 TYR A N 1
ATOM 5883 C CA . TYR A 1 714 ? 31.815 3.520 -24.837 1.00 91.25 714 TYR A CA 1
ATOM 5884 C C . TYR A 1 714 ? 30.987 4.489 -25.684 1.00 91.25 714 TYR A C 1
ATOM 5886 O O . TYR A 1 714 ? 29.993 4.094 -26.299 1.00 91.25 714 TYR A O 1
ATOM 5894 N N . ARG A 1 715 ? 31.381 5.769 -25.718 1.00 93.25 715 ARG A N 1
ATOM 5895 C CA . ARG A 1 715 ? 30.674 6.796 -26.495 1.00 93.25 715 ARG A CA 1
ATOM 5896 C C . ARG A 1 715 ? 30.713 6.491 -27.986 1.00 93.25 715 ARG A C 1
ATOM 5898 O O . ARG A 1 715 ? 29.695 6.659 -28.656 1.00 93.25 715 ARG A O 1
ATOM 5905 N N . GLU A 1 716 ? 31.853 6.030 -28.482 1.00 93.56 716 GLU A N 1
ATOM 5906 C CA . GLU A 1 716 ? 32.038 5.705 -29.891 1.00 93.56 716 GLU A CA 1
ATOM 5907 C C . GLU A 1 716 ? 31.252 4.453 -30.306 1.00 93.56 716 GLU A C 1
ATOM 5909 O O . GLU A 1 716 ? 30.593 4.449 -31.348 1.00 93.56 716 GLU A O 1
ATOM 5914 N N . CYS A 1 717 ? 31.217 3.429 -29.451 1.00 92.75 717 CYS A N 1
ATOM 5915 C CA . CYS A 1 717 ? 30.372 2.251 -29.635 1.00 92.75 717 CYS A CA 1
ATOM 5916 C C . CYS A 1 717 ? 28.883 2.624 -29.645 1.00 92.75 717 CYS A C 1
ATOM 5918 O O . CYS A 1 717 ? 28.175 2.298 -30.595 1.00 92.75 717 CYS A O 1
ATOM 5920 N N . LEU A 1 718 ? 28.403 3.381 -28.649 1.00 93.25 718 LEU A N 1
ATOM 5921 C CA . LEU A 1 718 ? 26.998 3.798 -28.582 1.00 93.25 718 LEU A CA 1
ATOM 5922 C C . LEU A 1 718 ? 26.593 4.648 -29.796 1.00 93.25 718 LEU A C 1
ATOM 5924 O O . LEU A 1 718 ? 25.491 4.494 -30.320 1.00 93.25 718 LEU A O 1
ATOM 5928 N N . LYS A 1 719 ? 27.484 5.531 -30.261 1.00 94.62 719 LYS A N 1
ATOM 5929 C CA . LYS A 1 719 ? 27.273 6.331 -31.472 1.00 94.62 719 LYS A CA 1
ATOM 5930 C C . LYS A 1 719 ? 27.171 5.450 -32.717 1.00 94.62 719 LYS A C 1
ATOM 5932 O O . LYS A 1 719 ? 26.283 5.676 -33.531 1.00 94.62 719 LYS A O 1
ATOM 5937 N N . SER A 1 720 ? 28.028 4.439 -32.829 1.00 95.12 720 SER A N 1
ATOM 5938 C CA . SER A 1 720 ? 28.028 3.472 -33.933 1.00 95.12 720 SER A CA 1
ATOM 5939 C C . SER A 1 720 ? 26.773 2.586 -33.922 1.00 95.12 720 SER A C 1
ATOM 5941 O O . SER A 1 720 ? 26.155 2.385 -34.963 1.00 95.12 720 SER A O 1
ATOM 5943 N N . VAL A 1 721 ? 26.314 2.152 -32.742 1.00 93.88 721 VAL A N 1
ATOM 5944 C CA . VAL A 1 721 ? 25.023 1.462 -32.565 1.00 93.88 721 VAL A CA 1
ATOM 5945 C C . VAL A 1 721 ? 23.857 2.353 -32.996 1.00 93.88 721 VAL A C 1
ATOM 5947 O O . VAL A 1 721 ? 23.000 1.923 -33.765 1.00 93.88 721 VAL A O 1
ATOM 5950 N N . ALA A 1 722 ? 23.820 3.604 -32.532 1.00 93.62 722 ALA A N 1
ATOM 5951 C CA . ALA A 1 722 ? 22.764 4.544 -32.898 1.00 93.62 722 ALA A CA 1
ATOM 5952 C C . ALA A 1 722 ? 22.754 4.837 -34.407 1.00 93.62 722 ALA A C 1
ATOM 5954 O O . ALA A 1 722 ? 21.687 4.911 -35.010 1.00 93.62 722 ALA A O 1
ATOM 5955 N N . GLU A 1 723 ? 23.931 4.971 -35.017 1.00 94.88 723 GLU A N 1
ATOM 5956 C CA . GLU A 1 723 ? 24.100 5.141 -36.459 1.00 94.88 723 GLU A CA 1
ATOM 5957 C C . GLU A 1 723 ? 23.514 3.962 -37.244 1.00 94.88 723 GLU A C 1
ATOM 5959 O O . GLU A 1 723 ? 22.693 4.193 -38.130 1.00 94.88 723 GLU A O 1
ATOM 5964 N N . LEU A 1 724 ? 23.836 2.717 -36.870 1.00 94.25 724 LEU A N 1
ATOM 5965 C CA . LEU A 1 724 ? 23.257 1.531 -37.513 1.00 94.25 724 LEU A CA 1
ATOM 5966 C C . LEU A 1 724 ? 21.727 1.515 -37.424 1.00 94.25 724 LEU A C 1
ATOM 5968 O O . LEU A 1 724 ? 21.062 1.239 -38.419 1.00 94.25 724 LEU A O 1
ATOM 5972 N N . ILE A 1 725 ? 21.160 1.857 -36.264 1.00 94.06 725 ILE A N 1
ATOM 5973 C CA . ILE A 1 725 ? 19.702 1.894 -36.075 1.00 94.06 725 ILE A CA 1
ATOM 5974 C C . ILE A 1 725 ? 19.059 2.993 -36.935 1.00 94.06 725 ILE A C 1
ATOM 5976 O O . ILE A 1 725 ? 18.011 2.775 -37.536 1.00 94.06 725 ILE A O 1
ATOM 5980 N N . ILE A 1 726 ? 19.667 4.181 -37.004 1.00 94.44 726 ILE A N 1
ATOM 5981 C CA . ILE A 1 726 ? 19.132 5.322 -37.766 1.00 94.44 726 ILE A CA 1
ATOM 5982 C C . ILE A 1 726 ? 19.202 5.070 -39.276 1.00 94.44 726 ILE A C 1
ATOM 5984 O O . ILE A 1 726 ? 18.287 5.465 -39.999 1.00 94.44 726 ILE A O 1
ATOM 5988 N N . CYS A 1 727 ? 20.272 4.434 -39.757 1.00 94.69 727 CYS A N 1
ATOM 5989 C CA . CYS A 1 727 ? 20.453 4.123 -41.173 1.00 94.69 727 CYS A CA 1
ATOM 5990 C C . CYS A 1 727 ? 19.626 2.914 -41.642 1.00 94.69 727 CYS A C 1
ATOM 5992 O O . CYS A 1 727 ? 19.323 2.839 -42.833 1.00 94.69 727 CYS A O 1
ATOM 5994 N N . ASN A 1 728 ? 19.238 2.018 -40.725 1.00 95.06 728 ASN A N 1
ATOM 5995 C CA . ASN A 1 728 ? 18.490 0.782 -41.007 1.00 95.06 728 ASN A CA 1
ATOM 5996 C C . ASN A 1 728 ? 17.262 0.634 -40.073 1.00 95.06 728 ASN A C 1
ATOM 5998 O O . ASN A 1 728 ? 17.162 -0.321 -39.294 1.00 95.06 728 ASN A O 1
ATOM 6002 N N . PRO A 1 729 ? 16.331 1.609 -40.065 1.00 93.62 729 PRO A N 1
ATOM 6003 C CA . PRO A 1 729 ? 15.258 1.653 -39.074 1.00 93.62 729 PRO A CA 1
ATOM 6004 C C . PRO A 1 729 ? 14.190 0.574 -39.291 1.00 93.62 729 PRO A C 1
ATOM 6006 O O . PRO A 1 729 ? 13.536 0.173 -38.327 1.00 93.62 729 PRO A O 1
ATOM 6009 N N . ILE A 1 730 ? 13.990 0.118 -40.533 1.00 93.00 730 ILE A N 1
ATOM 6010 C CA . ILE A 1 730 ? 13.004 -0.920 -40.864 1.00 93.00 730 ILE A CA 1
ATOM 6011 C C . ILE A 1 730 ? 13.535 -2.268 -40.385 1.00 93.00 730 ILE A C 1
ATOM 6013 O O . ILE A 1 730 ? 12.876 -2.937 -39.595 1.00 93.00 730 ILE A O 1
ATOM 6017 N N . GLU A 1 731 ? 14.765 -2.594 -40.769 1.00 94.06 731 GLU A N 1
ATOM 6018 C CA . GLU A 1 731 ? 15.459 -3.837 -40.443 1.00 94.06 731 GLU A CA 1
ATOM 6019 C C . GLU A 1 731 ? 15.613 -3.992 -38.925 1.00 94.06 731 GLU A C 1
ATOM 6021 O O . GLU A 1 731 ? 15.327 -5.049 -38.365 1.00 94.06 731 GLU A O 1
ATOM 6026 N N . TYR A 1 732 ? 15.982 -2.915 -38.219 1.00 94.19 732 TYR A N 1
ATOM 6027 C CA . TYR A 1 732 ? 16.048 -2.947 -36.758 1.00 94.19 732 TYR A CA 1
ATOM 6028 C C . TYR A 1 732 ? 14.664 -3.114 -36.114 1.00 94.19 732 TYR A C 1
ATOM 6030 O O . TYR A 1 732 ? 14.512 -3.835 -35.128 1.00 94.19 7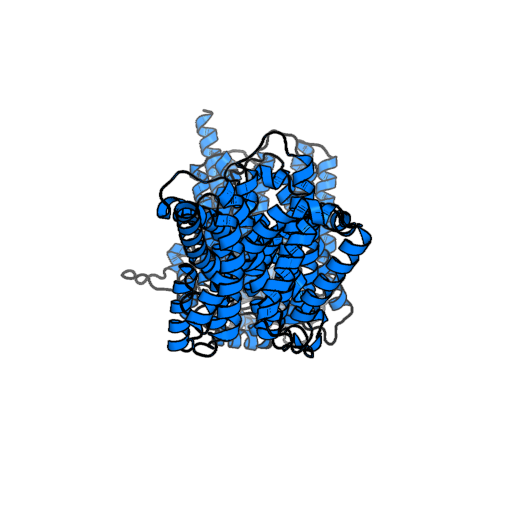32 TYR A O 1
ATOM 6038 N N . SER A 1 733 ? 13.631 -2.462 -36.654 1.00 93.25 733 SER A N 1
ATOM 6039 C CA . SER A 1 733 ? 12.266 -2.628 -36.148 1.00 93.25 733 SER A CA 1
ATOM 6040 C C . SER A 1 733 ? 11.761 -4.059 -36.345 1.00 93.25 733 SER A C 1
ATOM 6042 O O . SER A 1 733 ? 11.098 -4.590 -35.452 1.00 93.25 733 SER A O 1
ATOM 6044 N N . GLU A 1 734 ? 12.075 -4.690 -37.476 1.00 93.00 734 GLU A N 1
ATOM 6045 C CA . GLU A 1 734 ? 11.765 -6.096 -37.755 1.00 93.00 734 GLU A CA 1
ATOM 6046 C C . GLU A 1 734 ? 12.522 -7.032 -36.807 1.00 93.00 734 GLU A C 1
ATOM 6048 O O . GLU A 1 734 ? 11.907 -7.916 -36.209 1.00 93.00 734 GLU A O 1
ATOM 6053 N N . ALA A 1 735 ? 13.804 -6.757 -36.543 1.00 91.62 735 ALA A N 1
ATOM 6054 C CA . ALA A 1 735 ? 14.611 -7.489 -35.566 1.00 91.62 735 ALA A CA 1
ATOM 6055 C C . ALA A 1 735 ? 14.013 -7.485 -34.143 1.00 91.62 735 ALA A C 1
ATOM 6057 O O . ALA A 1 735 ? 14.209 -8.426 -33.374 1.00 91.62 735 ALA A O 1
ATOM 6058 N N . LYS A 1 736 ? 13.261 -6.441 -33.767 1.00 92.69 736 LYS A N 1
ATOM 6059 C CA . LYS A 1 736 ? 12.588 -6.337 -32.456 1.00 92.69 736 LYS A CA 1
ATOM 6060 C C . LYS A 1 736 ? 11.162 -6.897 -32.442 1.00 92.69 736 LYS A C 1
ATOM 6062 O O . LYS A 1 736 ? 10.582 -7.028 -31.360 1.00 92.69 736 LYS A O 1
ATOM 6067 N N . TYR A 1 737 ? 10.580 -7.218 -33.599 1.00 93.19 737 TYR A N 1
ATOM 6068 C CA . TYR A 1 737 ? 9.163 -7.574 -33.695 1.00 93.19 737 TYR A CA 1
ATOM 6069 C C . TYR A 1 737 ? 8.826 -8.848 -32.924 1.00 93.19 737 TYR A C 1
ATOM 6071 O O . TYR A 1 737 ? 7.845 -8.871 -32.180 1.00 93.19 737 TYR A O 1
ATOM 6079 N N . GLU A 1 738 ? 9.651 -9.886 -33.053 1.00 91.94 738 GLU A N 1
ATOM 6080 C CA . GLU A 1 738 ? 9.438 -11.158 -32.364 1.00 91.94 738 GLU A CA 1
ATOM 6081 C C . GLU A 1 738 ? 9.441 -10.966 -30.838 1.00 91.94 738 GLU A C 1
ATOM 6083 O O . GLU A 1 738 ? 8.489 -11.365 -30.163 1.00 91.94 738 GLU A O 1
ATOM 6088 N N . LEU A 1 739 ? 10.422 -10.231 -30.294 1.00 92.56 739 LEU A N 1
ATOM 6089 C CA . LEU A 1 739 ? 10.470 -9.866 -28.870 1.00 92.56 739 LEU A CA 1
ATOM 6090 C C . LEU A 1 739 ? 9.176 -9.194 -28.411 1.00 92.56 739 LEU A C 1
ATOM 6092 O O . LEU A 1 739 ? 8.609 -9.548 -27.369 1.00 92.56 739 LEU A O 1
ATOM 6096 N N . PHE A 1 740 ? 8.714 -8.204 -29.176 1.00 93.56 740 PHE A N 1
ATOM 6097 C CA . PHE A 1 740 ? 7.476 -7.495 -28.884 1.00 93.56 740 PHE A CA 1
ATOM 6098 C C . PHE A 1 740 ? 6.279 -8.444 -28.900 1.00 93.56 740 PHE A C 1
ATOM 6100 O O . PHE A 1 740 ? 5.506 -8.451 -27.941 1.00 93.56 740 PHE A O 1
ATOM 6107 N N . ALA A 1 741 ? 6.151 -9.263 -29.944 1.00 93.31 741 ALA A N 1
ATOM 6108 C CA . ALA A 1 741 ? 5.038 -10.179 -30.148 1.00 93.31 741 ALA A CA 1
ATOM 6109 C C . ALA A 1 741 ? 4.914 -11.198 -29.001 1.00 93.31 741 ALA A C 1
ATOM 6111 O O . ALA A 1 741 ? 3.824 -11.357 -28.441 1.00 93.31 741 ALA A O 1
ATOM 6112 N N . HIS A 1 742 ? 6.034 -11.785 -28.563 1.00 92.00 742 HIS A N 1
ATOM 6113 C CA . HIS A 1 742 ? 6.081 -12.632 -27.368 1.00 92.00 742 HIS A CA 1
ATOM 6114 C C . HIS A 1 742 ? 5.734 -11.857 -26.087 1.00 92.00 742 HIS A C 1
ATOM 6116 O O . HIS A 1 742 ? 5.037 -12.372 -25.217 1.00 92.00 742 HIS A O 1
ATOM 6122 N N . SER A 1 743 ? 6.155 -10.595 -25.957 1.00 92.19 743 SER A N 1
ATOM 6123 C CA . SER A 1 743 ? 5.915 -9.791 -24.746 1.00 92.19 743 SER A CA 1
ATOM 6124 C C . SER A 1 743 ? 4.457 -9.353 -24.570 1.00 92.19 743 SER A C 1
ATOM 6126 O O . SER A 1 743 ? 4.020 -9.098 -23.448 1.00 92.19 743 SER A O 1
ATOM 6128 N N . VAL A 1 744 ? 3.687 -9.246 -25.655 1.00 92.06 744 VAL A N 1
ATOM 6129 C CA . VAL A 1 744 ? 2.290 -8.768 -25.626 1.00 92.06 744 VAL A CA 1
ATOM 6130 C C . VAL A 1 744 ? 1.247 -9.870 -25.800 1.00 92.06 744 VAL A C 1
ATOM 6132 O O . VAL A 1 744 ? 0.064 -9.551 -25.954 1.00 92.06 744 VAL A O 1
ATOM 6135 N N . ALA A 1 745 ? 1.677 -11.136 -25.769 1.00 89.88 745 ALA A N 1
ATOM 6136 C CA . ALA A 1 745 ? 0.851 -12.307 -26.065 1.00 89.88 745 ALA A CA 1
ATOM 6137 C C . ALA A 1 745 ? 0.155 -12.189 -27.434 1.00 89.88 745 ALA A C 1
ATOM 6139 O O . ALA A 1 745 ? -1.058 -12.383 -27.552 1.00 89.88 745 ALA A O 1
ATOM 6140 N N . ALA A 1 746 ? 0.906 -11.798 -28.468 1.00 89.00 746 ALA A N 1
ATOM 6141 C CA . ALA A 1 746 ? 0.378 -11.740 -29.825 1.00 89.00 746 ALA A CA 1
ATOM 6142 C C . ALA A 1 746 ? -0.005 -13.151 -30.322 1.00 89.00 746 ALA A C 1
ATOM 6144 O O . ALA A 1 746 ? 0.640 -14.135 -29.952 1.00 89.00 746 ALA A O 1
ATOM 6145 N N . PRO A 1 747 ? -1.033 -13.286 -31.181 1.00 83.00 747 PRO A N 1
ATOM 6146 C CA . PRO A 1 747 ? -1.404 -14.584 -31.736 1.00 83.00 747 PRO A CA 1
ATOM 6147 C C . PRO A 1 747 ? -0.215 -15.261 -32.434 1.00 83.00 747 PRO A C 1
ATOM 6149 O O . PRO A 1 747 ? 0.492 -14.597 -33.187 1.00 83.00 747 PRO A O 1
ATOM 6152 N N . LYS A 1 748 ? -0.063 -16.581 -32.247 1.00 83.50 748 LYS A N 1
ATOM 6153 C CA . LYS A 1 748 ? 1.030 -17.434 -32.773 1.00 83.50 748 LYS A CA 1
ATOM 6154 C C . LYS A 1 748 ? 2.389 -17.317 -32.069 1.00 83.50 748 LYS A C 1
ATOM 6156 O O . LYS A 1 748 ? 3.276 -18.087 -32.414 1.00 83.50 748 LYS A O 1
ATOM 6161 N N . TYR A 1 749 ? 2.542 -16.419 -31.098 1.00 85.19 749 TYR A N 1
ATOM 6162 C CA . TYR A 1 749 ? 3.778 -16.269 -30.329 1.00 85.19 749 TYR A CA 1
ATOM 6163 C C . TYR A 1 749 ? 3.592 -16.772 -28.900 1.00 85.19 749 TYR A C 1
ATOM 6165 O O . TYR A 1 749 ? 2.571 -16.499 -28.262 1.00 85.19 749 TYR A O 1
ATOM 6173 N N . ASP A 1 750 ? 4.594 -17.488 -28.393 1.00 82.44 750 ASP A N 1
ATOM 6174 C CA . ASP A 1 750 ? 4.565 -18.008 -27.031 1.00 82.44 750 ASP A CA 1
ATOM 6175 C C . ASP A 1 750 ? 4.666 -16.884 -25.999 1.00 82.44 750 ASP A C 1
ATOM 6177 O O . ASP A 1 750 ? 5.539 -16.023 -26.046 1.00 82.44 750 ASP A O 1
ATOM 6181 N N . PHE A 1 751 ? 3.784 -16.900 -25.014 1.00 82.31 751 PHE A N 1
ATOM 6182 C CA . PHE A 1 751 ? 3.855 -15.984 -23.886 1.00 82.31 751 PHE A CA 1
ATOM 6183 C C . PHE A 1 751 ? 4.432 -16.711 -22.681 1.00 82.31 751 PHE A C 1
ATOM 6185 O O . PHE A 1 751 ? 3.979 -17.810 -22.355 1.00 82.31 751 PHE A O 1
ATOM 6192 N N . TRP A 1 752 ? 5.382 -16.090 -21.977 1.00 76.25 752 TRP A N 1
ATOM 6193 C CA . TRP A 1 752 ? 5.943 -16.672 -20.761 1.00 76.25 752 TRP A CA 1
ATOM 6194 C C . TRP A 1 752 ? 6.028 -15.685 -19.591 1.00 76.25 752 TRP A C 1
ATOM 6196 O O . TRP A 1 752 ? 6.553 -14.581 -19.686 1.00 76.25 752 TRP A O 1
ATOM 6206 N N . ILE A 1 753 ? 5.514 -16.140 -18.452 1.00 78.38 753 ILE A N 1
ATOM 6207 C CA . ILE A 1 753 ? 5.540 -15.555 -17.117 1.00 78.38 753 ILE A CA 1
ATOM 6208 C C . ILE A 1 753 ? 5.589 -16.751 -16.169 1.00 78.38 753 ILE A C 1
ATOM 6210 O O . ILE A 1 753 ? 4.599 -17.469 -16.014 1.00 78.38 753 ILE A O 1
ATOM 6214 N N . SER A 1 754 ? 6.731 -16.969 -15.528 1.00 70.56 754 SER A N 1
ATOM 6215 C CA . SER A 1 754 ? 6.898 -18.055 -14.562 1.00 70.56 754 SER A CA 1
ATOM 6216 C C . SER A 1 754 ? 6.976 -17.485 -13.153 1.00 70.56 754 SER A C 1
ATOM 6218 O O . SER A 1 754 ? 8.047 -17.020 -12.791 1.00 70.56 754 SER A O 1
ATOM 6220 N N . PRO A 1 75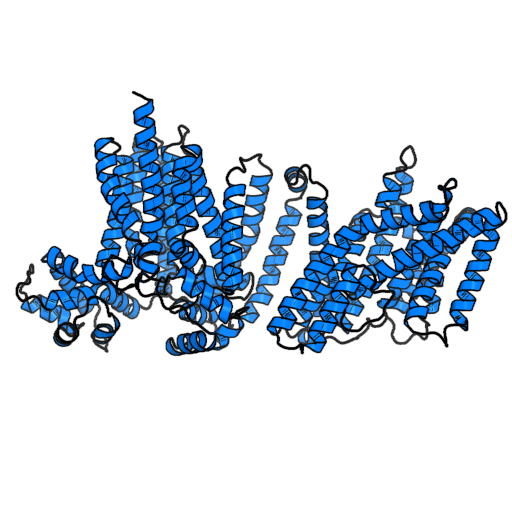5 ? 5.897 -17.507 -12.354 1.00 73.94 755 PRO A N 1
ATOM 6221 C CA . PRO A 1 755 ? 5.964 -17.132 -10.946 1.00 73.94 755 PRO A CA 1
ATOM 6222 C C . PRO A 1 755 ? 6.615 -18.244 -10.103 1.00 73.94 755 PRO A C 1
ATOM 6224 O O . PRO A 1 755 ? 6.433 -19.432 -10.385 1.00 73.94 755 PRO A O 1
ATOM 6227 N N . ALA A 1 756 ? 7.306 -17.881 -9.018 1.00 76.00 756 ALA A N 1
ATOM 6228 C CA . ALA A 1 756 ? 7.855 -18.854 -8.070 1.00 76.00 756 ALA A CA 1
ATOM 6229 C C . ALA A 1 756 ? 6.742 -19.705 -7.425 1.00 76.00 756 ALA A C 1
ATOM 6231 O O . ALA A 1 756 ? 5.833 -19.170 -6.775 1.00 76.00 756 ALA A O 1
ATOM 6232 N N . LYS A 1 757 ? 6.820 -21.035 -7.575 1.00 75.12 757 LYS A N 1
ATOM 6233 C CA . LYS A 1 757 ? 5.734 -21.965 -7.208 1.00 75.12 757 LYS A CA 1
ATOM 6234 C C . LYS A 1 757 ? 5.747 -22.352 -5.730 1.00 75.12 757 LYS A C 1
ATOM 6236 O O . LYS A 1 757 ? 4.691 -22.648 -5.174 1.00 75.12 757 LYS A O 1
ATOM 6241 N N . SER A 1 758 ? 6.914 -22.312 -5.098 1.00 81.44 758 SER A N 1
ATOM 6242 C CA . SER A 1 758 ? 7.133 -22.676 -3.694 1.00 81.44 758 SER A CA 1
ATOM 6243 C C . SER A 1 758 ? 8.127 -21.732 -3.011 1.00 81.44 758 SER A C 1
ATOM 6245 O O . SER A 1 758 ? 8.828 -20.968 -3.680 1.00 81.44 758 SER A O 1
ATOM 6247 N N . ILE A 1 759 ? 8.227 -21.803 -1.680 1.00 81.38 759 ILE A N 1
ATOM 6248 C CA . ILE A 1 759 ? 9.302 -21.144 -0.922 1.00 81.38 759 ILE A CA 1
ATOM 6249 C C . ILE A 1 759 ? 10.669 -21.645 -1.394 1.00 81.38 759 ILE A C 1
ATOM 6251 O O . ILE A 1 759 ? 11.576 -20.836 -1.547 1.00 81.38 759 ILE A O 1
ATOM 6255 N N . THR A 1 760 ? 10.808 -22.943 -1.688 1.00 85.31 760 THR A N 1
ATOM 6256 C CA . THR A 1 760 ? 12.082 -23.502 -2.171 1.00 85.31 760 THR A CA 1
ATOM 6257 C C . THR A 1 760 ? 12.496 -22.922 -3.521 1.00 85.31 760 THR A C 1
ATOM 6259 O O . THR A 1 760 ? 13.678 -22.691 -3.752 1.00 85.31 760 THR A O 1
ATOM 6262 N N . ASP A 1 761 ? 11.536 -22.616 -4.398 1.00 85.00 761 ASP A N 1
ATOM 6263 C CA . ASP A 1 761 ? 11.831 -21.921 -5.653 1.00 85.00 761 ASP A CA 1
ATOM 6264 C C . ASP A 1 761 ? 12.220 -20.467 -5.387 1.00 85.00 761 ASP A C 1
ATOM 6266 O O . ASP A 1 761 ? 13.182 -19.981 -5.966 1.00 85.00 761 ASP A O 1
ATOM 6270 N N . SER A 1 762 ? 11.526 -19.780 -4.474 1.00 86.00 762 SER A N 1
ATOM 6271 C CA . SER A 1 762 ? 11.896 -18.417 -4.063 1.00 86.00 762 SER A CA 1
ATOM 6272 C C . SER A 1 762 ? 13.298 -18.350 -3.449 1.00 86.00 762 SER A C 1
ATOM 6274 O O . SER A 1 762 ? 14.023 -17.396 -3.702 1.00 86.00 762 SER A O 1
ATOM 6276 N N . GLU A 1 763 ? 13.703 -19.366 -2.686 1.00 86.62 763 GLU A N 1
ATOM 6277 C CA . GLU A 1 763 ? 15.057 -19.488 -2.145 1.00 86.62 763 GLU A CA 1
ATOM 6278 C C . GLU A 1 763 ? 16.091 -19.720 -3.241 1.00 86.62 763 GLU A C 1
ATOM 6280 O O . GLU A 1 763 ? 17.084 -19.000 -3.293 1.00 86.62 763 GLU A O 1
ATOM 6285 N N . LYS A 1 764 ? 15.834 -20.655 -4.162 1.00 87.31 764 LYS A N 1
ATOM 6286 C CA . LYS A 1 764 ? 16.712 -20.887 -5.316 1.00 87.31 764 LYS A CA 1
ATOM 6287 C C . LYS A 1 764 ? 16.906 -19.622 -6.140 1.00 87.31 764 LYS A C 1
ATOM 6289 O O . LYS A 1 764 ? 18.033 -19.334 -6.529 1.00 87.31 764 LYS A O 1
ATOM 6294 N N . ILE A 1 765 ? 15.833 -18.864 -6.371 1.00 86.12 765 ILE A N 1
ATOM 6295 C CA . ILE A 1 765 ? 15.926 -17.612 -7.117 1.00 86.12 765 ILE A CA 1
ATOM 6296 C C . ILE A 1 765 ? 16.690 -16.558 -6.306 1.00 86.12 765 ILE A C 1
ATOM 6298 O O . ILE A 1 765 ? 17.613 -15.945 -6.825 1.00 86.12 765 ILE A O 1
ATOM 6302 N N . ALA A 1 766 ? 16.401 -16.374 -5.015 1.00 85.75 766 ALA A N 1
ATOM 6303 C CA . ALA A 1 766 ? 17.163 -15.435 -4.187 1.00 85.75 766 ALA A CA 1
ATOM 6304 C C . ALA A 1 766 ? 18.675 -15.744 -4.214 1.00 85.75 766 ALA A C 1
ATOM 6306 O O . ALA A 1 766 ? 19.486 -14.846 -4.443 1.00 85.75 766 ALA A O 1
ATOM 6307 N N . VAL A 1 767 ? 19.045 -17.022 -4.081 1.00 87.44 767 VAL A N 1
ATOM 6308 C CA . VAL A 1 767 ? 20.441 -17.478 -4.139 1.00 87.44 767 VAL A CA 1
ATOM 6309 C C . VAL A 1 767 ? 21.051 -17.275 -5.527 1.00 87.44 767 VAL A C 1
ATOM 6311 O O . VAL A 1 767 ? 22.201 -16.849 -5.610 1.00 87.44 767 VAL A O 1
ATOM 6314 N N . SER A 1 768 ? 20.309 -17.507 -6.618 1.00 85.06 768 SER A N 1
ATOM 6315 C CA . SER A 1 768 ? 20.827 -17.277 -7.977 1.00 85.06 768 SER A CA 1
ATOM 6316 C C . SER A 1 768 ? 21.147 -15.806 -8.252 1.00 85.06 768 SER A C 1
ATOM 6318 O O . SER A 1 768 ? 21.999 -15.513 -9.083 1.00 85.06 768 SER A O 1
ATOM 6320 N N . TYR A 1 769 ? 20.495 -14.886 -7.538 1.00 80.06 769 TYR A N 1
ATOM 6321 C CA . TYR A 1 769 ? 20.789 -13.450 -7.566 1.00 80.06 769 TYR A CA 1
ATOM 6322 C C . TYR A 1 769 ? 21.817 -13.015 -6.502 1.00 80.06 769 TYR A C 1
ATOM 6324 O O . TYR A 1 769 ? 22.014 -11.820 -6.292 1.00 80.06 769 TYR A O 1
ATOM 6332 N N . GLY A 1 770 ? 22.475 -13.960 -5.818 1.00 81.69 770 GLY A N 1
ATOM 6333 C CA . GLY A 1 770 ? 23.486 -13.677 -4.794 1.00 81.69 770 GLY A CA 1
ATOM 6334 C C . GLY A 1 770 ? 22.918 -13.140 -3.477 1.00 81.69 770 GLY A C 1
ATOM 6335 O O . GLY A 1 770 ? 23.658 -12.581 -2.669 1.00 81.69 770 GLY A O 1
ATOM 6336 N N . VAL A 1 771 ? 21.612 -13.289 -3.240 1.00 85.12 771 VAL A N 1
ATOM 6337 C CA . VAL A 1 771 ? 20.934 -12.760 -2.052 1.00 85.12 771 VAL A CA 1
ATOM 6338 C C . VAL A 1 771 ? 20.833 -13.827 -0.965 1.00 85.12 771 VAL A C 1
ATOM 6340 O O . VAL A 1 771 ? 20.455 -14.972 -1.212 1.00 85.12 771 VAL A O 1
ATOM 6343 N N . SER A 1 772 ? 21.131 -13.439 0.278 1.00 83.56 772 SER A N 1
ATOM 6344 C CA . SER A 1 772 ? 21.002 -14.320 1.442 1.00 83.56 772 SER A CA 1
ATOM 6345 C C . SER A 1 772 ? 19.553 -14.800 1.626 1.00 83.56 772 SER A C 1
ATOM 6347 O O . SER A 1 772 ? 18.659 -13.957 1.730 1.00 83.56 772 SER A O 1
ATOM 6349 N N . PRO A 1 773 ? 19.299 -16.110 1.832 1.00 81.50 773 PRO A N 1
ATOM 6350 C CA . PRO A 1 773 ? 17.967 -16.635 2.159 1.00 81.50 773 PRO A CA 1
ATOM 6351 C C . PRO A 1 773 ? 17.325 -16.014 3.410 1.00 81.50 773 PRO A C 1
ATOM 6353 O O . PRO A 1 773 ? 16.122 -16.149 3.631 1.00 81.50 773 PRO A O 1
ATOM 6356 N N . SER A 1 774 ? 18.097 -15.295 4.235 1.00 78.75 774 SER A N 1
ATOM 6357 C CA . SER A 1 774 ? 17.585 -14.579 5.406 1.00 78.75 774 SER A CA 1
ATOM 6358 C C . SER A 1 774 ? 16.469 -13.576 5.076 1.00 78.75 774 SER A C 1
ATOM 6360 O O . SER A 1 774 ? 15.594 -13.367 5.924 1.00 78.75 774 SER A O 1
ATOM 6362 N N . ILE A 1 775 ? 16.421 -13.034 3.849 1.00 80.88 775 ILE A N 1
ATOM 6363 C CA . ILE A 1 775 ? 15.327 -12.160 3.396 1.00 80.88 775 ILE A CA 1
ATOM 6364 C C . ILE A 1 775 ? 13.967 -12.874 3.399 1.00 80.88 775 ILE A C 1
ATOM 6366 O O . ILE A 1 775 ? 12.925 -12.236 3.556 1.00 80.88 775 ILE A O 1
ATOM 6370 N N . LEU A 1 776 ? 13.951 -14.210 3.309 1.00 79.94 776 LEU A N 1
ATOM 6371 C CA . LEU A 1 776 ? 12.718 -14.992 3.290 1.00 79.94 776 LEU A CA 1
ATOM 6372 C C . LEU A 1 776 ? 12.042 -15.076 4.664 1.00 79.94 776 LEU A C 1
ATOM 6374 O O . LEU A 1 776 ? 10.883 -15.477 4.755 1.00 79.94 776 LEU A O 1
ATOM 6378 N N . LYS A 1 777 ? 12.686 -14.610 5.746 1.00 79.38 777 LYS A N 1
ATOM 6379 C CA . LYS A 1 777 ? 12.051 -14.523 7.077 1.00 79.38 777 LYS A CA 1
ATOM 6380 C C . LYS A 1 777 ? 10.740 -13.731 7.043 1.00 79.38 777 LYS A C 1
ATOM 6382 O O . LYS A 1 777 ? 9.801 -14.091 7.763 1.00 79.38 777 LYS A O 1
ATOM 6387 N N . ILE A 1 778 ? 10.680 -12.699 6.196 1.00 81.38 778 ILE A N 1
ATOM 6388 C CA . ILE A 1 778 ? 9.521 -11.816 5.997 1.00 81.38 778 ILE A CA 1
ATOM 6389 C C . ILE A 1 778 ? 8.617 -12.239 4.817 1.00 81.38 778 ILE A C 1
ATOM 6391 O O . ILE A 1 778 ? 7.555 -11.638 4.602 1.00 81.38 778 ILE A O 1
ATOM 6395 N N . TYR A 1 779 ? 9.005 -13.299 4.097 1.00 81.81 779 TYR A N 1
ATOM 6396 C CA . TYR A 1 779 ? 8.289 -13.927 2.987 1.00 81.81 779 TYR A CA 1
ATOM 6397 C C . TYR A 1 779 ? 7.677 -15.256 3.453 1.00 81.81 779 TYR A C 1
ATOM 6399 O O . TYR A 1 779 ? 8.307 -16.309 3.430 1.00 81.81 779 TYR A O 1
ATOM 6407 N N . ARG A 1 780 ? 6.430 -15.214 3.937 1.00 76.75 780 ARG A N 1
ATOM 6408 C CA . ARG A 1 780 ? 5.741 -16.405 4.461 1.00 76.75 780 ARG A CA 1
ATOM 6409 C C . ARG A 1 780 ? 4.367 -16.578 3.823 1.00 76.75 780 ARG A C 1
ATOM 6411 O O . ARG A 1 780 ? 3.451 -15.845 4.213 1.00 76.75 780 ARG A O 1
ATOM 6418 N N . PRO A 1 781 ? 4.201 -17.500 2.860 1.00 80.75 781 PRO A N 1
ATOM 6419 C CA . PRO A 1 781 ? 2.905 -17.759 2.258 1.00 80.75 781 PRO A CA 1
ATOM 6420 C C . PRO A 1 781 ? 1.934 -18.431 3.227 1.00 80.75 781 PRO A C 1
ATOM 6422 O O . PRO A 1 781 ? 2.334 -19.188 4.106 1.00 80.75 781 PRO A O 1
ATOM 6425 N N . PHE A 1 782 ? 0.636 -18.146 3.075 1.00 78.56 782 PHE A N 1
ATOM 6426 C CA . PHE A 1 782 ? -0.402 -18.831 3.860 1.00 78.56 782 PHE A CA 1
ATOM 6427 C C . PHE A 1 782 ? -0.623 -20.258 3.369 1.00 78.56 782 PHE A C 1
ATOM 6429 O O . PHE A 1 782 ? -0.796 -21.173 4.164 1.00 78.56 782 PHE A O 1
ATOM 6436 N N . ASN A 1 783 ? -0.632 -20.467 2.057 1.00 79.81 783 ASN A N 1
ATOM 6437 C CA . ASN A 1 783 ? -0.802 -21.789 1.476 1.00 79.81 783 ASN A CA 1
ATOM 6438 C C . ASN A 1 783 ? -0.152 -21.808 0.091 1.00 79.81 783 ASN A C 1
ATOM 6440 O O . ASN A 1 783 ? -0.604 -21.106 -0.813 1.00 79.81 783 ASN A O 1
ATOM 6444 N N . GLU A 1 784 ? 0.911 -22.595 -0.074 1.00 82.75 784 GLU A N 1
ATOM 6445 C CA . GLU A 1 784 ? 1.677 -22.641 -1.325 1.00 82.75 784 GLU A CA 1
ATOM 6446 C C . GLU A 1 784 ? 0.857 -23.195 -2.493 1.00 82.75 784 GLU A C 1
ATOM 6448 O O . GLU A 1 784 ? 0.897 -22.642 -3.591 1.00 82.75 784 GLU A O 1
ATOM 6453 N N . LYS A 1 785 ? 0.050 -24.236 -2.252 1.00 84.56 785 LYS A N 1
ATOM 6454 C CA . LYS A 1 785 ? -0.788 -24.852 -3.287 1.00 84.56 785 LYS A CA 1
ATOM 6455 C C . LYS A 1 785 ? -1.830 -23.867 -3.810 1.00 84.56 785 LYS A C 1
ATOM 6457 O O . LYS A 1 785 ? -1.967 -23.709 -5.020 1.00 84.56 785 LYS A O 1
ATOM 6462 N N . LEU A 1 786 ? -2.536 -23.182 -2.910 1.00 81.56 786 LEU A N 1
ATOM 6463 C CA . LEU A 1 786 ? -3.526 -22.168 -3.276 1.00 81.56 786 LEU A CA 1
ATOM 6464 C C . LEU A 1 786 ? -2.873 -20.998 -4.017 1.00 81.56 786 LEU A C 1
ATOM 6466 O O . LEU A 1 786 ? -3.360 -20.600 -5.074 1.00 81.56 786 LEU A O 1
ATOM 6470 N N . ARG A 1 787 ? -1.744 -20.494 -3.502 1.00 86.25 787 ARG A N 1
ATOM 6471 C CA . ARG A 1 787 ? -0.971 -19.424 -4.141 1.00 86.25 787 ARG A CA 1
ATOM 6472 C C . ARG A 1 787 ? -0.553 -19.808 -5.556 1.00 86.25 787 ARG A C 1
ATOM 6474 O O . ARG A 1 787 ? -0.721 -18.998 -6.464 1.00 86.25 787 ARG A O 1
ATOM 6481 N N . SER A 1 788 ? -0.046 -21.024 -5.745 1.00 86.19 788 SER A N 1
ATOM 6482 C CA . SER A 1 788 ? 0.365 -21.539 -7.052 1.00 86.19 788 SER A CA 1
ATOM 6483 C C . SER A 1 788 ? -0.821 -21.598 -8.017 1.00 86.19 788 SER A C 1
ATOM 6485 O O . SER A 1 788 ? -0.764 -20.983 -9.078 1.00 86.19 788 SER A O 1
ATOM 6487 N N . VAL A 1 789 ? -1.944 -22.210 -7.615 1.00 88.50 789 VAL A N 1
ATOM 6488 C CA . VAL A 1 789 ? -3.166 -22.296 -8.441 1.00 88.50 789 VAL A CA 1
ATOM 6489 C C . VAL A 1 789 ? -3.652 -20.914 -8.877 1.00 88.50 789 VAL A C 1
ATOM 6491 O O . VAL A 1 789 ? -3.931 -20.695 -10.054 1.00 88.50 789 VAL A O 1
ATOM 6494 N N . VAL A 1 790 ? -3.724 -19.961 -7.946 1.00 89.31 790 VAL A N 1
ATOM 6495 C CA . VAL A 1 790 ? -4.187 -18.599 -8.245 1.00 89.31 790 VAL A CA 1
ATOM 6496 C C . VAL A 1 790 ? -3.178 -17.860 -9.127 1.00 89.31 790 VAL A C 1
ATOM 6498 O O . VAL A 1 790 ? -3.584 -17.153 -10.044 1.00 89.31 790 VAL A O 1
ATOM 6501 N N . SER A 1 791 ? -1.873 -18.048 -8.910 1.00 89.00 791 SER A N 1
ATOM 6502 C CA . SER A 1 791 ? -0.836 -17.446 -9.759 1.00 89.00 791 SER A CA 1
ATOM 6503 C C . SER A 1 791 ? -0.929 -17.963 -11.196 1.00 89.00 791 SER A C 1
ATOM 6505 O O . SER A 1 791 ? -0.935 -17.157 -12.120 1.00 89.00 791 SER A O 1
ATOM 6507 N N . TYR A 1 792 ? -1.099 -19.274 -11.386 1.00 87.50 792 TYR A N 1
ATOM 6508 C CA . TYR A 1 792 ? -1.314 -19.898 -12.697 1.00 87.50 792 TYR A CA 1
ATOM 6509 C C . TYR A 1 792 ? -2.597 -19.422 -13.381 1.00 87.50 792 TYR A C 1
ATOM 6511 O O . TYR A 1 792 ? -2.604 -19.160 -14.586 1.00 87.50 792 TYR A O 1
ATOM 6519 N N . PHE A 1 793 ? -3.676 -19.271 -12.610 1.00 89.38 793 PHE A N 1
ATOM 6520 C CA . PHE A 1 793 ? -4.913 -18.690 -13.114 1.00 89.38 793 PHE A CA 1
ATOM 6521 C C . PHE A 1 793 ? -4.685 -17.266 -13.630 1.00 89.38 793 PHE A C 1
ATOM 6523 O O . PHE A 1 793 ? -5.118 -16.952 -14.732 1.00 89.38 793 PHE A O 1
ATOM 6530 N N . LEU A 1 794 ? -3.986 -16.418 -12.867 1.00 90.75 794 LEU A N 1
ATOM 6531 C CA . LEU A 1 794 ? -3.739 -15.024 -13.240 1.00 90.75 794 LEU A CA 1
ATOM 6532 C C . LEU A 1 794 ? -2.804 -14.882 -14.449 1.00 90.75 794 LEU A C 1
ATOM 6534 O O . LEU A 1 794 ? -3.015 -13.997 -15.279 1.00 90.75 794 LEU A O 1
ATOM 6538 N N . THR A 1 795 ? -1.796 -15.748 -14.576 1.00 89.06 795 THR A N 1
ATOM 6539 C CA . THR A 1 795 ? -0.875 -15.736 -15.723 1.00 89.06 795 THR A CA 1
ATOM 6540 C C . THR A 1 795 ? -1.469 -16.366 -16.980 1.00 89.06 795 THR A C 1
ATOM 6542 O O . THR A 1 795 ? -0.985 -16.089 -18.071 1.00 89.06 795 THR A O 1
ATOM 6545 N N . GLY A 1 796 ? -2.518 -17.186 -16.864 1.00 87.69 796 GLY A N 1
ATOM 6546 C CA . GLY A 1 796 ? -3.076 -17.914 -18.006 1.00 87.69 796 GLY A CA 1
ATOM 6547 C C . GLY A 1 796 ? -2.181 -19.064 -18.485 1.00 87.69 796 GLY A C 1
ATOM 6548 O O . GLY A 1 796 ? -2.316 -19.510 -19.623 1.00 87.69 796 GLY A O 1
ATOM 6549 N N . MET A 1 797 ? -1.268 -19.546 -17.632 1.00 85.62 797 MET A N 1
ATOM 6550 C CA . MET A 1 797 ? -0.309 -20.617 -17.950 1.00 85.62 797 MET A CA 1
ATOM 6551 C C . MET A 1 797 ? -0.909 -22.013 -17.813 1.00 85.62 797 MET A C 1
ATOM 6553 O O . MET A 1 797 ? -0.373 -22.884 -17.130 1.00 85.62 797 MET A O 1
ATOM 6557 N N . TYR A 1 798 ? -2.060 -22.213 -18.437 1.00 86.06 798 TYR A N 1
ATOM 6558 C CA . TYR A 1 798 ? -2.749 -23.490 -18.483 1.00 86.06 798 TYR A CA 1
ATOM 6559 C C . TYR A 1 798 ? -3.478 -23.631 -19.814 1.00 86.06 798 TYR A C 1
ATOM 6561 O O . TYR A 1 798 ? -3.894 -22.643 -20.425 1.00 86.06 798 TYR A O 1
ATOM 6569 N N . VAL A 1 799 ? -3.620 -24.876 -20.253 1.00 86.00 799 VAL A N 1
ATOM 6570 C CA . VAL A 1 799 ? -4.331 -25.219 -21.481 1.00 86.00 799 VAL A CA 1
ATOM 6571 C C . VAL A 1 799 ? -5.827 -25.219 -21.191 1.00 86.00 799 VAL A C 1
ATOM 6573 O O . VAL A 1 799 ? -6.274 -25.806 -20.202 1.00 86.00 799 VAL A O 1
ATOM 6576 N N . LEU A 1 800 ? -6.603 -24.542 -22.035 1.00 81.19 800 LEU A N 1
ATOM 6577 C CA . LEU A 1 800 ? -8.056 -24.597 -21.959 1.00 81.19 800 LEU A CA 1
ATOM 6578 C C . LEU A 1 800 ? -8.538 -25.992 -22.390 1.00 81.19 800 LEU A C 1
ATOM 6580 O O . LEU A 1 800 ? -8.093 -26.484 -23.433 1.00 81.19 800 LEU A O 1
ATOM 6584 N N . PRO A 1 801 ? -9.451 -26.622 -21.623 1.00 77.44 801 PRO A N 1
ATOM 6585 C CA . PRO A 1 801 ? -10.065 -27.879 -22.028 1.00 77.44 801 PRO A CA 1
ATOM 6586 C C . PRO A 1 801 ? -10.655 -27.762 -23.439 1.00 77.44 801 PRO A C 1
ATOM 6588 O O . PRO A 1 801 ? -11.164 -26.705 -23.815 1.00 77.44 801 PRO A O 1
ATOM 6591 N N . ASP A 1 802 ? -10.548 -28.833 -24.220 1.00 75.50 802 ASP A N 1
ATOM 6592 C CA . ASP A 1 802 ? -11.136 -29.005 -25.558 1.00 75.50 802 ASP A CA 1
ATOM 6593 C C . ASP A 1 802 ? -10.555 -28.157 -26.708 1.00 75.50 802 ASP A C 1
ATOM 6595 O O . ASP A 1 802 ? -10.742 -28.520 -27.867 1.00 75.50 802 ASP A O 1
ATOM 6599 N N . SER A 1 803 ? -9.816 -27.072 -26.441 1.00 75.69 803 SER A N 1
ATOM 6600 C CA . SER A 1 803 ? -9.226 -26.232 -27.502 1.00 75.69 803 SER A CA 1
ATOM 6601 C C . SER A 1 803 ? -7.737 -26.478 -27.750 1.00 75.69 803 SER A C 1
ATOM 6603 O O . SER A 1 803 ? -7.245 -26.171 -28.834 1.00 75.69 803 SER A O 1
ATOM 6605 N N . GLY A 1 804 ? -6.997 -26.980 -26.754 1.00 79.12 804 GLY A N 1
ATOM 6606 C CA . GLY A 1 804 ? -5.533 -27.086 -26.822 1.00 79.12 804 GLY A CA 1
ATOM 6607 C C . GLY A 1 804 ? -4.806 -25.731 -26.801 1.00 79.12 804 GLY A C 1
ATOM 6608 O O . GLY A 1 804 ? -3.583 -25.694 -26.902 1.00 79.12 804 GLY A O 1
ATOM 6609 N N . VAL A 1 805 ? -5.537 -24.620 -26.651 1.00 83.88 805 VAL A N 1
ATOM 6610 C CA . VAL A 1 805 ? -4.997 -23.254 -26.653 1.00 83.88 805 VAL A CA 1
ATOM 6611 C C . VAL A 1 805 ? -4.644 -22.825 -25.230 1.00 83.88 805 VAL A C 1
ATOM 6613 O O . VAL A 1 805 ? -5.373 -23.105 -24.274 1.00 83.88 805 VAL A O 1
ATOM 6616 N N . MET A 1 806 ? -3.535 -22.103 -25.084 1.00 85.00 806 MET A N 1
ATOM 6617 C CA . MET A 1 806 ? -3.132 -21.516 -23.808 1.00 85.00 806 MET A CA 1
ATOM 6618 C C . MET A 1 806 ? -4.070 -20.375 -23.391 1.00 85.00 806 MET A C 1
ATOM 6620 O O . MET A 1 806 ? -4.388 -19.482 -24.177 1.00 85.00 806 MET A O 1
ATOM 6624 N N . ALA A 1 807 ? -4.493 -20.359 -22.126 1.00 86.62 807 ALA A N 1
ATOM 6625 C CA . ALA A 1 807 ? -5.445 -19.366 -21.623 1.00 86.62 807 ALA A CA 1
ATOM 6626 C C . ALA A 1 807 ? -4.914 -17.920 -21.694 1.00 86.62 807 ALA A C 1
ATOM 6628 O O . ALA A 1 807 ? -5.697 -16.977 -21.876 1.00 86.62 807 ALA A O 1
ATOM 6629 N N . TYR A 1 808 ? -3.591 -17.725 -21.608 1.00 86.62 808 TYR A N 1
ATOM 6630 C CA . TYR A 1 808 ? -2.973 -16.403 -21.729 1.00 86.62 808 TYR A CA 1
ATOM 6631 C C . TYR A 1 808 ? -3.333 -15.705 -23.048 1.00 86.62 808 TYR A C 1
ATOM 6633 O O . TYR A 1 808 ? -3.485 -14.485 -23.051 1.00 86.62 808 TYR A O 1
ATOM 6641 N N . SER A 1 809 ? -3.553 -16.450 -24.140 1.00 82.25 809 SER A N 1
ATOM 6642 C CA . SER A 1 809 ? -3.851 -15.892 -25.467 1.00 82.25 809 SER A CA 1
ATOM 6643 C C . SER A 1 809 ? -5.181 -15.135 -25.508 1.00 82.25 809 SER A C 1
ATOM 6645 O O . SER A 1 809 ? -5.405 -14.321 -26.396 1.00 82.25 809 SER A O 1
ATOM 6647 N N . TYR A 1 810 ? -6.072 -15.366 -24.541 1.00 82.69 810 TYR A N 1
ATOM 6648 C CA . TYR A 1 810 ? -7.324 -14.619 -24.396 1.00 82.69 810 TYR A CA 1
ATOM 6649 C C . TYR A 1 810 ? -7.228 -13.533 -23.321 1.00 82.69 810 TYR A C 1
ATOM 6651 O O . TYR A 1 810 ? -7.823 -12.464 -23.458 1.00 82.69 810 TYR A O 1
ATOM 6659 N N . MET A 1 811 ? -6.468 -13.796 -22.259 1.00 86.38 811 MET A N 1
ATOM 6660 C CA . MET A 1 811 ? -6.426 -12.960 -21.059 1.00 86.38 811 MET A CA 1
ATOM 6661 C C . MET A 1 811 ? -5.423 -11.805 -21.150 1.00 86.38 811 MET A C 1
ATOM 6663 O O . MET A 1 811 ? -5.701 -10.718 -20.648 1.00 86.38 811 MET A O 1
ATOM 6667 N N . TRP A 1 812 ? -4.267 -12.036 -21.773 1.00 87.94 812 TRP A N 1
ATOM 6668 C CA . TRP A 1 812 ? -3.098 -11.155 -21.743 1.00 87.94 812 TRP A CA 1
ATOM 6669 C C . TRP A 1 812 ? -2.893 -10.353 -23.028 1.00 87.94 812 TRP A C 1
ATOM 6671 O O . TRP A 1 812 ? -1.805 -9.844 -23.220 1.00 87.94 812 TRP A O 1
ATOM 6681 N N . ASN A 1 813 ? -3.909 -10.198 -23.884 1.00 86.12 813 ASN A N 1
ATOM 6682 C CA . ASN A 1 813 ? -3.853 -9.464 -25.162 1.00 86.12 813 ASN A CA 1
ATOM 6683 C C . ASN A 1 813 ? -3.450 -7.969 -25.024 1.00 86.12 813 ASN A C 1
ATOM 6685 O O . ASN A 1 813 ? -4.252 -7.066 -25.279 1.00 86.12 813 ASN A O 1
ATOM 6689 N N . LEU A 1 814 ? -2.205 -7.683 -24.626 1.00 89.88 814 LEU A N 1
ATOM 6690 C CA . LEU A 1 814 ? -1.695 -6.343 -24.322 1.00 89.88 814 LEU A CA 1
ATOM 6691 C C . LEU A 1 814 ? -1.587 -5.488 -25.589 1.00 89.88 814 LEU A C 1
ATOM 6693 O O . LEU A 1 814 ? -1.630 -4.263 -25.508 1.00 89.88 814 LEU A O 1
ATOM 6697 N N . TRP A 1 815 ? -1.505 -6.123 -26.760 1.00 89.00 815 TRP A N 1
ATOM 6698 C CA . TRP A 1 815 ? -1.464 -5.456 -28.059 1.00 89.00 815 TRP A CA 1
ATOM 6699 C C . TRP A 1 815 ? -2.784 -4.760 -28.427 1.00 89.00 815 TRP A C 1
ATOM 6701 O O . TRP A 1 815 ? -2.762 -3.746 -29.126 1.00 89.00 815 TRP A O 1
ATOM 6711 N N . VAL A 1 816 ? -3.938 -5.237 -27.935 1.00 90.31 816 VAL A N 1
ATOM 6712 C CA . VAL A 1 816 ? -5.250 -4.688 -28.326 1.00 90.31 816 VAL A CA 1
ATOM 6713 C C . VAL A 1 816 ? -5.400 -3.218 -27.905 1.00 90.31 816 VAL A C 1
ATOM 6715 O O . VAL A 1 816 ? -5.716 -2.388 -28.764 1.00 90.31 816 VAL A O 1
ATOM 6718 N N . PRO A 1 817 ? -5.125 -2.816 -26.646 1.00 90.06 817 PRO A N 1
ATOM 6719 C CA . PRO A 1 817 ? -5.200 -1.400 -26.290 1.00 90.06 817 PRO A CA 1
ATOM 6720 C C . PRO A 1 817 ? -4.135 -0.518 -26.945 1.00 90.06 817 PRO A C 1
ATOM 6722 O O . PRO A 1 817 ? -4.364 0.683 -27.085 1.00 90.06 817 PRO A O 1
ATOM 6725 N N . ILE A 1 818 ? -3.008 -1.087 -27.384 1.00 88.62 818 ILE A N 1
ATOM 6726 C CA . ILE A 1 818 ? -1.988 -0.352 -28.147 1.00 88.62 818 ILE A CA 1
ATOM 6727 C C . ILE A 1 818 ? -2.559 0.052 -29.513 1.00 88.62 818 ILE A C 1
ATOM 6729 O O . ILE A 1 818 ? -2.436 1.210 -29.915 1.00 88.62 818 ILE A O 1
ATOM 6733 N N . LEU A 1 819 ? -3.298 -0.841 -30.182 1.00 90.88 819 LEU A N 1
ATOM 6734 C CA . LEU A 1 819 ? -4.011 -0.492 -31.416 1.00 90.88 819 LEU A CA 1
ATOM 6735 C C . LEU A 1 819 ? -5.043 0.618 -31.198 1.00 90.88 819 LEU A C 1
ATOM 6737 O O . LEU A 1 819 ? -5.206 1.488 -32.055 1.00 90.88 819 LEU A O 1
ATOM 6741 N N . PHE A 1 820 ? -5.719 0.644 -30.044 1.00 91.12 820 PHE A N 1
ATOM 6742 C CA . PHE A 1 820 ? -6.661 1.722 -29.739 1.00 91.12 820 PHE A CA 1
ATOM 6743 C C . PHE A 1 820 ? -6.002 3.103 -29.679 1.00 91.12 820 PHE A C 1
ATOM 6745 O O . PHE A 1 820 ? -6.649 4.087 -30.043 1.00 91.12 820 PHE A O 1
ATOM 6752 N N . LEU A 1 821 ? -4.738 3.200 -29.253 1.00 91.50 821 LEU A N 1
ATOM 6753 C CA . LEU A 1 821 ? -3.999 4.465 -29.270 1.00 91.50 821 LEU A CA 1
ATOM 6754 C C . LEU A 1 821 ? -3.800 4.955 -30.710 1.00 91.50 821 LEU A C 1
ATOM 6756 O O . LEU A 1 821 ? -4.129 6.107 -31.007 1.00 91.50 821 LEU A O 1
ATOM 6760 N N . ILE A 1 822 ? -3.386 4.056 -31.612 1.00 91.44 822 ILE A N 1
ATOM 6761 C CA . ILE A 1 822 ? -3.179 4.335 -33.044 1.00 91.44 822 ILE A CA 1
ATOM 6762 C C . ILE A 1 822 ? -4.492 4.771 -33.712 1.00 91.44 822 ILE A C 1
ATOM 6764 O O . ILE A 1 822 ? -4.565 5.854 -34.299 1.00 91.44 822 ILE A O 1
ATOM 6768 N N . PHE A 1 823 ? -5.570 3.992 -33.563 1.00 91.31 823 PHE A N 1
ATOM 6769 C CA . PHE A 1 823 ? -6.893 4.374 -34.082 1.00 91.31 823 PHE A CA 1
ATOM 6770 C C . PHE A 1 823 ? -7.401 5.676 -33.455 1.00 91.31 823 PHE A C 1
ATOM 6772 O O . PHE A 1 823 ? -8.044 6.495 -34.118 1.00 91.31 823 PHE A O 1
ATOM 6779 N N . GLY A 1 824 ? -7.074 5.906 -32.184 1.00 91.62 824 GLY A N 1
ATOM 6780 C CA . GLY A 1 824 ? -7.380 7.138 -31.480 1.00 91.62 824 GLY A CA 1
ATOM 6781 C C . GLY A 1 824 ? -6.787 8.375 -32.155 1.00 91.62 824 GLY A C 1
ATOM 6782 O O . GLY A 1 824 ? -7.453 9.408 -32.195 1.00 91.62 824 GLY A O 1
ATOM 6783 N N . CYS A 1 825 ? -5.586 8.290 -32.737 1.00 93.44 825 CYS A N 1
ATOM 6784 C CA . CYS A 1 825 ? -4.984 9.396 -33.488 1.00 93.44 825 CYS A CA 1
ATOM 6785 C C . CYS A 1 825 ? -5.770 9.744 -34.756 1.00 93.44 825 CYS A C 1
ATOM 6787 O O . CYS A 1 825 ? -6.014 10.924 -35.023 1.00 93.44 825 CYS A O 1
ATOM 6789 N N . ILE A 1 826 ? -6.228 8.732 -35.497 1.00 92.62 826 ILE A N 1
ATOM 6790 C CA . ILE A 1 826 ? -7.067 8.923 -36.689 1.00 92.62 826 ILE A CA 1
ATOM 6791 C C . ILE A 1 826 ? -8.364 9.634 -36.288 1.00 92.62 826 ILE A C 1
ATOM 6793 O O . ILE A 1 826 ? -8.710 10.685 -36.831 1.00 92.62 826 ILE A O 1
ATOM 6797 N N . ILE A 1 827 ? -9.043 9.120 -35.260 1.00 92.25 827 ILE A N 1
ATOM 6798 C CA . ILE A 1 827 ? -10.312 9.676 -34.784 1.00 92.25 827 ILE A CA 1
ATOM 6799 C C . ILE A 1 827 ? -10.134 11.110 -34.268 1.00 92.25 827 ILE A C 1
ATOM 6801 O O . ILE A 1 827 ? -10.921 11.991 -34.611 1.00 92.25 827 ILE A O 1
ATOM 6805 N N . LEU A 1 828 ? -9.116 11.384 -33.447 1.00 93.06 828 LEU A N 1
ATOM 6806 C CA . LEU A 1 828 ? -8.884 12.720 -32.883 1.00 93.06 828 LEU A CA 1
ATOM 6807 C C . LEU A 1 828 ? -8.534 13.753 -33.962 1.00 93.06 828 LEU A C 1
ATOM 6809 O O . LEU A 1 828 ? -8.993 14.897 -33.869 1.00 93.06 828 LEU A O 1
ATOM 6813 N N . SER A 1 829 ? -7.811 13.335 -35.006 1.00 92.88 829 SER A N 1
ATOM 6814 C CA . SER A 1 829 ? -7.559 14.140 -36.206 1.00 92.88 829 SER A CA 1
ATOM 6815 C C . SER A 1 829 ? -8.863 14.478 -36.935 1.00 92.88 829 SER A C 1
ATOM 6817 O O . SER A 1 829 ? -9.142 15.650 -37.191 1.00 92.88 829 SER A O 1
ATOM 6819 N N . MET A 1 830 ? -9.740 13.491 -37.164 1.00 91.56 830 MET A N 1
ATOM 6820 C CA . MET A 1 830 ? -11.071 13.714 -37.757 1.00 91.56 830 MET A CA 1
ATOM 6821 C C . MET A 1 830 ? -11.961 14.618 -36.886 1.00 91.56 830 MET A C 1
ATOM 6823 O O . MET A 1 830 ? -12.768 15.407 -37.386 1.00 91.56 830 MET A O 1
ATOM 6827 N N . LEU A 1 831 ? -11.821 14.529 -35.561 1.00 88.19 831 LEU A N 1
ATOM 6828 C CA . LEU A 1 831 ? -12.518 15.394 -34.611 1.00 88.19 831 LEU A CA 1
ATOM 6829 C C . LEU A 1 831 ? -11.917 16.807 -34.522 1.00 88.19 831 LEU A C 1
ATOM 6831 O O . LEU A 1 831 ? -12.559 17.663 -33.910 1.00 88.19 831 LEU A O 1
ATOM 6835 N N . LYS A 1 832 ? -10.754 17.058 -35.143 1.00 90.50 832 LYS A N 1
ATOM 6836 C CA . LYS A 1 832 ? -9.969 18.304 -35.074 1.00 90.50 832 LYS A CA 1
ATOM 6837 C C . LYS A 1 832 ? -9.603 18.711 -33.639 1.00 90.50 832 LYS A C 1
ATOM 6839 O O . LYS A 1 832 ? -9.525 19.896 -33.321 1.00 90.50 832 LYS A O 1
ATOM 6844 N N . ASN A 1 833 ? -9.397 17.733 -32.751 1.00 88.75 833 ASN A N 1
ATOM 6845 C CA . ASN A 1 833 ? -8.993 17.981 -31.365 1.00 88.75 833 ASN A CA 1
ATOM 6846 C C . ASN A 1 833 ? -7.475 17.818 -31.206 1.00 88.75 833 ASN A C 1
ATOM 6848 O O . ASN A 1 833 ? -6.993 16.831 -30.651 1.00 88.75 833 ASN A O 1
ATOM 6852 N N . TRP A 1 834 ? -6.733 18.805 -31.713 1.00 89.12 834 TRP A N 1
ATOM 6853 C CA . TRP A 1 834 ? -5.270 18.778 -31.807 1.00 89.12 834 TRP A CA 1
ATOM 6854 C C . TRP A 1 834 ? -4.566 18.596 -30.463 1.00 89.12 834 TRP A C 1
ATOM 6856 O O . TRP A 1 834 ? -3.581 17.873 -30.384 1.00 89.12 834 TRP A O 1
ATOM 6866 N N . TYR A 1 835 ? -5.086 19.191 -29.389 1.00 89.75 835 TYR A N 1
ATOM 6867 C CA . TYR A 1 835 ? -4.455 19.071 -28.075 1.00 89.75 835 TYR A CA 1
ATOM 6868 C C . TYR A 1 835 ? -4.524 17.636 -27.532 1.00 89.75 835 TYR A C 1
ATOM 6870 O O . TYR A 1 835 ? -3.517 17.070 -27.113 1.00 89.75 835 TYR A O 1
ATOM 6878 N N . MET A 1 836 ? -5.703 17.011 -27.608 1.00 90.75 836 MET A N 1
ATOM 6879 C CA . MET A 1 836 ? -5.871 15.607 -27.215 1.00 90.75 836 MET A CA 1
ATOM 6880 C C . MET A 1 836 ? -5.109 14.655 -28.141 1.00 90.75 836 MET A C 1
ATOM 6882 O O . MET A 1 836 ? -4.628 13.621 -27.682 1.00 90.75 836 MET A O 1
ATOM 6886 N N . LEU A 1 837 ? -4.986 15.002 -29.427 1.00 93.88 837 LEU A N 1
ATOM 6887 C CA . LEU A 1 837 ? -4.157 14.261 -30.375 1.00 93.88 837 LEU A CA 1
ATOM 6888 C C . LEU A 1 837 ? -2.687 14.270 -29.943 1.00 93.88 837 LEU A C 1
ATOM 6890 O O . LEU A 1 837 ? -2.085 13.206 -29.886 1.00 93.88 837 LEU A O 1
ATOM 6894 N N . MET A 1 838 ? -2.129 15.430 -29.582 1.00 93.81 838 MET A N 1
ATOM 6895 C CA . MET A 1 838 ? -0.735 15.524 -29.130 1.00 93.81 838 MET A CA 1
ATOM 6896 C C . MET A 1 838 ? -0.483 14.751 -27.830 1.00 93.81 838 MET A C 1
ATOM 6898 O O . MET A 1 838 ? 0.552 14.105 -27.694 1.00 93.81 838 MET A O 1
ATOM 6902 N N . LEU A 1 839 ? -1.444 14.747 -26.896 1.00 93.69 839 LEU A N 1
ATOM 6903 C CA . LEU A 1 839 ? -1.362 13.891 -25.708 1.00 93.69 839 LEU A CA 1
ATOM 6904 C C . LEU A 1 839 ? -1.364 12.399 -26.075 1.00 93.69 839 LEU A C 1
ATOM 6906 O O . LEU A 1 839 ? -0.571 11.648 -25.516 1.00 93.69 839 LEU A O 1
ATOM 6910 N N . ASN A 1 840 ? -2.189 11.967 -27.036 1.00 94.75 840 ASN A N 1
ATOM 6911 C CA . ASN A 1 840 ? -2.154 10.583 -27.530 1.00 94.75 840 ASN A CA 1
ATOM 6912 C C . ASN A 1 840 ? -0.794 10.247 -28.165 1.00 94.75 840 ASN A C 1
ATOM 6914 O O . ASN A 1 840 ? -0.171 9.253 -27.808 1.00 94.75 840 ASN A O 1
ATOM 6918 N N . ILE A 1 841 ? -0.295 11.127 -29.037 1.00 95.38 841 ILE A N 1
ATOM 6919 C CA . ILE A 1 841 ? 1.008 10.960 -29.690 1.00 95.38 841 ILE A CA 1
ATOM 6920 C C . ILE A 1 841 ? 2.117 10.813 -28.649 1.00 95.38 841 ILE A C 1
ATOM 6922 O O . ILE A 1 841 ? 2.953 9.938 -28.812 1.00 95.38 841 ILE A O 1
ATOM 6926 N N . SER A 1 842 ? 2.087 11.568 -27.546 1.00 94.81 842 SER A N 1
ATOM 6927 C CA . SER A 1 842 ? 3.086 11.405 -26.482 1.00 94.81 842 SER A CA 1
ATOM 6928 C C . SER A 1 842 ? 3.097 9.991 -25.877 1.00 94.81 842 SER A C 1
ATOM 6930 O O . SER A 1 842 ? 4.172 9.454 -25.630 1.00 94.81 842 SER A O 1
ATOM 6932 N N . ILE A 1 843 ? 1.932 9.349 -25.710 1.00 95.25 843 ILE A N 1
ATOM 6933 C CA . ILE A 1 843 ? 1.837 7.959 -25.228 1.00 95.25 843 ILE A CA 1
ATOM 6934 C C . ILE A 1 843 ? 2.418 6.997 -26.270 1.00 95.25 843 ILE A C 1
ATOM 6936 O O . ILE A 1 843 ? 3.163 6.088 -25.918 1.00 95.25 843 ILE A O 1
ATOM 6940 N N . ILE A 1 844 ? 2.100 7.205 -27.552 1.00 95.38 844 ILE A N 1
ATOM 6941 C CA . ILE A 1 844 ? 2.625 6.385 -28.652 1.00 95.38 844 ILE A CA 1
ATOM 6942 C C . ILE A 1 844 ? 4.143 6.540 -28.768 1.00 95.38 844 ILE A C 1
ATOM 6944 O O . ILE A 1 844 ? 4.835 5.554 -28.980 1.00 95.38 844 ILE A O 1
ATOM 6948 N N . THR A 1 845 ? 4.682 7.746 -28.595 1.00 94.75 845 THR A N 1
ATOM 6949 C CA . THR A 1 845 ? 6.130 7.976 -28.605 1.00 94.75 845 THR A CA 1
ATOM 6950 C C . THR A 1 845 ? 6.824 7.212 -27.479 1.00 94.75 845 THR A C 1
ATOM 6952 O O . THR A 1 845 ? 7.832 6.566 -27.738 1.00 94.75 845 THR A O 1
ATOM 6955 N N . ASP A 1 846 ? 6.272 7.218 -26.262 1.00 94.50 846 ASP A N 1
ATOM 6956 C CA . ASP A 1 846 ? 6.809 6.427 -25.142 1.00 94.50 846 ASP A CA 1
ATOM 6957 C C . ASP A 1 846 ? 6.761 4.924 -25.455 1.00 94.50 846 ASP A C 1
ATOM 6959 O O . ASP A 1 846 ? 7.746 4.217 -25.258 1.00 94.50 846 ASP A O 1
ATOM 6963 N N . PHE A 1 847 ? 5.661 4.452 -26.053 1.00 94.94 847 PHE A N 1
ATOM 6964 C CA . PHE A 1 847 ? 5.548 3.079 -26.550 1.00 94.94 847 PHE A CA 1
ATOM 6965 C C . PHE A 1 847 ? 6.630 2.733 -27.578 1.00 94.94 847 PHE A C 1
ATOM 6967 O O . PHE A 1 847 ? 7.271 1.694 -27.446 1.00 94.94 847 PHE A O 1
ATOM 6974 N N . LEU A 1 848 ? 6.863 3.594 -28.571 1.00 94.06 848 LEU A N 1
ATOM 6975 C CA . LEU A 1 848 ? 7.870 3.365 -29.608 1.00 94.06 848 LEU A CA 1
ATOM 6976 C C . LEU A 1 848 ? 9.288 3.355 -29.030 1.00 94.06 848 LEU A C 1
ATOM 6978 O O . LEU A 1 848 ? 10.091 2.512 -29.411 1.00 94.06 848 LEU A O 1
ATOM 6982 N N . ILE A 1 849 ? 9.594 4.237 -28.075 1.00 93.56 849 ILE A N 1
ATOM 6983 C CA . ILE A 1 849 ? 10.891 4.224 -27.387 1.00 93.56 849 ILE A CA 1
ATOM 6984 C C . ILE A 1 849 ? 11.070 2.900 -26.642 1.00 93.56 849 ILE A C 1
ATOM 6986 O O . ILE A 1 849 ? 12.113 2.265 -26.778 1.00 93.56 849 ILE A O 1
ATOM 6990 N N . VAL A 1 850 ? 10.053 2.445 -25.904 1.00 93.62 850 VAL A N 1
ATOM 6991 C CA . VAL A 1 850 ? 10.098 1.155 -25.197 1.00 93.62 850 VAL A CA 1
ATOM 6992 C C . VAL A 1 850 ? 10.224 -0.022 -26.167 1.00 93.62 850 VAL A C 1
ATOM 6994 O O . VAL A 1 850 ? 11.020 -0.918 -25.915 1.00 93.62 850 VAL A O 1
ATOM 6997 N N . TYR A 1 851 ? 9.502 -0.018 -27.288 1.00 94.00 851 TYR A N 1
ATOM 6998 C CA . TYR A 1 851 ? 9.619 -1.039 -28.335 1.00 94.00 851 TYR A CA 1
ATOM 6999 C C . TYR A 1 851 ? 11.062 -1.166 -28.847 1.00 94.00 851 TYR A C 1
ATOM 7001 O O . TYR A 1 851 ? 11.594 -2.271 -28.945 1.00 94.00 851 TYR A O 1
ATOM 7009 N N . MET A 1 852 ? 11.722 -0.032 -29.093 1.00 91.69 852 MET A N 1
ATOM 7010 C CA . MET A 1 852 ? 13.093 0.008 -29.608 1.00 91.69 852 MET A CA 1
ATOM 7011 C C . MET A 1 852 ? 14.152 -0.356 -28.556 1.00 91.69 852 MET A C 1
ATOM 7013 O O . MET A 1 852 ? 15.249 -0.760 -28.922 1.00 91.69 852 MET A O 1
ATOM 7017 N N . THR A 1 853 ? 13.847 -0.210 -27.262 1.00 91.12 853 THR A N 1
ATOM 7018 C CA . THR A 1 853 ? 14.834 -0.323 -26.165 1.00 91.12 853 THR A CA 1
ATOM 7019 C C . THR A 1 853 ? 14.597 -1.488 -25.206 1.00 91.12 853 THR A C 1
ATOM 7021 O O . THR A 1 853 ? 15.423 -1.730 -24.328 1.00 91.12 853 THR A O 1
ATOM 7024 N N . ALA A 1 854 ? 13.493 -2.229 -25.337 1.00 90.31 854 ALA A N 1
ATOM 7025 C CA . ALA A 1 854 ? 13.202 -3.366 -24.469 1.00 90.31 854 ALA A CA 1
ATOM 7026 C C . ALA A 1 854 ? 14.293 -4.446 -24.617 1.00 90.31 854 ALA A C 1
ATOM 7028 O O . ALA A 1 854 ? 14.472 -4.966 -25.717 1.00 90.31 854 ALA A O 1
ATOM 7029 N N . PRO A 1 855 ? 15.017 -4.820 -23.550 1.00 86.38 855 PRO A N 1
ATOM 7030 C CA . PRO A 1 855 ? 16.184 -5.691 -23.675 1.00 86.38 855 PRO A CA 1
ATOM 7031 C C . PRO A 1 855 ? 15.821 -7.168 -23.888 1.00 86.38 855 PRO A C 1
ATOM 7033 O O . PRO A 1 855 ? 16.586 -7.892 -24.517 1.00 86.38 855 PRO A O 1
ATOM 7036 N N . SER A 1 856 ? 14.667 -7.624 -23.391 1.00 86.88 856 SER A N 1
ATOM 7037 C CA . SER A 1 856 ? 14.253 -9.034 -23.426 1.00 86.88 856 SER A CA 1
ATOM 7038 C C . SER A 1 856 ? 12.733 -9.202 -23.513 1.00 86.88 856 SER A C 1
ATOM 7040 O O . SER A 1 856 ? 11.975 -8.240 -23.357 1.00 86.88 856 SER A O 1
ATOM 7042 N N . VAL A 1 857 ? 12.280 -10.439 -23.747 1.00 88.62 857 VAL A N 1
ATOM 7043 C CA . VAL A 1 857 ? 10.855 -10.794 -23.736 1.00 88.62 857 VAL A CA 1
ATOM 7044 C C . VAL A 1 857 ? 10.294 -10.665 -22.323 1.00 88.62 857 VAL A C 1
ATOM 7046 O O . VAL A 1 857 ? 10.566 -11.488 -21.449 1.00 88.62 857 VAL A O 1
ATOM 7049 N N . ASN A 1 858 ? 9.487 -9.630 -22.088 1.00 88.38 858 ASN A N 1
ATOM 7050 C CA . ASN A 1 858 ? 8.752 -9.470 -20.839 1.00 88.38 858 ASN A CA 1
ATOM 7051 C C . ASN A 1 858 ? 7.552 -8.530 -21.011 1.00 88.38 858 ASN A C 1
ATOM 7053 O O . ASN A 1 858 ? 7.671 -7.386 -21.458 1.00 88.38 858 ASN A O 1
ATOM 7057 N N . SER A 1 859 ? 6.386 -8.976 -20.558 1.00 90.75 859 SER A N 1
ATOM 7058 C CA . SER A 1 859 ? 5.143 -8.201 -20.590 1.00 90.75 859 SER A CA 1
ATOM 7059 C C . SER A 1 859 ? 5.195 -6.900 -19.788 1.00 90.75 859 SER A C 1
ATOM 7061 O O . SER A 1 859 ? 4.459 -5.955 -20.092 1.00 90.75 859 SER A O 1
ATOM 7063 N N . MET A 1 860 ? 6.096 -6.797 -18.803 1.00 90.00 860 MET A N 1
ATOM 7064 C CA . MET A 1 860 ? 6.230 -5.598 -17.972 1.00 90.00 860 MET A CA 1
ATOM 7065 C C . MET A 1 860 ? 6.588 -4.355 -18.790 1.00 90.00 860 MET A C 1
ATOM 7067 O O . MET A 1 860 ? 6.222 -3.242 -18.420 1.00 90.00 860 MET A O 1
ATOM 7071 N N . TYR A 1 861 ? 7.279 -4.512 -19.919 1.00 90.88 861 TYR A N 1
ATOM 7072 C CA . TYR A 1 861 ? 7.658 -3.363 -20.730 1.00 90.88 861 TYR A CA 1
ATOM 7073 C C . TYR A 1 861 ? 6.428 -2.668 -21.322 1.00 90.88 861 TYR A C 1
ATOM 7075 O O . TYR A 1 861 ? 6.387 -1.438 -21.326 1.00 90.88 861 TYR A O 1
ATOM 7083 N N . PHE A 1 862 ? 5.402 -3.436 -21.707 1.00 93.56 862 PHE A N 1
ATOM 7084 C CA . PHE A 1 862 ? 4.244 -2.949 -22.462 1.00 93.56 862 PHE A CA 1
ATOM 7085 C C . PHE A 1 862 ? 2.955 -2.792 -21.639 1.00 93.56 862 PHE A C 1
ATOM 7087 O O . PHE A 1 862 ? 2.005 -2.149 -22.090 1.00 93.56 862 PHE A O 1
ATOM 7094 N N . TYR A 1 863 ? 2.920 -3.308 -20.408 1.00 94.00 863 TYR A N 1
ATOM 7095 C CA . TYR A 1 863 ? 1.778 -3.163 -19.498 1.00 94.00 863 TYR A CA 1
ATOM 7096 C C . TYR A 1 863 ? 1.283 -1.714 -19.258 1.00 94.00 863 TYR A C 1
ATOM 7098 O O . TYR A 1 863 ? 0.063 -1.518 -19.205 1.00 94.00 863 TYR A O 1
ATOM 7106 N N . PRO A 1 864 ? 2.140 -0.672 -19.162 1.00 94.56 864 PRO A N 1
ATOM 7107 C CA . PRO A 1 864 ? 1.659 0.703 -18.987 1.00 94.56 864 PRO A CA 1
ATOM 7108 C C . PRO A 1 864 ? 0.688 1.149 -20.091 1.00 94.56 864 PRO A C 1
ATOM 7110 O O . PRO A 1 864 ? -0.340 1.779 -19.816 1.00 94.56 864 PRO A O 1
ATOM 7113 N N . PHE A 1 865 ? 0.964 0.752 -21.336 1.00 94.56 865 PHE A N 1
ATOM 7114 C CA . PHE A 1 865 ? 0.166 1.112 -22.509 1.00 94.56 865 PHE A CA 1
ATOM 7115 C C . PHE A 1 865 ? -1.167 0.365 -22.564 1.00 94.56 865 PHE A C 1
ATOM 7117 O O . PHE A 1 865 ? -2.141 0.905 -23.086 1.00 94.56 865 PHE A O 1
ATOM 7124 N N . TYR A 1 866 ? -1.253 -0.824 -21.958 1.00 93.31 866 TYR A N 1
ATOM 7125 C CA . TYR A 1 866 ? -2.515 -1.548 -21.802 1.00 93.31 866 TYR A CA 1
ATOM 7126 C C . TYR A 1 866 ? -3.528 -0.731 -20.982 1.00 93.31 866 TYR A C 1
ATOM 7128 O O . TYR A 1 866 ? -4.634 -0.450 -21.450 1.00 93.31 866 TYR A O 1
ATOM 7136 N N . LEU A 1 867 ? -3.143 -0.277 -19.782 1.00 92.62 867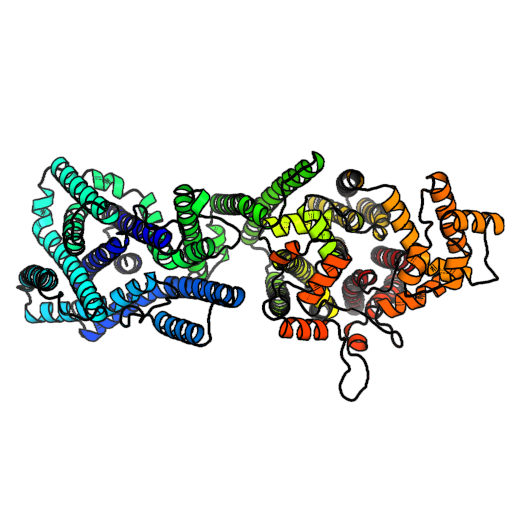 LEU A N 1
ATOM 7137 C CA . LEU A 1 867 ? -4.043 0.478 -18.899 1.00 92.62 867 LEU A CA 1
ATOM 7138 C C . LEU A 1 867 ? -4.406 1.853 -19.469 1.00 92.62 867 LEU A C 1
ATOM 7140 O O . LEU A 1 867 ? -5.581 2.239 -19.485 1.00 92.62 867 LEU A O 1
ATOM 7144 N N . VAL A 1 868 ? -3.400 2.600 -19.932 1.00 94.25 868 VAL A N 1
ATOM 7145 C CA . VAL A 1 868 ? -3.607 3.941 -20.490 1.00 94.25 868 VAL A CA 1
ATOM 7146 C C . VAL A 1 868 ? -4.402 3.863 -21.795 1.00 94.25 868 VAL A C 1
ATOM 7148 O O . VAL A 1 868 ? -5.321 4.659 -21.984 1.00 94.25 868 VAL A O 1
ATOM 7151 N N . GLY A 1 869 ? -4.129 2.873 -22.651 1.00 94.44 869 GLY A N 1
ATOM 7152 C CA . GLY A 1 869 ? -4.838 2.645 -23.910 1.00 94.44 869 GLY A CA 1
ATOM 7153 C C . GLY A 1 869 ? -6.336 2.417 -23.717 1.00 94.44 869 GLY A C 1
ATOM 7154 O O . GLY A 1 869 ? -7.144 3.080 -24.370 1.00 94.44 869 GLY A O 1
ATOM 7155 N N . VAL A 1 870 ? -6.738 1.570 -22.758 1.00 94.19 870 VAL A N 1
ATOM 7156 C CA . VAL A 1 870 ? -8.166 1.348 -22.450 1.00 94.19 870 VAL A CA 1
ATOM 7157 C C . VAL A 1 870 ? -8.837 2.628 -21.947 1.00 94.19 870 VAL A C 1
ATOM 7159 O O . VAL A 1 870 ? -9.954 2.953 -22.370 1.00 94.19 870 VAL A O 1
ATOM 7162 N N . PHE A 1 871 ? -8.174 3.377 -21.060 1.00 95.19 871 PHE A N 1
ATOM 7163 C CA . PHE A 1 871 ? -8.692 4.656 -20.570 1.00 95.19 871 PHE A CA 1
ATOM 7164 C C . PHE A 1 871 ? -8.880 5.660 -21.720 1.00 95.19 871 PHE A C 1
ATOM 7166 O O . PHE A 1 871 ? -9.951 6.266 -21.843 1.00 95.19 871 PHE A O 1
ATOM 7173 N N . TRP A 1 872 ? -7.871 5.807 -22.582 1.00 92.25 872 TRP A N 1
ATOM 7174 C CA . TRP A 1 872 ? -7.876 6.768 -23.684 1.00 92.25 872 TRP A CA 1
ATOM 7175 C C . TRP A 1 872 ? -8.930 6.425 -24.735 1.00 92.25 872 TRP A C 1
ATOM 7177 O O . TRP A 1 872 ? -9.713 7.288 -25.132 1.00 92.25 872 TRP A O 1
ATOM 7187 N N . PHE A 1 873 ? -9.033 5.150 -25.108 1.00 91.81 873 PHE A N 1
ATOM 7188 C CA . PHE A 1 873 ? -10.065 4.657 -26.015 1.00 91.81 873 PHE A CA 1
ATOM 7189 C C . PHE A 1 873 ? -11.474 4.938 -25.490 1.00 91.81 873 PHE A C 1
ATOM 7191 O O . PHE A 1 873 ? -12.311 5.514 -26.189 1.00 91.81 873 PHE A O 1
ATOM 7198 N N . SER A 1 874 ? -11.711 4.611 -24.217 1.00 94.00 874 SER A N 1
ATOM 7199 C CA . SER A 1 874 ? -12.980 4.878 -23.538 1.00 94.00 874 SER A CA 1
ATOM 7200 C C . SER A 1 874 ? -13.319 6.371 -23.572 1.00 94.00 874 SER A C 1
ATOM 7202 O O . SER A 1 874 ? -14.456 6.756 -23.845 1.00 94.00 874 SER A O 1
ATOM 7204 N N . TYR A 1 875 ? -12.335 7.241 -23.345 1.00 92.75 875 TYR A N 1
ATOM 7205 C CA . TYR A 1 875 ? -12.536 8.682 -23.430 1.00 92.75 875 TYR A CA 1
ATOM 7206 C C . TYR A 1 875 ? -12.860 9.160 -24.855 1.00 92.75 875 TYR A C 1
ATOM 7208 O O . TYR A 1 875 ? -13.788 9.953 -25.040 1.00 92.75 875 TYR A O 1
ATOM 7216 N N . ILE A 1 876 ? -12.152 8.656 -25.868 1.00 91.31 876 ILE A N 1
ATOM 7217 C CA . ILE A 1 876 ? -12.383 9.009 -27.275 1.00 91.31 876 ILE A CA 1
ATOM 7218 C C . ILE A 1 876 ? -13.788 8.584 -27.721 1.00 91.31 876 ILE A C 1
ATOM 7220 O O . ILE A 1 876 ? -14.508 9.394 -28.307 1.00 91.31 876 ILE A O 1
ATOM 7224 N N . LEU A 1 877 ? -14.245 7.383 -27.352 1.00 90.81 877 LEU A N 1
ATOM 7225 C CA . LEU A 1 877 ? -15.621 6.937 -27.605 1.00 90.81 877 LEU A CA 1
ATOM 7226 C C . LEU A 1 877 ? -16.662 7.896 -27.007 1.00 90.81 877 LEU A C 1
ATOM 7228 O O . LEU A 1 877 ? -17.646 8.249 -27.661 1.00 90.81 877 LEU A O 1
ATOM 7232 N N . ILE A 1 878 ? -16.431 8.380 -25.782 1.00 90.56 878 ILE A N 1
ATOM 7233 C CA . ILE A 1 878 ? -17.313 9.365 -25.139 1.00 90.56 878 ILE A CA 1
ATOM 7234 C C . ILE A 1 878 ? -17.368 10.671 -25.944 1.00 90.56 878 ILE A C 1
ATOM 7236 O O . ILE A 1 878 ? -18.445 11.263 -26.071 1.00 90.56 878 ILE A O 1
ATOM 7240 N N . LEU A 1 879 ? -16.239 11.133 -26.494 1.00 87.88 879 LEU A N 1
ATOM 7241 C CA . LEU A 1 879 ? -16.196 12.338 -27.330 1.00 87.88 879 LEU A CA 1
ATOM 7242 C C . LEU A 1 879 ? -17.010 12.174 -28.619 1.00 87.88 879 LEU A C 1
ATOM 7244 O O . LEU A 1 879 ? -17.759 13.086 -28.978 1.00 87.88 879 LEU A O 1
ATOM 7248 N N . ILE A 1 880 ? -16.910 11.015 -29.277 1.00 87.06 880 ILE A N 1
ATOM 7249 C CA . ILE A 1 880 ? -17.677 10.705 -30.493 1.00 87.06 880 ILE A CA 1
ATOM 7250 C C . ILE A 1 880 ? -19.181 10.772 -30.202 1.00 87.06 880 ILE A C 1
ATOM 7252 O O . ILE A 1 880 ? -19.917 11.479 -30.894 1.00 87.06 880 ILE A O 1
ATOM 7256 N N . LEU A 1 881 ? -19.637 10.101 -29.137 1.00 84.69 881 LEU A N 1
ATOM 7257 C CA . LEU A 1 881 ? -21.058 10.070 -28.778 1.00 84.69 881 LEU A CA 1
ATOM 7258 C C . LEU A 1 881 ? -21.606 11.456 -28.417 1.00 84.69 881 LEU A C 1
ATOM 7260 O O . LEU A 1 881 ? -22.719 11.801 -28.808 1.00 84.69 881 LEU A O 1
ATOM 7264 N N . LYS A 1 882 ? -20.823 12.293 -27.724 1.00 78.62 882 LYS A N 1
ATOM 7265 C CA . LYS A 1 882 ? -21.243 13.667 -27.403 1.00 78.62 882 LYS A CA 1
ATOM 7266 C C . LYS A 1 882 ? -21.408 14.551 -28.638 1.00 78.62 882 LYS A C 1
ATOM 7268 O O . LYS A 1 882 ? -22.275 15.420 -28.634 1.00 78.62 882 LYS A O 1
ATOM 7273 N N . LYS A 1 883 ? -20.592 14.358 -29.680 1.00 63.12 883 LYS A N 1
ATOM 7274 C CA . LYS A 1 883 ? -20.693 15.127 -30.931 1.00 63.12 883 LYS A CA 1
ATOM 7275 C C . LYS A 1 883 ? -21.931 14.732 -31.742 1.00 63.12 883 LYS A C 1
ATOM 7277 O O . LYS A 1 883 ? -22.520 15.598 -32.378 1.00 63.12 883 LYS A O 1
ATOM 7282 N N . LYS A 1 884 ? -22.347 13.462 -31.669 1.00 55.56 884 LYS A N 1
ATOM 7283 C CA . LYS A 1 884 ? -23.550 12.948 -32.342 1.00 55.56 884 LYS A CA 1
ATOM 7284 C C . LYS A 1 884 ? -24.858 13.479 -31.738 1.00 55.56 884 LYS A C 1
ATOM 7286 O O . LYS A 1 884 ? -25.806 13.639 -32.479 1.00 55.56 884 LYS A O 1
ATOM 7291 N N . ASN A 1 885 ? -24.875 13.817 -30.445 1.00 51.59 885 ASN A N 1
ATOM 7292 C CA . ASN A 1 885 ? -26.046 14.397 -29.762 1.00 51.59 885 ASN A CA 1
ATOM 7293 C C . ASN A 1 885 ? -26.134 15.940 -29.848 1.00 51.59 885 ASN A C 1
ATOM 7295 O O . ASN A 1 885 ? -27.017 16.532 -29.235 1.00 51.59 885 ASN A O 1
ATOM 7299 N N . ARG A 1 886 ? -25.170 16.605 -30.504 1.00 44.72 886 ARG A N 1
ATOM 7300 C CA . ARG A 1 886 ? -25.153 18.070 -30.725 1.00 44.72 886 ARG A CA 1
ATOM 7301 C C . ARG A 1 886 ? -25.465 18.469 -32.173 1.00 44.72 886 ARG A C 1
ATOM 7303 O O . ARG A 1 886 ? -25.544 19.660 -32.453 1.00 44.72 886 ARG A O 1
ATOM 7310 N N . LYS A 1 887 ? -25.564 17.487 -33.066 1.00 35.47 887 LYS A N 1
ATOM 7311 C CA . LYS A 1 887 ? -26.213 17.598 -34.372 1.00 35.47 887 LYS A CA 1
ATOM 7312 C C . LYS A 1 887 ? -27.595 16.987 -34.233 1.00 35.47 887 LYS A C 1
ATOM 7314 O O . LYS A 1 887 ? -28.481 17.453 -34.969 1.00 35.47 887 LYS A O 1
#

Sequence (887 aa):
MVQVVVNVLENKEYEMNAKRKNNIELDRFMLALPVCLMHIGSSTMLGVRGFSYGGYAVECFLVLSGFFLARMLEKETNGSIFNTALNITKSRFKTLAPYYYLCFATTFLYKCIYYYRAGIFTQVEWSQFLNNALIELLCLNGLFYRTMHVNGPGWYISALLFGGFIVISIYLIIKRMLRDKSQKCYIYSSLILFFIYMYVLKVANVNIERIIRTLVSLWMGMAAWNIYKKFSEHIASVHSCVLDILEIILIIMLVSCFFSTNLLWDRKYITLIFALFLVLQYCGNSNLDKIFSLEIFGYMGKLSLPIYLGQMLVICKYAFNPGYDITAEGYLSYILILFSVILWSILIECFLNILKNKKNIVEVMKKLDNRYLLFFSIVLFITSFSNDRVFFVFQDMSKLNWMVYISSKIILLILEVTIPQYFFIKIRKKIDYSWLKSWVILFGVYTACLLLVWPGIWNNDEFLILGTIQHWDIQFHQSLLTNLFYILSIMIYPSCGTIIWIQVLICSFIGAYSFNILKKKNKYIAYALYIALLMPPTIYYILYPLRVTLYSFLMLYLFAFSVELISETREITLAQIVKLGIMIALISFWRIESRFFIIVLTLLWGIWLLVKHKKTLFIWLLASVFLPFGLLSHVNNAFVDKKTSQIATLNSFVTGISILLTNDELRSFRDMKEVISSIDKIMSIRMLIEHSSATDLYAVYGYIAPYDFTDDEYRECLKSVAELIICNPIEYSEAKYELFAHSVAAPKYDFWISPAKSITDSEKIAVSYGVSPSILKIYRPFNEKLRSVVSYFLTGMYVLPDSGVMAYSYMWNLWVPILFLIFGCIILSMLKNWYMLMLNISIITDFLIVYMTAPSVNSMYFYPFYLVGVFWFSYILILILKKKNRK